Protein AF-0000000075935086 (afdb_homodimer)

Organism: Rhipicephalus microplus (NCBI:txid6941)

Structure (mmCIF, N/CA/C/O backbone):
data_AF-0000000075935086-model_v1
#
loop_
_entity.id
_entity.type
_entity.pdbx_description
1 polymer 'PiggyBac transposable element-derived protein domain-containing protein'
#
loop_
_atom_site.group_PDB
_atom_site.id
_atom_site.type_symbol
_atom_site.label_atom_id
_atom_site.label_alt_id
_atom_site.label_comp_id
_atom_site.label_asym_id
_atom_site.label_entity_id
_atom_site.label_seq_id
_atom_site.pdbx_PDB_ins_code
_atom_site.Cartn_x
_atom_site.Cartn_y
_atom_site.Cartn_z
_atom_site.occupancy
_atom_site.B_iso_or_equiv
_atom_site.auth_seq_id
_atom_site.auth_comp_id
_atom_site.auth_asym_id
_atom_site.auth_atom_id
_atom_site.pdbx_PDB_model_num
ATOM 1 N N . MET A 1 1 ? -10.453 43.969 -10.625 1 41.84 1 MET A N 1
ATOM 2 C CA . MET A 1 1 ? -9.516 44.656 -11.508 1 41.84 1 MET A CA 1
ATOM 3 C C . MET A 1 1 ? -8.102 44.125 -11.32 1 41.84 1 MET A C 1
ATOM 5 O O . MET A 1 1 ? -7.621 44 -10.195 1 41.84 1 MET A O 1
ATOM 9 N N . LYS A 1 2 ? -7.574 43.531 -12.297 1 56.72 2 LYS A N 1
ATOM 10 C CA . LYS A 1 2 ? -6.211 43.031 -12.312 1 56.72 2 LYS A CA 1
ATOM 11 C C . LYS A 1 2 ? -5.195 44.125 -12.078 1 56.72 2 LYS A C 1
ATOM 13 O O . LYS A 1 2 ? -5.133 45.094 -12.852 1 56.72 2 LYS A O 1
ATOM 18 N N . ARG A 1 3 ? -4.887 44.406 -10.719 1 68.12 3 ARG A N 1
ATOM 19 C CA . ARG A 1 3 ? -3.889 45.406 -10.391 1 68.12 3 ARG A CA 1
ATOM 20 C C . ARG A 1 3 ? -2.621 45.219 -11.219 1 68.12 3 ARG A C 1
ATOM 22 O O . ARG A 1 3 ? -2.201 44.094 -11.477 1 68.12 3 ARG A O 1
ATOM 29 N N . ARG A 1 4 ? -2.174 46.312 -11.922 1 73.75 4 ARG A N 1
ATOM 30 C CA . ARG A 1 4 ? -0.993 46.281 -12.781 1 73.75 4 ARG A CA 1
ATOM 31 C C . ARG A 1 4 ? 0.254 46.688 -12 1 73.75 4 ARG A C 1
ATOM 33 O O . ARG A 1 4 ? 0.241 47.688 -11.273 1 73.75 4 ARG A O 1
ATOM 40 N N . TYR A 1 5 ? 1.214 45.75 -11.922 1 84.62 5 TYR A N 1
ATOM 41 C CA . TYR A 1 5 ? 2.477 46.031 -11.242 1 84.62 5 TYR A CA 1
ATOM 42 C C . TYR A 1 5 ? 3.568 46.406 -12.234 1 84.62 5 TYR A C 1
ATOM 44 O O . TYR A 1 5 ? 3.666 45.812 -13.312 1 84.62 5 TYR A O 1
ATOM 52 N N . THR A 1 6 ? 4.301 47.469 -11.961 1 84 6 THR A N 1
ATOM 53 C CA . THR A 1 6 ? 5.414 47.906 -12.797 1 84 6 THR A CA 1
ATOM 54 C C . THR A 1 6 ? 6.734 47.344 -12.273 1 84 6 THR A C 1
ATOM 56 O O . THR A 1 6 ? 7.191 47.719 -11.195 1 84 6 THR A O 1
ATOM 59 N N . TRP A 1 7 ? 7.297 46.5 -13.039 1 89.56 7 TRP A N 1
ATOM 60 C CA . TRP A 1 7 ? 8.516 45.812 -12.625 1 89.56 7 TRP A CA 1
ATOM 61 C C . TRP A 1 7 ? 9.75 46.531 -13.172 1 89.56 7 TRP A C 1
ATOM 63 O O . TRP A 1 7 ? 9.75 47 -14.32 1 89.56 7 TRP A O 1
ATOM 73 N N . VAL A 1 8 ? 10.781 46.625 -12.344 1 86.81 8 VAL A N 1
ATOM 74 C CA . VAL A 1 8 ? 12.031 47.25 -12.742 1 86.81 8 VAL A CA 1
ATOM 75 C C . VAL A 1 8 ? 13.211 46.375 -12.367 1 86.81 8 VAL A C 1
ATOM 77 O O . VAL A 1 8 ? 13.141 45.625 -11.391 1 86.81 8 VAL A O 1
ATOM 80 N N . LYS A 1 9 ? 14.234 46.469 -13.156 1 85.44 9 LYS A N 1
ATOM 81 C CA . LYS A 1 9 ? 15.469 45.781 -12.836 1 85.44 9 LYS A CA 1
ATOM 82 C C . LYS A 1 9 ? 16.312 46.562 -11.836 1 85.44 9 LYS A C 1
ATOM 84 O O . LYS A 1 9 ? 16.922 47.562 -12.195 1 85.44 9 LYS A O 1
ATOM 89 N N . LYS A 1 10 ? 16.156 46.219 -10.672 1 78.88 10 LYS A N 1
ATOM 90 C CA . LYS A 1 10 ? 16.922 46.875 -9.602 1 78.88 10 LYS A CA 1
ATOM 91 C C . LYS A 1 10 ? 17.297 45.875 -8.516 1 78.88 10 LYS A C 1
ATOM 93 O O . LYS A 1 10 ? 16.719 44.781 -8.453 1 78.88 10 LYS A O 1
ATOM 98 N N . ASP A 1 11 ? 18.297 46.312 -7.742 1 77.19 11 ASP A N 1
ATOM 99 C CA . ASP A 1 11 ? 18.703 45.469 -6.617 1 77.19 11 ASP A CA 1
ATOM 100 C C . ASP A 1 11 ? 17.672 45.562 -5.488 1 77.19 11 ASP A C 1
ATOM 102 O O . ASP A 1 11 ? 17.031 46.594 -5.285 1 77.19 11 ASP A O 1
ATOM 106 N N . PHE A 1 12 ? 17.328 44.5 -4.969 1 77.25 12 PHE A N 1
ATOM 107 C CA . PHE A 1 12 ? 16.406 44.406 -3.844 1 77.25 12 PHE A CA 1
ATOM 108 C C . PHE A 1 12 ? 17.109 44.812 -2.547 1 77.25 12 PHE A C 1
ATOM 110 O O . PHE A 1 12 ? 18.047 44.125 -2.113 1 77.25 12 PHE A O 1
ATOM 117 N N . ASP A 1 13 ? 16.891 46 -1.999 1 68.12 13 ASP A N 1
ATOM 118 C CA . ASP A 1 13 ? 17.625 46.594 -0.891 1 68.12 13 ASP A CA 1
ATOM 119 C C . ASP A 1 13 ? 16.938 46.312 0.443 1 68.12 13 ASP A C 1
ATOM 121 O O . ASP A 1 13 ? 16.312 47.219 1.022 1 68.12 13 ASP A O 1
ATOM 125 N N . ILE A 1 14 ? 16.406 45.25 0.66 1 65.25 14 ILE A N 1
ATOM 126 C CA . ILE A 1 14 ? 15.836 45.031 1.98 1 65.25 14 ILE A CA 1
ATOM 127 C C . ILE A 1 14 ? 16.703 44.031 2.756 1 65.25 14 ILE A C 1
ATOM 129 O O . ILE A 1 14 ? 17.172 43.031 2.199 1 65.25 14 ILE A O 1
ATOM 133 N N . GLU A 1 15 ? 17.109 44.5 3.957 1 61.56 15 GLU A N 1
ATOM 134 C CA . GLU A 1 15 ? 17.875 43.625 4.84 1 61.56 15 GLU A CA 1
ATOM 135 C C . GLU A 1 15 ? 17.047 42.406 5.238 1 61.56 15 GLU A C 1
ATOM 137 O O . GLU A 1 15 ? 15.883 42.531 5.617 1 61.56 15 GLU A O 1
ATOM 142 N N . ALA A 1 16 ? 17.609 41.25 4.887 1 64.31 16 ALA A N 1
ATOM 143 C CA . ALA A 1 16 ? 16.953 40 5.25 1 64.31 16 ALA A CA 1
ATOM 144 C C . ALA A 1 16 ? 16.781 39.906 6.762 1 64.31 16 ALA A C 1
ATOM 146 O O . ALA A 1 16 ? 17.703 40.188 7.523 1 64.31 16 ALA A O 1
ATOM 147 N N . GLY A 1 17 ? 15.555 39.906 7.27 1 71.12 17 GLY A N 1
ATOM 148 C CA . GLY A 1 17 ? 15.32 39.719 8.695 1 71.12 17 GLY A CA 1
ATOM 149 C C . GLY A 1 17 ? 15.75 38.344 9.203 1 71.12 17 GLY A C 1
ATOM 150 O O . GLY A 1 17 ? 16 37.438 8.406 1 71.12 17 GLY A O 1
ATOM 151 N N . SER A 1 18 ? 16.188 38.312 10.484 1 83 18 SER A N 1
ATOM 152 C CA . SER A 1 18 ? 16.5 37.031 11.148 1 83 18 SER A CA 1
ATOM 153 C C . SER A 1 18 ? 15.227 36.344 11.641 1 83 18 SER A C 1
ATOM 155 O O . SER A 1 18 ? 14.359 37 12.234 1 83 18 SER A O 1
ATOM 157 N N . PHE A 1 19 ? 15.008 35.156 11.203 1 91.25 19 PHE A N 1
ATOM 158 C CA . PHE A 1 19 ? 13.82 34.406 11.578 1 91.25 19 PHE A CA 1
ATOM 159 C C . PHE A 1 19 ? 14.18 33.25 12.523 1 91.25 19 PHE A C 1
ATOM 161 O O . PHE A 1 19 ? 13.672 32.125 12.391 1 91.25 19 PHE A O 1
ATOM 168 N N . GLU A 1 20 ? 15.023 33.5 13.5 1 89.81 20 GLU A N 1
ATOM 169 C CA . GLU A 1 20 ? 15.406 32.469 14.461 1 89.81 20 GLU A CA 1
ATOM 170 C C . GLU A 1 20 ? 14.344 32.281 15.539 1 89.81 20 GLU A C 1
ATOM 172 O O . GLU A 1 20 ? 13.812 33.281 16.062 1 89.81 20 GLU A O 1
ATOM 177 N N . ASN A 1 21 ? 14.086 31.109 15.859 1 91.69 21 ASN A N 1
ATOM 178 C CA . ASN A 1 21 ? 13.047 30.812 16.828 1 91.69 21 ASN A CA 1
ATOM 179 C C . ASN A 1 21 ? 13.484 31.172 18.25 1 91.69 21 ASN A C 1
ATOM 181 O O . ASN A 1 21 ? 14.664 31.047 18.594 1 91.69 21 ASN A O 1
ATOM 185 N N . ASN A 1 22 ? 12.586 31.734 19 1 87.06 22 ASN A N 1
ATOM 186 C CA . ASN A 1 22 ? 12.758 31.984 20.422 1 87.06 22 ASN A CA 1
ATOM 187 C C . ASN A 1 22 ? 11.633 31.344 21.234 1 87.06 22 ASN A C 1
ATOM 189 O O . ASN A 1 22 ? 10.57 31.953 21.406 1 87.06 22 ASN A O 1
ATOM 193 N N . PHE A 1 23 ? 11.922 30.156 21.781 1 89.38 23 PHE A N 1
ATOM 194 C CA . PHE A 1 23 ? 10.891 29.438 22.516 1 89.38 23 PHE A CA 1
ATOM 195 C C . PHE A 1 23 ? 11.047 29.641 24.016 1 89.38 23 PHE A C 1
ATOM 197 O O . PHE A 1 23 ? 12.148 29.891 24.5 1 89.38 23 PHE A O 1
ATOM 204 N N . PRO A 1 24 ? 9.891 29.562 24.719 1 86.31 24 PRO A N 1
ATOM 205 C CA . PRO A 1 24 ? 9.984 29.625 26.172 1 86.31 24 PRO A CA 1
ATOM 206 C C . PRO A 1 24 ? 10.844 28.5 26.766 1 86.31 24 PRO A C 1
ATOM 208 O O . PRO A 1 24 ? 11.07 27.484 26.094 1 86.31 24 PRO A O 1
ATOM 211 N N . LEU A 1 25 ? 11.344 28.734 27.938 1 83.44 25 LEU A N 1
ATOM 212 C CA . LEU A 1 25 ? 12.148 27.719 28.609 1 83.44 25 LEU A CA 1
ATOM 213 C C . LEU A 1 25 ? 11.344 26.453 28.828 1 83.44 25 LEU A C 1
ATOM 215 O O . LEU A 1 25 ? 10.172 26.5 29.203 1 83.44 25 LEU A O 1
ATOM 219 N N . PRO A 1 26 ? 11.969 25.391 28.531 1 86.31 26 PRO A N 1
ATOM 220 C CA . PRO A 1 26 ? 11.266 24.109 28.703 1 86.31 26 PRO A CA 1
ATOM 221 C C . PRO A 1 26 ? 11.039 23.766 30.172 1 86.31 26 PRO A C 1
ATOM 223 O O . PRO A 1 26 ? 11.766 24.25 31.047 1 86.31 26 PRO A O 1
ATOM 226 N N . PRO A 1 27 ? 9.984 23.031 30.375 1 84.19 27 PRO A N 1
ATOM 227 C CA . PRO A 1 27 ? 9.805 22.547 31.75 1 84.19 27 PRO A CA 1
ATOM 228 C C . PRO A 1 27 ? 10.969 21.672 32.219 1 84.19 27 PRO A C 1
ATOM 230 O O . PRO A 1 27 ? 11.695 21.109 31.391 1 84.19 27 PRO A O 1
ATOM 233 N N . ALA A 1 28 ? 11.195 21.641 33.469 1 81.06 28 ALA A N 1
ATOM 234 C CA . ALA A 1 28 ? 12.312 20.906 34.062 1 81.06 28 ALA A CA 1
ATOM 235 C C . ALA A 1 28 ? 12.258 19.438 33.688 1 81.06 28 ALA A C 1
ATOM 237 O O . ALA A 1 28 ? 13.281 18.844 33.344 1 81.06 28 ALA A O 1
ATOM 238 N N . GLU A 1 29 ? 11.047 18.875 33.812 1 82.75 29 GLU A N 1
ATOM 239 C CA . GLU A 1 29 ? 10.875 17.484 33.406 1 82.75 29 GLU A CA 1
ATOM 240 C C . GLU A 1 29 ? 9.945 17.375 32.219 1 82.75 29 GLU A C 1
ATOM 242 O O . GLU A 1 29 ? 8.891 18.016 32.156 1 82.75 29 GLU A O 1
ATOM 247 N N . PRO A 1 30 ? 10.484 16.656 31.312 1 83.69 30 PRO A N 1
ATOM 248 C CA . PRO A 1 30 ? 9.617 16.5 30.156 1 83.69 30 PRO A CA 1
ATOM 249 C C . PRO A 1 30 ? 8.281 15.828 30.5 1 83.69 30 PRO A C 1
ATOM 251 O O . PRO A 1 30 ? 8.227 14.961 31.375 1 83.69 30 PRO A O 1
ATOM 254 N N . LEU A 1 31 ? 7.316 16.312 29.906 1 89.38 31 LEU A N 1
ATOM 255 C CA . LEU A 1 31 ? 5.969 15.789 30.094 1 89.38 31 LEU A CA 1
ATOM 256 C C . LEU A 1 31 ? 5.848 14.391 29.5 1 89.38 31 LEU A C 1
ATOM 258 O O . LEU A 1 31 ? 6.695 13.969 28.719 1 89.38 31 LEU A O 1
ATOM 262 N N . SER A 1 32 ? 4.879 13.664 29.969 1 91.31 32 SER A N 1
ATOM 263 C CA . SER A 1 32 ? 4.57 12.359 29.391 1 91.31 32 SER A CA 1
ATOM 264 C C . SER A 1 32 ? 3.854 12.516 28.047 1 91.31 32 SER A C 1
ATOM 266 O O . SER A 1 32 ? 3.375 13.602 27.719 1 91.31 32 SER A O 1
ATOM 268 N N . ALA A 1 33 ? 3.848 11.484 27.297 1 94.31 33 ALA A N 1
ATOM 269 C CA . ALA A 1 33 ? 3.211 11.5 25.969 1 94.31 33 ALA A CA 1
ATOM 270 C C . ALA A 1 33 ? 1.745 11.906 26.078 1 94.31 33 ALA A C 1
ATOM 272 O O . ALA A 1 33 ? 1.253 12.688 25.266 1 94.31 33 ALA A O 1
ATOM 273 N N . VAL A 1 34 ? 1.083 11.453 27.109 1 95.06 34 VAL A N 1
ATOM 274 C CA . VAL A 1 34 ? -0.337 11.734 27.281 1 95.06 34 VAL A CA 1
ATOM 275 C C . VAL A 1 34 ? -0.527 13.211 27.641 1 95.06 34 VAL A C 1
ATOM 277 O O . VAL A 1 34 ? -1.496 13.844 27.203 1 95.06 34 VAL A O 1
ATOM 280 N N . GLU A 1 35 ? 0.373 13.758 28.406 1 94.38 35 GLU A N 1
ATOM 281 C CA . GLU A 1 35 ? 0.288 15.172 28.766 1 94.38 35 GLU A CA 1
ATOM 282 C C . GLU A 1 35 ? 0.445 16.078 27.547 1 94.38 35 GLU A C 1
ATOM 284 O O . GLU A 1 35 ? -0.246 17.078 27.422 1 94.38 35 GLU A O 1
ATOM 289 N N . TYR A 1 36 ? 1.374 15.711 26.703 1 96.06 36 TYR A N 1
ATOM 290 C CA . TYR A 1 36 ? 1.508 16.453 25.453 1 96.06 36 TYR A CA 1
ATOM 291 C C . TYR A 1 36 ? 0.248 16.328 24.609 1 96.06 36 TYR A C 1
ATOM 293 O O . TYR A 1 36 ? -0.201 17.312 24.016 1 96.06 36 TYR A O 1
ATOM 301 N N . PHE A 1 37 ? -0.289 15.133 24.562 1 97.5 37 PHE A N 1
ATOM 302 C CA . PHE A 1 37 ? -1.495 14.867 23.781 1 97.5 37 PHE A CA 1
ATOM 303 C C . PHE A 1 37 ? -2.67 15.68 24.312 1 97.5 37 PHE A C 1
ATOM 305 O O . PHE A 1 37 ? -3.486 16.188 23.547 1 97.5 37 PHE A O 1
ATOM 312 N N . ASP A 1 38 ? -2.711 15.875 25.578 1 95.94 38 ASP A N 1
ATOM 313 C CA . ASP A 1 38 ? -3.793 16.594 26.25 1 95.94 38 ASP A CA 1
ATOM 314 C C . ASP A 1 38 ? -3.773 18.078 25.891 1 95.94 38 ASP A C 1
ATOM 316 O O . ASP A 1 38 ? -4.785 18.766 26.031 1 95.94 38 ASP A O 1
ATOM 320 N N . MET A 1 39 ? -2.648 18.547 25.438 1 95.38 39 MET A N 1
ATOM 321 C CA . MET A 1 39 ? -2.562 19.922 25 1 95.38 39 MET A CA 1
ATOM 322 C C . MET A 1 39 ? -3.441 20.172 23.781 1 95.38 39 MET A C 1
ATOM 324 O O . MET A 1 39 ? -3.891 21.297 23.547 1 95.38 39 MET A O 1
ATOM 328 N N . PHE A 1 40 ? -3.656 19.156 23.047 1 97.94 40 PHE A N 1
ATOM 329 C CA . PHE A 1 40 ? -4.41 19.281 21.812 1 97.94 40 PHE A CA 1
ATOM 330 C C . PHE A 1 40 ? -5.82 18.719 21.984 1 97.94 40 PHE A C 1
ATOM 332 O O . PHE A 1 40 ? -6.797 19.359 21.562 1 97.94 40 PHE A O 1
ATOM 339 N N . VAL A 1 41 ? -5.891 17.562 22.516 1 98.12 41 VAL A N 1
ATOM 340 C CA . VAL A 1 41 ? -7.176 16.922 22.766 1 98.12 41 VAL A CA 1
ATOM 341 C C . VAL A 1 41 ? -7.512 16.969 24.25 1 98.12 41 VAL A C 1
ATOM 343 O O . VAL A 1 41 ? -7.082 16.109 25.031 1 98.12 41 VAL A O 1
ATOM 346 N N . SER A 1 42 ? -8.359 17.906 24.609 1 96.19 42 SER A N 1
ATOM 347 C CA . SER A 1 42 ? -8.68 18.141 26 1 96.19 42 SER A CA 1
ATOM 348 C C . SER A 1 42 ? -9.805 17.219 26.469 1 96.19 42 SER A C 1
ATOM 350 O O . SER A 1 42 ? -10.508 16.625 25.656 1 96.19 42 SER A O 1
ATOM 352 N N . ARG A 1 43 ? -9.891 17.094 27.766 1 94.38 43 ARG A N 1
ATOM 353 C CA . ARG A 1 43 ? -10.953 16.297 28.359 1 94.38 43 ARG A CA 1
ATOM 354 C C . ARG A 1 43 ? -12.328 16.859 28 1 94.38 43 ARG A C 1
ATOM 356 O O . ARG A 1 43 ? -13.281 16.109 27.812 1 94.38 43 ARG A O 1
ATOM 363 N N . SER A 1 44 ? -12.383 18.172 27.953 1 96.06 44 SER A N 1
ATOM 364 C CA . SER A 1 44 ? -13.641 18.812 27.594 1 96.06 44 SER A CA 1
ATOM 365 C C . SER A 1 44 ? -14.062 18.469 26.172 1 96.06 44 SER A C 1
ATOM 367 O O . SER A 1 44 ? -15.25 18.297 25.891 1 96.06 44 SER A O 1
ATOM 369 N N . MET A 1 45 ? -13.117 18.406 25.281 1 97.94 45 MET A N 1
ATOM 370 C CA . MET A 1 45 ? -13.398 18 23.906 1 97.94 45 MET A CA 1
ATOM 371 C C . MET A 1 45 ? -13.977 16.578 23.859 1 97.94 45 MET A C 1
ATOM 373 O O . MET A 1 45 ? -14.961 16.328 23.156 1 97.94 45 MET A O 1
ATOM 377 N N . LEU A 1 46 ? -13.375 15.688 24.656 1 97.69 46 LEU A N 1
ATOM 378 C CA . LEU A 1 46 ? -13.836 14.305 24.688 1 97.69 46 LEU A CA 1
ATOM 379 C C . LEU A 1 46 ? -15.227 14.211 25.312 1 97.69 46 LEU A C 1
ATOM 381 O O . LEU A 1 46 ? -16.062 13.422 24.859 1 97.69 46 LEU A O 1
ATOM 385 N N . LYS A 1 47 ? -15.414 15.008 26.312 1 97.44 47 LYS A N 1
ATOM 386 C CA . LYS A 1 47 ? -16.734 15.039 26.922 1 97.44 47 LYS A CA 1
ATOM 387 C C . LYS A 1 47 ? -17.812 15.461 25.922 1 97.44 47 LYS A C 1
ATOM 389 O O . LYS A 1 47 ? -18.906 14.891 25.906 1 97.44 47 LYS A O 1
ATOM 394 N N . ALA A 1 48 ? -17.484 16.438 25.125 1 97.81 48 ALA A N 1
ATOM 395 C CA . ALA A 1 48 ? -18.422 16.891 24.109 1 97.81 48 ALA A CA 1
ATOM 396 C C . ALA A 1 48 ? -18.75 15.773 23.125 1 97.81 48 ALA A C 1
ATOM 398 O O . ALA A 1 48 ? -19.922 15.602 22.75 1 97.81 48 ALA A O 1
ATOM 399 N N . VAL A 1 49 ? -17.781 15.008 22.703 1 98 49 VAL A N 1
ATOM 400 C CA . VAL A 1 49 ? -17.984 13.898 21.766 1 98 49 VAL A CA 1
ATOM 401 C C . VAL A 1 49 ? -18.859 12.828 22.422 1 98 49 VAL A C 1
ATOM 403 O O . VAL A 1 49 ? -19.766 12.289 21.781 1 98 49 VAL A O 1
ATOM 406 N N . VAL A 1 50 ? -18.547 12.539 23.688 1 98 50 VAL A N 1
ATOM 407 C CA . VAL A 1 50 ? -19.297 11.523 24.438 1 98 50 VAL A CA 1
ATOM 408 C C . VAL A 1 50 ? -20.766 11.93 24.531 1 98 50 VAL A C 1
ATOM 410 O O . VAL A 1 50 ? -21.656 11.125 24.25 1 98 50 VAL A O 1
ATOM 413 N N . ASP A 1 51 ? -21 13.156 24.859 1 97.38 51 ASP A N 1
ATOM 414 C CA . ASP A 1 51 ? -22.375 13.648 25.047 1 97.38 51 ASP A CA 1
ATOM 415 C C . ASP A 1 51 ? -23.156 13.578 23.734 1 97.38 51 ASP A C 1
ATOM 417 O O . ASP A 1 51 ? -24.281 13.086 23.703 1 97.38 51 ASP A O 1
ATOM 421 N N . GLU A 1 52 ? -22.562 14.039 22.672 1 97.25 52 GLU A N 1
ATOM 422 C CA . GLU A 1 52 ? -23.25 14.047 21.375 1 97.25 52 GLU A CA 1
ATOM 423 C C . GLU A 1 52 ? -23.438 12.633 20.844 1 97.25 52 GLU A C 1
ATOM 425 O O . GLU A 1 52 ? -24.453 12.336 20.188 1 97.25 52 GLU A O 1
ATOM 430 N N . SER A 1 53 ? -22.5 11.711 21.109 1 97.44 53 SER A N 1
ATOM 431 C CA . SER A 1 53 ? -22.625 10.328 20.656 1 97.44 53 SER A CA 1
ATOM 432 C C . SER A 1 53 ? -23.734 9.594 21.406 1 97.44 53 SER A C 1
ATOM 434 O O . SER A 1 53 ? -24.484 8.82 20.797 1 97.44 53 SER A O 1
ATOM 436 N N . ASN A 1 54 ? -23.766 9.844 22.719 1 97.31 54 ASN A N 1
ATOM 437 C CA . ASN A 1 54 ? -24.844 9.25 23.5 1 97.31 54 ASN A CA 1
ATOM 438 C C . ASN A 1 54 ? -26.203 9.75 23.047 1 97.31 54 ASN A C 1
ATOM 440 O O . ASN A 1 54 ? -27.156 8.969 22.922 1 97.31 54 ASN A O 1
ATOM 444 N N . LYS A 1 55 ? -26.297 11.047 22.797 1 95.88 55 LYS A N 1
ATOM 445 C CA . LYS A 1 55 ? -27.531 11.641 22.297 1 95.88 55 LYS A CA 1
ATOM 446 C C . LYS A 1 55 ? -27.938 11.039 20.969 1 95.88 55 LYS A C 1
ATOM 448 O O . LYS A 1 55 ? -29.094 10.672 20.766 1 95.88 55 LYS A O 1
ATOM 453 N N . TYR A 1 56 ? -27.062 10.938 20.078 1 95.12 56 TYR A N 1
ATOM 454 C CA . TYR A 1 56 ? -27.297 10.398 18.75 1 95.12 56 TYR A CA 1
ATOM 455 C C . TYR A 1 56 ? -27.766 8.945 18.828 1 95.12 56 TYR A C 1
ATOM 457 O O . TYR A 1 56 ? -28.734 8.555 18.156 1 95.12 56 TYR A O 1
ATOM 465 N N . TYR A 1 57 ? -27.016 8.164 19.609 1 95.81 57 TYR A N 1
ATOM 466 C CA . TYR A 1 57 ? -27.359 6.754 19.75 1 95.81 57 TYR A CA 1
ATOM 467 C C . TYR A 1 57 ? -28.781 6.598 20.312 1 95.81 57 TYR A C 1
ATOM 469 O O . TYR A 1 57 ? -29.531 5.73 19.859 1 95.81 57 TYR A O 1
ATOM 477 N N . PHE A 1 58 ? -29.109 7.402 21.266 1 94.69 58 PHE A N 1
ATOM 478 C CA . PHE A 1 58 ? -30.422 7.367 21.859 1 94.69 58 PHE A CA 1
ATOM 479 C C . PHE A 1 58 ? -31.5 7.742 20.844 1 94.69 58 PHE A C 1
ATOM 481 O O . PHE A 1 58 ? -32.562 7.125 20.812 1 94.69 58 PHE A O 1
ATOM 488 N N . GLN A 1 59 ? -31.281 8.742 20.078 1 93.31 59 GLN A N 1
ATOM 489 C CA . GLN A 1 59 ? -32.219 9.195 19.062 1 93.31 59 GLN A CA 1
ATOM 490 C C . GLN A 1 59 ? -32.469 8.117 18 1 93.31 59 GLN A C 1
ATOM 492 O O . GLN A 1 59 ? -33.562 7.949 17.516 1 93.31 59 GLN A O 1
ATOM 497 N N . LYS A 1 60 ? -31.453 7.41 17.688 1 92.81 60 LYS A N 1
ATOM 498 C CA . LYS A 1 60 ? -31.516 6.441 16.594 1 92.81 60 LYS A CA 1
ATOM 499 C C . LYS A 1 60 ? -32.094 5.113 17.078 1 92.81 60 LYS A C 1
ATOM 501 O O . LYS A 1 60 ? -32.875 4.469 16.359 1 92.81 60 LYS A O 1
ATOM 506 N N . HIS A 1 61 ? -31.688 4.668 18.312 1 94.38 61 HIS A N 1
ATOM 507 C CA . HIS A 1 61 ? -32.031 3.309 18.719 1 94.38 61 HIS A CA 1
ATOM 508 C C . HIS A 1 61 ? -33 3.305 19.891 1 94.38 61 HIS A C 1
ATOM 510 O O . HIS A 1 61 ? -33.594 2.277 20.203 1 94.38 61 HIS A O 1
ATOM 516 N N . GLY A 1 62 ? -33.125 4.383 20.641 1 93.25 62 GLY A N 1
ATOM 517 C CA . GLY A 1 62 ? -34 4.465 21.781 1 93.25 62 GLY A CA 1
ATOM 518 C C . GLY A 1 62 ? -33.406 3.887 23.047 1 93.25 62 GLY A C 1
ATOM 519 O O . GLY A 1 62 ? -34.094 3.76 24.078 1 93.25 62 GLY A O 1
ATOM 520 N N . ILE A 1 63 ? -32.125 3.426 22.938 1 93.88 63 ILE A N 1
ATOM 521 C CA . ILE A 1 63 ? -31.406 2.859 24.078 1 93.88 63 ILE A CA 1
ATOM 522 C C . ILE A 1 63 ? -30.141 3.656 24.359 1 93.88 63 ILE A C 1
ATOM 524 O O . ILE A 1 63 ? -29.672 4.418 23.5 1 93.88 63 ILE A O 1
ATOM 528 N N . ILE A 1 64 ? -29.656 3.49 25.562 1 92.81 64 ILE A N 1
ATOM 529 C CA . ILE A 1 64 ? -28.5 4.273 25.984 1 92.81 64 ILE A CA 1
ATOM 530 C C . ILE A 1 64 ? -27.219 3.541 25.609 1 92.81 64 ILE A C 1
ATOM 532 O O . ILE A 1 64 ? -27.109 2.328 25.812 1 92.81 64 ILE A O 1
ATOM 536 N N . LEU A 1 65 ? -26.297 4.227 25.031 1 94.75 65 LEU A N 1
ATOM 537 C CA . LEU A 1 65 ? -24.984 3.697 24.672 1 94.75 65 LEU A CA 1
ATOM 538 C C . LEU A 1 65 ? -24.094 3.578 25.891 1 94.75 65 LEU A C 1
ATOM 540 O O . LEU A 1 65 ? -23.219 2.715 25.953 1 94.75 65 LEU A O 1
ATOM 544 N N . ASN A 1 66 ? -24.234 4.355 26.922 1 94.75 66 ASN A N 1
ATOM 545 C CA . ASN A 1 66 ? -23.438 4.398 28.156 1 94.75 66 ASN A CA 1
ATOM 546 C C . ASN A 1 66 ? -21.969 4.656 27.875 1 94.75 66 ASN A C 1
ATOM 548 O O . ASN A 1 66 ? -21.094 3.938 28.375 1 94.75 66 ASN A O 1
ATOM 552 N N . LEU A 1 67 ? -21.75 5.609 27.031 1 97.19 67 LEU A N 1
ATOM 553 C CA . LEU A 1 67 ? -20.391 6.023 26.719 1 97.19 67 LEU A CA 1
ATOM 554 C C . LEU A 1 67 ? -19.938 7.121 27.688 1 97.19 67 LEU A C 1
ATOM 556 O O . LEU A 1 67 ? -20.688 8.055 27.969 1 97.19 67 LEU A O 1
ATOM 560 N N . THR A 1 68 ? -18.812 6.938 28.312 1 95.88 68 THR A N 1
ATOM 561 C CA . THR A 1 68 ? -18.172 7.93 29.156 1 95.88 68 THR A CA 1
ATOM 562 C C . THR A 1 68 ? -16.781 8.281 28.625 1 95.88 68 THR A C 1
ATOM 564 O O . THR A 1 68 ? -16.281 7.629 27.703 1 95.88 68 THR A O 1
ATOM 567 N N . VAL A 1 69 ? -16.297 9.352 29.125 1 95.88 69 VAL A N 1
ATOM 568 C CA . VAL A 1 69 ? -14.953 9.758 28.703 1 95.88 69 VAL A CA 1
ATOM 569 C C . VAL A 1 69 ? -13.953 8.648 29.031 1 95.88 69 VAL A C 1
ATOM 571 O O . VAL A 1 69 ? -13.039 8.391 28.25 1 95.88 69 VAL A O 1
ATOM 574 N N . GLU A 1 70 ? -14.18 7.898 30.094 1 92.81 70 GLU A N 1
ATOM 575 C CA . GLU A 1 70 ? -13.305 6.824 30.547 1 92.81 70 GLU A CA 1
ATOM 576 C C . GLU A 1 70 ? -13.367 5.625 29.609 1 92.81 70 GLU A C 1
ATOM 578 O O . GLU A 1 70 ? -12.406 4.855 29.5 1 92.81 70 GLU A O 1
ATOM 583 N N . LYS A 1 71 ? -14.469 5.508 28.938 1 94.12 71 LYS A N 1
ATOM 584 C CA . LYS A 1 71 ? -14.625 4.402 28 1 94.12 71 LYS A CA 1
ATOM 585 C C . LYS A 1 71 ? -14.18 4.805 26.594 1 94.12 71 LYS A C 1
ATOM 587 O O . LYS A 1 71 ? -13.742 3.961 25.812 1 94.12 71 LYS A O 1
ATOM 592 N N . LEU A 1 72 ? -14.312 6.098 26.266 1 97.25 72 LEU A N 1
ATOM 593 C CA . LEU A 1 72 ? -13.906 6.594 24.953 1 97.25 72 LEU A CA 1
ATOM 594 C C . LEU A 1 72 ? -12.391 6.672 24.844 1 97.25 72 LEU A C 1
ATOM 596 O O . LEU A 1 72 ? -11.82 6.398 23.781 1 97.25 72 LEU A O 1
ATOM 600 N N . THR A 1 73 ? -11.695 7.02 25.922 1 96.56 73 THR A N 1
ATOM 601 C CA . THR A 1 73 ? -10.25 7.227 25.922 1 96.56 73 THR A CA 1
ATOM 602 C C . THR A 1 73 ? -9.516 5.953 25.516 1 96.56 73 THR A C 1
ATOM 604 O O . THR A 1 73 ? -8.625 5.992 24.656 1 96.56 73 THR A O 1
ATOM 607 N N . PRO A 1 74 ? -9.938 4.758 26.047 1 96.12 74 PRO A N 1
ATOM 608 C CA . PRO A 1 74 ? -9.289 3.529 25.578 1 96.12 74 PRO A CA 1
ATOM 609 C C . PRO A 1 74 ? -9.531 3.266 24.094 1 96.12 74 PRO A C 1
ATOM 611 O O . PRO A 1 74 ? -8.68 2.678 23.422 1 96.12 74 PRO A O 1
ATOM 614 N N . VAL A 1 75 ? -10.648 3.688 23.578 1 96.75 75 VAL A N 1
ATOM 615 C CA . VAL A 1 75 ? -10.938 3.516 22.156 1 96.75 75 VAL A CA 1
ATOM 616 C C . VAL A 1 75 ? -9.93 4.301 21.312 1 96.75 75 VAL A C 1
ATOM 618 O O . VAL A 1 75 ? -9.453 3.809 20.297 1 96.75 75 VAL A O 1
ATOM 621 N N . LEU A 1 76 ? -9.578 5.496 21.766 1 97.25 76 LEU A N 1
ATOM 622 C CA . LEU A 1 76 ? -8.555 6.285 21.094 1 97.25 76 LEU A CA 1
ATOM 623 C C . LEU A 1 76 ? -7.199 5.594 21.156 1 97.25 76 LEU A C 1
ATOM 625 O O . LEU A 1 76 ? -6.465 5.562 20.172 1 97.25 76 LEU A O 1
ATOM 629 N N . GLY A 1 77 ? -6.918 5.09 22.359 1 96.12 77 GLY A N 1
ATOM 630 C CA . GLY A 1 77 ? -5.688 4.328 22.516 1 96.12 77 GLY A CA 1
ATOM 631 C C . GLY A 1 77 ? -5.617 3.129 21.578 1 96.12 77 GLY A C 1
ATOM 632 O O . GLY A 1 77 ? -4.57 2.854 21 1 96.12 77 GLY A O 1
ATOM 633 N N . MET A 1 78 ? -6.727 2.385 21.453 1 95.5 78 MET A N 1
ATOM 634 C CA . MET A 1 78 ? -6.809 1.242 20.547 1 95.5 78 MET A CA 1
ATOM 635 C C . MET A 1 78 ? -6.562 1.673 19.109 1 95.5 78 MET A C 1
ATOM 637 O O . MET A 1 78 ? -5.887 0.971 18.344 1 95.5 78 MET A O 1
ATOM 641 N N . PHE A 1 79 ? -7.109 2.832 18.797 1 95.5 79 PHE A N 1
ATOM 642 C CA . PHE A 1 79 ? -6.914 3.387 17.469 1 95.5 79 PHE A CA 1
ATOM 643 C C . PHE A 1 79 ? -5.43 3.537 17.156 1 95.5 79 PHE A C 1
ATOM 645 O O . PHE A 1 79 ? -4.969 3.113 16.094 1 95.5 79 PHE A O 1
ATOM 652 N N . PHE A 1 80 ? -4.672 4.082 18.031 1 95.38 80 PHE A N 1
ATOM 653 C CA . PHE A 1 80 ? -3.244 4.285 17.828 1 95.38 80 PHE A CA 1
ATOM 654 C C . PHE A 1 80 ? -2.506 2.951 17.812 1 95.38 80 PHE A C 1
ATOM 656 O O . PHE A 1 80 ? -1.602 2.746 17 1 95.38 80 PHE A O 1
ATOM 663 N N . ARG A 1 81 ? -2.904 2.043 18.703 1 92.75 81 ARG A N 1
ATOM 664 C CA . ARG A 1 81 ? -2.268 0.732 18.766 1 92.75 81 ARG A CA 1
ATOM 665 C C . ARG A 1 81 ? -2.506 -0.06 17.484 1 92.75 81 ARG A C 1
ATOM 667 O O . ARG A 1 81 ? -1.599 -0.73 16.984 1 92.75 81 ARG A O 1
ATOM 674 N N . MET A 1 82 ? -3.695 -0.017 17 1 93.44 82 MET A N 1
ATOM 675 C CA . MET A 1 82 ? -4.051 -0.723 15.773 1 93.44 82 MET A CA 1
ATOM 676 C C . MET A 1 82 ? -3.324 -0.129 14.57 1 93.44 82 MET A C 1
ATOM 678 O O . MET A 1 82 ? -3.143 -0.802 13.555 1 93.44 82 MET A O 1
ATOM 682 N N . GLY A 1 83 ? -2.879 1.132 14.656 1 92.12 83 GLY A N 1
ATOM 683 C CA . GLY A 1 83 ? -2.037 1.742 13.641 1 92.12 83 GLY A CA 1
ATOM 684 C C . GLY A 1 83 ? -0.613 1.216 13.656 1 92.12 83 GLY A C 1
ATOM 685 O O . GLY A 1 83 ? 0.033 1.136 12.609 1 92.12 83 GLY A O 1
ATOM 686 N N . LEU A 1 84 ? -0.155 0.865 14.836 1 89.56 84 LEU A N 1
ATOM 687 C CA . LEU A 1 84 ? 1.19 0.32 14.977 1 89.56 84 LEU A CA 1
ATOM 688 C C . LEU A 1 84 ? 1.254 -1.112 14.453 1 89.56 84 LEU A C 1
ATOM 690 O O . LEU A 1 84 ? 2.297 -1.554 13.969 1 89.56 84 LEU A O 1
ATOM 694 N N . VAL A 1 85 ? 0.135 -1.843 14.625 1 89.56 85 VAL A N 1
ATOM 695 C CA . VAL A 1 85 ? -0.001 -3.225 14.18 1 89.56 85 VAL A CA 1
ATOM 696 C C . VAL A 1 85 ? -1.18 -3.344 13.211 1 89.56 85 VAL A C 1
ATOM 698 O O . VAL A 1 85 ? -2.33 -3.465 13.641 1 89.56 85 VAL A O 1
ATOM 701 N N . ASN A 1 86 ? -0.887 -3.383 12.016 1 85.81 86 ASN A N 1
ATOM 702 C CA . ASN A 1 86 ? -1.951 -3.342 11.016 1 85.81 86 ASN A CA 1
ATOM 703 C C . ASN A 1 86 ? -2.402 -4.746 10.617 1 85.81 86 ASN A C 1
ATOM 705 O O . ASN A 1 86 ? -1.573 -5.609 10.328 1 85.81 86 ASN A O 1
ATOM 709 N N . MET A 1 87 ? -3.67 -4.898 10.672 1 87.62 87 MET A N 1
ATOM 710 C CA . MET A 1 87 ? -4.27 -6.156 10.227 1 87.62 87 MET A CA 1
ATOM 711 C C . MET A 1 87 ? -5.199 -5.926 9.039 1 87.62 87 MET A C 1
ATOM 713 O O . MET A 1 87 ? -5.582 -4.789 8.758 1 87.62 87 MET A O 1
ATOM 717 N N . HIS A 1 88 ? -5.535 -6.867 8.289 1 82.19 88 HIS A N 1
ATOM 718 C CA . HIS A 1 88 ? -6.281 -6.77 7.035 1 82.19 88 HIS A CA 1
ATOM 719 C C . HIS A 1 88 ? -7.715 -6.312 7.281 1 82.19 88 HIS A C 1
ATOM 721 O O . HIS A 1 88 ? -8.344 -5.73 6.395 1 82.19 88 HIS A O 1
ATOM 727 N N . ARG A 1 89 ? -8.203 -6.625 8.445 1 86.75 89 ARG A N 1
ATOM 728 C CA . ARG A 1 89 ? -9.547 -6.188 8.828 1 86.75 89 ARG A CA 1
ATOM 729 C C . ARG A 1 89 ? -9.625 -5.922 10.328 1 86.75 89 ARG A C 1
ATOM 731 O O . ARG A 1 89 ? -8.836 -6.469 11.102 1 86.75 89 ARG A O 1
ATOM 738 N N . VAL A 1 90 ? -10.586 -5.133 10.695 1 89.94 90 VAL A N 1
ATOM 739 C CA . VAL A 1 90 ? -10.695 -4.688 12.086 1 89.94 90 VAL A CA 1
ATOM 740 C C . VAL A 1 90 ? -10.977 -5.887 12.992 1 89.94 90 VAL A C 1
ATOM 742 O O . VAL A 1 90 ? -10.375 -6.02 14.055 1 89.94 90 VAL A O 1
ATOM 745 N N . ARG A 1 91 ? -11.773 -6.836 12.594 1 90.25 91 ARG A N 1
ATOM 746 C CA . ARG A 1 91 ? -12.195 -7.949 13.445 1 90.25 91 ARG A CA 1
ATOM 747 C C . ARG A 1 91 ? -11.055 -8.945 13.648 1 90.25 91 ARG A C 1
ATOM 749 O O . ARG A 1 91 ? -11.102 -9.773 14.555 1 90.25 91 ARG A O 1
ATOM 756 N N . ALA A 1 92 ? -10.062 -8.859 12.836 1 89.81 92 ALA A N 1
ATOM 757 C CA . ALA A 1 92 ? -8.93 -9.773 12.898 1 89.81 92 ALA A CA 1
ATOM 758 C C . ALA A 1 92 ? -8.188 -9.625 14.227 1 89.81 92 ALA A C 1
ATOM 760 O O . ALA A 1 92 ? -7.566 -10.578 14.703 1 89.81 92 ALA A O 1
ATOM 761 N N . TYR A 1 93 ? -8.344 -8.477 14.867 1 92.69 93 TYR A N 1
ATOM 762 C CA . TYR A 1 93 ? -7.66 -8.234 16.141 1 92.69 93 TYR A CA 1
ATOM 763 C C . TYR A 1 93 ? -8.219 -9.125 17.234 1 92.69 93 TYR A C 1
ATOM 765 O O . TYR A 1 93 ? -7.555 -9.359 18.25 1 92.69 93 TYR A O 1
ATOM 773 N N . TRP A 1 94 ? -9.453 -9.602 17.047 1 93.12 94 TRP A N 1
ATOM 774 C CA . TRP A 1 94 ? -10.133 -10.383 18.078 1 93.12 94 TRP A CA 1
ATOM 775 C C . TRP A 1 94 ? -10.25 -11.844 17.656 1 93.12 94 TRP A C 1
ATOM 777 O O . TRP A 1 94 ? -10.625 -12.695 18.469 1 93.12 94 TRP A O 1
ATOM 787 N N . GLU A 1 95 ? -9.953 -12.156 16.391 1 87.5 95 GLU A N 1
ATOM 788 C CA . GLU A 1 95 ? -10.109 -13.523 15.891 1 87.5 95 GLU A CA 1
ATOM 789 C C . GLU A 1 95 ? -9.039 -14.445 16.469 1 87.5 95 GLU A C 1
ATOM 791 O O . GLU A 1 95 ? -7.91 -14.023 16.703 1 87.5 95 GLU A O 1
ATOM 796 N N . ASN A 1 96 ? -9.273 -15.633 16.547 1 78.25 96 ASN A N 1
ATOM 797 C CA . ASN A 1 96 ? -8.398 -16.609 17.188 1 78.25 96 ASN A CA 1
ATOM 798 C C . ASN A 1 96 ? -7.102 -16.797 16.406 1 78.25 96 ASN A C 1
ATOM 800 O O . ASN A 1 96 ? -6.016 -16.797 16.984 1 78.25 96 ASN A O 1
ATOM 804 N N . GLY A 1 97 ? -7.156 -16.922 15.195 1 74.5 97 GLY A N 1
ATOM 805 C CA . GLY A 1 97 ? -5.977 -17.188 14.391 1 74.5 97 GLY A CA 1
ATOM 806 C C . GLY A 1 97 ? -5.02 -16.016 14.328 1 74.5 97 GLY A C 1
ATOM 807 O O . GLY A 1 97 ? -3.826 -16.188 14.07 1 74.5 97 GLY A O 1
ATOM 808 N N . SER A 1 98 ? -5.496 -14.781 14.648 1 85.56 98 SER A N 1
ATOM 809 C CA . SER A 1 98 ? -4.688 -13.57 14.555 1 85.56 98 SER A CA 1
ATOM 810 C C . SER A 1 98 ? -4.871 -12.688 15.781 1 85.56 98 SER A C 1
ATOM 812 O O . SER A 1 98 ? -4.566 -11.492 15.75 1 85.56 98 SER A O 1
ATOM 814 N N . ARG A 1 99 ? -5.301 -13.266 16.812 1 87.12 99 ARG A N 1
ATOM 815 C CA . ARG A 1 99 ? -5.676 -12.5 18 1 87.12 99 ARG A CA 1
ATOM 816 C C . ARG A 1 99 ? -4.504 -11.672 18.516 1 87.12 99 ARG A C 1
ATOM 818 O O . ARG A 1 99 ? -3.395 -12.188 18.656 1 87.12 99 ARG A O 1
ATOM 825 N N . TYR A 1 100 ? -4.738 -10.453 18.656 1 91.19 100 TYR A N 1
ATOM 826 C CA . TYR A 1 100 ? -3.766 -9.531 19.234 1 91.19 100 TYR A CA 1
ATOM 827 C C . TYR A 1 100 ? -4.188 -9.07 20.625 1 91.19 100 TYR A C 1
ATOM 829 O O . TYR A 1 100 ? -5.008 -8.164 20.766 1 91.19 100 TYR A O 1
ATOM 837 N N . GLU A 1 101 ? -3.602 -9.586 21.578 1 88 101 GLU A N 1
ATOM 838 C CA . GLU A 1 101 ? -4.047 -9.484 22.969 1 88 101 GLU A CA 1
ATOM 839 C C . GLU A 1 101 ? -4.035 -8.031 23.438 1 88 101 GLU A C 1
ATOM 841 O O . GLU A 1 101 ? -4.91 -7.621 24.203 1 88 101 GLU A O 1
ATOM 846 N N . LEU A 1 102 ? -3.145 -7.277 23.031 1 88.44 102 LEU A N 1
ATOM 847 C CA . LEU A 1 102 ? -3.021 -5.898 23.484 1 88.44 102 LEU A CA 1
ATOM 848 C C . LEU A 1 102 ? -4.223 -5.07 23.047 1 88.44 102 LEU A C 1
ATOM 850 O O . LEU A 1 102 ? -4.469 -3.99 23.594 1 88.44 102 LEU A O 1
ATOM 854 N N . VAL A 1 103 ? -4.961 -5.512 22.047 1 92.38 103 VAL A N 1
ATOM 855 C CA . VAL A 1 103 ? -6.172 -4.844 21.594 1 92.38 103 VAL A CA 1
ATOM 856 C C . VAL A 1 103 ? -7.402 -5.594 22.094 1 92.38 103 VAL A C 1
ATOM 858 O O . VAL A 1 103 ? -8.32 -4.988 22.656 1 92.38 103 VAL A O 1
ATOM 861 N N . ALA A 1 104 ? -7.355 -6.914 22 1 93.31 104 ALA A N 1
ATOM 862 C CA . ALA A 1 104 ? -8.523 -7.758 22.266 1 93.31 104 ALA A CA 1
ATOM 863 C C . ALA A 1 104 ? -8.906 -7.715 23.75 1 93.31 104 ALA A C 1
ATOM 865 O O . ALA A 1 104 ? -10.078 -7.883 24.094 1 93.31 104 ALA A O 1
ATOM 866 N N . GLN A 1 105 ? -7.977 -7.477 24.578 1 90.75 105 GLN A N 1
ATOM 867 C CA . GLN A 1 105 ? -8.242 -7.508 26.016 1 90.75 105 GLN A CA 1
ATOM 868 C C . GLN A 1 105 ? -8.82 -6.18 26.5 1 90.75 105 GLN A C 1
ATOM 870 O O . GLN A 1 105 ? -9.328 -6.086 27.609 1 90.75 105 GLN A O 1
ATOM 875 N N . VAL A 1 106 ? -8.703 -5.109 25.766 1 92.94 106 VAL A N 1
ATOM 876 C CA . VAL A 1 106 ? -9.148 -3.785 26.188 1 92.94 106 VAL A CA 1
ATOM 877 C C . VAL A 1 106 ? -10.68 -3.734 26.203 1 92.94 106 VAL A C 1
ATOM 879 O O . VAL A 1 106 ? -11.273 -3.293 27.188 1 92.94 106 VAL A O 1
ATOM 882 N N . MET A 1 107 ? -11.305 -4.176 25.156 1 93.75 107 MET A N 1
ATOM 883 C CA . MET A 1 107 ? -12.758 -4.27 25.062 1 93.75 107 MET A CA 1
ATOM 884 C C . MET A 1 107 ? -13.172 -5.258 23.984 1 93.75 107 MET A C 1
ATOM 886 O O . MET A 1 107 ? -12.359 -5.641 23.141 1 93.75 107 MET A O 1
ATOM 890 N N . SER A 1 108 ? -14.406 -5.672 24.031 1 95.12 108 SER A N 1
ATOM 891 C CA . SER A 1 108 ? -14.914 -6.625 23.047 1 95.12 108 SER A CA 1
ATOM 892 C C . SER A 1 108 ? -15.031 -5.98 21.672 1 95.12 108 SER A C 1
ATOM 894 O O . SER A 1 108 ? -15.18 -4.762 21.562 1 95.12 108 SER A O 1
ATOM 896 N N . HIS A 1 109 ? -14.961 -6.75 20.641 1 94.25 109 HIS A N 1
ATOM 897 C CA . HIS A 1 109 ? -15.062 -6.262 19.281 1 94.25 109 HIS A CA 1
ATOM 898 C C . HIS A 1 109 ? -16.406 -5.586 19.031 1 94.25 109 HIS A C 1
ATOM 900 O O . HIS A 1 109 ? -16.469 -4.547 18.375 1 94.25 109 HIS A O 1
ATOM 906 N N . ASN A 1 110 ? -17.453 -6.109 19.578 1 95.69 110 ASN A N 1
ATOM 907 C CA . ASN A 1 110 ? -18.797 -5.539 19.406 1 95.69 110 ASN A CA 1
ATOM 908 C C . ASN A 1 110 ? -18.891 -4.152 20.031 1 95.69 110 ASN A C 1
ATOM 910 O O . ASN A 1 110 ? -19.484 -3.244 19.453 1 95.69 110 ASN A O 1
ATOM 914 N N . ARG A 1 111 ? -18.344 -4.043 21.203 1 95.69 111 ARG A N 1
ATOM 915 C CA . ARG A 1 111 ? -18.391 -2.756 21.891 1 95.69 111 ARG A CA 1
ATOM 916 C C . ARG A 1 111 ? -17.562 -1.713 21.125 1 95.69 111 ARG A C 1
ATOM 918 O O . ARG A 1 111 ? -18 -0.571 20.969 1 95.69 111 ARG A O 1
ATOM 925 N N . PHE A 1 112 ? -16.406 -2.096 20.703 1 95.75 112 PHE A N 1
ATOM 926 C CA . PHE A 1 112 ? -15.539 -1.21 19.938 1 95.75 112 PHE A CA 1
ATOM 927 C C . PHE A 1 112 ? -16.234 -0.712 18.688 1 95.75 112 PHE A C 1
ATOM 929 O O . PHE A 1 112 ? -16.25 0.489 18.406 1 95.75 112 PHE A O 1
ATOM 936 N N . GLU A 1 113 ? -16.875 -1.609 17.922 1 94.19 113 GLU A N 1
ATOM 937 C CA . GLU A 1 113 ? -17.578 -1.271 16.688 1 94.19 113 GLU A CA 1
ATOM 938 C C . GLU A 1 113 ? -18.797 -0.389 16.969 1 94.19 113 GLU A C 1
ATOM 940 O O . GLU A 1 113 ? -19.078 0.533 16.203 1 94.19 113 GLU A O 1
ATOM 945 N N . LYS A 1 114 ? -19.484 -0.725 18.016 1 95.19 114 LYS A N 1
ATOM 946 C CA . LYS A 1 114 ? -20.641 0.064 18.406 1 95.19 114 LYS A CA 1
ATOM 947 C C . LYS A 1 114 ? -20.266 1.513 18.688 1 95.19 114 LYS A C 1
ATOM 949 O O . LYS A 1 114 ? -20.938 2.439 18.234 1 95.19 114 LYS A O 1
ATOM 954 N N . ILE A 1 115 ? -19.203 1.727 19.344 1 96 115 ILE A N 1
ATOM 955 C CA . ILE A 1 115 ? -18.766 3.068 19.703 1 96 115 ILE A CA 1
ATOM 956 C C . ILE A 1 115 ? -18.281 3.809 18.469 1 96 115 ILE A C 1
ATOM 958 O O . ILE A 1 115 ? -18.719 4.926 18.188 1 96 115 ILE A O 1
ATOM 962 N N . THR A 1 116 ? -17.422 3.215 17.625 1 95.06 116 THR A N 1
ATOM 963 C CA . THR A 1 116 ? -16.781 3.881 16.5 1 95.06 116 THR A CA 1
ATOM 964 C C . THR A 1 116 ? -17.797 4.168 15.398 1 95.06 116 THR A C 1
ATOM 966 O O . THR A 1 116 ? -17.641 5.137 14.648 1 95.06 116 THR A O 1
ATOM 969 N N . SER A 1 117 ? -18.891 3.383 15.344 1 94.25 117 SER A N 1
ATOM 970 C CA . SER A 1 117 ? -19.891 3.574 14.297 1 94.25 117 SER A CA 1
ATOM 971 C C . SER A 1 117 ? -20.906 4.633 14.695 1 94.25 117 SER A C 1
ATOM 973 O O . SER A 1 117 ? -21.688 5.09 13.867 1 94.25 117 SER A O 1
ATOM 975 N N . HIS A 1 118 ? -20.875 5.051 15.977 1 95.38 118 HIS A N 1
ATOM 976 C CA . HIS A 1 118 ? -21.906 5.984 16.422 1 95.38 118 HIS A CA 1
ATOM 977 C C . HIS A 1 118 ? -21.281 7.254 17 1 95.38 118 HIS A C 1
ATOM 979 O O . HIS A 1 118 ? -21.938 7.984 17.75 1 95.38 118 HIS A O 1
ATOM 985 N N . LEU A 1 119 ? -20.016 7.465 16.656 1 96.19 119 LEU A N 1
ATOM 986 C CA . LEU A 1 119 ? -19.391 8.719 17.047 1 96.19 119 LEU A CA 1
ATOM 987 C C . LEU A 1 119 ? -20.078 9.906 16.391 1 96.19 119 LEU A C 1
ATOM 989 O O . LEU A 1 119 ? -20.328 9.898 15.18 1 96.19 119 LEU A O 1
ATOM 993 N N . HIS A 1 120 ? -20.438 10.852 17.156 1 96.5 120 HIS A N 1
ATOM 994 C CA . HIS A 1 120 ? -21.109 12.062 16.688 1 96.5 120 HIS A CA 1
ATOM 995 C C . HIS A 1 120 ? -20.562 13.305 17.391 1 96.5 120 HIS A C 1
ATOM 997 O O . HIS A 1 120 ? -20.062 13.219 18.516 1 96.5 120 HIS A O 1
ATOM 1003 N N . PHE A 1 121 ? -20.672 14.438 16.75 1 97.25 121 PHE A N 1
ATOM 1004 C CA . PHE A 1 121 ? -19.969 15.617 17.25 1 97.25 121 PHE A CA 1
ATOM 1005 C C . PHE A 1 121 ? -20.906 16.812 17.312 1 97.25 121 PHE A C 1
ATOM 1007 O O . PHE A 1 121 ? -20.547 17.859 17.859 1 97.25 121 PHE A O 1
ATOM 1014 N N . PHE A 1 122 ? -22.016 16.688 16.734 1 94.38 122 PHE A N 1
ATOM 1015 C CA . PHE A 1 122 ? -23.016 17.75 16.688 1 94.38 122 PHE A CA 1
ATOM 1016 C C . PHE A 1 122 ? -24.422 17.172 16.688 1 94.38 122 PHE A C 1
ATOM 1018 O O . PHE A 1 122 ? -24.656 16.078 16.156 1 94.38 122 PHE A O 1
ATOM 1025 N N . ASP A 1 123 ? -25.297 17.891 17.266 1 91.31 123 ASP A N 1
ATOM 1026 C CA . ASP A 1 123 ? -26.688 17.453 17.297 1 91.31 123 ASP A CA 1
ATOM 1027 C C . ASP A 1 123 ? -27.375 17.688 15.953 1 91.31 123 ASP A C 1
ATOM 1029 O O . ASP A 1 123 ? -27.594 18.828 15.555 1 91.31 123 ASP A O 1
ATOM 1033 N N . ASP A 1 124 ? -27.781 16.672 15.328 1 86 124 ASP A N 1
ATOM 1034 C CA . ASP A 1 124 ? -28.375 16.734 14.008 1 86 124 ASP A CA 1
ATOM 1035 C C . ASP A 1 124 ? -29.703 17.5 14.047 1 86 124 ASP A C 1
ATOM 1037 O O . ASP A 1 124 ? -30.078 18.172 13.078 1 86 124 ASP A O 1
ATOM 1041 N N . GLU A 1 125 ? -30.359 17.375 15.109 1 86.62 125 GLU A N 1
ATOM 1042 C CA . GLU A 1 125 ? -31.688 17.969 15.234 1 86.62 125 GLU A CA 1
ATOM 1043 C C . GLU A 1 125 ? -31.578 19.484 15.461 1 86.62 125 GLU A C 1
ATOM 1045 O O . GLU A 1 125 ? -32.5 20.219 15.125 1 86.62 125 GLU A O 1
ATOM 1050 N N . ALA A 1 126 ? -30.484 19.875 15.914 1 84.81 126 ALA A N 1
ATOM 1051 C CA . ALA A 1 126 ? -30.297 21.297 16.219 1 84.81 126 ALA A CA 1
ATOM 1052 C C . ALA A 1 126 ? -29.734 22.047 15.016 1 84.81 126 ALA A C 1
ATOM 1054 O O . ALA A 1 126 ? -29.609 23.266 15.039 1 84.81 126 ALA A O 1
ATOM 1055 N N . ALA A 1 127 ? -29.484 21.312 13.953 1 84.19 127 ALA A N 1
ATOM 1056 C CA . ALA A 1 127 ? -28.812 21.938 12.82 1 84.19 127 ALA A CA 1
ATOM 1057 C C . ALA A 1 127 ? -29.797 22.734 11.977 1 84.19 127 ALA A C 1
ATOM 1059 O O . ALA A 1 127 ? -30.688 22.172 11.328 1 84.19 127 ALA A O 1
ATOM 1060 N N . LYS A 1 128 ? -29.656 24.016 12.055 1 86.56 128 LYS A N 1
ATOM 1061 C CA . LYS A 1 128 ? -30.438 24.922 11.219 1 86.56 128 LYS A CA 1
ATOM 1062 C C . LYS A 1 128 ? -29.812 25.078 9.836 1 86.56 128 LYS A C 1
ATOM 1064 O O . LYS A 1 128 ? -28.719 24.594 9.586 1 86.56 128 LYS A O 1
ATOM 1069 N N . ASP A 1 129 ? -30.438 25.75 8.984 1 86.19 129 ASP A N 1
ATOM 1070 C CA . ASP A 1 129 ? -30.031 25.891 7.594 1 86.19 129 ASP A CA 1
ATOM 1071 C C . ASP A 1 129 ? -28.719 26.672 7.477 1 86.19 129 ASP A C 1
ATOM 1073 O O . ASP A 1 129 ? -27.875 26.375 6.633 1 86.19 129 ASP A O 1
ATOM 1077 N N . LYS A 1 130 ? -28.578 27.5 8.359 1 85.25 130 LYS A N 1
ATOM 1078 C CA . LYS A 1 130 ? -27.359 28.312 8.328 1 85.25 130 LYS A CA 1
ATOM 1079 C C . LYS A 1 130 ? -26.125 27.469 8.672 1 85.25 130 LYS A C 1
ATOM 1081 O O . LYS A 1 130 ? -25.062 27.641 8.07 1 85.25 130 LYS A O 1
ATOM 1086 N N . VAL A 1 131 ? -26.344 26.594 9.547 1 86.88 131 VAL A N 1
ATOM 1087 C CA . VAL A 1 131 ? -25.25 25.703 9.984 1 86.88 131 VAL A CA 1
ATOM 1088 C C . VAL A 1 131 ? -24.906 24.734 8.867 1 86.88 131 VAL A C 1
ATOM 1090 O O . VAL A 1 131 ? -23.734 24.406 8.672 1 86.88 131 VAL A O 1
ATOM 1093 N N . LYS A 1 132 ? -25.859 24.453 8.078 1 86.88 132 LYS A N 1
ATOM 1094 C CA . LYS A 1 132 ? -25.688 23.453 7.027 1 86.88 132 LYS A CA 1
ATOM 1095 C C . LYS A 1 132 ? -24.953 24.047 5.82 1 86.88 132 LYS A C 1
ATOM 1097 O O . LYS A 1 132 ? -24.578 23.312 4.902 1 86.88 132 LYS A O 1
ATOM 1102 N N . GLU A 1 133 ? -24.781 25.344 5.938 1 86.12 133 GLU A N 1
ATOM 1103 C CA . GLU A 1 133 ? -23.969 25.953 4.891 1 86.12 133 GLU A CA 1
ATOM 1104 C C . GLU A 1 133 ? -22.531 25.469 4.949 1 86.12 133 GLU A C 1
ATOM 1106 O O . GLU A 1 133 ? -21.844 25.406 3.924 1 86.12 133 GLU A O 1
ATOM 1111 N N . ASP A 1 134 ? -22.125 25.219 6.168 1 89.19 134 ASP A N 1
ATOM 1112 C CA . ASP A 1 134 ? -20.844 24.562 6.363 1 89.19 134 ASP A CA 1
ATOM 1113 C C . ASP A 1 134 ? -20.938 23.062 6.051 1 89.19 134 ASP A C 1
ATOM 1115 O O . ASP A 1 134 ? -21.641 22.328 6.746 1 89.19 134 ASP A O 1
ATOM 1119 N N . LYS A 1 135 ? -20.297 22.672 5.07 1 89.25 135 LYS A N 1
ATOM 1120 C CA . LYS A 1 135 ? -20.391 21.266 4.668 1 89.25 135 LYS A CA 1
ATOM 1121 C C . LYS A 1 135 ? -19.812 20.344 5.746 1 89.25 135 LYS A C 1
ATOM 1123 O O . LYS A 1 135 ? -20.141 19.156 5.789 1 89.25 135 LYS A O 1
ATOM 1128 N N . CYS A 1 136 ? -18.984 20.953 6.621 1 92.25 136 CYS A N 1
ATOM 1129 C CA . CYS A 1 136 ? -18.359 20.156 7.676 1 92.25 136 CYS A CA 1
ATOM 1130 C C . CYS A 1 136 ? -19.047 20.406 9.016 1 92.25 136 CYS A C 1
ATOM 1132 O O . CYS A 1 136 ? -18.438 20.203 10.07 1 92.25 136 CYS A O 1
ATOM 1134 N N . TRP A 1 137 ? -20.281 20.812 9.016 1 92.75 137 TRP A N 1
ATOM 1135 C CA . TRP A 1 137 ? -20.953 21.234 10.234 1 92.75 137 TRP A CA 1
ATOM 1136 C C . TRP A 1 137 ? -21.062 20.078 11.227 1 92.75 137 TRP A C 1
ATOM 1138 O O . TRP A 1 137 ? -21.031 20.297 12.445 1 92.75 137 TRP A O 1
ATOM 1148 N N . LYS A 1 138 ? -21.125 18.844 10.758 1 93.25 138 LYS A N 1
ATOM 1149 C CA . LYS A 1 138 ? -21.281 17.688 11.633 1 93.25 138 LYS A CA 1
ATOM 1150 C C . LYS A 1 138 ? -20.062 17.484 12.516 1 93.25 138 LYS A C 1
ATOM 1152 O O . LYS A 1 138 ? -20.156 16.953 13.617 1 93.25 138 LYS A O 1
ATOM 1157 N N . VAL A 1 139 ? -18.875 17.922 12.047 1 95.69 139 VAL A N 1
ATOM 1158 C CA . VAL A 1 139 ? -17.641 17.688 12.797 1 95.69 139 VAL A CA 1
ATOM 1159 C C . VAL A 1 139 ? -17 19.031 13.156 1 95.69 139 VAL A C 1
ATOM 1161 O O . VAL A 1 139 ? -15.906 19.062 13.734 1 95.69 139 VAL A O 1
ATOM 1164 N N . ARG A 1 140 ? -17.641 20.156 12.922 1 95 140 ARG A N 1
ATOM 1165 C CA . ARG A 1 140 ? -17.078 21.5 13.078 1 95 140 ARG A CA 1
ATOM 1166 C C . ARG A 1 140 ? -16.719 21.781 14.531 1 95 140 ARG A C 1
ATOM 1168 O O . ARG A 1 140 ? -15.648 22.344 14.812 1 95 140 ARG A O 1
ATOM 1175 N N . PRO A 1 141 ? -17.562 21.328 15.508 1 96.19 141 PRO A N 1
ATOM 1176 C CA . PRO A 1 141 ? -17.188 21.594 16.906 1 96.19 141 PRO A CA 1
ATOM 1177 C C . PRO A 1 141 ? -15.844 20.969 17.281 1 96.19 141 PRO A C 1
ATOM 1179 O O . PRO A 1 141 ? -15.031 21.609 17.953 1 96.19 141 PRO A O 1
ATOM 1182 N N . TRP A 1 142 ? -15.641 19.781 16.812 1 97.75 142 TRP A N 1
ATOM 1183 C CA . TRP A 1 142 ? -14.367 19.109 17.062 1 97.75 142 TRP A CA 1
ATOM 1184 C C . TRP A 1 142 ? -13.219 19.859 16.391 1 97.75 142 TRP A C 1
ATOM 1186 O O . TRP A 1 142 ? -12.203 20.156 17.016 1 97.75 142 TRP A O 1
ATOM 1196 N N . LEU A 1 143 ? -13.375 20.219 15.164 1 97.5 143 LEU A N 1
ATOM 1197 C CA . LEU A 1 143 ? -12.344 20.891 14.383 1 97.5 143 LEU A CA 1
ATOM 1198 C C . LEU A 1 143 ? -12 22.25 14.977 1 97.5 143 LEU A C 1
ATOM 1200 O O . LEU A 1 143 ? -10.828 22.609 15.086 1 97.5 143 LEU A O 1
ATOM 1204 N N . SER A 1 144 ? -13.023 22.969 15.344 1 96.69 144 SER A N 1
ATOM 1205 C CA . SER A 1 144 ? -12.828 24.297 15.891 1 96.69 144 SER A CA 1
ATOM 1206 C C . SER A 1 144 ? -12.07 24.25 17.219 1 96.69 144 SER A C 1
ATOM 1208 O O . SER A 1 144 ? -11.18 25.062 17.453 1 96.69 144 SER A O 1
ATOM 1210 N N . SER A 1 145 ? -12.461 23.297 18.047 1 97.62 145 SER A N 1
ATOM 1211 C CA . SER A 1 145 ? -11.773 23.156 19.328 1 97.62 145 SER A CA 1
ATOM 1212 C C . SER A 1 145 ? -10.312 22.766 19.125 1 97.62 145 SER A C 1
ATOM 1214 O O . SER A 1 145 ? -9.422 23.312 19.797 1 97.62 145 SER A O 1
ATOM 1216 N N . LEU A 1 146 ? -10.078 21.844 18.281 1 98.12 146 LEU A N 1
ATOM 1217 C CA . LEU A 1 146 ? -8.719 21.406 18.016 1 98.12 146 LEU A CA 1
ATOM 1218 C C . LEU A 1 146 ? -7.871 22.547 17.469 1 98.12 146 LEU A C 1
ATOM 1220 O O . LEU A 1 146 ? -6.738 22.75 17.891 1 98.12 146 LEU A O 1
ATOM 1224 N N . ARG A 1 147 ? -8.414 23.266 16.516 1 97.25 147 ARG A N 1
ATOM 1225 C CA . ARG A 1 147 ? -7.715 24.406 15.938 1 97.25 147 ARG A CA 1
ATOM 1226 C C . ARG A 1 147 ? -7.344 25.422 17.016 1 97.25 147 ARG A C 1
ATOM 1228 O O . ARG A 1 147 ? -6.223 25.938 17.031 1 97.25 147 ARG A O 1
ATOM 1235 N N . SER A 1 148 ? -8.312 25.688 17.844 1 96.81 148 SER A N 1
ATOM 1236 C CA . SER A 1 148 ? -8.07 26.656 18.922 1 96.81 148 SER A CA 1
ATOM 1237 C C . SER A 1 148 ? -6.895 26.25 19.781 1 96.81 148 SER A C 1
ATOM 1239 O O . SER A 1 148 ? -6.105 27.094 20.219 1 96.81 148 SER A O 1
ATOM 1241 N N . ASN A 1 149 ? -6.766 24.953 20.031 1 97.44 149 ASN A N 1
ATOM 1242 C CA . ASN A 1 149 ? -5.664 24.438 20.844 1 97.44 149 ASN A CA 1
ATOM 1243 C C . ASN A 1 149 ? -4.336 24.516 20.094 1 97.44 149 ASN A C 1
ATOM 1245 O O . ASN A 1 149 ? -3.279 24.656 20.719 1 97.44 149 ASN A O 1
ATOM 1249 N N . MET A 1 150 ? -4.332 24.438 18.844 1 97.56 150 MET A N 1
ATOM 1250 C CA . MET A 1 150 ? -3.117 24.453 18.047 1 97.56 150 MET A CA 1
ATOM 1251 C C . MET A 1 150 ? -2.59 25.875 17.891 1 97.56 150 MET A C 1
ATOM 1253 O O . MET A 1 150 ? -1.378 26.094 17.922 1 97.56 150 MET A O 1
ATOM 1257 N N . VAL A 1 151 ? -3.506 26.828 17.766 1 96.38 151 VAL A N 1
ATOM 1258 C CA . VAL A 1 151 ? -3.156 28.219 17.484 1 96.38 151 VAL A CA 1
ATOM 1259 C C . VAL A 1 151 ? -2.451 28.828 18.688 1 96.38 151 VAL A C 1
ATOM 1261 O O . VAL A 1 151 ? -1.597 29.703 18.547 1 96.38 151 VAL A O 1
ATOM 1264 N N . VAL A 1 152 ? -2.719 28.297 19.891 1 94.62 152 VAL A N 1
ATOM 1265 C CA . VAL A 1 152 ? -2.221 28.906 21.109 1 94.62 152 VAL A CA 1
ATOM 1266 C C . VAL A 1 152 ? -0.791 28.438 21.375 1 94.62 152 VAL A C 1
ATOM 1268 O O . VAL A 1 152 ? -0.077 29.031 22.188 1 94.62 152 VAL A O 1
ATOM 1271 N N . LEU A 1 153 ? -0.285 27.5 20.719 1 94.12 153 LEU A N 1
ATOM 1272 C CA . LEU A 1 153 ? 1.069 26.984 20.906 1 94.12 153 LEU A CA 1
ATOM 1273 C C . LEU A 1 153 ? 2.104 28.031 20.516 1 94.12 153 LEU A C 1
ATOM 1275 O O . LEU A 1 153 ? 1.859 28.859 19.609 1 94.12 153 LEU A O 1
ATOM 1279 N N . PRO A 1 154 ? 3.227 28 21.203 1 93.62 154 PRO A N 1
ATOM 1280 C CA . PRO A 1 154 ? 4.316 28.844 20.703 1 93.62 154 PRO A CA 1
ATOM 1281 C C . PRO A 1 154 ? 4.758 28.484 19.297 1 93.62 154 PRO A C 1
ATOM 1283 O O . PRO A 1 154 ? 5.211 27.359 19.062 1 93.62 154 PRO A O 1
ATOM 1286 N N . GLN A 1 155 ? 4.676 29.391 18.453 1 95.88 155 GLN A N 1
ATOM 1287 C CA . GLN A 1 155 ? 4.844 29.094 17.047 1 95.88 155 GLN A CA 1
ATOM 1288 C C . GLN A 1 155 ? 6.258 29.406 16.562 1 95.88 155 GLN A C 1
ATOM 1290 O O . GLN A 1 155 ? 6.879 30.359 17.062 1 95.88 155 GLN A O 1
ATOM 1295 N N . GLU A 1 156 ? 6.723 28.656 15.656 1 96.38 156 GLU A N 1
ATOM 1296 C CA . GLU A 1 156 ? 7.977 28.953 14.969 1 96.38 156 GLU A CA 1
ATOM 1297 C C . GLU A 1 156 ? 7.863 30.203 14.109 1 96.38 156 GLU A C 1
ATOM 1299 O O . GLU A 1 156 ? 6.766 30.578 13.68 1 96.38 156 GLU A O 1
ATOM 1304 N N . LYS A 1 157 ? 8.992 30.812 13.898 1 96 157 LYS A N 1
ATOM 1305 C CA . LYS A 1 157 ? 9 32.031 13.102 1 96 157 LYS A CA 1
ATOM 1306 C C . LYS A 1 157 ? 8.828 31.734 11.617 1 96 157 LYS A C 1
ATOM 1308 O O . LYS A 1 157 ? 8.297 32.562 10.867 1 96 157 LYS A O 1
ATOM 1313 N N . LYS A 1 158 ? 9.297 30.609 11.211 1 96.94 158 LYS A N 1
ATOM 1314 C CA . LYS A 1 158 ? 9.141 30.172 9.828 1 96.94 158 LYS A CA 1
ATOM 1315 C C . LYS A 1 158 ? 8.055 29.109 9.703 1 96.94 158 LYS A C 1
ATOM 1317 O O . LYS A 1 158 ? 8.047 28.141 10.453 1 96.94 158 LYS A O 1
ATOM 1322 N N . SER A 1 159 ? 7.137 29.328 8.805 1 97.12 159 SER A N 1
ATOM 1323 C CA . SER A 1 159 ? 6.059 28.359 8.602 1 97.12 159 SER A CA 1
ATOM 1324 C C . SER A 1 159 ? 5.75 28.188 7.113 1 97.12 159 SER A C 1
ATOM 1326 O O . SER A 1 159 ? 6.082 29.062 6.301 1 97.12 159 SER A O 1
ATOM 1328 N N . ALA A 1 160 ? 5.219 27.125 6.812 1 98.38 160 ALA A N 1
ATOM 1329 C CA . ALA A 1 160 ? 4.824 26.812 5.438 1 98.38 160 ALA A CA 1
ATOM 1330 C C . ALA A 1 160 ? 3.328 26.531 5.344 1 98.38 160 ALA A C 1
ATOM 1332 O O . ALA A 1 160 ? 2.73 26 6.281 1 98.38 160 ALA A O 1
ATOM 1333 N N . VAL A 1 161 ? 2.719 26.938 4.242 1 97.81 161 VAL A N 1
ATOM 1334 C CA . VAL A 1 161 ? 1.319 26.641 3.953 1 97.81 161 VAL A CA 1
ATOM 1335 C C . VAL A 1 161 ? 1.228 25.672 2.777 1 97.81 161 VAL A C 1
ATOM 1337 O O . VAL A 1 161 ? 1.867 25.875 1.744 1 97.81 161 VAL A O 1
ATOM 1340 N N . ASP A 1 162 ? 0.529 24.641 2.955 1 96.62 162 ASP A N 1
ATOM 1341 C CA . ASP A 1 162 ? 0.345 23.641 1.906 1 96.62 162 ASP A CA 1
ATOM 1342 C C . ASP A 1 162 ? -0.885 22.781 2.178 1 96.62 162 ASP A C 1
ATOM 1344 O O . ASP A 1 162 ? -1.598 23 3.16 1 96.62 162 ASP A O 1
ATOM 1348 N N . GLU A 1 163 ? -1.147 21.859 1.271 1 93.94 163 GLU A N 1
ATOM 1349 C CA . GLU A 1 163 ? -2.32 21 1.383 1 93.94 163 GLU A CA 1
ATOM 1350 C C . GLU A 1 163 ? -1.944 19.625 1.926 1 93.94 163 GLU A C 1
ATOM 1352 O O . GLU A 1 163 ? -0.84 19.141 1.68 1 93.94 163 GLU A O 1
ATOM 1357 N N . VAL A 1 164 ? -2.801 19.094 2.773 1 93.19 164 VAL A N 1
ATOM 1358 C CA . VAL A 1 164 ? -2.748 17.703 3.242 1 93.19 164 VAL A CA 1
ATOM 1359 C C . VAL A 1 164 ? -3.953 16.938 2.709 1 93.19 164 VAL A C 1
ATOM 1361 O O . VAL A 1 164 ? -5.086 17.422 2.764 1 93.19 164 VAL A O 1
ATOM 1364 N N . LEU A 1 165 ? -3.762 15.781 2.104 1 92.19 165 LEU A N 1
ATOM 1365 C CA . LEU A 1 165 ? -4.859 14.977 1.572 1 92.19 165 LEU A CA 1
ATOM 1366 C C . LEU A 1 165 ? -5.172 13.805 2.492 1 92.19 165 LEU A C 1
ATOM 1368 O O . LEU A 1 165 ? -4.289 12.992 2.787 1 92.19 165 LEU A O 1
ATOM 1372 N N . ILE A 1 166 ? -6.352 13.766 2.961 1 92.62 166 ILE A N 1
ATOM 1373 C CA . ILE A 1 166 ? -6.852 12.648 3.752 1 92.62 166 ILE A CA 1
ATOM 1374 C C . ILE A 1 166 ? -7.473 11.602 2.832 1 92.62 166 ILE A C 1
ATOM 1376 O O . ILE A 1 166 ? -8.492 11.859 2.189 1 92.62 166 ILE A O 1
ATOM 1380 N N . PRO A 1 167 ? -6.871 10.422 2.756 1 89.69 167 PRO A N 1
ATOM 1381 C CA . PRO A 1 167 ? -7.387 9.414 1.825 1 89.69 167 PRO A CA 1
ATOM 1382 C C . PRO A 1 167 ? -8.844 9.047 2.107 1 89.69 167 PRO A C 1
ATOM 1384 O O . PRO A 1 167 ? -9.188 8.719 3.244 1 89.69 167 PRO A O 1
ATOM 1387 N N . PHE A 1 168 ? -9.719 9.125 1.167 1 89.75 168 PHE A N 1
ATOM 1388 C CA . PHE A 1 168 ? -11.133 8.773 1.21 1 89.75 168 PHE A CA 1
ATOM 1389 C C . PHE A 1 168 ? -11.664 8.516 -0.193 1 89.75 168 PHE A C 1
ATOM 1391 O O . PHE A 1 168 ? -11.539 9.367 -1.078 1 89.75 168 PHE A O 1
ATOM 1398 N N . CYS A 1 169 ? -12.258 7.352 -0.417 1 84.75 169 CYS A N 1
ATOM 1399 C CA . CYS A 1 169 ? -12.727 7.004 -1.754 1 84.75 169 CYS A CA 1
ATOM 1400 C C . CYS A 1 169 ? -14.242 6.871 -1.782 1 84.75 169 CYS A C 1
ATOM 1402 O O . CYS A 1 169 ? -14.812 6.469 -2.797 1 84.75 169 CYS A O 1
ATOM 1404 N N . GLY A 1 170 ? -14.883 7.195 -0.754 1 85.62 170 GLY A N 1
ATOM 1405 C CA . GLY A 1 170 ? -16.344 7.094 -0.721 1 85.62 170 GLY A CA 1
ATOM 1406 C C . GLY A 1 170 ? -17.031 8.258 -1.402 1 85.62 170 GLY A C 1
ATOM 1407 O O . GLY A 1 170 ? -16.391 9.047 -2.1 1 85.62 170 GLY A O 1
ATOM 1408 N N . ARG A 1 171 ? -18.281 8.297 -1.326 1 84.25 171 ARG A N 1
ATOM 1409 C CA . ARG A 1 171 ? -19.078 9.359 -1.93 1 84.25 171 ARG A CA 1
ATOM 1410 C C . ARG A 1 171 ? -19.203 10.555 -0.988 1 84.25 171 ARG A C 1
ATOM 1412 O O . ARG A 1 171 ? -19.625 10.406 0.16 1 84.25 171 ARG A O 1
ATOM 1419 N N . CYS A 1 172 ? -18.703 11.672 -1.396 1 86.94 172 CYS A N 1
ATOM 1420 C CA . CYS A 1 172 ? -18.797 12.914 -0.642 1 86.94 172 CYS A CA 1
ATOM 1421 C C . CYS A 1 172 ? -18.672 14.125 -1.562 1 86.94 172 CYS A C 1
ATOM 1423 O O . CYS A 1 172 ? -17.969 14.07 -2.572 1 86.94 172 CYS A O 1
ATOM 1425 N N . TYR A 1 173 ? -19.359 15.125 -1.19 1 84.81 173 TYR A N 1
ATOM 1426 C CA . TYR A 1 173 ? -19.406 16.328 -2.018 1 84.81 173 TYR A CA 1
ATOM 1427 C C . TYR A 1 173 ? -18.062 17.031 -2.031 1 84.81 173 TYR A C 1
ATOM 1429 O O . TYR A 1 173 ? -17.734 17.734 -2.994 1 84.81 173 TYR A O 1
ATOM 1437 N N . ILE A 1 174 ? -17.281 16.828 -1.026 1 89.38 174 ILE A N 1
ATOM 1438 C CA . ILE A 1 174 ? -16.062 17.641 -0.941 1 89.38 174 ILE A CA 1
ATOM 1439 C C . ILE A 1 174 ? -14.852 16.797 -1.303 1 89.38 174 ILE A C 1
ATOM 1441 O O . ILE A 1 174 ? -13.711 17.219 -1.096 1 89.38 174 ILE A O 1
ATOM 1445 N N . ARG A 1 175 ? -15.039 15.633 -1.821 1 89.75 175 ARG A N 1
ATOM 1446 C CA . ARG A 1 175 ? -13.945 14.758 -2.227 1 89.75 175 ARG A CA 1
ATOM 1447 C C . ARG A 1 175 ? -13.133 15.391 -3.357 1 89.75 175 ARG A C 1
ATOM 1449 O O . ARG A 1 175 ? -13.703 15.977 -4.277 1 89.75 175 ARG A O 1
ATOM 1456 N N . GLN A 1 176 ? -11.836 15.258 -3.242 1 89.56 176 GLN A N 1
ATOM 1457 C CA . GLN A 1 176 ? -10.922 15.828 -4.227 1 89.56 176 GLN A CA 1
ATOM 1458 C C . GLN A 1 176 ? -10.148 14.727 -4.949 1 89.56 176 GLN A C 1
ATOM 1460 O O . GLN A 1 176 ? -9.891 13.664 -4.379 1 89.56 176 GLN A O 1
ATOM 1465 N N . TYR A 1 177 ? -9.867 14.883 -6.172 1 85.38 177 TYR A N 1
ATOM 1466 C CA . TYR A 1 177 ? -9.031 14 -6.973 1 85.38 177 TYR A CA 1
ATOM 1467 C C . TYR A 1 177 ? -7.676 14.633 -7.262 1 85.38 177 TYR A C 1
ATOM 1469 O O . TYR A 1 177 ? -7.602 15.664 -7.934 1 85.38 177 TYR A O 1
ATOM 1477 N N . MET A 1 178 ? -6.664 14.125 -6.699 1 85.62 178 MET A N 1
ATOM 1478 C CA . MET A 1 178 ? -5.297 14.602 -6.895 1 85.62 178 MET A CA 1
ATOM 1479 C C . MET A 1 178 ? -4.395 13.477 -7.387 1 85.62 178 MET A C 1
ATOM 1481 O O . MET A 1 178 ? -3.777 12.773 -6.582 1 85.62 178 MET A O 1
ATOM 1485 N N . PRO A 1 179 ? -4.137 13.297 -8.602 1 78.19 179 PRO A N 1
ATOM 1486 C CA . PRO A 1 179 ? -3.434 12.156 -9.18 1 78.19 179 PRO A CA 1
ATOM 1487 C C . PRO A 1 179 ? -1.948 12.133 -8.828 1 78.19 179 PRO A C 1
ATOM 1489 O O . PRO A 1 179 ? -1.321 11.07 -8.844 1 78.19 179 PRO A O 1
ATOM 1492 N N . ASN A 1 180 ? -1.389 13.273 -8.539 1 76.75 180 ASN A N 1
ATOM 1493 C CA . ASN A 1 180 ? 0.05 13.359 -8.312 1 76.75 180 ASN A CA 1
ATOM 1494 C C . ASN A 1 180 ? 0.415 12.953 -6.887 1 76.75 180 ASN A C 1
ATOM 1496 O O . ASN A 1 180 ? 1.595 12.82 -6.559 1 76.75 180 ASN A O 1
ATOM 1500 N N . LYS A 1 181 ? -0.583 12.859 -6.078 1 77.12 181 LYS A N 1
ATOM 1501 C CA . LYS A 1 181 ? -0.281 12.422 -4.719 1 77.12 181 LYS A CA 1
ATOM 1502 C C . LYS A 1 181 ? 0.014 10.922 -4.676 1 77.12 181 LYS A C 1
ATOM 1504 O O . LYS A 1 181 ? -0.756 10.117 -5.207 1 77.12 181 LYS A O 1
ATOM 1509 N N . PRO A 1 182 ? 1.15 10.484 -4.184 1 69.38 182 PRO A N 1
ATOM 1510 C CA . PRO A 1 182 ? 1.636 9.102 -4.266 1 69.38 182 PRO A CA 1
ATOM 1511 C C . PRO A 1 182 ? 0.779 8.133 -3.457 1 69.38 182 PRO A C 1
ATOM 1513 O O . PRO A 1 182 ? 0.668 6.953 -3.818 1 69.38 182 PRO A O 1
ATOM 1516 N N . LYS A 1 183 ? 0.145 8.5 -2.438 1 70.06 183 LYS A N 1
ATOM 1517 C CA . LYS A 1 183 ? -0.489 7.566 -1.512 1 70.06 183 LYS A CA 1
ATOM 1518 C C . LYS A 1 183 ? -1.923 7.258 -1.936 1 70.06 183 LYS A C 1
ATOM 1520 O O . LYS A 1 183 ? -2.344 6.102 -1.926 1 70.06 183 LYS A O 1
ATOM 1525 N N . SER A 1 184 ? -2.611 8.32 -2.213 1 78.06 184 SER A N 1
ATOM 1526 C CA . SER A 1 184 ? -3.99 8.203 -2.68 1 78.06 184 SER A CA 1
ATOM 1527 C C . SER A 1 184 ? -4.344 9.336 -3.643 1 78.06 184 SER A C 1
ATOM 1529 O O . SER A 1 184 ? -3.955 10.484 -3.426 1 78.06 184 SER A O 1
ATOM 1531 N N . LYS A 1 185 ? -5.059 8.938 -4.613 1 84.62 185 LYS A N 1
ATOM 1532 C CA . LYS A 1 185 ? -5.434 9.953 -5.594 1 84.62 185 LYS A CA 1
ATOM 1533 C C . LYS A 1 185 ? -6.719 10.664 -5.184 1 84.62 185 LYS A C 1
ATOM 1535 O O . LYS A 1 185 ? -7 11.766 -5.652 1 84.62 185 LYS A O 1
ATOM 1540 N N . TRP A 1 186 ? -7.5 10 -4.32 1 88.5 186 TRP A N 1
ATOM 1541 C CA . TRP A 1 186 ? -8.766 10.555 -3.85 1 88.5 186 TRP A CA 1
ATOM 1542 C C . TRP A 1 186 ? -8.711 10.844 -2.354 1 88.5 186 TRP A C 1
ATOM 1544 O O . TRP A 1 186 ? -8.102 10.086 -1.593 1 88.5 186 TRP A O 1
ATOM 1554 N N . GLY A 1 187 ? -9.32 11.977 -1.978 1 92.56 187 GLY A N 1
ATOM 1555 C CA . GLY A 1 187 ? -9.359 12.227 -0.545 1 92.56 187 GLY A CA 1
ATOM 1556 C C . GLY A 1 187 ? -9.977 13.562 -0.193 1 92.56 187 GLY A C 1
ATOM 1557 O O . GLY A 1 187 ? -10.578 14.227 -1.047 1 92.56 187 GLY A O 1
ATOM 1558 N N . LEU A 1 188 ? -10.016 13.844 1.081 1 94 188 LEU A N 1
ATOM 1559 C CA . LEU A 1 188 ? -10.414 15.133 1.624 1 94 188 LEU A CA 1
ATOM 1560 C C . LEU A 1 188 ? -9.211 16.047 1.795 1 94 188 LEU A C 1
ATOM 1562 O O . LEU A 1 188 ? -8.148 15.617 2.242 1 94 188 LEU A O 1
ATOM 1566 N N . LYS A 1 189 ? -9.406 17.281 1.385 1 93 189 LYS A N 1
ATOM 1567 C CA . LYS A 1 189 ? -8.289 18.219 1.377 1 93 189 LYS A CA 1
ATOM 1568 C C . LYS A 1 189 ? -8.305 19.094 2.621 1 93 189 LYS A C 1
ATOM 1570 O O . LYS A 1 189 ? -9.344 19.641 2.986 1 93 189 LYS A O 1
ATOM 1575 N N . LEU A 1 190 ? -7.176 19.156 3.287 1 94.94 190 LEU A N 1
ATOM 1576 C CA . LEU A 1 190 ? -6.945 20.016 4.445 1 94.94 190 LEU A CA 1
ATOM 1577 C C . LEU A 1 190 ? -5.832 21.016 4.168 1 94.94 190 LEU A C 1
ATOM 1579 O O . LEU A 1 190 ? -4.75 20.641 3.711 1 94.94 190 LEU A O 1
ATOM 1583 N N . TRP A 1 191 ? -6.145 22.344 4.363 1 95.5 191 TRP A N 1
ATOM 1584 C CA . TRP A 1 191 ? -5.098 23.359 4.348 1 95.5 191 TRP A CA 1
ATOM 1585 C C . TRP A 1 191 ? -4.391 23.438 5.695 1 95.5 191 TRP A C 1
ATOM 1587 O O . TRP A 1 191 ? -5.039 23.484 6.742 1 95.5 191 TRP A O 1
ATOM 1597 N N . ALA A 1 192 ? -3.09 23.422 5.66 1 97.56 192 ALA A N 1
ATOM 1598 C CA . ALA A 1 192 ? -2.365 23.453 6.926 1 97.56 192 ALA A CA 1
ATOM 1599 C C . ALA A 1 192 ? -1.205 24.438 6.879 1 97.56 192 ALA A C 1
ATOM 1601 O O . ALA A 1 192 ? -0.609 24.656 5.824 1 97.56 192 ALA A O 1
ATOM 1602 N N . ARG A 1 193 ? -0.963 25.109 7.902 1 98.19 193 ARG A N 1
ATOM 1603 C CA . ARG A 1 193 ? 0.25 25.891 8.148 1 98.19 193 ARG A CA 1
ATOM 1604 C C . ARG A 1 193 ? 1.117 25.219 9.211 1 98.19 193 ARG A C 1
ATOM 1606 O O . ARG A 1 193 ? 0.678 25.016 10.344 1 98.19 193 ARG A O 1
ATOM 1613 N N . SER A 1 194 ? 2.287 24.828 8.867 1 98.12 194 SER A N 1
ATOM 1614 C CA . SER A 1 194 ? 3.184 24.094 9.758 1 98.12 194 SER A CA 1
ATOM 1615 C C . SER A 1 194 ? 4.559 24.75 9.82 1 98.12 194 SER A C 1
ATOM 1617 O O . SER A 1 194 ? 4.98 25.406 8.867 1 98.12 194 SER A O 1
ATOM 1619 N N . GLY A 1 195 ? 5.188 24.641 10.922 1 97.38 195 GLY A N 1
ATOM 1620 C CA . GLY A 1 195 ? 6.57 25.078 11.039 1 97.38 195 GLY A CA 1
ATOM 1621 C C . GLY A 1 195 ? 7.551 24.156 10.344 1 97.38 195 GLY A C 1
ATOM 1622 O O . GLY A 1 195 ? 7.16 23.125 9.797 1 97.38 195 GLY A O 1
ATOM 1623 N N . GLU A 1 196 ? 8.797 24.531 10.344 1 96.25 196 GLU A N 1
ATOM 1624 C CA . GLU A 1 196 ? 9.852 23.734 9.727 1 96.25 196 GLU A CA 1
ATOM 1625 C C . GLU A 1 196 ? 9.984 22.375 10.414 1 96.25 196 GLU A C 1
ATOM 1627 O O . GLU A 1 196 ? 10.383 21.391 9.789 1 96.25 196 GLU A O 1
ATOM 1632 N N . SER A 1 197 ? 9.602 22.344 11.719 1 95.38 197 SER A N 1
ATOM 1633 C CA . SER A 1 197 ? 9.688 21.109 12.5 1 95.38 197 SER A CA 1
ATOM 1634 C C . SER A 1 197 ? 8.578 20.141 12.125 1 95.38 197 SER A C 1
ATOM 1636 O O . SER A 1 197 ? 8.625 18.953 12.484 1 95.38 197 SER A O 1
ATOM 1638 N N . GLY A 1 198 ? 7.598 20.609 11.477 1 96.81 198 GLY A N 1
ATOM 1639 C CA . GLY A 1 198 ? 6.457 19.781 11.141 1 96.81 198 GLY A CA 1
ATOM 1640 C C . GLY A 1 198 ? 5.234 20.062 11.992 1 96.81 198 GLY A C 1
ATOM 1641 O O . GLY A 1 198 ? 4.133 19.594 11.68 1 96.81 198 GLY A O 1
ATOM 1642 N N . LEU A 1 199 ? 5.414 20.844 13.055 1 97.62 199 LEU A N 1
ATOM 1643 C CA . LEU A 1 199 ? 4.316 21.172 13.953 1 97.62 199 LEU A CA 1
ATOM 1644 C C . LEU A 1 199 ? 3.225 21.953 13.227 1 97.62 199 LEU A C 1
ATOM 1646 O O . LEU A 1 199 ? 3.506 22.969 12.578 1 97.62 199 LEU A O 1
ATOM 1650 N N . CYS A 1 200 ? 2.039 21.469 13.312 1 98.38 200 CYS A N 1
ATOM 1651 C CA . CYS A 1 200 ? 0.896 22.125 12.695 1 98.38 200 CYS A CA 1
ATOM 1652 C C . CYS A 1 200 ? 0.307 23.188 13.625 1 98.38 200 CYS A C 1
ATOM 1654 O O . CYS A 1 200 ? -0.13 22.859 14.734 1 98.38 200 CYS A O 1
ATOM 1656 N N . TYR A 1 201 ? 0.254 24.391 13.203 1 98.06 201 TYR A N 1
ATOM 1657 C CA . TYR A 1 201 ? -0.207 25.5 14.047 1 98.06 201 TYR A CA 1
ATOM 1658 C C . TYR A 1 201 ? -1.647 25.875 13.719 1 98.06 201 TYR A C 1
ATOM 1660 O O . TYR A 1 201 ? -2.359 26.422 14.562 1 98.06 201 TYR A O 1
ATOM 1668 N N . ASP A 1 202 ? -1.995 25.656 12.516 1 97.38 202 ASP A N 1
ATOM 1669 C CA . ASP A 1 202 ? -3.33 26.031 12.047 1 97.38 202 ASP A CA 1
ATOM 1670 C C . ASP A 1 202 ? -3.75 25.172 10.852 1 97.38 202 ASP A C 1
ATOM 1672 O O . ASP A 1 202 ? -2.9 24.672 10.109 1 97.38 202 ASP A O 1
ATOM 1676 N N . PHE A 1 203 ? -5.062 24.969 10.766 1 97.19 203 PHE A N 1
ATOM 1677 C CA . PHE A 1 203 ? -5.555 24.172 9.641 1 97.19 203 PHE A CA 1
ATOM 1678 C C . PHE A 1 203 ? -7.008 24.516 9.336 1 97.19 203 PHE A C 1
ATOM 1680 O O . PHE A 1 203 ? -7.684 25.156 10.141 1 97.19 203 PHE A O 1
ATOM 1687 N N . ASP A 1 204 ? -7.434 24.188 8.148 1 94.88 204 ASP A N 1
ATOM 1688 C CA . ASP A 1 204 ? -8.82 24.312 7.719 1 94.88 204 ASP A CA 1
ATOM 1689 C C . ASP A 1 204 ? -9.164 23.281 6.652 1 94.88 204 ASP A C 1
ATOM 1691 O O . ASP A 1 204 ? -8.297 22.844 5.891 1 94.88 204 ASP A O 1
ATOM 1695 N N . VAL A 1 205 ? -10.422 22.859 6.688 1 94.56 205 VAL A N 1
ATOM 1696 C CA . VAL A 1 205 ? -10.875 21.859 5.715 1 94.56 205 VAL A CA 1
ATOM 1697 C C . VAL A 1 205 ? -11.375 22.578 4.457 1 94.56 205 VAL A C 1
ATOM 1699 O O . VAL A 1 205 ? -12.125 23.547 4.539 1 94.56 205 VAL A O 1
ATOM 1702 N N . TYR A 1 206 ? -10.906 22.125 3.33 1 92.44 206 TYR A N 1
ATOM 1703 C CA . TYR A 1 206 ? -11.375 22.672 2.059 1 92.44 206 TYR A CA 1
ATOM 1704 C C . TYR A 1 206 ? -12.773 22.156 1.733 1 92.44 206 TYR A C 1
ATOM 1706 O O . TYR A 1 206 ? -13.008 20.938 1.696 1 92.44 206 TYR A O 1
ATOM 1714 N N . GLN A 1 207 ? -13.727 22.984 1.471 1 88.25 207 GLN A N 1
ATOM 1715 C CA . GLN A 1 207 ? -15.117 22.609 1.256 1 88.25 207 GLN A CA 1
ATOM 1716 C C . GLN A 1 207 ? -15.531 22.828 -0.196 1 88.25 207 GLN A C 1
ATOM 1718 O O . GLN A 1 207 ? -16.719 22.953 -0.497 1 88.25 207 GLN A O 1
ATOM 1723 N N . ARG A 1 208 ? -14.578 22.938 -1.133 1 78.62 208 ARG A N 1
ATOM 1724 C CA . ARG A 1 208 ? -14.836 23.125 -2.559 1 78.62 208 ARG A CA 1
ATOM 1725 C C . ARG A 1 208 ? -15.555 24.438 -2.826 1 78.62 208 ARG A C 1
ATOM 1727 O O . ARG A 1 208 ? -16.438 24.516 -3.689 1 78.62 208 ARG A O 1
ATOM 1734 N N . CYS A 1 209 ? -15.344 25.328 -1.952 1 74.69 209 CYS A N 1
ATOM 1735 C CA . CYS A 1 209 ? -15.891 26.672 -2.15 1 74.69 209 CYS A CA 1
ATOM 1736 C C . CYS A 1 209 ? -14.859 27.734 -1.794 1 74.69 209 CYS A C 1
ATOM 1738 O O . CYS A 1 209 ? -13.859 27.453 -1.142 1 74.69 209 CYS A O 1
ATOM 1740 N N . ASN A 1 210 ? -15.062 28.828 -2.426 1 70.69 210 ASN A N 1
ATOM 1741 C CA . ASN A 1 210 ? -14.164 29.953 -2.182 1 70.69 210 ASN A CA 1
ATOM 1742 C C . ASN A 1 210 ? -14.5 30.672 -0.882 1 70.69 210 ASN A C 1
ATOM 1744 O O . ASN A 1 210 ? -14.742 31.875 -0.883 1 70.69 210 ASN A O 1
ATOM 1748 N N . LYS A 1 211 ? -14.828 29.859 0.116 1 69.38 211 LYS A N 1
ATOM 1749 C CA . LYS A 1 211 ? -15.102 30.406 1.443 1 69.38 211 LYS A CA 1
ATOM 1750 C C . LYS A 1 211 ? -14.383 29.594 2.523 1 69.38 211 LYS A C 1
ATOM 1752 O O . LYS A 1 211 ? -14.305 28.375 2.447 1 69.38 211 LYS A O 1
ATOM 1757 N N . GLY A 1 212 ? -13.703 30.359 3.311 1 71.75 212 GLY A N 1
ATOM 1758 C CA . GLY A 1 212 ? -13.148 29.734 4.5 1 71.75 212 GLY A CA 1
ATOM 1759 C C . GLY A 1 212 ? -14.102 29.75 5.68 1 71.75 212 GLY A C 1
ATOM 1760 O O . GLY A 1 212 ? -15.164 30.359 5.617 1 71.75 212 GLY A O 1
ATOM 1761 N N . PHE A 1 213 ? -13.805 28.922 6.582 1 72.88 213 PHE A N 1
ATOM 1762 C CA . PHE A 1 213 ? -14.664 28.906 7.758 1 72.88 213 PHE A CA 1
ATOM 1763 C C . PHE A 1 213 ? -14.172 29.922 8.797 1 72.88 213 PHE A C 1
ATOM 1765 O O . PHE A 1 213 ? -14.977 30.531 9.5 1 72.88 213 PHE A O 1
ATOM 1772 N N . TYR A 1 214 ? -12.891 30 8.742 1 72.19 214 TYR A N 1
ATOM 1773 C CA . TYR A 1 214 ? -12.32 30.859 9.773 1 72.19 214 TYR A CA 1
ATOM 1774 C C . TYR A 1 214 ? -11.773 32.156 9.18 1 72.19 214 TYR A C 1
ATOM 1776 O O . TYR A 1 214 ? -11.422 32.188 8 1 72.19 214 TYR A O 1
ATOM 1784 N N . GLY A 1 215 ? -11.695 33.219 9.891 1 62.59 215 GLY A N 1
ATOM 1785 C CA . GLY A 1 215 ? -10.992 34.438 9.539 1 62.59 215 GLY A CA 1
ATOM 1786 C C . GLY A 1 215 ? -11.766 35.344 8.586 1 62.59 215 GLY A C 1
ATOM 1787 O O . GLY A 1 215 ? -12.984 35.188 8.445 1 62.59 215 GLY A O 1
ATOM 1788 N N . SER A 1 216 ? -10.992 36.219 7.992 1 63.62 216 SER A N 1
ATOM 1789 C CA . SER A 1 216 ? -11.594 37.219 7.105 1 63.62 216 SER A CA 1
ATOM 1790 C C . SER A 1 216 ? -11.859 36.625 5.723 1 63.62 216 SER A C 1
ATOM 1792 O O . SER A 1 216 ? -11.023 35.906 5.176 1 63.62 216 SER A O 1
ATOM 1794 N N . GLN A 1 217 ? -12.961 36.781 5.254 1 69.12 217 GLN A N 1
ATOM 1795 C CA . GLN A 1 217 ? -13.406 36.281 3.967 1 69.12 217 GLN A CA 1
ATOM 1796 C C . GLN A 1 217 ? -13 37.219 2.828 1 69.12 217 GLN A C 1
ATOM 1798 O O . GLN A 1 217 ? -13.133 36.844 1.653 1 69.12 217 GLN A O 1
ATOM 1803 N N . GLY A 1 218 ? -12.398 38.281 3.207 1 70.12 218 GLY A N 1
ATOM 1804 C CA . GLY A 1 218 ? -12.031 39.281 2.205 1 70.12 218 GLY A CA 1
ATOM 1805 C C . GLY A 1 218 ? -10.969 38.781 1.242 1 70.12 218 GLY A C 1
ATOM 1806 O O . GLY A 1 218 ? -10.953 39.156 0.073 1 70.12 218 GLY A O 1
ATOM 1807 N N . GLY A 1 219 ? -10.148 37.969 1.703 1 73.75 219 GLY A N 1
ATOM 1808 C CA . GLY A 1 219 ? -9.055 37.469 0.884 1 73.75 219 GLY A CA 1
ATOM 1809 C C . GLY A 1 219 ? -9.531 36.625 -0.294 1 73.75 219 GLY A C 1
ATOM 1810 O O . GLY A 1 219 ? -8.805 36.469 -1.282 1 73.75 219 GLY A O 1
ATOM 1811 N N . TYR A 1 220 ? -10.727 36.219 -0.202 1 77.31 220 TYR A N 1
ATOM 1812 C CA . TYR A 1 220 ? -11.219 35.344 -1.249 1 77.31 220 TYR A CA 1
ATOM 1813 C C . TYR A 1 220 ? -11.516 36.125 -2.525 1 77.31 220 TYR A C 1
ATOM 1815 O O . TYR A 1 220 ? -11.664 35.531 -3.6 1 77.31 220 TYR A O 1
ATOM 1823 N N . GLN A 1 221 ? -11.453 37.375 -2.416 1 78.5 221 GLN A N 1
ATOM 1824 C CA . GLN A 1 221 ? -11.562 38.188 -3.615 1 78.5 221 GLN A CA 1
ATOM 1825 C C . GLN A 1 221 ? -10.305 38.094 -4.469 1 78.5 221 GLN A C 1
ATOM 1827 O O . GLN A 1 221 ? -10.344 38.344 -5.68 1 78.5 221 GLN A O 1
ATOM 1832 N N . LEU A 1 222 ? -9.227 37.719 -3.826 1 81.56 222 LEU A N 1
ATOM 1833 C CA . LEU A 1 222 ? -7.941 37.594 -4.5 1 81.56 222 LEU A CA 1
ATOM 1834 C C . LEU A 1 222 ? -7.781 36.219 -5.121 1 81.56 222 LEU A C 1
ATOM 1836 O O . LEU A 1 222 ? -6.836 35.969 -5.875 1 81.56 222 LEU A O 1
ATOM 1840 N N . GLY A 1 223 ? -8.75 35.344 -4.812 1 86.69 223 GLY A N 1
ATOM 1841 C CA . GLY A 1 223 ? -8.648 33.969 -5.266 1 86.69 223 GLY A CA 1
ATOM 1842 C C . GLY A 1 223 ? -8.523 32.969 -4.125 1 86.69 223 GLY A C 1
ATOM 1843 O O . GLY A 1 223 ? -8.188 33.344 -3 1 86.69 223 GLY A O 1
ATOM 1844 N N . LEU A 1 224 ? -8.742 31.766 -4.402 1 88.69 224 LEU A N 1
ATOM 1845 C CA . LEU A 1 224 ? -8.758 30.719 -3.391 1 88.69 224 LEU A CA 1
ATOM 1846 C C . LEU A 1 224 ? -7.395 30.562 -2.729 1 88.69 224 LEU A C 1
ATOM 1848 O O . LEU A 1 224 ? -7.293 30.547 -1.499 1 88.69 224 LEU A O 1
ATOM 1852 N N . GLY A 1 225 ? -6.32 30.516 -3.541 1 91.31 225 GLY A N 1
ATOM 1853 C CA . GLY A 1 225 ? -4.977 30.312 -3.02 1 91.31 225 GLY A CA 1
ATOM 1854 C C . GLY A 1 225 ? -4.539 31.406 -2.074 1 91.31 225 GLY A C 1
ATOM 1855 O O . GLY A 1 225 ? -4.121 31.141 -0.945 1 91.31 225 GLY A O 1
ATOM 1856 N N . ALA A 1 226 ? -4.656 32.625 -2.531 1 92.06 226 ALA A N 1
ATOM 1857 C CA . ALA A 1 226 ? -4.273 33.781 -1.722 1 92.06 226 ALA A CA 1
ATOM 1858 C C . ALA A 1 226 ? -5.121 33.875 -0.456 1 92.06 226 ALA A C 1
ATOM 1860 O O . ALA A 1 226 ? -4.605 34.188 0.622 1 92.06 226 ALA A O 1
ATOM 1861 N N . ALA A 1 227 ? -6.352 33.531 -0.566 1 92.5 227 ALA A N 1
ATOM 1862 C CA . ALA A 1 227 ? -7.277 33.594 0.563 1 92.5 227 ALA A CA 1
ATOM 1863 C C . ALA A 1 227 ? -6.895 32.625 1.656 1 92.5 227 ALA A C 1
ATOM 1865 O O . ALA A 1 227 ? -6.977 32.938 2.846 1 92.5 227 ALA A O 1
ATOM 1866 N N . VAL A 1 228 ? -6.562 31.484 1.24 1 93.56 228 VAL A N 1
ATOM 1867 C CA . VAL A 1 228 ? -6.18 30.438 2.182 1 93.56 228 VAL A CA 1
ATOM 1868 C C . VAL A 1 228 ? -4.965 30.891 2.99 1 93.56 228 VAL A C 1
ATOM 1870 O O . VAL A 1 228 ? -4.941 30.766 4.215 1 93.56 228 VAL A O 1
ATOM 1873 N N . VAL A 1 229 ? -3.941 31.453 2.281 1 95.81 229 VAL A N 1
ATOM 1874 C CA . VAL A 1 229 ? -2.729 31.906 2.957 1 95.81 229 VAL A CA 1
ATOM 1875 C C . VAL A 1 229 ? -3.064 33.031 3.939 1 95.81 229 VAL A C 1
ATOM 1877 O O . VAL A 1 229 ? -2.625 33 5.09 1 95.81 229 VAL A O 1
ATOM 1880 N N . LEU A 1 230 ? -3.842 33.938 3.482 1 94.44 230 LEU A N 1
ATOM 1881 C CA . LEU A 1 230 ? -4.211 35.062 4.34 1 94.44 230 LEU A CA 1
ATOM 1882 C C . LEU A 1 230 ? -4.984 34.594 5.562 1 94.44 230 LEU A C 1
ATOM 1884 O O . LEU A 1 230 ? -4.746 35.062 6.676 1 94.44 230 LEU A O 1
ATOM 1888 N N . GLN A 1 231 ? -5.824 33.656 5.363 1 92.88 231 GLN A N 1
ATOM 1889 C CA . GLN A 1 231 ? -6.621 33.094 6.457 1 92.88 231 GLN A CA 1
ATOM 1890 C C . GLN A 1 231 ? -5.738 32.406 7.488 1 92.88 231 GLN A C 1
ATOM 1892 O O . GLN A 1 231 ? -5.852 32.656 8.688 1 92.88 231 GLN A O 1
ATOM 1897 N N . LEU A 1 232 ? -4.895 31.594 7.094 1 94.88 232 LEU A N 1
ATOM 1898 C CA . LEU A 1 232 ? -4.051 30.812 7.992 1 94.88 232 LEU A CA 1
ATOM 1899 C C . LEU A 1 232 ? -3.004 31.703 8.656 1 94.88 232 LEU A C 1
ATOM 1901 O O . LEU A 1 232 ? -2.506 31.375 9.742 1 94.88 232 LEU A O 1
ATOM 1905 N N . CYS A 1 233 ? -2.67 32.844 8.039 1 94.88 233 CYS A N 1
ATOM 1906 C CA . CYS A 1 233 ? -1.702 33.75 8.602 1 94.88 233 CYS A CA 1
ATOM 1907 C C . CYS A 1 233 ? -2.363 34.688 9.609 1 94.88 233 CYS A C 1
ATOM 1909 O O . CYS A 1 233 ? -1.678 35.375 10.383 1 94.88 233 CYS A O 1
ATOM 1911 N N . SER A 1 234 ? -3.656 34.719 9.594 1 91.94 234 SER A N 1
ATOM 1912 C CA . SER A 1 234 ? -4.371 35.562 10.531 1 91.94 234 SER A CA 1
ATOM 1913 C C . SER A 1 234 ? -4.148 35.125 11.977 1 91.94 234 SER A C 1
ATOM 1915 O O . SER A 1 234 ? -4.301 35.938 12.906 1 91.94 234 SER A O 1
ATOM 1917 N N . SER A 1 235 ? -3.76 33.875 12.172 1 93.75 235 SER A N 1
ATOM 1918 C CA . SER A 1 235 ? -3.562 33.344 13.516 1 93.75 235 SER A CA 1
ATOM 1919 C C . SER A 1 235 ? -2.102 33.438 13.938 1 93.75 235 SER A C 1
ATOM 1921 O O . SER A 1 235 ? -1.729 33 15.016 1 93.75 235 SER A O 1
ATOM 1923 N N . LEU A 1 236 ? -1.257 34.094 13.102 1 95.5 236 LEU A N 1
ATOM 1924 C CA . LEU A 1 236 ? 0.141 34.281 13.469 1 95.5 236 LEU A CA 1
ATOM 1925 C C . LEU A 1 236 ? 0.262 35.25 14.641 1 95.5 236 LEU A C 1
ATOM 1927 O O . LEU A 1 236 ? -0.512 36.219 14.742 1 95.5 236 LEU A O 1
ATOM 1931 N N . PRO A 1 237 ? 1.213 35 15.5 1 92.62 237 PRO A N 1
ATOM 1932 C CA . PRO A 1 237 ? 1.457 35.969 16.562 1 92.62 237 PRO A CA 1
ATOM 1933 C C . PRO A 1 237 ? 1.842 37.344 16 1 92.62 237 PRO A C 1
ATOM 1935 O O . PRO A 1 237 ? 2.459 37.438 14.938 1 92.62 237 PRO A O 1
ATOM 1938 N N . LYS A 1 238 ? 1.492 38.344 16.719 1 90.25 238 LYS A N 1
ATOM 1939 C CA . LYS A 1 238 ? 1.795 39.719 16.281 1 90.25 238 LYS A CA 1
ATOM 1940 C C . LYS A 1 238 ? 3.268 40.031 16.516 1 90.25 238 LYS A C 1
ATOM 1942 O O . LYS A 1 238 ? 3.635 40.594 17.547 1 90.25 238 LYS A O 1
ATOM 1947 N N . ARG A 1 239 ? 4.051 39.719 15.555 1 88.19 239 ARG A N 1
ATOM 1948 C CA . ARG A 1 239 ? 5.48 40 15.539 1 88.19 239 ARG A CA 1
ATOM 1949 C C . ARG A 1 239 ? 5.965 40.281 14.125 1 88.19 239 ARG A C 1
ATOM 1951 O O . ARG A 1 239 ? 5.309 39.938 13.148 1 88.19 239 ARG A O 1
ATOM 1958 N N . ASP A 1 240 ? 7.102 40.875 14.086 1 84.38 240 ASP A N 1
ATOM 1959 C CA . ASP A 1 240 ? 7.586 41.375 12.797 1 84.38 240 ASP A CA 1
ATOM 1960 C C . ASP A 1 240 ? 8.516 40.344 12.133 1 84.38 240 ASP A C 1
ATOM 1962 O O . ASP A 1 240 ? 8.938 40.531 10.992 1 84.38 240 ASP A O 1
ATOM 1966 N N . ASP A 1 241 ? 8.711 39.281 12.805 1 91.62 241 ASP A N 1
ATOM 1967 C CA . ASP A 1 241 ? 9.688 38.344 12.258 1 91.62 241 ASP A CA 1
ATOM 1968 C C . ASP A 1 241 ? 9.016 37.031 11.875 1 91.62 241 ASP A C 1
ATOM 1970 O O . ASP A 1 241 ? 9.547 35.938 12.156 1 91.62 241 ASP A O 1
ATOM 1974 N N . ASN A 1 242 ? 7.855 37.125 11.328 1 94.81 242 ASN A N 1
ATOM 1975 C CA . ASN A 1 242 ? 7.195 35.938 10.773 1 94.81 242 ASN A CA 1
ATOM 1976 C C . ASN A 1 242 ? 7.551 35.75 9.305 1 94.81 242 ASN A C 1
ATOM 1978 O O . ASN A 1 242 ? 7.516 36.688 8.516 1 94.81 242 ASN A O 1
ATOM 1982 N N . LEU A 1 243 ? 7.945 34.594 8.969 1 96.31 243 LEU A N 1
ATOM 1983 C CA . LEU A 1 243 ? 8.164 34.219 7.574 1 96.31 243 LEU A CA 1
ATOM 1984 C C . LEU A 1 243 ? 7.23 33.094 7.156 1 96.31 243 LEU A C 1
ATOM 1986 O O . LEU A 1 243 ? 7.168 32.062 7.82 1 96.31 243 LEU A O 1
ATOM 1990 N N . VAL A 1 244 ? 6.516 33.281 6.109 1 97.56 244 VAL A N 1
ATOM 1991 C CA . VAL A 1 244 ? 5.617 32.281 5.574 1 97.56 244 VAL A CA 1
ATOM 1992 C C . VAL A 1 244 ? 6.031 31.922 4.145 1 97.56 244 VAL A C 1
ATOM 1994 O O . VAL A 1 244 ? 6.395 32.812 3.363 1 97.56 244 VAL A O 1
ATOM 1997 N N . VAL A 1 245 ? 6.066 30.672 3.857 1 98.06 245 VAL A N 1
ATOM 1998 C CA . VAL A 1 245 ? 6.414 30.203 2.518 1 98.06 245 VAL A CA 1
ATOM 1999 C C . VAL A 1 245 ? 5.277 29.359 1.951 1 98.06 245 VAL A C 1
ATOM 2001 O O . VAL A 1 245 ? 4.559 28.688 2.699 1 98.06 245 VAL A O 1
ATOM 2004 N N . ALA A 1 246 ? 5.074 29.375 0.649 1 97.88 246 ALA A N 1
ATOM 2005 C CA . ALA A 1 246 ? 4.039 28.578 -0.001 1 97.88 246 ALA A CA 1
ATOM 2006 C C . ALA A 1 246 ? 4.398 28.281 -1.456 1 97.88 246 ALA A C 1
ATOM 2008 O O . ALA A 1 246 ? 5.383 28.812 -1.974 1 97.88 246 ALA A O 1
ATOM 2009 N N . ASP A 1 247 ? 3.682 27.453 -2.051 1 95.44 247 ASP A N 1
ATOM 2010 C CA . ASP A 1 247 ? 4.008 27.031 -3.412 1 95.44 247 ASP A CA 1
ATOM 2011 C C . ASP A 1 247 ? 3.242 27.859 -4.438 1 95.44 247 ASP A C 1
ATOM 2013 O O . ASP A 1 247 ? 2.645 28.891 -4.094 1 95.44 247 ASP A O 1
ATOM 2017 N N . ASN A 1 248 ? 3.297 27.469 -5.754 1 94.06 248 ASN A N 1
ATOM 2018 C CA . ASN A 1 248 ? 2.805 28.266 -6.871 1 94.06 248 ASN A CA 1
ATOM 2019 C C . ASN A 1 248 ? 1.28 28.266 -6.922 1 94.06 248 ASN A C 1
ATOM 2021 O O . ASN A 1 248 ? 0.683 29.141 -7.566 1 94.06 248 ASN A O 1
ATOM 2025 N N . PHE A 1 249 ? 0.665 27.375 -6.211 1 92.25 249 PHE A N 1
ATOM 2026 C CA . PHE A 1 249 ? -0.791 27.375 -6.141 1 92.25 249 PHE A CA 1
ATOM 2027 C C . PHE A 1 249 ? -1.293 28.594 -5.375 1 92.25 249 PHE A C 1
ATOM 2029 O O . PHE A 1 249 ? -2.33 29.172 -5.719 1 92.25 249 PHE A O 1
ATOM 2036 N N . PHE A 1 250 ? -0.53 29 -4.445 1 95.25 250 PHE A N 1
ATOM 2037 C CA . PHE A 1 250 ? -0.978 30.016 -3.506 1 95.25 250 PHE A CA 1
ATOM 2038 C C . PHE A 1 250 ? -0.432 31.391 -3.889 1 95.25 250 PHE A C 1
ATOM 2040 O O . PHE A 1 250 ? -1.044 32.406 -3.584 1 95.25 250 PHE A O 1
ATOM 2047 N N . THR A 1 251 ? 0.585 31.422 -4.535 1 95.75 251 THR A N 1
ATOM 2048 C CA . THR A 1 251 ? 1.408 32.625 -4.605 1 95.75 251 THR A CA 1
ATOM 2049 C C . THR A 1 251 ? 0.998 33.5 -5.793 1 95.75 251 THR A C 1
ATOM 2051 O O . THR A 1 251 ? 0.84 33 -6.91 1 95.75 251 THR A O 1
ATOM 2054 N N . GLY A 1 252 ? 0.875 34.719 -5.555 1 92.5 252 GLY A N 1
ATOM 2055 C CA . GLY A 1 252 ? 0.642 35.812 -6.52 1 92.5 252 GLY A CA 1
ATOM 2056 C C . GLY A 1 252 ? 1.057 37.156 -6.012 1 92.5 252 GLY A C 1
ATOM 2057 O O . GLY A 1 252 ? 1.261 37.344 -4.809 1 92.5 252 GLY A O 1
ATOM 2058 N N . PRO A 1 253 ? 1.215 38.062 -6.949 1 91.62 253 PRO A N 1
ATOM 2059 C CA . PRO A 1 253 ? 1.656 39.406 -6.535 1 91.62 253 PRO A CA 1
ATOM 2060 C C . PRO A 1 253 ? 0.696 40.062 -5.547 1 91.62 253 PRO A C 1
ATOM 2062 O O . PRO A 1 253 ? 1.131 40.75 -4.629 1 91.62 253 PRO A O 1
ATOM 2065 N N . GLN A 1 254 ? -0.529 39.875 -5.68 1 91.06 254 GLN A N 1
ATOM 2066 C CA . GLN A 1 254 ? -1.519 40.469 -4.793 1 91.06 254 GLN A CA 1
ATOM 2067 C C . GLN A 1 254 ? -1.399 39.906 -3.379 1 91.06 254 GLN A C 1
ATOM 2069 O O . GLN A 1 254 ? -1.577 40.625 -2.4 1 91.06 254 GLN A O 1
ATOM 2074 N N . LEU A 1 255 ? -1.182 38.656 -3.266 1 93.69 255 LEU A N 1
ATOM 2075 C CA . LEU A 1 255 ? -0.978 38.031 -1.962 1 93.69 255 LEU A CA 1
ATOM 2076 C C . LEU A 1 255 ? 0.221 38.656 -1.247 1 93.69 255 LEU A C 1
ATOM 2078 O O . LEU A 1 255 ? 0.131 39 -0.069 1 93.69 255 LEU A O 1
ATOM 2082 N N . VAL A 1 256 ? 1.278 38.812 -1.967 1 93.81 256 VAL A N 1
ATOM 2083 C CA . VAL A 1 256 ? 2.506 39.344 -1.392 1 93.81 256 VAL A CA 1
ATOM 2084 C C . VAL A 1 256 ? 2.266 40.781 -0.914 1 93.81 256 VAL A C 1
ATOM 2086 O O . VAL A 1 256 ? 2.746 41.156 0.152 1 93.81 256 VAL A O 1
ATOM 2089 N N . GLU A 1 257 ? 1.574 41.469 -1.707 1 92.19 257 GLU A N 1
ATOM 2090 C CA . GLU A 1 257 ? 1.238 42.844 -1.342 1 92.19 257 GLU A CA 1
ATOM 2091 C C . GLU A 1 257 ? 0.457 42.906 -0.031 1 92.19 257 GLU A C 1
ATOM 2093 O O . GLU A 1 257 ? 0.785 43.688 0.865 1 92.19 257 GLU A O 1
ATOM 2098 N N . GLU A 1 258 ? -0.535 42.094 0.068 1 92.12 258 GLU A N 1
ATOM 2099 C CA . GLU A 1 258 ? -1.373 42.062 1.263 1 92.12 258 GLU A CA 1
ATOM 2100 C C . GLU A 1 258 ? -0.573 41.625 2.488 1 92.12 258 GLU A C 1
ATOM 2102 O O . GLU A 1 258 ? -0.733 42.188 3.57 1 92.12 258 GLU A O 1
ATOM 2107 N N . LEU A 1 259 ? 0.202 40.656 2.371 1 93.69 259 LEU A N 1
ATOM 2108 C CA . LEU A 1 259 ? 1.018 40.156 3.48 1 93.69 259 LEU A CA 1
ATOM 2109 C C . LEU A 1 259 ? 2.031 41.219 3.908 1 93.69 259 LEU A C 1
ATOM 2111 O O . LEU A 1 259 ? 2.34 41.344 5.098 1 93.69 259 LEU A O 1
ATOM 2115 N N . SER A 1 260 ? 2.555 41.938 2.918 1 92 260 SER A N 1
ATOM 2116 C CA . SER A 1 260 ? 3.455 43.031 3.236 1 92 260 SER A CA 1
ATOM 2117 C C . SER A 1 260 ? 2.758 44.094 4.09 1 92 260 SER A C 1
ATOM 2119 O O . SER A 1 260 ? 3.35 44.625 5.031 1 92 260 SER A O 1
ATOM 2121 N N . ARG A 1 261 ? 1.609 44.312 3.736 1 89.62 261 ARG A N 1
ATOM 2122 C CA . ARG A 1 261 ? 0.82 45.281 4.504 1 89.62 261 ARG A CA 1
ATOM 2123 C C . ARG A 1 261 ? 0.617 44.812 5.938 1 89.62 261 ARG A C 1
ATOM 2125 O O . ARG A 1 261 ? 0.581 45.594 6.871 1 89.62 261 ARG A O 1
ATOM 2132 N N . MET A 1 262 ? 0.531 43.5 6.129 1 90.62 262 MET A N 1
ATOM 2133 C CA . MET A 1 262 ? 0.308 42.906 7.438 1 90.62 262 MET A CA 1
ATOM 2134 C C . MET A 1 262 ? 1.62 42.75 8.203 1 90.62 262 MET A C 1
ATOM 2136 O O . MET A 1 262 ? 1.626 42.344 9.359 1 90.62 262 MET A O 1
ATOM 2140 N N . GLY A 1 263 ? 2.697 43.031 7.539 1 90 263 GLY A N 1
ATOM 2141 C CA . GLY A 1 263 ? 4 42.938 8.18 1 90 263 GLY A CA 1
ATOM 2142 C C . GLY A 1 263 ? 4.52 41.5 8.227 1 90 263 GLY A C 1
ATOM 2143 O O . GLY A 1 263 ? 5.289 41.156 9.125 1 90 263 GLY A O 1
ATOM 2144 N N . ILE A 1 264 ? 4.062 40.688 7.387 1 94.25 264 ILE A N 1
ATOM 2145 C CA . ILE A 1 264 ? 4.473 39.281 7.34 1 94.25 264 ILE A CA 1
ATOM 2146 C C . ILE A 1 264 ? 5.418 39.062 6.16 1 94.25 264 ILE A C 1
ATOM 2148 O O . ILE A 1 264 ? 5.105 39.438 5.027 1 94.25 264 ILE A O 1
ATOM 2152 N N . SER A 1 265 ? 6.59 38.531 6.387 1 94.62 265 SER A N 1
ATOM 2153 C CA . SER A 1 265 ? 7.52 38.156 5.324 1 94.62 265 SER A CA 1
ATOM 2154 C C . SER A 1 265 ? 7.039 36.938 4.566 1 94.62 265 SER A C 1
ATOM 2156 O O . SER A 1 265 ? 6.488 36 5.164 1 94.62 265 SER A O 1
ATOM 2158 N N . TYR A 1 266 ? 7.262 36.969 3.23 1 95.69 266 TYR A N 1
ATOM 2159 C CA . TYR A 1 266 ? 6.703 35.906 2.41 1 95.69 266 TYR A CA 1
ATOM 2160 C C . TYR A 1 266 ? 7.648 35.531 1.272 1 95.69 266 TYR A C 1
ATOM 2162 O O . TYR A 1 266 ? 8.281 36.406 0.674 1 95.69 266 TYR A O 1
ATOM 2170 N N . ILE A 1 267 ? 7.855 34.281 1.065 1 95.94 267 ILE A N 1
ATOM 2171 C CA . ILE A 1 267 ? 8.539 33.75 -0.101 1 95.94 267 ILE A CA 1
ATOM 2172 C C . ILE A 1 267 ? 7.691 32.656 -0.735 1 95.94 267 ILE A C 1
ATOM 2174 O O . ILE A 1 267 ? 7.211 31.75 -0.041 1 95.94 267 ILE A O 1
ATOM 2178 N N . GLY A 1 268 ? 7.469 32.625 -2.02 1 96.94 268 GLY A N 1
ATOM 2179 C CA . GLY A 1 268 ? 6.715 31.578 -2.686 1 96.94 268 GLY A CA 1
ATOM 2180 C C . GLY A 1 268 ? 7.086 31.422 -4.145 1 96.94 268 GLY A C 1
ATOM 2181 O O . GLY A 1 268 ? 7.594 32.344 -4.773 1 96.94 268 GLY A O 1
ATOM 2182 N N . THR A 1 269 ? 6.941 30.25 -4.672 1 96.12 269 THR A N 1
ATOM 2183 C CA . THR A 1 269 ? 7.086 30.047 -6.109 1 96.12 269 THR A CA 1
ATOM 2184 C C . THR A 1 269 ? 5.859 30.578 -6.852 1 96.12 269 THR A C 1
ATOM 2186 O O . THR A 1 269 ? 4.75 30.562 -6.316 1 96.12 269 THR A O 1
ATOM 2189 N N . VAL A 1 270 ? 6.074 31.078 -8.016 1 94.69 270 VAL A N 1
ATOM 2190 C CA . VAL A 1 270 ? 4.973 31.672 -8.766 1 94.69 270 VAL A CA 1
ATOM 2191 C C . VAL A 1 270 ? 5.02 31.203 -10.219 1 94.69 270 VAL A C 1
ATOM 2193 O O . VAL A 1 270 ? 6.102 31 -10.773 1 94.69 270 VAL A O 1
ATOM 2196 N N . ARG A 1 271 ? 3.871 30.969 -10.719 1 90.75 271 ARG A N 1
ATOM 2197 C CA . ARG A 1 271 ? 3.773 30.656 -12.141 1 90.75 271 ARG A CA 1
ATOM 2198 C C . ARG A 1 271 ? 4.016 31.891 -12.992 1 90.75 271 ARG A C 1
ATOM 2200 O O . ARG A 1 271 ? 3.584 33 -12.641 1 90.75 271 ARG A O 1
ATOM 2207 N N . GLU A 1 272 ? 4.551 31.656 -14.07 1 85.25 272 GLU A N 1
ATOM 2208 C CA . GLU A 1 272 ? 4.949 32.75 -14.938 1 85.25 272 GLU A CA 1
ATOM 2209 C C . GLU A 1 272 ? 3.729 33.531 -15.461 1 85.25 272 GLU A C 1
ATOM 2211 O O . GLU A 1 272 ? 3.795 34.719 -15.695 1 85.25 272 GLU A O 1
ATOM 2216 N N . ASN A 1 273 ? 2.703 32.844 -15.617 1 83.69 273 ASN A N 1
ATOM 2217 C CA . ASN A 1 273 ? 1.497 33.438 -16.172 1 83.69 273 ASN A CA 1
ATOM 2218 C C . ASN A 1 273 ? 0.913 34.469 -15.234 1 83.69 273 ASN A C 1
ATOM 2220 O O . ASN A 1 273 ? 0.129 35.344 -15.656 1 83.69 273 ASN A O 1
ATOM 2224 N N . ARG A 1 274 ? 1.298 34.469 -13.961 1 85.69 274 ARG A N 1
ATOM 2225 C CA . ARG A 1 274 ? 0.77 35.406 -12.977 1 85.69 274 ARG A CA 1
ATOM 2226 C C . ARG A 1 274 ? 1.627 36.656 -12.906 1 85.69 274 ARG A C 1
ATOM 2228 O O . ARG A 1 274 ? 1.272 37.625 -12.227 1 85.69 274 ARG A O 1
ATOM 2235 N N . LEU A 1 275 ? 2.729 36.531 -13.641 1 85.44 275 LEU A N 1
ATOM 2236 C CA . LEU A 1 275 ? 3.648 37.656 -13.641 1 85.44 275 LEU A CA 1
ATOM 2237 C C . LEU A 1 275 ? 3.646 38.375 -15 1 85.44 275 LEU A C 1
ATOM 2239 O O . LEU A 1 275 ? 4.691 38.469 -15.648 1 85.44 275 LEU A O 1
ATOM 2243 N N . SER A 1 276 ? 2.592 38.625 -15.625 1 71.62 276 SER A N 1
ATOM 2244 C CA . SER A 1 276 ? 2.445 39.125 -16.984 1 71.62 276 SER A CA 1
ATOM 2245 C C . SER A 1 276 ? 3.49 40.188 -17.297 1 71.62 276 SER A C 1
ATOM 2247 O O . SER A 1 276 ? 4.043 40.219 -18.391 1 71.62 276 SER A O 1
ATOM 2249 N N . SER A 1 277 ? 3.723 41.188 -16.469 1 69.38 277 SER A N 1
ATOM 2250 C CA . SER A 1 277 ? 4.535 42.344 -16.812 1 69.38 277 SER A CA 1
ATOM 2251 C C . SER A 1 277 ? 5.914 42.25 -16.156 1 69.38 277 SER A C 1
ATOM 2253 O O . SER A 1 277 ? 6.59 43.281 -16 1 69.38 277 SER A O 1
ATOM 2255 N N . SER A 1 278 ? 6.215 40.969 -16.062 1 72 278 SER A N 1
ATOM 2256 C CA . SER A 1 278 ? 7.527 40.906 -15.422 1 72 278 SER A CA 1
ATOM 2257 C C . SER A 1 278 ? 8.648 40.906 -16.453 1 72 278 SER A C 1
ATOM 2259 O O . SER A 1 278 ? 8.469 40.406 -17.578 1 72 278 SER A O 1
ATOM 2261 N N . LYS A 1 279 ? 9.641 41.688 -16.453 1 77.31 279 LYS A N 1
ATOM 2262 C CA . LYS A 1 279 ? 10.781 41.844 -17.359 1 77.31 279 LYS A CA 1
ATOM 2263 C C . LYS A 1 279 ? 11.828 40.75 -17.094 1 77.31 279 LYS A C 1
ATOM 2265 O O . LYS A 1 279 ? 13.031 41.031 -17.203 1 77.31 279 LYS A O 1
ATOM 2270 N N . LEU A 1 280 ? 11.273 39.594 -16.719 1 86.06 280 LEU A N 1
ATOM 2271 C CA . LEU A 1 280 ? 12.234 38.531 -16.422 1 86.06 280 LEU A CA 1
ATOM 2272 C C . LEU A 1 280 ? 12.68 37.844 -17.719 1 86.06 280 LEU A C 1
ATOM 2274 O O . LEU A 1 280 ? 11.961 37.844 -18.719 1 86.06 280 LEU A O 1
ATOM 2278 N N . MET A 1 281 ? 13.82 37.281 -17.656 1 88.38 281 MET A N 1
ATOM 2279 C CA . MET A 1 281 ? 14.414 36.594 -18.812 1 88.38 281 MET A CA 1
ATOM 2280 C C . MET A 1 281 ? 13.586 35.375 -19.219 1 88.38 281 MET A C 1
ATOM 2282 O O . MET A 1 281 ? 13.062 34.656 -18.375 1 88.38 281 MET A O 1
ATOM 2286 N N . GLU A 1 282 ? 13.594 35.188 -20.516 1 87.69 282 GLU A N 1
ATOM 2287 C CA . GLU A 1 282 ? 12.859 34.031 -21.031 1 87.69 282 GLU A CA 1
ATOM 2288 C C . GLU A 1 282 ? 13.602 32.75 -20.719 1 87.69 282 GLU A C 1
ATOM 2290 O O . GLU A 1 282 ? 14.828 32.719 -20.656 1 87.69 282 GLU A O 1
ATOM 2295 N N . GLU A 1 283 ? 12.805 31.75 -20.484 1 88.06 283 GLU A N 1
ATOM 2296 C CA . GLU A 1 283 ? 13.344 30.438 -20.109 1 88.06 283 GLU A CA 1
ATOM 2297 C C . GLU A 1 283 ? 14.344 29.953 -21.156 1 88.06 283 GLU A C 1
ATOM 2299 O O . GLU A 1 283 ? 15.375 29.359 -20.797 1 88.06 283 GLU A O 1
ATOM 2304 N N . LYS A 1 284 ? 14.008 30.125 -22.469 1 88.81 284 LYS A N 1
ATOM 2305 C CA . LYS A 1 284 ? 14.883 29.672 -23.547 1 88.81 284 LYS A CA 1
ATOM 2306 C C . LYS A 1 284 ? 16.266 30.312 -23.453 1 88.81 284 LYS A C 1
ATOM 2308 O O . LYS A 1 284 ? 17.281 29.641 -23.641 1 88.81 284 LYS A O 1
ATOM 2313 N N . LEU A 1 285 ? 16.25 31.625 -23.188 1 90.44 285 LEU A N 1
ATOM 2314 C CA . LEU A 1 285 ? 17.516 32.344 -23.062 1 90.44 285 LEU A CA 1
ATOM 2315 C C . LEU A 1 285 ? 18.297 31.891 -21.844 1 90.44 285 LEU A C 1
ATOM 2317 O O . LEU A 1 285 ? 19.516 31.812 -21.875 1 90.44 285 LEU A O 1
ATOM 2321 N N . MET A 1 286 ? 17.625 31.594 -20.797 1 92.38 286 MET A N 1
ATOM 2322 C CA . MET A 1 286 ? 18.281 31.125 -19.578 1 92.38 286 MET A CA 1
ATOM 2323 C C . MET A 1 286 ? 18.906 29.766 -19.781 1 92.38 286 MET A C 1
ATOM 2325 O O . MET A 1 286 ? 20 29.5 -19.266 1 92.38 286 MET A O 1
ATOM 2329 N N . LYS A 1 287 ? 18.234 28.922 -20.453 1 89.81 287 LYS A N 1
ATOM 2330 C CA . LYS A 1 287 ? 18.766 27.594 -20.766 1 89.81 287 LYS A CA 1
ATOM 2331 C C . LYS A 1 287 ? 20.078 27.688 -21.562 1 89.81 287 LYS A C 1
ATOM 2333 O O . LYS A 1 287 ? 21 26.922 -21.328 1 89.81 287 LYS A O 1
ATOM 2338 N N . LYS A 1 288 ? 20.094 28.656 -22.422 1 90.62 288 LYS A N 1
ATOM 2339 C CA . LYS A 1 288 ? 21.281 28.875 -23.25 1 90.62 288 LYS A CA 1
ATOM 2340 C C . LYS A 1 288 ? 22.453 29.359 -22.406 1 90.62 288 LYS A C 1
ATOM 2342 O O . LYS A 1 288 ? 23.609 29.016 -22.672 1 90.62 288 LYS A O 1
ATOM 2347 N N . GLN A 1 289 ? 22.188 30.156 -21.453 1 91.31 289 GLN A N 1
ATOM 2348 C CA . GLN A 1 289 ? 23.219 30.703 -20.578 1 91.31 289 GLN A CA 1
ATOM 2349 C C . GLN A 1 289 ? 23.734 29.656 -19.609 1 91.31 289 GLN A C 1
ATOM 2351 O O . GLN A 1 289 ? 24.844 29.781 -19.078 1 91.31 289 GLN A O 1
ATOM 2356 N N . GLY A 1 290 ? 22.969 28.594 -19.406 1 87.81 290 GLY A N 1
ATOM 2357 C CA . GLY A 1 290 ? 23.469 27.453 -18.625 1 87.81 290 GLY A CA 1
ATOM 2358 C C . GLY A 1 290 ? 22.891 27.391 -17.234 1 87.81 290 GLY A C 1
ATOM 2359 O O . GLY A 1 290 ? 22.203 28.312 -16.797 1 87.81 290 GLY A O 1
ATOM 2360 N N . ARG A 1 291 ? 23.281 26.422 -16.531 1 89.88 291 ARG A N 1
ATOM 2361 C CA . ARG A 1 291 ? 22.828 26.203 -15.172 1 89.88 291 ARG A CA 1
ATOM 2362 C C . ARG A 1 291 ? 23.375 27.266 -14.227 1 89.88 291 ARG A C 1
ATOM 2364 O O . ARG A 1 291 ? 24.547 27.656 -14.336 1 89.88 291 ARG A O 1
ATOM 2371 N N . GLY A 1 292 ? 22.516 27.781 -13.32 1 90 292 GLY A N 1
ATOM 2372 C CA . GLY A 1 292 ? 22.953 28.797 -12.367 1 90 292 GLY A CA 1
ATOM 2373 C C . GLY A 1 292 ? 22.547 30.203 -12.781 1 90 292 GLY A C 1
ATOM 2374 O O . GLY A 1 292 ? 22.688 31.156 -12 1 90 292 GLY A O 1
ATOM 2375 N N . THR A 1 293 ? 22.031 30.375 -13.945 1 92 293 THR A N 1
ATOM 2376 C CA . THR A 1 293 ? 21.594 31.688 -14.422 1 92 293 THR A CA 1
ATOM 2377 C C . THR A 1 293 ? 20.422 32.219 -13.57 1 92 293 THR A C 1
ATOM 2379 O O . THR A 1 293 ? 19.531 31.438 -13.211 1 92 293 THR A O 1
ATOM 2382 N N . CYS A 1 294 ? 20.531 33.469 -13.156 1 91.62 294 CYS A N 1
ATOM 2383 C CA . CYS A 1 294 ? 19.5 34.094 -12.328 1 91.62 294 CYS A CA 1
ATOM 2384 C C . CYS A 1 294 ? 19.141 35.469 -12.836 1 91.62 294 CYS A C 1
ATOM 2386 O O . CYS A 1 294 ? 19.984 36.188 -13.375 1 91.62 294 CYS A O 1
ATOM 2388 N N . ASP A 1 295 ? 17.891 35.75 -12.797 1 90.62 295 ASP A N 1
ATOM 2389 C CA . ASP A 1 295 ? 17.359 37.062 -13.156 1 90.62 295 ASP A CA 1
ATOM 2390 C C . ASP A 1 295 ? 16.422 37.594 -12.078 1 90.62 295 ASP A C 1
ATOM 2392 O O . ASP A 1 295 ? 15.68 36.812 -11.469 1 90.62 295 ASP A O 1
ATOM 2396 N N . ILE A 1 296 ? 16.484 38.906 -11.82 1 89.88 296 ILE A N 1
ATOM 2397 C CA . ILE A 1 296 ? 15.672 39.5 -10.742 1 89.88 296 ILE A CA 1
ATOM 2398 C C . ILE A 1 296 ? 14.977 40.75 -11.242 1 89.88 296 ILE A C 1
ATOM 2400 O O . ILE A 1 296 ? 15.547 41.531 -12.023 1 89.88 296 ILE A O 1
ATOM 2404 N N . SER A 1 297 ? 13.812 40.875 -10.859 1 90.31 297 SER A N 1
ATOM 2405 C CA . SER A 1 297 ? 13.023 42.094 -11.094 1 90.31 297 SER A CA 1
ATOM 2406 C C . SER A 1 297 ? 12.289 42.5 -9.828 1 90.31 297 SER A C 1
ATOM 2408 O O . SER A 1 297 ? 11.867 41.688 -9.031 1 90.31 297 SER A O 1
ATOM 2410 N N . VAL A 1 298 ? 12.203 43.812 -9.641 1 90.62 298 VAL A N 1
ATOM 2411 C CA . VAL A 1 298 ? 11.602 44.344 -8.414 1 90.62 298 VAL A CA 1
ATOM 2412 C C . VAL A 1 298 ? 10.469 45.312 -8.766 1 90.62 298 VAL A C 1
ATOM 2414 O O . VAL A 1 298 ? 10.492 45.969 -9.812 1 90.62 298 VAL A O 1
ATOM 2417 N N . THR A 1 299 ? 9.523 45.25 -7.945 1 88.94 299 THR A N 1
ATOM 2418 C CA . THR A 1 299 ? 8.414 46.188 -8.102 1 88.94 299 THR A CA 1
ATOM 2419 C C . THR A 1 299 ? 8.094 46.875 -6.773 1 88.94 299 THR A C 1
ATOM 2421 O O . THR A 1 299 ? 8.391 46.312 -5.703 1 88.94 299 THR A O 1
ATOM 2424 N N . LEU A 1 300 ? 7.672 48.094 -6.895 1 83.5 300 LEU A N 1
ATOM 2425 C CA . LEU A 1 300 ? 7.246 48.875 -5.73 1 83.5 300 LEU A CA 1
ATOM 2426 C C . LEU A 1 300 ? 5.727 49 -5.691 1 83.5 300 LEU A C 1
ATOM 2428 O O . LEU A 1 300 ? 5.109 49.406 -6.676 1 83.5 300 LEU A O 1
ATOM 2432 N N . CYS A 1 301 ? 5.184 48.312 -4.66 1 73.69 301 CYS A N 1
ATOM 2433 C CA . CYS A 1 301 ? 3.746 48.438 -4.469 1 73.69 301 CYS A CA 1
ATOM 2434 C C . CYS A 1 301 ? 3.438 49.062 -3.107 1 73.69 301 CYS A C 1
ATOM 2436 O O . CYS A 1 301 ? 3.637 48.438 -2.072 1 73.69 301 CYS A O 1
ATOM 2438 N N . ASP A 1 302 ? 2.686 50.156 -3.064 1 71 302 ASP A N 1
ATOM 2439 C CA . ASP A 1 302 ? 2.236 50.875 -1.863 1 71 302 ASP A CA 1
ATOM 2440 C C . ASP A 1 302 ? 3.363 50.969 -0.838 1 71 302 ASP A C 1
ATOM 2442 O O . ASP A 1 302 ? 3.189 50.594 0.324 1 71 302 ASP A O 1
ATOM 2446 N N . GLN A 1 303 ? 4.598 51.219 -1.208 1 71.62 303 GLN A N 1
ATOM 2447 C CA . GLN A 1 303 ? 5.754 51.5 -0.37 1 71.62 303 GLN A CA 1
ATOM 2448 C C . GLN A 1 303 ? 6.445 50.219 0.083 1 71.62 303 GLN A C 1
ATOM 2450 O O . GLN A 1 303 ? 7.297 50.25 0.975 1 71.62 303 GLN A O 1
ATOM 2455 N N . LYS A 1 304 ? 5.926 49.188 -0.394 1 80.94 304 LYS A N 1
ATOM 2456 C CA . LYS A 1 304 ? 6.633 47.969 -0.086 1 80.94 304 LYS A CA 1
ATOM 2457 C C . LYS A 1 304 ? 7.203 47.312 -1.351 1 80.94 304 LYS A C 1
ATOM 2459 O O . LYS A 1 304 ? 6.664 47.5 -2.443 1 80.94 304 LYS A O 1
ATOM 2464 N N . THR A 1 305 ? 8.336 46.781 -1.153 1 86.25 305 THR A N 1
ATOM 2465 C CA . THR A 1 305 ? 9.047 46.219 -2.299 1 86.25 305 THR A CA 1
ATOM 2466 C C . THR A 1 305 ? 8.828 44.719 -2.4 1 86.25 305 THR A C 1
ATOM 2468 O O . THR A 1 305 ? 8.758 44.031 -1.381 1 86.25 305 THR A O 1
ATOM 2471 N N . MET A 1 306 ? 8.539 44.312 -3.58 1 90.19 306 MET A N 1
ATOM 2472 C CA . MET A 1 306 ? 8.406 42.906 -3.914 1 90.19 306 MET A CA 1
ATOM 2473 C C . MET A 1 306 ? 9.414 42.5 -4.984 1 90.19 306 MET A C 1
ATOM 2475 O O . MET A 1 306 ? 9.641 43.25 -5.938 1 90.19 306 MET A O 1
ATOM 2479 N N . ALA A 1 307 ? 10.102 41.438 -4.754 1 91.5 307 ALA A N 1
ATOM 2480 C CA . ALA A 1 307 ? 11.109 40.969 -5.699 1 91.5 307 ALA A CA 1
ATOM 2481 C C . ALA A 1 307 ? 10.672 39.688 -6.383 1 91.5 307 ALA A C 1
ATOM 2483 O O . ALA A 1 307 ? 10.109 38.781 -5.742 1 91.5 307 ALA A O 1
ATOM 2484 N N . ALA A 1 308 ? 10.859 39.562 -7.656 1 92.06 308 ALA A N 1
ATOM 2485 C CA . ALA A 1 308 ? 10.695 38.344 -8.445 1 92.06 308 ALA A CA 1
ATOM 2486 C C . ALA A 1 308 ? 12.047 37.812 -8.914 1 92.06 308 ALA A C 1
ATOM 2488 O O . ALA A 1 308 ? 12.812 38.531 -9.555 1 92.06 308 ALA A O 1
ATOM 2489 N N . ALA A 1 309 ? 12.352 36.656 -8.523 1 92.19 309 ALA A N 1
ATOM 2490 C CA . ALA A 1 309 ? 13.625 36.062 -8.891 1 92.19 309 ALA A CA 1
ATOM 2491 C C . ALA A 1 309 ? 13.406 34.781 -9.719 1 92.19 309 ALA A C 1
ATOM 2493 O O . ALA A 1 309 ? 12.625 33.906 -9.336 1 92.19 309 ALA A O 1
ATOM 2494 N N . LYS A 1 310 ? 14.039 34.688 -10.844 1 92.75 310 LYS A N 1
ATOM 2495 C CA . LYS A 1 310 ? 14.008 33.531 -11.727 1 92.75 310 LYS A CA 1
ATOM 2496 C C . LYS A 1 310 ? 15.359 32.844 -11.758 1 92.75 310 LYS A C 1
ATOM 2498 O O . LYS A 1 310 ? 16.391 33.5 -11.898 1 92.75 310 LYS A O 1
ATOM 2503 N N . TRP A 1 311 ? 15.359 31.5 -11.562 1 93.19 311 TRP A N 1
ATOM 2504 C CA . TRP A 1 311 ? 16.594 30.719 -11.477 1 93.19 311 TRP A CA 1
ATOM 2505 C C . TRP A 1 311 ? 16.5 29.469 -12.328 1 93.19 311 TRP A C 1
ATOM 2507 O O . TRP A 1 311 ? 15.484 28.766 -12.32 1 93.19 311 TRP A O 1
ATOM 2517 N N . HIS A 1 312 ? 17.609 29.25 -13.07 1 93.44 312 HIS A N 1
ATOM 2518 C CA . HIS A 1 312 ? 17.641 28.094 -13.953 1 93.44 312 HIS A CA 1
ATOM 2519 C C . HIS A 1 312 ? 18.656 27.062 -13.477 1 93.44 312 HIS A C 1
ATOM 2521 O O . HIS A 1 312 ? 19.844 27.359 -13.359 1 93.44 312 HIS A O 1
ATOM 2527 N N . ASP A 1 313 ? 18.172 25.859 -13.133 1 90.5 313 ASP A N 1
ATOM 2528 C CA . ASP A 1 313 ? 19 24.688 -12.891 1 90.5 313 ASP A CA 1
ATOM 2529 C C . ASP A 1 313 ? 18.703 23.594 -13.898 1 90.5 313 ASP A C 1
ATOM 2531 O O . ASP A 1 313 ? 18.984 23.734 -15.094 1 90.5 313 ASP A O 1
ATOM 2535 N N . ASN A 1 314 ? 18.078 22.453 -13.438 1 84.81 314 ASN A N 1
ATOM 2536 C CA . ASN A 1 314 ? 17.516 21.5 -14.398 1 84.81 314 ASN A CA 1
ATOM 2537 C C . ASN A 1 314 ? 16.203 22 -15 1 84.81 314 ASN A C 1
ATOM 2539 O O . ASN A 1 314 ? 15.93 21.766 -16.172 1 84.81 314 ASN A O 1
ATOM 2543 N N . ARG A 1 315 ? 15.516 22.656 -14.188 1 88.44 315 ARG A N 1
ATOM 2544 C CA . ARG A 1 315 ? 14.297 23.375 -14.562 1 88.44 315 ARG A CA 1
ATOM 2545 C C . ARG A 1 315 ? 14.32 24.812 -14.047 1 88.44 315 ARG A C 1
ATOM 2547 O O . ARG A 1 315 ? 15.094 25.141 -13.148 1 88.44 315 ARG A O 1
ATOM 2554 N N . THR A 1 316 ? 13.562 25.609 -14.703 1 92.5 316 THR A N 1
ATOM 2555 C CA . THR A 1 316 ? 13.5 27.016 -14.305 1 92.5 316 THR A CA 1
ATOM 2556 C C . THR A 1 316 ? 12.414 27.219 -13.25 1 92.5 316 THR A C 1
ATOM 2558 O O . THR A 1 316 ? 11.32 26.672 -13.359 1 92.5 316 THR A O 1
ATOM 2561 N N . VAL A 1 317 ? 12.805 27.922 -12.18 1 93.5 317 VAL A N 1
ATOM 2562 C CA . VAL A 1 317 ? 11.859 28.219 -11.109 1 93.5 317 VAL A CA 1
ATOM 2563 C C . VAL A 1 317 ? 11.805 29.719 -10.875 1 93.5 317 VAL A C 1
ATOM 2565 O O . VAL A 1 317 ? 12.836 30.406 -10.914 1 93.5 317 VAL A O 1
ATOM 2568 N N . THR A 1 318 ? 10.648 30.281 -10.727 1 94.31 318 THR A N 1
ATOM 2569 C CA . THR A 1 318 ? 10.445 31.703 -10.414 1 94.31 318 THR A CA 1
ATOM 2570 C C . THR A 1 318 ? 9.875 31.875 -9.008 1 94.31 318 THR A C 1
ATOM 2572 O O . THR A 1 318 ? 8.914 31.188 -8.641 1 94.31 318 THR A O 1
ATOM 2575 N N . LEU A 1 319 ? 10.453 32.75 -8.203 1 95.06 319 LEU A N 1
ATOM 2576 C CA . LEU A 1 319 ? 10.008 33 -6.836 1 95.06 319 LEU A CA 1
ATOM 2577 C C . LEU A 1 319 ? 9.617 34.469 -6.637 1 95.06 319 LEU A C 1
ATOM 2579 O O . LEU A 1 319 ? 10.133 35.344 -7.324 1 95.06 319 LEU A O 1
ATOM 2583 N N . LEU A 1 320 ? 8.68 34.719 -5.777 1 93.94 320 LEU A N 1
ATOM 2584 C CA . LEU A 1 320 ? 8.266 36.031 -5.316 1 93.94 320 LEU A CA 1
ATOM 2585 C C . LEU A 1 320 ? 8.578 36.219 -3.832 1 93.94 320 LEU A C 1
ATOM 2587 O O . LEU A 1 320 ? 8.367 35.281 -3.039 1 93.94 320 LEU A O 1
ATOM 2591 N N . SER A 1 321 ? 9.094 37.344 -3.467 1 93.62 321 SER A N 1
ATOM 2592 C CA . SER A 1 321 ? 9.445 37.562 -2.068 1 93.62 321 SER A CA 1
ATOM 2593 C C . SER A 1 321 ? 9.328 39.062 -1.711 1 93.62 321 SER A C 1
ATOM 2595 O O . SER A 1 321 ? 9.5 39.906 -2.568 1 93.62 321 SER A O 1
ATOM 2597 N N . ASN A 1 322 ? 8.977 39.312 -0.479 1 92 322 ASN A N 1
ATOM 2598 C CA . ASN A 1 322 ? 8.992 40.688 0.034 1 92 322 ASN A CA 1
ATOM 2599 C C . ASN A 1 322 ? 10.086 40.875 1.079 1 92 322 ASN A C 1
ATOM 2601 O O . ASN A 1 322 ? 10.156 41.938 1.721 1 92 322 ASN A O 1
ATOM 2605 N N . CYS A 1 323 ? 10.93 39.875 1.294 1 89.75 323 CYS A N 1
ATOM 2606 C CA . CYS A 1 323 ? 11.898 40.031 2.375 1 89.75 323 CYS A CA 1
ATOM 2607 C C . CYS A 1 323 ? 13.305 39.688 1.888 1 89.75 323 CYS A C 1
ATOM 2609 O O . CYS A 1 323 ? 14.289 40.094 2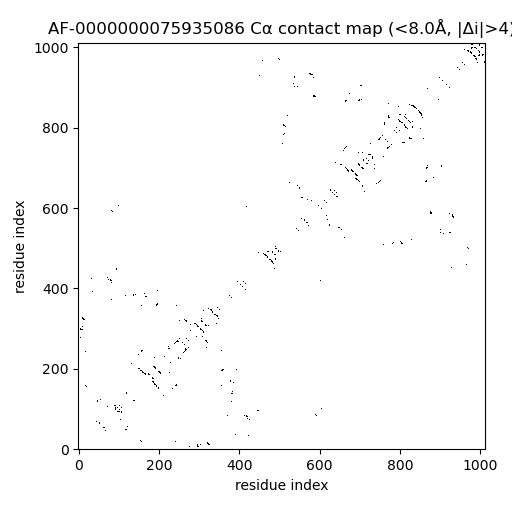.518 1 89.75 323 CYS A O 1
ATOM 2611 N N . ILE A 1 324 ? 13.375 38.812 0.966 1 82.12 324 ILE A N 1
ATOM 2612 C CA . ILE A 1 324 ? 14.695 38.438 0.476 1 82.12 324 ILE A CA 1
ATOM 2613 C C . ILE A 1 324 ? 14.766 38.625 -1.037 1 82.12 324 ILE A C 1
ATOM 2615 O O . ILE A 1 324 ? 13.797 38.344 -1.748 1 82.12 324 ILE A O 1
ATOM 2619 N N . GLY A 1 325 ? 15.781 39.281 -1.406 1 72.38 325 GLY A N 1
ATOM 2620 C CA . GLY A 1 325 ? 16.047 39.438 -2.83 1 72.38 325 GLY A CA 1
ATOM 2621 C C . GLY A 1 325 ? 17.078 38.438 -3.338 1 72.38 325 GLY A C 1
ATOM 2622 O O . GLY A 1 325 ? 17.391 37.469 -2.668 1 72.38 325 GLY A O 1
ATOM 2623 N N . ALA A 1 326 ? 17.422 38.469 -4.605 1 62.97 326 ALA A N 1
ATOM 2624 C CA . ALA A 1 326 ? 18.391 37.562 -5.238 1 62.97 326 ALA A CA 1
ATOM 2625 C C . ALA A 1 326 ? 19.812 38.094 -5.105 1 62.97 326 ALA A C 1
ATOM 2627 O O . ALA A 1 326 ? 20.75 37.5 -5.648 1 62.97 326 ALA A O 1
ATOM 2628 N N . ASP A 1 327 ? 20.047 39.031 -4.301 1 66.19 327 ASP A N 1
ATOM 2629 C CA . ASP A 1 327 ? 21.328 39.719 -4.434 1 66.19 327 ASP A CA 1
ATOM 2630 C C . ASP A 1 327 ? 22.453 38.906 -3.812 1 66.19 327 ASP A C 1
ATOM 2632 O O . ASP A 1 327 ? 23.609 38.969 -4.262 1 66.19 327 ASP A O 1
ATOM 2636 N N . SER A 1 328 ? 22.094 38.031 -2.926 1 74.06 328 SER A N 1
ATOM 2637 C CA . SER A 1 328 ? 23.141 37.188 -2.361 1 74.06 328 SER A CA 1
ATOM 2638 C C . SER A 1 328 ? 23.172 35.812 -3.043 1 74.06 328 SER A C 1
ATOM 2640 O O . SER A 1 328 ? 22.172 35.094 -3.039 1 74.06 328 SER A O 1
ATOM 2642 N N . LEU A 1 329 ? 24.266 35.625 -3.832 1 79.44 329 LEU A N 1
ATOM 2643 C CA . LEU A 1 329 ? 24.453 34.375 -4.531 1 79.44 329 LEU A CA 1
ATOM 2644 C C . LEU A 1 329 ? 25.141 33.344 -3.635 1 79.44 329 LEU A C 1
ATOM 2646 O O . LEU A 1 329 ? 26.047 33.688 -2.879 1 79.44 329 LEU A O 1
ATOM 2650 N N . THR A 1 330 ? 24.516 32.25 -3.559 1 83.88 330 THR A N 1
ATOM 2651 C CA . THR A 1 330 ? 25.125 31.109 -2.893 1 83.88 330 THR A CA 1
ATOM 2652 C C . THR A 1 330 ? 25.438 30 -3.895 1 83.88 330 THR A C 1
ATOM 2654 O O . THR A 1 330 ? 25.078 30.094 -5.07 1 83.88 330 THR A O 1
ATOM 2657 N N . SER A 1 331 ? 26.328 29.078 -3.494 1 87.38 331 SER A N 1
ATOM 2658 C CA . SER A 1 331 ? 26.656 27.922 -4.336 1 87.38 331 SER A CA 1
ATOM 2659 C C . SER A 1 331 ? 26.047 26.641 -3.787 1 87.38 331 SER A C 1
ATOM 2661 O O . SER A 1 331 ? 26.078 26.406 -2.578 1 87.38 331 SER A O 1
ATOM 2663 N N . VAL A 1 332 ? 25.375 25.969 -4.664 1 88.75 332 VAL A N 1
ATOM 2664 C CA . VAL A 1 332 ? 24.766 24.703 -4.246 1 88.75 332 VAL A CA 1
ATOM 2665 C C . VAL A 1 332 ? 25.375 23.547 -5.031 1 88.75 332 VAL A C 1
ATOM 2667 O O . VAL A 1 332 ? 25.688 23.688 -6.215 1 88.75 332 VAL A O 1
ATOM 2670 N N . LYS A 1 333 ? 25.625 22.469 -4.352 1 89 333 LYS A N 1
ATOM 2671 C CA . LYS A 1 333 ? 26.156 21.25 -4.961 1 89 333 LYS A CA 1
ATOM 2672 C C . LYS A 1 333 ? 25.047 20.484 -5.68 1 89 333 LYS A C 1
ATOM 2674 O O . LYS A 1 333 ? 24.031 20.141 -5.082 1 89 333 LYS A O 1
ATOM 2679 N N . ARG A 1 334 ? 25.188 20.281 -7.02 1 87.88 334 ARG A N 1
ATOM 2680 C CA . ARG A 1 334 ? 24.188 19.578 -7.82 1 87.88 334 ARG A CA 1
ATOM 2681 C C . ARG A 1 334 ? 24.828 18.453 -8.625 1 87.88 334 ARG A C 1
ATOM 2683 O O . ARG A 1 334 ? 26 18.547 -9.016 1 87.88 334 ARG A O 1
ATOM 2690 N N . TRP A 1 335 ? 24.125 17.359 -8.867 1 85.5 335 TRP A N 1
ATOM 2691 C CA . TRP A 1 335 ? 24.594 16.234 -9.68 1 85.5 335 TRP A CA 1
ATOM 2692 C C . TRP A 1 335 ? 24.422 16.531 -11.164 1 85.5 335 TRP A C 1
ATOM 2694 O O . TRP A 1 335 ? 23.344 16.969 -11.594 1 85.5 335 TRP A O 1
ATOM 2704 N N . ASP A 1 336 ? 25.438 16.328 -11.867 1 84.12 336 ASP A N 1
ATOM 2705 C CA . ASP A 1 336 ? 25.391 16.438 -13.32 1 84.12 336 ASP A CA 1
ATOM 2706 C C . ASP A 1 336 ? 25.422 15.055 -13.969 1 84.12 336 ASP A C 1
ATOM 2708 O O . ASP A 1 336 ? 26.438 14.359 -13.922 1 84.12 336 ASP A O 1
ATOM 2712 N N . SER A 1 337 ? 24.281 14.688 -14.43 1 83.06 337 SER A N 1
ATOM 2713 C CA . SER A 1 337 ? 24.125 13.359 -15.016 1 83.06 337 SER A CA 1
ATOM 2714 C C . SER A 1 337 ? 25.031 13.195 -16.234 1 83.06 337 SER A C 1
ATOM 2716 O O . SER A 1 337 ? 25.469 12.078 -16.531 1 83.06 337 SER A O 1
ATOM 2718 N N . LYS A 1 338 ? 25.312 14.273 -17.031 1 79.62 338 LYS A N 1
ATOM 2719 C CA . LYS A 1 338 ? 26.172 14.203 -18.219 1 79.62 338 LYS A CA 1
ATOM 2720 C C . LYS A 1 338 ? 27.609 13.922 -17.828 1 79.62 338 LYS A C 1
ATOM 2722 O O . LYS A 1 338 ? 28.25 13.023 -18.391 1 79.62 338 LYS A O 1
ATOM 2727 N N . GLU A 1 339 ? 28.016 14.586 -16.781 1 81.81 339 GLU A N 1
ATOM 2728 C CA . GLU A 1 339 ? 29.406 14.445 -16.359 1 81.81 339 GLU A CA 1
ATOM 2729 C C . GLU A 1 339 ? 29.531 13.422 -15.234 1 81.81 339 GLU A C 1
ATOM 2731 O O . GLU A 1 339 ? 30.641 13.023 -14.875 1 81.81 339 GLU A O 1
ATOM 2736 N N . LYS A 1 340 ? 28.344 12.953 -14.727 1 86.56 340 LYS A N 1
ATOM 2737 C CA . LYS A 1 340 ? 28.297 11.969 -13.656 1 86.56 340 LYS A CA 1
ATOM 2738 C C . LYS A 1 340 ? 29.109 12.422 -12.453 1 86.56 340 LYS A C 1
ATOM 2740 O O . LYS A 1 340 ? 29.906 11.656 -11.914 1 86.56 340 LYS A O 1
ATOM 2745 N N . LYS A 1 341 ? 29.234 13.695 -12.203 1 88.06 341 LYS A N 1
ATOM 2746 C CA . LYS A 1 341 ? 29.906 14.273 -11.047 1 88.06 341 LYS A CA 1
ATOM 2747 C C . LYS A 1 341 ? 29.062 15.375 -10.414 1 88.06 341 LYS A C 1
ATOM 2749 O O . LYS A 1 341 ? 28.109 15.875 -11.023 1 88.06 341 LYS A O 1
ATOM 2754 N N . HIS A 1 342 ? 29.391 15.695 -9.18 1 91.44 342 HIS A N 1
ATOM 2755 C CA . HIS A 1 342 ? 28.75 16.828 -8.516 1 91.44 342 HIS A CA 1
ATOM 2756 C C . HIS A 1 342 ? 29.406 18.141 -8.922 1 91.44 342 HIS A C 1
ATOM 2758 O O . HIS A 1 342 ? 30.625 18.25 -8.977 1 91.44 342 HIS A O 1
ATOM 2764 N N . ILE A 1 343 ? 28.641 19.062 -9.352 1 88.38 343 ILE A N 1
ATOM 2765 C CA . ILE A 1 343 ? 29.141 20.375 -9.734 1 88.38 343 ILE A CA 1
ATOM 2766 C C . ILE A 1 343 ? 28.531 21.453 -8.828 1 88.38 343 ILE A C 1
ATOM 2768 O O . ILE A 1 343 ? 27.484 21.219 -8.219 1 88.38 343 ILE A O 1
ATOM 2772 N N . PHE A 1 344 ? 29.234 22.578 -8.711 1 89.94 344 PHE A N 1
ATOM 2773 C CA . PHE A 1 344 ? 28.719 23.719 -7.961 1 89.94 344 PHE A CA 1
ATOM 2774 C C . PHE A 1 344 ? 28.016 24.688 -8.891 1 89.94 344 PHE A C 1
ATOM 2776 O O . PHE A 1 344 ? 28.562 25.109 -9.906 1 89.94 344 PHE A O 1
ATOM 2783 N N . VAL A 1 345 ? 26.812 24.969 -8.57 1 90.38 345 VAL A N 1
ATOM 2784 C CA . VAL A 1 345 ? 26 25.891 -9.367 1 90.38 345 VAL A CA 1
ATOM 2785 C C . VAL A 1 345 ? 25.641 27.125 -8.531 1 90.38 345 VAL A C 1
ATOM 2787 O O . VAL A 1 345 ? 25.312 27 -7.352 1 90.38 345 VAL A O 1
ATOM 2790 N N . ASP A 1 346 ? 25.734 28.297 -9.117 1 90.31 346 ASP A N 1
ATOM 2791 C CA . ASP A 1 346 ? 25.328 29.531 -8.438 1 90.31 346 ASP A CA 1
ATOM 2792 C C . ASP A 1 346 ? 23.812 29.547 -8.195 1 90.31 346 ASP A C 1
ATOM 2794 O O . ASP A 1 346 ? 23.031 29.156 -9.07 1 90.31 346 ASP A O 1
ATOM 2798 N N . CYS A 1 347 ? 23.453 29.891 -6.98 1 91.38 347 CYS A N 1
ATOM 2799 C CA . CYS A 1 347 ? 22.047 29.875 -6.578 1 91.38 347 CYS A CA 1
ATOM 2800 C C . CYS A 1 347 ? 21.719 31.078 -5.703 1 91.38 347 CYS A C 1
ATOM 2802 O O . CYS A 1 347 ? 22.406 31.328 -4.703 1 91.38 347 CYS A O 1
ATOM 2804 N N . PRO A 1 348 ? 20.797 31.875 -6.176 1 89.88 348 PRO A N 1
ATOM 2805 C CA . PRO A 1 348 ? 20.391 33 -5.309 1 89.88 348 PRO A CA 1
ATOM 2806 C C . PRO A 1 348 ? 19.922 32.531 -3.932 1 89.88 348 PRO A C 1
ATOM 2808 O O . PRO A 1 348 ? 19.281 31.469 -3.816 1 89.88 348 PRO A O 1
ATOM 2811 N N . ALA A 1 349 ? 20.094 33.281 -2.854 1 87.88 349 ALA A N 1
ATOM 2812 C CA . ALA A 1 349 ? 19.828 32.938 -1.46 1 87.88 349 ALA A CA 1
ATOM 2813 C C . ALA A 1 349 ? 18.344 32.656 -1.237 1 87.88 349 ALA A C 1
ATOM 2815 O O . ALA A 1 349 ? 17.969 31.969 -0.29 1 87.88 349 ALA A O 1
ATOM 2816 N N . ILE A 1 350 ? 17.531 33.25 -2.117 1 90.19 350 ILE A N 1
ATOM 2817 C CA . ILE A 1 350 ? 16.094 33.094 -1.977 1 90.19 350 ILE A CA 1
ATOM 2818 C C . ILE A 1 350 ? 15.703 31.625 -2.131 1 90.19 350 ILE A C 1
ATOM 2820 O O . ILE A 1 350 ? 14.75 31.172 -1.502 1 90.19 350 ILE A O 1
ATOM 2824 N N . ILE A 1 351 ? 16.484 30.859 -2.914 1 91.69 351 ILE A N 1
ATOM 2825 C CA . ILE A 1 351 ? 16.141 29.484 -3.229 1 91.69 351 ILE A CA 1
ATOM 2826 C C . ILE A 1 351 ? 16.375 28.594 -2.008 1 91.69 351 ILE A C 1
ATOM 2828 O O . ILE A 1 351 ? 15.469 27.891 -1.546 1 91.69 351 ILE A O 1
ATOM 2832 N N . PRO A 1 352 ? 17.562 28.625 -1.385 1 90.25 352 PRO A N 1
ATOM 2833 C CA . PRO A 1 352 ? 17.781 27.812 -0.183 1 90.25 352 PRO A CA 1
ATOM 2834 C C . PRO A 1 352 ? 16.859 28.203 0.966 1 90.25 352 PRO A C 1
ATOM 2836 O O . PRO A 1 352 ? 16.469 27.359 1.774 1 90.25 352 PRO A O 1
ATOM 2839 N N . SER A 1 353 ? 16.547 29.484 1.044 1 90.25 353 SER A N 1
ATOM 2840 C CA . SER A 1 353 ? 15.633 29.938 2.086 1 90.25 353 SER A CA 1
ATOM 2841 C C . SER A 1 353 ? 14.234 29.344 1.899 1 90.25 353 SER A C 1
ATOM 2843 O O . SER A 1 353 ? 13.609 28.906 2.863 1 90.25 353 SER A O 1
ATOM 2845 N N . TYR A 1 354 ? 13.844 29.375 0.692 1 93.88 354 TYR A N 1
ATOM 2846 C CA . TYR A 1 354 ? 12.539 28.797 0.367 1 93.88 354 TYR A CA 1
ATOM 2847 C C . TYR A 1 354 ? 12.531 27.297 0.622 1 93.88 354 TYR A C 1
ATOM 2849 O O . TYR A 1 354 ? 11.648 26.781 1.313 1 93.88 354 TYR A O 1
ATOM 2857 N N . ASN A 1 355 ? 13.523 26.547 0.122 1 92 355 ASN A N 1
ATOM 2858 C CA . ASN A 1 355 ? 13.586 25.094 0.215 1 92 355 ASN A CA 1
ATOM 2859 C C . ASN A 1 355 ? 13.711 24.641 1.664 1 92 355 ASN A C 1
ATOM 2861 O O . ASN A 1 355 ? 13.164 23.594 2.035 1 92 355 ASN A O 1
ATOM 2865 N N . GLY A 1 356 ? 14.367 25.344 2.416 1 91.69 356 GLY A N 1
ATOM 2866 C CA . GLY A 1 356 ? 14.57 25 3.814 1 91.69 356 GLY A CA 1
ATOM 2867 C C . GLY A 1 356 ? 13.297 25.094 4.641 1 91.69 356 GLY A C 1
ATOM 2868 O O . GLY A 1 356 ? 13.141 24.391 5.633 1 91.69 356 GLY A O 1
ATOM 2869 N N . SER A 1 357 ? 12.344 25.891 4.184 1 93.88 357 SER A N 1
ATOM 2870 C CA . SER A 1 357 ? 11.172 26.188 5.004 1 93.88 357 SER A CA 1
ATOM 2871 C C . SER A 1 357 ? 9.922 25.516 4.441 1 93.88 357 SER A C 1
ATOM 2873 O O . SER A 1 357 ? 8.898 25.422 5.117 1 93.88 357 SER A O 1
ATOM 2875 N N . MET A 1 358 ? 9.953 24.969 3.236 1 95.12 358 MET A N 1
ATOM 2876 C CA . MET A 1 358 ? 8.773 24.438 2.562 1 95.12 358 MET A CA 1
ATOM 2877 C C . MET A 1 358 ? 8.492 23 3 1 95.12 358 MET A C 1
ATOM 2879 O O . MET A 1 358 ? 7.387 22.5 2.812 1 95.12 358 MET A O 1
ATOM 2883 N N . GLY A 1 359 ? 9.234 22.312 3.721 1 93.56 359 GLY A N 1
ATOM 2884 C CA . GLY A 1 359 ? 9.102 20.891 3.973 1 93.56 359 GLY A CA 1
ATOM 2885 C C . GLY A 1 359 ? 8.273 20.562 5.203 1 93.56 359 GLY A C 1
ATOM 2886 O O . GLY A 1 359 ? 8.047 19.406 5.523 1 93.56 359 GLY A O 1
ATOM 2887 N N . GLY A 1 360 ? 7.73 21.562 5.848 1 95.56 360 GLY A N 1
ATOM 2888 C CA . GLY A 1 360 ? 7.047 21.344 7.113 1 95.56 360 GLY A CA 1
ATOM 2889 C C . GLY A 1 360 ? 5.742 20.578 6.961 1 95.56 360 GLY A C 1
ATOM 2890 O O . GLY A 1 360 ? 5.488 19.625 7.691 1 95.56 360 GLY A O 1
ATOM 2891 N N . VAL A 1 361 ? 4.914 20.984 6.047 1 96.5 361 VAL A N 1
ATOM 2892 C CA . VAL A 1 361 ? 3.611 20.359 5.859 1 96.5 361 VAL A CA 1
ATOM 2893 C C . VAL A 1 361 ? 3.797 18.953 5.312 1 96.5 361 VAL A C 1
ATOM 2895 O O . VAL A 1 361 ? 3.066 18.031 5.688 1 96.5 361 VAL A O 1
ATOM 2898 N N . ASP A 1 362 ? 4.758 18.797 4.441 1 93.88 362 ASP A N 1
ATOM 2899 C CA . ASP A 1 362 ? 5.062 17.469 3.926 1 93.88 362 ASP A CA 1
ATOM 2900 C C . ASP A 1 362 ? 5.488 16.531 5.051 1 93.88 362 ASP A C 1
ATOM 2902 O O . ASP A 1 362 ? 5.121 15.352 5.055 1 93.88 362 ASP A O 1
ATOM 2906 N N . LEU A 1 363 ? 6.309 17.078 5.902 1 96.19 363 LEU A N 1
ATOM 2907 C CA . LEU A 1 363 ? 6.727 16.281 7.055 1 96.19 363 LEU A CA 1
ATOM 2908 C C . LEU A 1 363 ? 5.531 15.898 7.918 1 96.19 363 LEU A C 1
ATOM 2910 O O . LEU A 1 363 ? 5.406 14.742 8.336 1 96.19 363 LEU A O 1
ATOM 2914 N N . LEU A 1 364 ? 4.688 16.828 8.18 1 96.75 364 LEU A N 1
ATOM 2915 C CA . LEU A 1 364 ? 3.457 16.562 8.914 1 96.75 364 LEU A CA 1
ATOM 2916 C C . LEU A 1 364 ? 2.633 15.477 8.242 1 96.75 364 LEU A C 1
ATOM 2918 O O . LEU A 1 364 ? 2.16 14.555 8.906 1 96.75 364 LEU A O 1
ATOM 2922 N N . ASP A 1 365 ? 2.439 15.617 7.008 1 94.19 365 ASP A N 1
ATOM 2923 C CA . ASP A 1 365 ? 1.656 14.664 6.23 1 94.19 365 ASP A CA 1
ATOM 2924 C C . ASP A 1 365 ? 2.279 13.273 6.281 1 94.19 365 ASP A C 1
ATOM 2926 O O . ASP A 1 365 ? 1.577 12.281 6.477 1 94.19 365 ASP A O 1
ATOM 2930 N N . LYS A 1 366 ? 3.594 13.227 6.078 1 94.12 366 LYS A N 1
ATOM 2931 C CA . LYS A 1 366 ? 4.309 11.953 6.125 1 94.12 366 LYS A CA 1
ATOM 2932 C C . LYS A 1 366 ? 4.129 11.273 7.48 1 94.12 366 LYS A C 1
ATOM 2934 O O . LYS A 1 366 ? 3.812 10.086 7.543 1 94.12 366 LYS A O 1
ATOM 2939 N N . MET A 1 367 ? 4.277 12.039 8.539 1 95.75 367 MET A N 1
ATOM 2940 C CA . MET A 1 367 ? 4.164 11.469 9.875 1 95.75 367 MET A CA 1
ATOM 2941 C C . MET A 1 367 ? 2.713 11.133 10.203 1 95.75 367 MET A C 1
ATOM 2943 O O . MET A 1 367 ? 2.439 10.164 10.914 1 95.75 367 MET A O 1
ATOM 2947 N N . GLY A 1 368 ? 1.85 11.953 9.703 1 93.94 368 GLY A N 1
ATOM 2948 C CA . GLY A 1 368 ? 0.434 11.68 9.891 1 93.94 368 GLY A CA 1
ATOM 2949 C C . GLY A 1 368 ? -0.01 10.375 9.25 1 93.94 368 GLY A C 1
ATOM 2950 O O . GLY A 1 368 ? -0.931 9.719 9.742 1 93.94 368 GLY A O 1
ATOM 2951 N N . PHE A 1 369 ? 0.647 9.992 8.242 1 91.31 369 PHE A N 1
ATOM 2952 C CA . PHE A 1 369 ? 0.285 8.789 7.512 1 91.31 369 PHE A CA 1
ATOM 2953 C C . PHE A 1 369 ? 1.027 7.578 8.062 1 91.31 369 PHE A C 1
ATOM 2955 O O . PHE A 1 369 ? 0.634 6.434 7.82 1 91.31 369 PHE A O 1
ATOM 2962 N N . SER A 1 370 ? 2.088 7.883 8.734 1 91.88 370 SER A N 1
ATOM 2963 C CA . SER A 1 370 ? 2.848 6.773 9.297 1 91.88 370 SER A CA 1
ATOM 2964 C C . SER A 1 370 ? 2.064 6.074 10.406 1 91.88 370 SER A C 1
ATOM 2966 O O . SER A 1 370 ? 1.419 6.73 11.227 1 91.88 370 SER A O 1
ATOM 2968 N N . TYR A 1 371 ? 2.035 4.742 10.43 1 90.62 371 TYR A N 1
ATOM 2969 C CA . TYR A 1 371 ? 1.357 3.918 11.422 1 90.62 371 TYR A CA 1
ATOM 2970 C C . TYR A 1 371 ? -0.133 4.238 11.469 1 90.62 371 TYR A C 1
ATOM 2972 O O . TYR A 1 371 ? -0.701 4.422 12.547 1 90.62 371 TYR A O 1
ATOM 2980 N N . ARG A 1 372 ? -0.66 4.406 10.32 1 87.81 372 ARG A N 1
ATOM 2981 C CA . ARG A 1 372 ? -2.07 4.766 10.211 1 87.81 372 ARG A CA 1
ATOM 2982 C C . ARG A 1 372 ? -2.957 3.525 10.281 1 87.81 372 ARG A C 1
ATOM 2984 O O . ARG A 1 372 ? -2.66 2.508 9.656 1 87.81 372 ARG A O 1
ATOM 2991 N N . PHE A 1 373 ? -3.977 3.609 11.078 1 87.25 373 PHE A N 1
ATOM 2992 C CA . PHE A 1 373 ? -5.023 2.596 11.117 1 87.25 373 PHE A CA 1
ATOM 2993 C C . PHE A 1 373 ? -6.145 2.93 10.141 1 87.25 373 PHE A C 1
ATOM 2995 O O . PHE A 1 373 ? -6.703 4.027 10.188 1 87.25 373 PHE A O 1
ATOM 3002 N N . SER A 1 374 ? -6.367 1.99 9.203 1 77.62 374 SER A N 1
ATOM 3003 C CA . SER A 1 374 ? -7.402 2.236 8.211 1 77.62 374 SER A CA 1
ATOM 3004 C C . SER A 1 374 ? -8.758 1.715 8.68 1 77.62 374 SER A C 1
ATOM 3006 O O . SER A 1 374 ? -9 0.507 8.656 1 77.62 374 SER A O 1
ATOM 3008 N N . ASN A 1 375 ? -9.547 2.561 9.234 1 78.5 375 ASN A N 1
ATOM 3009 C CA . ASN A 1 375 ? -10.914 2.201 9.594 1 78.5 375 ASN A CA 1
ATOM 3010 C C . ASN A 1 375 ? -11.906 2.611 8.508 1 78.5 375 ASN A C 1
ATOM 3012 O O . ASN A 1 375 ? -11.938 3.771 8.094 1 78.5 375 ASN A O 1
ATOM 3016 N N . ARG A 1 376 ? -12.562 1.691 7.984 1 81.12 376 ARG A N 1
ATOM 3017 C CA . ARG A 1 376 ? -13.539 1.992 6.938 1 81.12 376 ARG A CA 1
ATOM 3018 C C . ARG A 1 376 ? -14.867 2.432 7.543 1 81.12 376 ARG A C 1
ATOM 3020 O O . ARG A 1 376 ? -15.305 1.886 8.555 1 81.12 376 ARG A O 1
ATOM 3027 N N . SER A 1 377 ? -15.352 3.529 7.113 1 86 377 SER A N 1
ATOM 3028 C CA . SER A 1 377 ? -16.641 4.074 7.543 1 86 377 SER A CA 1
ATOM 3029 C C . SER A 1 377 ? -17.438 4.59 6.359 1 86 377 SER A C 1
ATOM 3031 O O . SER A 1 377 ? -16.875 4.977 5.336 1 86 377 SER A O 1
ATOM 3033 N N . LYS A 1 378 ? -18.719 4.512 6.5 1 83.25 378 LYS A N 1
ATOM 3034 C CA . LYS A 1 378 ? -19.594 5.051 5.461 1 83.25 378 LYS A CA 1
ATOM 3035 C C . LYS A 1 378 ? -19.703 6.566 5.566 1 83.25 378 LYS A C 1
ATOM 3037 O O . LYS A 1 378 ? -19.984 7.246 4.574 1 83.25 378 LYS A O 1
ATOM 3042 N N . CYS A 1 379 ? -19.469 7.047 6.75 1 89.81 379 CYS A N 1
ATOM 3043 C CA . CYS A 1 379 ? -19.547 8.484 6.977 1 89.81 379 CYS A CA 1
ATOM 3044 C C . CYS A 1 379 ? -18.203 9.164 6.723 1 89.81 379 CYS A C 1
ATOM 3046 O O . CYS A 1 379 ? -17.219 8.875 7.41 1 89.81 379 CYS A O 1
ATOM 3048 N N . TRP A 1 380 ? -18.25 10.125 5.82 1 91.44 380 TRP A N 1
ATOM 3049 C CA . TRP A 1 380 ? -16.984 10.727 5.383 1 91.44 380 TRP A CA 1
ATOM 3050 C C . TRP A 1 380 ? -16.391 11.602 6.48 1 91.44 380 TRP A C 1
ATOM 3052 O O . TRP A 1 380 ? -15.172 11.742 6.578 1 91.44 380 TRP A O 1
ATOM 3062 N N . TYR A 1 381 ? -17.203 12.289 7.324 1 93 381 TYR A N 1
ATOM 3063 C CA . TYR A 1 381 ? -16.688 13.234 8.297 1 93 381 TYR A CA 1
ATOM 3064 C C . TYR A 1 381 ? -15.938 12.516 9.422 1 93 381 TYR A C 1
ATOM 3066 O O . TYR A 1 381 ? -15.172 13.125 10.164 1 93 381 TYR A O 1
ATOM 3074 N N . ILE A 1 382 ? -16.141 11.18 9.594 1 94.75 382 ILE A N 1
ATOM 3075 C CA . ILE A 1 382 ? -15.43 10.391 10.586 1 94.75 382 ILE A CA 1
ATOM 3076 C C . ILE A 1 382 ? -13.953 10.297 10.203 1 94.75 382 ILE A C 1
ATOM 3078 O O . ILE A 1 382 ? -13.086 10.203 11.078 1 94.75 382 ILE A O 1
ATOM 3082 N N . TYR A 1 383 ? -13.641 10.367 8.922 1 94.25 383 TYR A N 1
ATOM 3083 C CA . TYR A 1 383 ? -12.258 10.359 8.453 1 94.25 383 TYR A CA 1
ATOM 3084 C C . TYR A 1 383 ? -11.539 11.625 8.891 1 94.25 383 TYR A C 1
ATOM 3086 O O . TYR A 1 383 ? -10.352 11.586 9.219 1 94.25 383 TYR A O 1
ATOM 3094 N N . LEU A 1 384 ? -12.273 12.734 8.898 1 95.38 384 LEU A N 1
ATOM 3095 C CA . LEU A 1 384 ? -11.703 13.984 9.383 1 95.38 384 LEU A CA 1
ATOM 3096 C C . LEU A 1 384 ? -11.367 13.891 10.867 1 95.38 384 LEU A C 1
ATOM 3098 O O . LEU A 1 384 ? -10.305 14.344 11.305 1 95.38 384 LEU A O 1
ATOM 3102 N N . PHE A 1 385 ? -12.289 13.273 11.609 1 96.56 385 PHE A N 1
ATOM 3103 C CA . PHE A 1 385 ? -12.078 13.109 13.039 1 96.56 385 PHE A CA 1
ATOM 3104 C C . PHE A 1 385 ? -10.828 12.281 13.305 1 96.56 385 PHE A C 1
ATOM 3106 O O . PHE A 1 385 ? -9.922 12.727 14.016 1 96.56 385 PHE A O 1
ATOM 3113 N N . TRP A 1 386 ? -10.734 11.133 12.719 1 96.44 386 TRP A N 1
ATOM 3114 C CA . TRP A 1 386 ? -9.625 10.227 12.984 1 96.44 386 TRP A CA 1
ATOM 3115 C C . TRP A 1 386 ? -8.305 10.82 12.5 1 96.44 386 TRP A C 1
ATOM 3117 O O . TRP A 1 386 ? -7.273 10.688 13.164 1 96.44 386 TRP A O 1
ATOM 3127 N N . HIS A 1 387 ? -8.336 11.469 11.375 1 96 387 HIS A N 1
ATOM 3128 C CA . HIS A 1 387 ? -7.102 12.039 10.852 1 96 387 HIS A CA 1
ATOM 3129 C C . HIS A 1 387 ? -6.605 13.188 11.727 1 96 387 HIS A C 1
ATOM 3131 O O . HIS A 1 387 ? -5.406 13.289 12 1 96 387 HIS A O 1
ATOM 3137 N N . THR A 1 388 ? -7.523 14.039 12.094 1 97.31 388 THR A N 1
ATOM 3138 C CA . THR A 1 388 ? -7.105 15.164 12.93 1 97.31 388 THR A CA 1
ATOM 3139 C C . THR A 1 388 ? -6.68 14.68 14.312 1 97.31 388 THR A C 1
ATOM 3141 O O . THR A 1 388 ? -5.836 15.305 14.953 1 97.31 388 THR A O 1
ATOM 3144 N N . LEU A 1 389 ? -7.258 13.578 14.781 1 97.38 389 LEU A N 1
ATOM 3145 C CA . LEU A 1 389 ? -6.777 12.945 16 1 97.38 389 LEU A CA 1
ATOM 3146 C C . LEU A 1 389 ? -5.328 12.492 15.852 1 97.38 389 LEU A C 1
ATOM 3148 O O . LEU A 1 389 ? -4.504 12.703 16.734 1 97.38 389 LEU A O 1
ATOM 3152 N N . LYS A 1 390 ? -5.035 11.891 14.75 1 97.25 390 LYS A N 1
ATOM 3153 C CA . LYS A 1 390 ? -3.674 11.453 14.469 1 97.25 390 LYS A CA 1
ATOM 3154 C C . LYS A 1 390 ? -2.723 12.641 14.367 1 97.25 390 LYS A C 1
ATOM 3156 O O . LYS A 1 390 ? -1.609 12.594 14.891 1 97.25 390 LYS A O 1
ATOM 3161 N N . ILE A 1 391 ? -3.191 13.664 13.695 1 97.62 391 ILE A N 1
ATOM 3162 C CA . ILE A 1 391 ? -2.381 14.867 13.578 1 97.62 391 ILE A CA 1
ATOM 3163 C C . ILE A 1 391 ? -2.082 15.43 14.969 1 97.62 391 ILE A C 1
ATOM 3165 O O . ILE A 1 391 ? -0.979 15.914 15.227 1 97.62 391 ILE A O 1
ATOM 3169 N N . SER A 1 392 ? -3.066 15.328 15.836 1 98.25 392 SER A N 1
ATOM 3170 C CA . SER A 1 392 ? -2.873 15.789 17.203 1 98.25 392 SER A CA 1
ATOM 3171 C C . SER A 1 392 ? -1.783 14.992 17.906 1 98.25 392 SER A C 1
ATOM 3173 O O . SER A 1 392 ? -0.955 15.555 18.625 1 98.25 392 SER A O 1
ATOM 3175 N N . ALA A 1 393 ? -1.812 13.727 17.734 1 98.25 393 ALA A N 1
ATOM 3176 C CA . ALA A 1 393 ? -0.777 12.883 18.328 1 98.25 393 ALA A CA 1
ATOM 3177 C C . ALA A 1 393 ? 0.595 13.203 17.75 1 98.25 393 ALA A C 1
ATOM 3179 O O . ALA A 1 393 ? 1.59 13.25 18.469 1 98.25 393 ALA A O 1
ATOM 3180 N N . VAL A 1 394 ? 0.676 13.438 16.5 1 98.25 394 VAL A N 1
ATOM 3181 C CA . VAL A 1 394 ? 1.927 13.773 15.828 1 98.25 394 VAL A CA 1
ATOM 3182 C C . VAL A 1 394 ? 2.426 15.133 16.297 1 98.25 394 VAL A C 1
ATOM 3184 O O . VAL A 1 394 ? 3.621 15.312 16.547 1 98.25 394 VAL A O 1
ATOM 3187 N N . ASN A 1 395 ? 1.493 16.078 16.406 1 98.38 395 ASN A N 1
ATOM 3188 C CA . ASN A 1 395 ? 1.853 17.391 16.953 1 98.38 395 ASN A CA 1
ATOM 3189 C C . ASN A 1 395 ? 2.42 17.25 18.375 1 98.38 395 ASN A C 1
ATOM 3191 O O . ASN A 1 395 ? 3.381 17.938 18.719 1 98.38 395 ASN A O 1
ATOM 3195 N N . ALA A 1 396 ? 1.763 16.406 19.109 1 97.88 396 ALA A N 1
ATOM 3196 C CA . ALA A 1 396 ? 2.266 16.141 20.453 1 97.88 396 ALA A CA 1
ATOM 3197 C C . ALA A 1 396 ? 3.693 15.602 20.406 1 97.88 396 ALA A C 1
ATOM 3199 O O . ALA A 1 396 ? 4.543 16.016 21.203 1 97.88 396 ALA A O 1
ATOM 3200 N N . TRP A 1 397 ? 3.957 14.727 19.531 1 97.94 397 TRP A N 1
ATOM 3201 C CA . TRP A 1 397 ? 5.289 14.156 19.359 1 97.94 397 TRP A CA 1
ATOM 3202 C C . TRP A 1 397 ? 6.289 15.219 18.922 1 97.94 397 TRP A C 1
ATOM 3204 O O . TRP A 1 397 ? 7.418 15.258 19.422 1 97.94 397 TRP A O 1
ATOM 3214 N N . PHE A 1 398 ? 5.871 16.094 17.984 1 97.5 398 PHE A N 1
ATOM 3215 C CA . PHE A 1 398 ? 6.746 17.172 17.562 1 97.5 398 PHE A CA 1
ATOM 3216 C C . PHE A 1 398 ? 7.078 18.094 18.719 1 97.5 398 PHE A C 1
ATOM 3218 O O . PHE A 1 398 ? 8.211 18.562 18.844 1 97.5 398 PHE A O 1
ATOM 3225 N N . MET A 1 399 ? 6.105 18.391 19.531 1 95.62 399 MET A N 1
ATOM 3226 C CA . MET A 1 399 ? 6.34 19.203 20.719 1 95.62 399 MET A CA 1
ATOM 3227 C C . MET A 1 399 ? 7.312 18.531 21.672 1 95.62 399 MET A C 1
ATOM 3229 O O . MET A 1 399 ? 8.211 19.172 22.203 1 95.62 399 MET A O 1
ATOM 3233 N N . HIS A 1 400 ? 7.09 17.25 21.875 1 95.69 400 HIS A N 1
ATOM 3234 C CA . HIS A 1 400 ? 7.992 16.453 22.688 1 95.69 400 HIS A CA 1
ATOM 3235 C C . HIS A 1 400 ? 9.422 16.516 22.156 1 95.69 400 HIS A C 1
ATOM 3237 O O . HIS A 1 400 ? 10.367 16.703 22.922 1 95.69 400 HIS A O 1
ATOM 3243 N N . LYS A 1 401 ? 9.57 16.391 20.906 1 95.44 401 LYS A N 1
ATOM 3244 C CA . LYS A 1 401 ? 10.875 16.453 20.266 1 95.44 401 LYS A CA 1
ATOM 3245 C C . LYS A 1 401 ? 11.539 17.812 20.469 1 95.44 401 LYS A C 1
ATOM 3247 O O . LYS A 1 401 ? 12.734 17.891 20.75 1 95.44 401 LYS A O 1
ATOM 3252 N N . ARG A 1 402 ? 10.797 18.844 20.312 1 93.69 402 ARG A N 1
ATOM 3253 C CA . ARG A 1 402 ? 11.305 20.203 20.516 1 93.69 402 ARG A CA 1
ATOM 3254 C C . ARG A 1 402 ? 11.852 20.391 21.922 1 93.69 402 ARG A C 1
ATOM 3256 O O . ARG A 1 402 ? 12.945 20.922 22.109 1 93.69 402 ARG A O 1
ATOM 3263 N N . ILE A 1 403 ? 11.094 19.922 22.891 1 93.25 403 ILE A N 1
ATOM 3264 C CA . ILE A 1 403 ? 11.469 20.094 24.281 1 93.25 403 ILE A CA 1
ATOM 3265 C C . ILE A 1 403 ? 12.711 19.266 24.594 1 93.25 403 ILE A C 1
ATOM 3267 O O . ILE A 1 403 ? 13.625 19.734 25.281 1 93.25 403 ILE A O 1
ATOM 3271 N N . LEU A 1 404 ? 12.742 18.047 24.078 1 93.25 404 LEU A N 1
ATOM 3272 C CA . LEU A 1 404 ? 13.922 17.203 24.281 1 93.25 404 LEU A CA 1
ATOM 3273 C C . LEU A 1 404 ? 15.156 17.844 23.656 1 93.25 404 LEU A C 1
ATOM 3275 O O . LEU A 1 404 ? 16.25 17.766 24.219 1 93.25 404 LEU A O 1
ATOM 3279 N N . GLN A 1 405 ? 14.961 18.422 22.5 1 91.56 405 GLN A N 1
ATOM 3280 C CA . GLN A 1 405 ? 16.062 19.109 21.859 1 91.56 405 GLN A CA 1
ATOM 3281 C C . GLN A 1 405 ? 16.562 20.281 22.688 1 91.56 405 GLN A C 1
ATOM 3283 O O . GLN A 1 405 ? 17.766 20.547 22.75 1 91.56 405 GLN A O 1
ATOM 3288 N N . GLN A 1 406 ? 15.648 21 23.281 1 90.69 406 GLN A N 1
ATOM 3289 C CA . GLN A 1 406 ? 16.016 22.094 24.172 1 90.69 406 GLN A CA 1
ATOM 3290 C C . GLN A 1 406 ? 16.812 21.594 25.375 1 90.69 406 GLN A C 1
ATOM 3292 O O . GLN A 1 406 ? 17.672 22.297 25.891 1 90.69 406 GLN A O 1
ATOM 3297 N N . HIS A 1 407 ? 16.562 20.312 25.797 1 91.06 407 HIS A N 1
ATOM 3298 C CA . HIS A 1 407 ? 17.281 19.688 26.906 1 91.06 407 HIS A CA 1
ATOM 3299 C C . HIS A 1 407 ? 18.531 18.969 26.406 1 91.06 407 HIS A C 1
ATOM 3301 O O . HIS A 1 407 ? 19.188 18.281 27.172 1 91.06 407 HIS A O 1
ATOM 3307 N N . LYS A 1 408 ? 18.859 19 25.047 1 90.62 408 LYS A N 1
ATOM 3308 C CA . LYS A 1 408 ? 20 18.344 24.422 1 90.62 408 LYS A CA 1
ATOM 3309 C C . LYS A 1 408 ? 19.938 16.828 24.609 1 90.62 408 LYS A C 1
ATOM 3311 O O . LYS A 1 408 ? 20.938 16.188 24.922 1 90.62 408 LYS A O 1
ATOM 3316 N N . ARG A 1 409 ? 18.734 16.328 24.609 1 90.31 409 ARG A N 1
ATOM 3317 C CA . ARG A 1 409 ? 18.516 14.891 24.688 1 90.31 409 ARG A CA 1
ATOM 3318 C C . ARG A 1 409 ? 18.125 14.328 23.312 1 90.31 409 ARG A C 1
ATOM 3320 O O . ARG A 1 409 ? 17.672 15.07 22.438 1 90.31 409 ARG A O 1
ATOM 3327 N N . LEU A 1 410 ? 18.266 13.086 23.172 1 90.5 410 LEU A N 1
ATOM 3328 C CA . LEU A 1 410 ? 17.953 12.438 21.906 1 90.5 410 LEU A CA 1
ATOM 3329 C C . LEU A 1 410 ? 16.438 12.305 21.734 1 90.5 410 LEU A C 1
ATOM 3331 O O . LEU A 1 410 ? 15.719 12 22.688 1 90.5 410 LEU A O 1
ATOM 3335 N N . PRO A 1 411 ? 16.047 12.609 20.516 1 89.75 411 PRO A N 1
ATOM 3336 C CA . PRO A 1 411 ? 14.609 12.516 20.25 1 89.75 411 PRO A CA 1
ATOM 3337 C C . PRO A 1 411 ? 14.109 11.07 20.25 1 89.75 411 PRO A C 1
ATOM 3339 O O . PRO A 1 411 ? 14.852 10.148 19.922 1 89.75 411 PRO A O 1
ATOM 3342 N N . THR A 1 412 ? 12.883 10.906 20.703 1 91.88 412 THR A N 1
ATOM 3343 C CA . THR A 1 412 ? 12.195 9.617 20.656 1 91.88 412 THR A CA 1
ATOM 3344 C C . THR A 1 412 ? 11.539 9.398 19.297 1 91.88 412 THR A C 1
ATOM 3346 O O . THR A 1 412 ? 11.062 10.352 18.672 1 91.88 412 THR A O 1
ATOM 3349 N N . SER A 1 413 ? 11.547 8.211 18.781 1 93.19 413 SER A N 1
ATOM 3350 C CA . SER A 1 413 ? 10.883 7.926 17.516 1 93.19 413 SER A CA 1
ATOM 3351 C C . SER A 1 413 ? 9.367 8.047 17.641 1 93.19 413 SER A C 1
ATOM 3353 O O . SER A 1 413 ? 8.82 7.922 18.75 1 93.19 413 SER A O 1
ATOM 3355 N N . LEU A 1 414 ? 8.75 8.391 16.594 1 95.12 414 LEU A N 1
ATOM 3356 C CA . LEU A 1 414 ? 7.293 8.492 16.578 1 95.12 414 LEU A CA 1
ATOM 3357 C C . LEU A 1 414 ? 6.648 7.195 17.062 1 95.12 414 LEU A C 1
ATOM 3359 O O . LEU A 1 414 ? 5.684 7.223 17.828 1 95.12 414 LEU A O 1
ATOM 3363 N N . ARG A 1 415 ? 7.195 6.078 16.625 1 91.81 415 ARG A N 1
ATOM 3364 C CA . ARG A 1 415 ? 6.66 4.773 17.016 1 91.81 415 ARG A CA 1
ATOM 3365 C C . ARG A 1 415 ? 6.676 4.598 18.531 1 91.81 415 ARG A C 1
ATOM 3367 O O . ARG A 1 415 ? 5.684 4.172 19.125 1 91.81 415 ARG A O 1
ATOM 3374 N N . GLU A 1 416 ? 7.801 4.902 19.109 1 90.88 416 GLU A N 1
ATOM 3375 C CA . GLU A 1 416 ? 7.941 4.777 20.562 1 90.88 416 GLU A CA 1
ATOM 3376 C C . GLU A 1 416 ? 7 5.734 21.281 1 90.88 416 GLU A C 1
ATOM 3378 O O . GLU A 1 416 ? 6.395 5.367 22.297 1 90.88 416 GLU A O 1
ATOM 3383 N N . PHE A 1 417 ? 6.961 6.906 20.812 1 95.38 417 PHE A N 1
ATOM 3384 C CA . PHE A 1 417 ? 6.074 7.906 21.406 1 95.38 417 PHE A CA 1
ATOM 3385 C C . PHE A 1 417 ? 4.625 7.441 21.359 1 95.38 417 PHE A C 1
ATOM 3387 O O . PHE A 1 417 ? 3.9 7.535 22.344 1 95.38 417 PHE A O 1
ATOM 3394 N N . LEU A 1 418 ? 4.148 6.945 20.172 1 95.12 418 LEU A N 1
ATOM 3395 C CA . LEU A 1 418 ? 2.781 6.465 20.016 1 95.12 418 LEU A CA 1
ATOM 3396 C C . LEU A 1 418 ? 2.518 5.266 20.922 1 95.12 418 LEU A C 1
ATOM 3398 O O . LEU A 1 418 ? 1.418 5.121 21.453 1 95.12 418 LEU A O 1
ATOM 3402 N N . SER A 1 419 ? 3.502 4.387 21.047 1 91.62 419 SER A N 1
ATOM 3403 C CA . SER A 1 419 ? 3.369 3.232 21.922 1 91.62 419 SER A CA 1
ATOM 3404 C C . SER A 1 419 ? 3.148 3.666 23.375 1 91.62 419 SER A C 1
ATOM 3406 O O . SER A 1 419 ? 2.303 3.104 24.062 1 91.62 419 SER A O 1
ATOM 3408 N N . GLU A 1 420 ? 3.879 4.645 23.781 1 93.06 420 GLU A N 1
ATOM 3409 C CA . GLU A 1 420 ? 3.697 5.18 25.125 1 93.06 420 GLU A CA 1
ATOM 3410 C C . GLU A 1 420 ? 2.328 5.836 25.281 1 93.06 420 GLU A C 1
ATOM 3412 O O . GLU A 1 420 ? 1.646 5.633 26.297 1 93.06 420 GLU A O 1
ATOM 3417 N N . LEU A 1 421 ? 1.973 6.59 24.281 1 95.69 421 LEU A N 1
ATOM 3418 C CA . LEU A 1 421 ? 0.704 7.309 24.312 1 95.69 421 LEU A CA 1
ATOM 3419 C C . LEU A 1 421 ? -0.47 6.336 24.375 1 95.69 421 LEU A C 1
ATOM 3421 O O . LEU A 1 421 ? -1.359 6.488 25.219 1 95.69 421 LEU A O 1
ATOM 3425 N N . GLU A 1 422 ? -0.49 5.387 23.469 1 95 422 GLU A N 1
ATOM 3426 C CA . GLU A 1 422 ? -1.613 4.457 23.438 1 95 422 GLU A CA 1
ATOM 3427 C C . GLU A 1 422 ? -1.718 3.664 24.734 1 95 422 GLU A C 1
ATOM 3429 O O . GLU A 1 422 ? -2.818 3.4 25.219 1 95 422 GLU A O 1
ATOM 3434 N N . THR A 1 423 ? -0.588 3.25 25.312 1 90.88 423 THR A N 1
ATOM 3435 C CA . THR A 1 423 ? -0.599 2.527 26.578 1 90.88 423 THR A CA 1
ATOM 3436 C C . THR A 1 423 ? -1.198 3.389 27.688 1 90.88 423 THR A C 1
ATOM 3438 O O . THR A 1 423 ? -2.021 2.914 28.469 1 90.88 423 THR A O 1
ATOM 3441 N N . SER A 1 424 ? -0.807 4.613 27.703 1 92.94 424 SER A N 1
ATOM 3442 C CA . SER A 1 424 ? -1.321 5.535 28.719 1 92.94 424 SER A CA 1
ATOM 3443 C C . SER A 1 424 ? -2.82 5.758 28.547 1 92.94 424 SER A C 1
ATOM 3445 O O . SER A 1 424 ? -3.562 5.789 29.531 1 92.94 424 SER A O 1
ATOM 3447 N N . LEU A 1 425 ? -3.291 5.938 27.344 1 94.94 425 LEU A N 1
ATOM 3448 C CA . LEU A 1 425 ? -4.703 6.184 27.062 1 94.94 425 LEU A CA 1
ATOM 3449 C C . LEU A 1 425 ? -5.547 4.965 27.438 1 94.94 425 LEU A C 1
ATOM 3451 O O . LEU A 1 425 ? -6.672 5.109 27.922 1 94.94 425 LEU A O 1
ATOM 3455 N N . ILE A 1 426 ? -5.008 3.816 27.203 1 91.94 426 ILE A N 1
ATOM 3456 C CA . ILE A 1 426 ? -5.73 2.58 27.484 1 91.94 426 ILE A CA 1
ATOM 3457 C C . ILE A 1 426 ? -5.766 2.316 28.984 1 91.94 426 ILE A C 1
ATOM 3459 O O . ILE A 1 426 ? -6.793 1.902 29.516 1 91.94 426 ILE A O 1
ATOM 3463 N N . LEU A 1 427 ? -4.648 2.643 29.734 1 82.38 427 LEU A N 1
ATOM 3464 C CA . LEU A 1 427 ? -4.531 2.307 31.141 1 82.38 427 LEU A CA 1
ATOM 3465 C C . LEU A 1 427 ? -5.086 3.428 32.031 1 82.38 427 LEU A C 1
ATOM 3467 O O . LEU A 1 427 ? -5.391 3.215 33.188 1 82.38 427 LEU A O 1
ATOM 3471 N N . LEU A 1 428 ? -4.957 4.77 31.703 1 62.47 428 LEU A N 1
ATOM 3472 C CA . LEU A 1 428 ? -5.355 5.895 32.562 1 62.47 428 LEU A CA 1
ATOM 3473 C C . LEU A 1 428 ? -6.609 5.559 33.344 1 62.47 428 LEU A C 1
ATOM 3475 O O . LEU A 1 428 ? -6.695 5.883 34.531 1 62.47 428 LEU A O 1
ATOM 3479 N N . ASN A 1 429 ? -7.832 5.523 32.875 1 54.19 429 ASN A N 1
ATOM 3480 C CA . ASN A 1 429 ? -8.977 5.496 33.781 1 54.19 429 ASN A CA 1
ATOM 3481 C C . ASN A 1 429 ? -9.164 4.113 34.406 1 54.19 429 ASN A C 1
ATOM 3483 O O . ASN A 1 429 ? -10.266 3.777 34.844 1 54.19 429 ASN A O 1
ATOM 3487 N N . LYS A 1 430 ? -8.266 3.338 34.219 1 47.25 430 LYS A N 1
ATOM 3488 C CA . LYS A 1 430 ? -8.516 2.154 35.031 1 47.25 430 LYS A CA 1
ATOM 3489 C C . LYS A 1 430 ? -8.242 2.438 36.531 1 47.25 430 LYS A C 1
ATOM 3491 O O . LYS A 1 430 ? -7.121 2.795 36.906 1 47.25 430 LYS A O 1
ATOM 3496 N N . ARG A 1 431 ? -9.117 3.365 37.281 1 37 431 ARG A N 1
ATOM 3497 C CA . ARG A 1 431 ? -9.047 3.43 38.719 1 37 431 ARG A CA 1
ATOM 3498 C C . ARG A 1 431 ? -8.25 2.256 39.281 1 37 431 ARG A C 1
ATOM 3500 O O . ARG A 1 431 ? -8.359 1.133 38.812 1 37 431 ARG A O 1
ATOM 3507 N N . PRO A 1 432 ? -7.184 2.527 40.031 1 31.31 432 PRO A N 1
ATOM 3508 C CA . PRO A 1 432 ? -6.668 1.347 40.719 1 31.31 432 PRO A CA 1
ATOM 3509 C C . PRO A 1 432 ? -7.781 0.446 41.25 1 31.31 432 PRO A C 1
ATOM 3511 O O . PRO A 1 432 ? -8.789 0.941 41.75 1 31.31 432 PRO A O 1
ATOM 3514 N N . PRO A 1 433 ? -8.195 -0.58 40.938 1 29.69 433 PRO A N 1
ATOM 3515 C CA . PRO A 1 433 ? -9.148 -1.19 41.875 1 29.69 433 PRO A CA 1
ATOM 3516 C C . PRO A 1 433 ? -8.844 -0.843 43.344 1 29.69 433 PRO A C 1
ATOM 3518 O O . PRO A 1 433 ? -7.707 -0.512 43.656 1 29.69 433 PRO A O 1
ATOM 3521 N N . GLY A 1 434 ? -9.578 -0.238 44.25 1 28.78 434 GLY A N 1
ATOM 3522 C CA . GLY A 1 434 ? -9.312 -0.528 45.625 1 28.78 434 GLY A CA 1
ATOM 3523 C C . GLY A 1 434 ? -8.422 -1.736 45.844 1 28.78 434 GLY A C 1
ATOM 3524 O O . GLY A 1 434 ? -8.164 -2.488 44.906 1 28.78 434 GLY A O 1
ATOM 3525 N N . CYS A 1 435 ? -7.898 -1.973 47.125 1 25.45 435 CYS A N 1
ATOM 3526 C CA . CYS A 1 435 ? -7.258 -3.238 47.469 1 25.45 435 CYS A CA 1
ATOM 3527 C C . CYS A 1 435 ? -7.941 -4.402 46.781 1 25.45 435 CYS A C 1
ATOM 3529 O O . CYS A 1 435 ? -9.078 -4.754 47.094 1 25.45 435 CYS A O 1
ATOM 3531 N N . PRO A 1 436 ? -8.047 -4.527 45.594 1 27.61 436 PRO A N 1
ATOM 3532 C CA . PRO A 1 436 ? -8.617 -5.863 45.406 1 27.61 436 PRO A CA 1
ATOM 3533 C C . PRO A 1 436 ? -8.023 -6.898 46.344 1 27.61 436 PRO A C 1
ATOM 3535 O O . PRO A 1 436 ? -6.879 -6.762 46.781 1 27.61 436 PRO A O 1
ATOM 3538 N N . SER A 1 437 ? -8.711 -7.371 47.281 1 26.56 437 SER A N 1
ATOM 3539 C CA . SER A 1 437 ? -8.242 -8.609 47.875 1 26.56 437 SER A CA 1
ATOM 3540 C C . SER A 1 437 ? -7.391 -9.414 46.906 1 26.56 437 SER A C 1
ATOM 3542 O O . SER A 1 437 ? -7.602 -9.336 45.688 1 26.56 437 SER A O 1
ATOM 3544 N N . ILE A 1 438 ? -6.09 -9.82 47.125 1 28.97 438 ILE A N 1
ATOM 3545 C CA . ILE A 1 438 ? -5.16 -10.773 46.531 1 28.97 438 ILE A CA 1
ATOM 3546 C C . ILE A 1 438 ? -5.922 -11.75 45.656 1 28.97 438 ILE A C 1
ATOM 3548 O O . ILE A 1 438 ? -5.32 -12.617 45 1 28.97 438 ILE A O 1
ATOM 3552 N N . GLN A 1 439 ? -7.227 -11.867 45.812 1 26.05 439 GLN A N 1
ATOM 3553 C CA . GLN A 1 439 ? -8.016 -12.969 45.25 1 26.05 439 GLN A CA 1
ATOM 3554 C C . GLN A 1 439 ? -8.219 -12.797 43.75 1 26.05 439 GLN A C 1
ATOM 3556 O O . GLN A 1 439 ? -8.172 -13.766 43 1 26.05 439 GLN A O 1
ATOM 3561 N N . ASN A 1 440 ? -8.93 -11.688 43.281 1 26.83 440 ASN A N 1
ATOM 3562 C CA . ASN A 1 440 ? -9.625 -11.93 42.031 1 26.83 440 ASN A CA 1
ATOM 3563 C C . ASN A 1 440 ? -8.781 -11.516 40.844 1 26.83 440 ASN A C 1
ATOM 3565 O O . ASN A 1 440 ? -9.109 -10.555 40.125 1 26.83 440 ASN A O 1
ATOM 3569 N N . VAL A 1 441 ? -7.574 -11.18 40.906 1 29.08 441 VAL A N 1
ATOM 3570 C CA . VAL A 1 441 ? -6.82 -11.141 39.688 1 29.08 441 VAL A CA 1
ATOM 3571 C C . VAL A 1 441 ? -7.195 -12.336 38.812 1 29.08 441 VAL A C 1
ATOM 3573 O O . VAL A 1 441 ? -6.883 -13.477 39.125 1 29.08 441 VAL A O 1
ATOM 3576 N N . THR A 1 442 ? -8.391 -12.25 38.312 1 28.83 442 THR A N 1
ATOM 3577 C CA . THR A 1 442 ? -8.688 -13.406 37.469 1 28.83 442 THR A CA 1
ATOM 3578 C C . THR A 1 442 ? -7.559 -13.648 36.469 1 28.83 442 THR A C 1
ATOM 3580 O O . THR A 1 442 ? -7.098 -12.711 35.781 1 28.83 442 THR A O 1
ATOM 3583 N N . PRO A 1 443 ? -6.766 -14.555 36.656 1 29.08 443 PRO A N 1
ATOM 3584 C CA . PRO A 1 443 ? -5.715 -14.938 35.719 1 29.08 443 PRO A CA 1
ATOM 3585 C C . PRO A 1 443 ? -6.137 -14.773 34.281 1 29.08 443 PRO A C 1
ATOM 3587 O O . PRO A 1 443 ? -7.332 -14.82 33.969 1 29.08 443 PRO A O 1
ATOM 3590 N N . PHE A 1 444 ? -5.375 -14.062 33.531 1 30.25 444 PHE A N 1
ATOM 3591 C CA . PHE A 1 444 ? -5.441 -13.914 32.094 1 30.25 444 PHE A CA 1
ATOM 3592 C C . PHE A 1 444 ? -6.176 -15.094 31.453 1 30.25 444 PHE A C 1
ATOM 3594 O O . PHE A 1 444 ? -5.801 -16.25 31.656 1 30.25 444 PHE A O 1
ATOM 3601 N N . LYS A 1 445 ? -7.438 -15.023 31.344 1 29.77 445 LYS A N 1
ATOM 3602 C CA . LYS A 1 445 ? -8.117 -16.109 30.625 1 29.77 445 LYS A CA 1
ATOM 3603 C C . LYS A 1 445 ? -7.363 -16.5 29.375 1 29.77 445 LYS A C 1
ATOM 3605 O O . LYS A 1 445 ? -7.121 -15.664 28.5 1 29.77 445 LYS A O 1
ATOM 3610 N N . LYS A 1 446 ? -6.551 -17.5 29.297 1 31.98 446 LYS A N 1
ATOM 3611 C CA . LYS A 1 446 ? -5.863 -18.125 28.172 1 31.98 446 LYS A CA 1
ATOM 3612 C C . LYS A 1 446 ? -6.824 -18.391 27.016 1 31.98 446 LYS A C 1
ATOM 3614 O O . LYS A 1 446 ? -7.844 -19.062 27.203 1 31.98 446 LYS A O 1
ATOM 3619 N N . VAL A 1 447 ? -7.023 -17.438 26.203 1 32.06 447 VAL A N 1
ATOM 3620 C CA . VAL A 1 447 ? -7.785 -17.609 24.969 1 32.06 447 VAL A CA 1
ATOM 3621 C C . VAL A 1 447 ? -7.594 -19.031 24.438 1 32.06 447 VAL A C 1
ATOM 3623 O O . VAL A 1 447 ? -6.461 -19.484 24.25 1 32.06 447 VAL A O 1
ATOM 3626 N N . CYS A 1 448 ? -8.539 -19.812 24.656 1 32.5 448 CYS A N 1
ATOM 3627 C CA . CYS A 1 448 ? -8.625 -21.188 24.172 1 32.5 448 CYS A CA 1
ATOM 3628 C C . CYS A 1 448 ? -8.477 -21.25 22.656 1 32.5 448 CYS A C 1
ATOM 3630 O O . CYS A 1 448 ? -9.328 -20.766 21.922 1 32.5 448 CYS A O 1
ATOM 3632 N N . LEU A 1 449 ? -7.391 -21.094 22.156 1 36.88 449 LEU A N 1
ATOM 3633 C CA . LEU A 1 449 ? -7.141 -21.359 20.75 1 36.88 449 LEU A CA 1
ATOM 3634 C C . LEU A 1 449 ? -7.801 -22.656 20.297 1 36.88 449 LEU A C 1
ATOM 3636 O O . LEU A 1 449 ? -7.754 -23.656 21.016 1 36.88 449 LEU A O 1
ATOM 3640 N N . ASN A 1 450 ? -8.789 -22.594 19.594 1 41.84 450 ASN A N 1
ATOM 3641 C CA . ASN A 1 450 ? -9.25 -23.812 18.953 1 41.84 450 ASN A CA 1
ATOM 3642 C C . ASN A 1 450 ? -8.094 -24.609 18.359 1 41.84 450 ASN A C 1
ATOM 3644 O O . ASN A 1 450 ? -7.363 -24.094 17.5 1 41.84 450 ASN A O 1
ATOM 3648 N N . VAL A 1 451 ? -7.621 -25.531 18.953 1 48.31 451 VAL A N 1
ATOM 3649 C CA . VAL A 1 451 ? -6.52 -26.406 18.562 1 48.31 451 VAL A CA 1
ATOM 3650 C C . VAL A 1 451 ? -6.859 -27.109 17.25 1 48.31 451 VAL A C 1
ATOM 3652 O O . VAL A 1 451 ? -7.91 -27.75 17.125 1 48.31 451 VAL A O 1
ATOM 3655 N N . PRO A 1 452 ? -6.141 -26.75 16.219 1 50.81 452 PRO A N 1
ATOM 3656 C CA . PRO A 1 452 ? -6.41 -27.5 14.992 1 50.81 452 PRO A CA 1
ATOM 3657 C C . PRO A 1 452 ? -6.488 -29.016 15.227 1 50.81 452 PRO A C 1
ATOM 3659 O O . PRO A 1 452 ? -5.84 -29.531 16.141 1 50.81 452 PRO A O 1
ATOM 3662 N N . GLN A 1 453 ? -7.367 -29.672 14.539 1 50.72 453 GLN A N 1
ATOM 3663 C CA . GLN A 1 453 ? -7.637 -31.094 14.703 1 50.72 453 GLN A CA 1
ATOM 3664 C C . GLN A 1 453 ? -6.348 -31.906 14.625 1 50.72 453 GLN A C 1
ATOM 3666 O O . GLN A 1 453 ? -6.207 -32.938 15.312 1 50.72 453 GLN A O 1
ATOM 3671 N N . ASP A 1 454 ? -5.492 -31.422 13.812 1 50.38 454 ASP A N 1
ATOM 3672 C CA . ASP A 1 454 ? -4.258 -32.188 13.664 1 50.38 454 ASP A CA 1
ATOM 3673 C C . ASP A 1 454 ? -3.416 -32.125 14.938 1 50.38 454 ASP A C 1
ATOM 3675 O O . ASP A 1 454 ? -2.801 -33.125 15.336 1 50.38 454 ASP A O 1
ATOM 3679 N N . VAL A 1 455 ? -3.445 -31.031 15.438 1 57.34 455 VAL A N 1
ATOM 3680 C CA . VAL A 1 455 ? -2.707 -30.891 16.688 1 57.34 455 VAL A CA 1
ATOM 3681 C C . VAL A 1 455 ? -3.432 -31.641 17.797 1 57.34 455 VAL A C 1
ATOM 3683 O O . VAL A 1 455 ? -2.797 -32.281 18.641 1 57.34 455 VAL A O 1
ATOM 3686 N N . ARG A 1 456 ? -4.66 -31.578 17.688 1 55.69 456 ARG A N 1
ATOM 3687 C CA . ARG A 1 456 ? -5.508 -32.25 18.688 1 55.69 456 ARG A CA 1
ATOM 3688 C C . ARG A 1 456 ? -5.289 -33.75 18.688 1 55.69 456 ARG A C 1
ATOM 3690 O O . ARG A 1 456 ? -5.219 -34.375 19.75 1 55.69 456 ARG A O 1
ATOM 3697 N N . ARG A 1 457 ? -5.152 -34.25 17.547 1 51.88 457 ARG A N 1
ATOM 3698 C CA . ARG A 1 457 ? -5.105 -35.719 17.422 1 51.88 457 ARG A CA 1
ATOM 3699 C C . ARG A 1 457 ? -3.668 -36.219 17.453 1 51.88 457 ARG A C 1
ATOM 3701 O O . ARG A 1 457 ? -3.43 -37.438 17.391 1 51.88 457 ARG A O 1
ATOM 3708 N N . GLU A 1 458 ? -2.855 -35.281 17.453 1 55.47 458 GLU A N 1
ATOM 3709 C CA . GLU A 1 458 ? -1.475 -35.719 17.625 1 55.47 458 GLU A CA 1
ATOM 3710 C C . GLU A 1 458 ? -1.241 -36.281 19.031 1 55.47 458 GLU A C 1
ATOM 3712 O O . GLU A 1 458 ? -1.612 -35.625 20.016 1 55.47 458 GLU A O 1
ATOM 3717 N N . SER A 1 459 ? -1.315 -37.469 19.25 1 56.66 459 SER A N 1
ATOM 3718 C CA . SER A 1 459 ? -1.283 -38.188 20.516 1 56.66 459 SER A CA 1
ATOM 3719 C C . SER A 1 459 ? -0.076 -37.781 21.359 1 56.66 459 SER A C 1
ATOM 3721 O O . SER A 1 459 ? 0.191 -38.375 22.391 1 56.66 459 SER A O 1
ATOM 3723 N N . LYS A 1 460 ? 0.532 -36.594 20.969 1 59.78 460 LYS A N 1
ATOM 3724 C CA . LYS A 1 460 ? 1.765 -36.312 21.703 1 59.78 460 LYS A CA 1
ATOM 3725 C C . LYS A 1 460 ? 1.599 -35.094 22.594 1 59.78 460 LYS A C 1
ATOM 3727 O O . LYS A 1 460 ? 1.041 -34.062 22.156 1 59.78 460 LYS A O 1
ATOM 3732 N N . GLU A 1 461 ? 2.006 -35.031 23.844 1 64 461 GLU A N 1
ATOM 3733 C CA . GLU A 1 461 ? 2.271 -34 24.844 1 64 461 GLU A CA 1
ATOM 3734 C C . GLU A 1 461 ? 0.977 -33.375 25.344 1 64 461 GLU A C 1
ATOM 3736 O O . GLU A 1 461 ? 0.99 -32.25 25.875 1 64 461 GLU A O 1
ATOM 3741 N N . HIS A 1 462 ? -0.082 -34.094 25.203 1 73.88 462 HIS A N 1
ATOM 3742 C CA . HIS A 1 462 ? -1.327 -33.688 25.844 1 73.88 462 HIS A CA 1
ATOM 3743 C C . HIS A 1 462 ? -1.35 -34.062 27.312 1 73.88 462 HIS A C 1
ATOM 3745 O O . HIS A 1 462 ? -1.902 -35.125 27.672 1 73.88 462 HIS A O 1
ATOM 3751 N N . TRP A 1 463 ? -0.754 -33.188 28.219 1 74.19 463 TRP A N 1
ATOM 3752 C CA . TRP A 1 463 ? -0.655 -33.531 29.641 1 74.19 463 TRP A CA 1
ATOM 3753 C C . TRP A 1 463 ? -1.774 -32.875 30.438 1 74.19 463 TRP A C 1
ATOM 3755 O O . TRP A 1 463 ? -2.084 -31.688 30.219 1 74.19 463 TRP A O 1
ATOM 3765 N N . PRO A 1 464 ? -2.412 -33.656 31.203 1 76.88 464 PRO A N 1
ATOM 3766 C CA . PRO A 1 464 ? -3.436 -33.062 32.062 1 76.88 464 PRO A CA 1
ATOM 3767 C C . PRO A 1 464 ? -2.842 -32.188 33.156 1 76.88 464 PRO A C 1
ATOM 3769 O O . PRO A 1 464 ? -1.862 -32.594 33.812 1 76.88 464 PRO A O 1
ATOM 3772 N N . THR A 1 465 ? -3.252 -30.984 33.25 1 80 465 THR A N 1
ATOM 3773 C CA . THR A 1 465 ? -2.85 -30.062 34.312 1 80 465 THR A CA 1
ATOM 3774 C C . THR A 1 465 ? -4.051 -29.656 35.156 1 80 465 THR A C 1
ATOM 3776 O O . THR A 1 465 ? -5.16 -29.5 34.656 1 80 465 THR A O 1
ATOM 3779 N N . TRP A 1 466 ? -3.764 -29.562 36.5 1 75.69 466 TRP A N 1
ATOM 3780 C CA . TRP A 1 466 ? -4.809 -29.172 37.438 1 75.69 466 TRP A CA 1
ATOM 3781 C C . TRP A 1 466 ? -4.816 -27.672 37.688 1 75.69 466 TRP A C 1
ATOM 3783 O O . TRP A 1 466 ? -3.812 -27.094 38.094 1 75.69 466 TRP A O 1
ATOM 3793 N N . ASN A 1 467 ? -5.891 -27.125 37.344 1 76.38 467 ASN A N 1
ATOM 3794 C CA . ASN A 1 467 ? -6.027 -25.672 37.5 1 76.38 467 ASN A CA 1
ATOM 3795 C C . ASN A 1 467 ? -6.691 -25.297 38.812 1 76.38 467 ASN A C 1
ATOM 3797 O O . ASN A 1 467 ? -7.379 -26.125 39.406 1 76.38 467 ASN A O 1
ATOM 3801 N N . ALA A 1 468 ? -6.445 -24.141 39.312 1 75.94 468 ALA A N 1
ATOM 3802 C CA . ALA A 1 468 ? -6.992 -23.656 40.594 1 75.94 468 ALA A CA 1
ATOM 3803 C C . ALA A 1 468 ? -8.484 -23.359 40.469 1 75.94 468 ALA A C 1
ATOM 3805 O O . ALA A 1 468 ? -9.227 -23.469 41.438 1 75.94 468 ALA A O 1
ATOM 3806 N N . LYS A 1 469 ? -8.93 -23.094 39.281 1 76.19 469 LYS A N 1
ATOM 3807 C CA . LYS A 1 469 ? -10.344 -22.766 39.094 1 76.19 469 LYS A CA 1
ATOM 3808 C C . LYS A 1 469 ? -11 -23.766 38.156 1 76.19 469 LYS A C 1
ATOM 3810 O O . LYS A 1 469 ? -10.367 -24.25 37.188 1 76.19 469 LYS A O 1
ATOM 3815 N N . GLN A 1 470 ? -12.172 -24.016 38.469 1 77.12 470 GLN A N 1
ATOM 3816 C CA . GLN A 1 470 ? -12.945 -24.906 37.625 1 77.12 470 GLN A CA 1
ATOM 3817 C C . GLN A 1 470 ? -13.516 -24.156 36.438 1 77.12 470 GLN A C 1
ATOM 3819 O O . GLN A 1 470 ? -13.883 -22.984 36.531 1 77.12 470 GLN A O 1
ATOM 3824 N N . ASN A 1 471 ? -13.344 -24.828 35.312 1 78.06 471 ASN A N 1
ATOM 3825 C CA . ASN A 1 471 ? -13.992 -24.312 34.094 1 78.06 471 ASN A CA 1
ATOM 3826 C C . ASN A 1 471 ? -14.727 -25.406 33.344 1 78.06 471 ASN A C 1
ATOM 3828 O O . ASN A 1 471 ? -14.562 -26.594 33.656 1 78.06 471 ASN A O 1
ATOM 3832 N N . ARG A 1 472 ? -15.539 -25 32.406 1 78.19 472 ARG A N 1
ATOM 3833 C CA . ARG A 1 472 ? -16.375 -25.953 31.672 1 78.19 472 ARG A CA 1
ATOM 3834 C C . ARG A 1 472 ? -15.547 -26.828 30.734 1 78.19 472 ARG A C 1
ATOM 3836 O O . ARG A 1 472 ? -14.609 -26.344 30.094 1 78.19 472 ARG A O 1
ATOM 3843 N N . CYS A 1 473 ? -15.898 -28.047 30.656 1 76 473 CYS A N 1
ATOM 3844 C CA . CYS A 1 473 ? -15.266 -29 29.766 1 76 473 CYS A CA 1
ATOM 3845 C C . CYS A 1 473 ? -15.586 -28.688 28.312 1 76 473 CYS A C 1
ATOM 3847 O O . CYS A 1 473 ? -16.75 -28.469 27.953 1 76 473 CYS A O 1
ATOM 3849 N N . LYS A 1 474 ? -14.617 -28.609 27.516 1 77.5 474 LYS A N 1
ATOM 3850 C CA . LYS A 1 474 ? -14.773 -28.297 26.109 1 77.5 474 LYS A CA 1
ATOM 3851 C C . LYS A 1 474 ? -15.461 -29.438 25.359 1 77.5 474 LYS A C 1
ATOM 3853 O O . LYS A 1 474 ? -16.188 -29.219 24.391 1 77.5 474 LYS A O 1
ATOM 3858 N N . ALA A 1 475 ? -15.336 -30.672 25.781 1 73.94 475 ALA A N 1
ATOM 3859 C CA . ALA A 1 475 ? -15.828 -31.859 25.078 1 73.94 475 ALA A CA 1
ATOM 3860 C C . ALA A 1 475 ? -17.25 -32.188 25.5 1 73.94 475 ALA A C 1
ATOM 3862 O O . ALA A 1 475 ? -18.016 -32.781 24.734 1 73.94 475 ALA A O 1
ATOM 3863 N N . CYS A 1 476 ? -17.781 -31.938 26.734 1 68.81 476 CYS A N 1
ATOM 3864 C CA . CYS A 1 476 ? -19.125 -32.344 27.141 1 68.81 476 CYS A CA 1
ATOM 3865 C C . CYS A 1 476 ? -19.844 -31.172 27.812 1 68.81 476 CYS A C 1
ATOM 3867 O O . CYS A 1 476 ? -19.234 -30.328 28.453 1 68.81 476 CYS A O 1
ATOM 3869 N N . PRO A 1 477 ? -21.141 -31 27.344 1 65.69 477 PRO A N 1
ATOM 3870 C CA . PRO A 1 477 ? -22.031 -29.984 27.906 1 65.69 477 PRO A CA 1
ATOM 3871 C C . PRO A 1 477 ? -22.406 -30.266 29.359 1 65.69 477 PRO A C 1
ATOM 3873 O O . PRO A 1 477 ? -22.734 -31.406 29.703 1 65.69 477 PRO A O 1
ATOM 3876 N N . GLY A 1 478 ? -21.828 -29.484 30.516 1 64.19 478 GLY A N 1
ATOM 3877 C CA . GLY A 1 478 ? -22.5 -29.516 31.812 1 64.19 478 GLY A CA 1
ATOM 3878 C C . GLY A 1 478 ? -21.531 -29.609 32.969 1 64.19 478 GLY A C 1
ATOM 3879 O O . GLY A 1 478 ? -21.938 -29.531 34.125 1 64.19 478 GLY A O 1
ATOM 3880 N N . GLY A 1 479 ? -20.344 -29.969 32.781 1 65.69 479 GLY A N 1
ATOM 3881 C CA . GLY A 1 479 ? -19.578 -30.156 34 1 65.69 479 GLY A CA 1
ATOM 3882 C C . GLY A 1 479 ? -18.344 -29.281 34.062 1 65.69 479 GLY A C 1
ATOM 3883 O O . GLY A 1 479 ? -17.891 -28.75 33.062 1 65.69 479 GLY A O 1
ATOM 3884 N N . TYR A 1 480 ? -18.078 -28.797 35.25 1 76 480 TYR A N 1
ATOM 3885 C CA . TYR A 1 480 ? -16.891 -28.016 35.562 1 76 480 TYR A CA 1
ATOM 3886 C C . TYR A 1 480 ? -15.734 -28.906 35.969 1 76 480 TYR A C 1
ATOM 3888 O O . TYR A 1 480 ? -15.938 -29.922 36.656 1 76 480 TYR A O 1
ATOM 3896 N N . THR A 1 481 ? -14.609 -28.703 35.375 1 78.56 481 THR A N 1
ATOM 3897 C CA . THR A 1 481 ? -13.43 -29.5 35.719 1 78.56 481 THR A CA 1
ATOM 3898 C C . THR A 1 481 ? -12.25 -28.594 36.062 1 78.56 481 THR A C 1
ATOM 3900 O O . THR A 1 481 ? -12.211 -27.422 35.656 1 78.56 481 THR A O 1
ATOM 3903 N N . TYR A 1 482 ? -11.398 -29.203 36.906 1 78.62 482 TYR A N 1
ATOM 3904 C CA . TYR A 1 482 ? -10.148 -28.531 37.25 1 78.62 482 TYR A CA 1
ATOM 3905 C C . TYR A 1 482 ? -9.031 -28.922 36.312 1 78.62 482 TYR A C 1
ATOM 3907 O O . TYR A 1 482 ? -7.918 -28.391 36.375 1 78.62 482 TYR A O 1
ATOM 3915 N N . VAL A 1 483 ? -9.305 -29.844 35.344 1 80.75 483 VAL A N 1
ATOM 3916 C CA . VAL A 1 483 ? -8.234 -30.438 34.562 1 80.75 483 VAL A CA 1
ATOM 3917 C C . VAL A 1 483 ? -8.195 -29.797 33.188 1 80.75 483 VAL A C 1
ATOM 3919 O O . VAL A 1 483 ? -9.234 -29.625 32.531 1 80.75 483 VAL A O 1
ATOM 3922 N N . SER A 1 484 ? -7.043 -29.375 32.812 1 82.88 484 SER A N 1
ATOM 3923 C CA . SER A 1 484 ? -6.84 -28.828 31.453 1 82.88 484 SER A CA 1
ATOM 3924 C C . SER A 1 484 ? -5.672 -29.516 30.75 1 82.88 484 SER A C 1
ATOM 3926 O O . SER A 1 484 ? -4.855 -30.172 31.406 1 82.88 484 SER A O 1
ATOM 3928 N N . CYS A 1 485 ? -5.645 -29.547 29.438 1 79.12 485 CYS A N 1
ATOM 3929 C CA . CYS A 1 485 ? -4.527 -30.047 28.656 1 79.12 485 CYS A CA 1
ATOM 3930 C C . CYS A 1 485 ? -3.426 -29 28.516 1 79.12 485 CYS A C 1
ATOM 3932 O O . CYS A 1 485 ? -3.695 -27.859 28.156 1 79.12 485 CYS A O 1
ATOM 3934 N N . ALA A 1 486 ? -2.217 -29.438 28.812 1 75.88 486 ALA A N 1
ATOM 3935 C CA . ALA A 1 486 ? -1.071 -28.531 28.812 1 75.88 486 ALA A CA 1
ATOM 3936 C C . ALA A 1 486 ? -0.779 -28.016 27.406 1 75.88 486 ALA A C 1
ATOM 3938 O O . ALA A 1 486 ? -0.33 -26.875 27.234 1 75.88 486 ALA A O 1
ATOM 3939 N N . LYS A 1 487 ? -1.102 -28.828 26.516 1 69.31 487 LYS A N 1
ATOM 3940 C CA . LYS A 1 487 ? -0.798 -28.484 25.125 1 69.31 487 LYS A CA 1
ATOM 3941 C C . LYS A 1 487 ? -1.952 -27.719 24.484 1 69.31 487 LYS A C 1
ATOM 3943 O O . LYS A 1 487 ? -1.737 -26.688 23.828 1 69.31 487 LYS A O 1
ATOM 3948 N N . CYS A 1 488 ? -3.082 -28.203 24.703 1 71.5 488 CYS A N 1
ATOM 3949 C CA . CYS A 1 488 ? -4.254 -27.656 24.031 1 71.5 488 CYS A CA 1
ATOM 3950 C C . CYS A 1 488 ? -4.867 -26.516 24.828 1 71.5 488 CYS A C 1
ATOM 3952 O O . CYS A 1 488 ? -5.68 -25.75 24.312 1 71.5 488 CYS A O 1
ATOM 3954 N N . LYS A 1 489 ? -4.531 -26.422 26.078 1 74 489 LYS A N 1
ATOM 3955 C CA . LYS A 1 489 ? -5.004 -25.453 27.047 1 74 489 LYS A CA 1
ATOM 3956 C C . LYS A 1 489 ? -6.527 -25.406 27.094 1 74 489 LYS A C 1
ATOM 3958 O O . LYS A 1 489 ? -7.117 -24.328 27.25 1 74 489 LYS A O 1
ATOM 3963 N N . VAL A 1 490 ? -7.109 -26.484 26.922 1 79.56 490 VAL A N 1
ATOM 3964 C CA . VAL A 1 490 ? -8.555 -26.641 27.062 1 79.56 490 VAL A CA 1
ATOM 3965 C C . VAL A 1 490 ? -8.875 -27.469 28.297 1 79.56 490 VAL A C 1
ATOM 3967 O O . VAL A 1 490 ? -8.117 -28.375 28.641 1 79.56 490 VAL A O 1
ATOM 3970 N N . MET A 1 491 ? -10.039 -27.094 28.859 1 80.88 491 MET A N 1
ATOM 3971 C CA . MET A 1 491 ? -10.5 -27.828 30.031 1 80.88 491 MET A CA 1
ATOM 3972 C C . MET A 1 491 ? -11.242 -29.094 29.625 1 80.88 491 MET A C 1
ATOM 3974 O O . MET A 1 491 ? -12.094 -29.062 28.734 1 80.88 491 MET A O 1
ATOM 3978 N N . LEU A 1 492 ? -10.812 -30.219 30.125 1 82.94 492 LEU A N 1
ATOM 3979 C CA . LEU A 1 492 ? -11.43 -31.5 29.797 1 82.94 492 LEU A CA 1
ATOM 3980 C C . LEU A 1 492 ? -11.688 -32.312 31.062 1 82.94 492 LEU A C 1
ATOM 3982 O O . LEU A 1 492 ? -10.836 -32.375 31.953 1 82.94 492 LEU A O 1
ATOM 3986 N N . TRP A 1 493 ? -12.82 -32.938 31.062 1 75.38 493 TRP A N 1
ATOM 3987 C CA . TRP A 1 493 ? -13.195 -33.781 32.188 1 75.38 493 TRP A CA 1
ATOM 3988 C C . TRP A 1 493 ? -12.289 -35 32.281 1 75.38 493 TRP A C 1
ATOM 3990 O O . TRP A 1 493 ? -11.992 -35.625 31.281 1 75.38 493 TRP A O 1
ATOM 4000 N N . PHE A 1 494 ? -11.664 -35.125 33.438 1 80.12 494 PHE A N 1
ATOM 4001 C CA . PHE A 1 494 ? -10.969 -36.375 33.781 1 80.12 494 PHE A CA 1
ATOM 4002 C C . PHE A 1 494 ? -11.375 -36.875 35.156 1 80.12 494 PHE A C 1
ATOM 4004 O O . PHE A 1 494 ? -10.891 -36.344 36.188 1 80.12 494 PHE A O 1
ATOM 4011 N N . ASN A 1 495 ? -12.43 -37.656 35.188 1 74.12 495 ASN A N 1
ATOM 4012 C CA . ASN A 1 495 ? -12.891 -38.25 36.438 1 74.12 495 ASN A CA 1
ATOM 4013 C C . ASN A 1 495 ? -13.242 -39.75 36.25 1 74.12 495 ASN A C 1
ATOM 4015 O O . ASN A 1 495 ? -13.109 -40.281 35.125 1 74.12 495 ASN A O 1
ATOM 4019 N N . LYS A 1 496 ? -13.609 -40.375 37.344 1 69.81 496 LYS A N 1
ATOM 4020 C CA . LYS A 1 496 ? -13.93 -41.812 37.375 1 69.81 496 LYS A CA 1
ATOM 4021 C C . LYS A 1 496 ? -15.023 -42.156 36.375 1 69.81 496 LYS A C 1
ATOM 4023 O O . LYS A 1 496 ? -15 -43.219 35.75 1 69.81 496 LYS A O 1
ATOM 4028 N N . ASP A 1 497 ? -15.883 -41.219 36.125 1 68.94 497 ASP A N 1
ATOM 4029 C CA . ASP A 1 497 ? -17.062 -41.562 35.344 1 68.94 497 ASP A CA 1
ATOM 4030 C C . ASP A 1 497 ? -16.906 -41.094 33.875 1 68.94 497 ASP A C 1
ATOM 4032 O O . ASP A 1 497 ? -17.469 -41.656 32.969 1 68.94 497 ASP A O 1
ATOM 4036 N N . ARG A 1 498 ? -16.094 -40.031 33.719 1 72.88 498 ARG A N 1
ATOM 4037 C CA . ARG A 1 498 ? -16 -39.438 32.375 1 72.88 498 ARG A CA 1
ATOM 4038 C C . ARG A 1 498 ? -14.578 -38.969 32.094 1 72.88 498 ARG A C 1
ATOM 4040 O O . ARG A 1 498 ? -13.953 -38.312 32.938 1 72.88 498 ARG A O 1
ATOM 4047 N N . ASN A 1 499 ? -14.047 -39.5 31 1 78.62 499 ASN A N 1
ATOM 4048 C CA . ASN A 1 499 ? -12.719 -39.125 30.531 1 78.62 499 ASN A CA 1
ATOM 4049 C C . ASN A 1 499 ? -12.781 -38.406 29.203 1 78.62 499 ASN A C 1
ATOM 4051 O O . ASN A 1 499 ? -12.508 -38.969 28.156 1 78.62 499 ASN A O 1
ATOM 4055 N N . CYS A 1 500 ? -13.062 -37.125 29.312 1 77.75 500 CYS A N 1
ATOM 4056 C CA . CYS A 1 500 ? -13.141 -36.281 28.125 1 77.75 500 CYS A CA 1
ATOM 4057 C C . CYS A 1 500 ? -11.75 -35.969 27.594 1 77.75 500 CYS A C 1
ATOM 4059 O O . CYS A 1 500 ? -11.586 -35.625 26.422 1 77.75 500 CYS A O 1
ATOM 4061 N N . PHE A 1 501 ? -10.82 -36.125 28.453 1 80.5 501 PHE A N 1
ATOM 4062 C CA . PHE A 1 501 ? -9.445 -35.781 28.078 1 80.5 501 PHE A CA 1
ATOM 4063 C C . PHE A 1 501 ? -8.961 -36.719 26.969 1 80.5 501 PHE A C 1
ATOM 4065 O O . PHE A 1 501 ? -8.383 -36.25 25.984 1 80.5 501 PHE A O 1
ATOM 4072 N N . VAL A 1 502 ? -9.281 -37.969 27.156 1 76.69 502 VAL A N 1
ATOM 4073 C CA . VAL A 1 502 ? -8.844 -38.938 26.172 1 76.69 502 VAL A CA 1
ATOM 4074 C C . VAL A 1 502 ? -9.742 -38.875 24.938 1 76.69 502 VAL A C 1
ATOM 4076 O O . VAL A 1 502 ? -9.25 -38.875 23.812 1 76.69 502 VAL A O 1
ATOM 4079 N N . SER A 1 503 ? -10.977 -38.656 25.047 1 76 503 SER A N 1
ATOM 4080 C CA . SER A 1 503 ? -11.906 -38.656 23.922 1 76 503 SER A CA 1
ATOM 4081 C C . SER A 1 503 ? -11.68 -37.438 23.031 1 76 503 SER A C 1
ATOM 4083 O O . SER A 1 503 ? -11.859 -37.531 21.812 1 76 503 SER A O 1
ATOM 4085 N N . PHE A 1 504 ? -11.305 -36.5 23.688 1 76.88 504 PHE A N 1
ATOM 4086 C CA . PHE A 1 504 ? -11.062 -35.25 22.953 1 76.88 504 PHE A CA 1
ATOM 4087 C C . PHE A 1 504 ? -9.797 -35.375 22.125 1 76.88 504 PHE A C 1
ATOM 4089 O O . PHE A 1 504 ? -9.688 -34.719 21.078 1 76.88 504 PHE A O 1
ATOM 4096 N N . HIS A 1 505 ? -8.883 -36.094 22.562 1 76.75 505 HIS A N 1
ATOM 4097 C CA . HIS A 1 505 ? -7.574 -36.125 21.922 1 76.75 505 HIS A CA 1
ATOM 4098 C C . HIS A 1 505 ? -7.422 -37.375 21.047 1 76.75 505 HIS A C 1
ATOM 4100 O O . HIS A 1 505 ? -6.367 -37.594 20.438 1 76.75 505 HIS A O 1
ATOM 4106 N N . GLN A 1 506 ? -8.438 -38.25 21.062 1 70.25 506 GLN A N 1
ATOM 4107 C CA . GLN A 1 506 ? -8.477 -39.406 20.172 1 70.25 506 GLN A CA 1
ATOM 4108 C C . GLN A 1 506 ? -9.281 -39.125 18.906 1 70.25 506 GLN A C 1
ATOM 4110 O O . GLN A 1 506 ? -10.281 -38.406 18.953 1 70.25 506 GLN A O 1
ATOM 4115 N N . MET B 1 1 ? 13.508 -16.516 -41.25 1 40.97 1 MET B N 1
ATOM 4116 C CA . MET B 1 1 ? 12.633 -16.156 -42.375 1 40.97 1 MET B CA 1
ATOM 4117 C C . MET B 1 1 ? 11.195 -15.977 -41.875 1 40.97 1 MET B C 1
ATOM 4119 O O . MET B 1 1 ? 10.656 -16.828 -41.156 1 40.97 1 MET B O 1
ATOM 4123 N N . LYS B 1 2 ? 10.75 -14.828 -41.969 1 56.25 2 LYS B N 1
ATOM 4124 C CA . LYS B 1 2 ? 9.367 -14.492 -41.625 1 56.25 2 LYS B CA 1
ATOM 4125 C C . LYS B 1 2 ? 8.375 -15.297 -42.469 1 56.25 2 LYS B C 1
ATOM 4127 O O . LYS B 1 2 ? 8.383 -15.203 -43.688 1 56.25 2 LYS B O 1
ATOM 4132 N N . ARG B 1 3 ? 7.984 -16.531 -41.906 1 66.94 3 ARG B N 1
ATOM 4133 C CA . ARG B 1 3 ? 6.992 -17.359 -42.594 1 66.94 3 ARG B CA 1
ATOM 4134 C C . ARG B 1 3 ? 5.781 -16.516 -43 1 66.94 3 ARG B C 1
ATOM 4136 O O . ARG B 1 3 ? 5.332 -15.664 -42.25 1 66.94 3 ARG B O 1
ATOM 4143 N N . ARG B 1 4 ? 5.422 -16.516 -44.312 1 72.94 4 ARG B N 1
ATOM 4144 C CA . ARG B 1 4 ? 4.305 -15.758 -44.875 1 72.94 4 ARG B CA 1
ATOM 4145 C C . ARG B 1 4 ? 3.02 -16.578 -44.844 1 72.94 4 ARG B C 1
ATOM 4147 O O . ARG B 1 4 ? 3.018 -17.75 -45.25 1 72.94 4 ARG B O 1
ATOM 4154 N N . TYR B 1 5 ? 2.031 -16.094 -44.094 1 84.25 5 TYR B N 1
ATOM 4155 C CA . TYR B 1 5 ? 0.735 -16.766 -44.031 1 84.25 5 TYR B CA 1
ATOM 4156 C C . TYR B 1 5 ? -0.27 -16.125 -44.969 1 84.25 5 TYR B C 1
ATOM 4158 O O . TYR B 1 5 ? -0.309 -14.898 -45.125 1 84.25 5 TYR B O 1
ATOM 4166 N N . THR B 1 6 ? -1 -16.938 -45.75 1 83.5 6 THR B N 1
ATOM 4167 C CA . THR B 1 6 ? -2.035 -16.453 -46.656 1 83.5 6 THR B CA 1
ATOM 4168 C C . THR B 1 6 ? -3.406 -16.5 -45.969 1 83.5 6 THR B C 1
ATOM 4170 O O . THR B 1 6 ? -3.932 -17.594 -45.719 1 83.5 6 THR B O 1
ATOM 4173 N N . TRP B 1 7 ? -3.92 -15.391 -45.75 1 89.38 7 TRP B N 1
ATOM 4174 C CA . TRP B 1 7 ? -5.191 -15.289 -45.062 1 89.38 7 TRP B CA 1
ATOM 4175 C C . TRP B 1 7 ? -6.355 -15.195 -46.031 1 89.38 7 TRP B C 1
ATOM 4177 O O . TRP B 1 7 ? -6.258 -14.523 -47.062 1 89.38 7 TRP B O 1
ATOM 4187 N N . VAL B 1 8 ? -7.445 -15.883 -45.719 1 86.38 8 VAL B N 1
ATOM 4188 C CA . VAL B 1 8 ? -8.641 -15.875 -46.562 1 86.38 8 VAL B CA 1
ATOM 4189 C C . VAL B 1 8 ? -9.875 -15.625 -45.688 1 86.38 8 VAL B C 1
ATOM 4191 O O . VAL B 1 8 ? -9.898 -15.992 -44.531 1 86.38 8 VAL B O 1
ATOM 4194 N N . LYS B 1 9 ? -10.828 -15.016 -46.312 1 85.12 9 LYS B N 1
ATOM 4195 C CA . LYS B 1 9 ? -12.109 -14.812 -45.656 1 85.12 9 LYS B CA 1
ATOM 4196 C C . LYS B 1 9 ? -13 -16.047 -45.781 1 85.12 9 LYS B C 1
ATOM 4198 O O . LYS B 1 9 ? -13.539 -16.312 -46.844 1 85.12 9 LYS B O 1
ATOM 4203 N N . LYS B 1 10 ? -12.945 -16.828 -44.844 1 78.44 10 LYS B N 1
ATOM 4204 C CA . LYS B 1 10 ? -13.766 -18.031 -44.812 1 78.44 10 LYS B CA 1
ATOM 4205 C C . LYS B 1 10 ? -14.25 -18.328 -43.406 1 78.44 10 LYS B C 1
ATOM 4207 O O . LYS B 1 10 ? -13.734 -17.781 -42.438 1 78.44 10 LYS B O 1
ATOM 4212 N N . ASP B 1 11 ? -15.297 -19.172 -43.406 1 76.88 11 ASP B N 1
ATOM 4213 C CA . ASP B 1 11 ? -15.812 -19.594 -42.094 1 76.88 11 ASP B CA 1
ATOM 4214 C C . ASP B 1 11 ? -14.867 -20.594 -41.438 1 76.88 11 ASP B C 1
ATOM 4216 O O . ASP B 1 11 ? -14.203 -21.375 -42.125 1 76.88 11 ASP B O 1
ATOM 4220 N N . PHE B 1 12 ? -14.609 -20.422 -40.25 1 76.56 12 PHE B N 1
ATOM 4221 C CA . PHE B 1 12 ? -13.766 -21.328 -39.469 1 76.56 12 PHE B CA 1
ATOM 4222 C C . PHE B 1 12 ? -14.531 -22.594 -39.094 1 76.56 12 PHE B C 1
ATOM 4224 O O . PHE B 1 12 ? -15.531 -22.547 -38.375 1 76.56 12 PHE B O 1
ATOM 4231 N N . ASP B 1 13 ? -14.305 -23.734 -39.75 1 67.94 13 ASP B N 1
ATOM 4232 C CA . ASP B 1 13 ? -15.086 -24.969 -39.656 1 67.94 13 ASP B CA 1
ATOM 4233 C C . ASP B 1 13 ? -14.484 -25.922 -38.625 1 67.94 13 ASP B C 1
ATOM 4235 O O . ASP B 1 13 ? -13.883 -26.922 -39 1 67.94 13 ASP B O 1
ATOM 4239 N N . ILE B 1 14 ? -14.055 -25.516 -37.562 1 65.44 14 ILE B N 1
ATOM 4240 C CA . ILE B 1 14 ? -13.57 -26.469 -36.594 1 65.44 14 ILE B CA 1
ATOM 4241 C C . ILE B 1 14 ? -14.523 -26.516 -35.375 1 65.44 14 ILE B C 1
ATOM 4243 O O . ILE B 1 14 ? -14.984 -25.469 -34.906 1 65.44 14 ILE B O 1
ATOM 4247 N N . GLU B 1 15 ? -14.992 -27.719 -35.125 1 61.75 15 GLU B N 1
ATOM 4248 C CA . GLU B 1 15 ? -15.836 -27.891 -33.938 1 61.75 15 GLU B CA 1
ATOM 4249 C C . GLU B 1 15 ? -15.078 -27.547 -32.656 1 61.75 15 GLU B C 1
ATOM 4251 O O . GLU B 1 15 ? -13.945 -28 -32.469 1 61.75 15 GLU B O 1
ATOM 4256 N N . ALA B 1 16 ? -15.633 -26.594 -31.969 1 64.31 16 ALA B N 1
ATOM 4257 C CA . ALA B 1 16 ? -15.039 -26.203 -30.703 1 64.31 16 ALA B CA 1
ATOM 4258 C C . ALA B 1 16 ? -14.992 -27.391 -29.734 1 64.31 16 ALA B C 1
ATOM 4260 O O . ALA B 1 16 ? -15.961 -28.141 -29.609 1 64.31 16 ALA B O 1
ATOM 4261 N N . GLY B 1 17 ? -13.805 -27.844 -29.328 1 71.25 17 GLY B N 1
ATOM 4262 C CA . GLY B 1 17 ? -13.688 -28.906 -28.344 1 71.25 17 GLY B CA 1
ATOM 4263 C C . GLY B 1 17 ? -14.203 -28.516 -26.984 1 71.25 17 GLY B C 1
ATOM 4264 O O . GLY B 1 17 ? -14.422 -27.328 -26.703 1 71.25 17 GLY B O 1
ATOM 4265 N N . SER B 1 18 ? -14.75 -29.516 -26.234 1 83.06 18 SER B N 1
ATOM 4266 C CA . SER B 1 18 ? -15.148 -29.312 -24.844 1 83.06 18 SER B CA 1
ATOM 4267 C C . SER B 1 18 ? -13.945 -29.375 -23.922 1 83.06 18 SER B C 1
ATOM 4269 O O . SER B 1 18 ? -13.094 -30.266 -24.047 1 83.06 18 SER B O 1
ATOM 4271 N N . PHE B 1 19 ? -13.727 -28.328 -23.156 1 91.31 19 PHE B N 1
ATOM 4272 C CA . PHE B 1 19 ? -12.594 -28.266 -22.25 1 91.31 19 PHE B CA 1
ATOM 4273 C C . PHE B 1 19 ? -13.062 -28.375 -20.797 1 91.31 19 PHE B C 1
ATOM 4275 O O . PHE B 1 19 ? -12.586 -27.641 -19.922 1 91.31 19 PHE B O 1
ATOM 4282 N N . GLU B 1 20 ? -13.969 -29.281 -20.5 1 89.81 20 GLU B N 1
ATOM 4283 C CA . GLU B 1 20 ? -14.453 -29.453 -19.141 1 89.81 20 GLU B CA 1
ATOM 4284 C C . GLU B 1 20 ? -13.477 -30.281 -18.312 1 89.81 20 GLU B C 1
ATOM 4286 O O . GLU B 1 20 ? -12.945 -31.297 -18.781 1 89.81 20 GLU B O 1
ATOM 4291 N N . ASN B 1 21 ? -13.289 -29.875 -17.141 1 91.56 21 ASN B N 1
ATOM 4292 C CA . ASN B 1 21 ? -12.336 -30.547 -16.266 1 91.56 21 ASN B CA 1
ATOM 4293 C C . ASN B 1 21 ? -12.859 -31.891 -15.781 1 91.56 21 ASN B C 1
ATOM 4295 O O . ASN B 1 21 ? -14.062 -32.062 -15.57 1 91.56 21 ASN B O 1
ATOM 4299 N N . ASN B 1 22 ? -11.992 -32.875 -15.75 1 87.19 22 ASN B N 1
ATOM 4300 C CA . ASN B 1 22 ? -12.266 -34.156 -15.148 1 87.19 22 ASN B CA 1
ATOM 4301 C C . ASN B 1 22 ? -11.227 -34.531 -14.086 1 87.19 22 ASN B C 1
ATOM 4303 O O . ASN B 1 22 ? -10.172 -35.094 -14.398 1 87.19 22 ASN B O 1
ATOM 4307 N N . PHE B 1 23 ? -11.578 -34.25 -12.828 1 89.62 23 PHE B N 1
ATOM 4308 C CA . PHE B 1 23 ? -10.633 -34.469 -11.742 1 89.62 23 PHE B CA 1
ATOM 4309 C C . PHE B 1 23 ? -10.883 -35.812 -11.07 1 89.62 23 PHE B C 1
ATOM 4311 O O . PHE B 1 23 ? -12.016 -36.312 -11.07 1 89.62 23 PHE B O 1
ATOM 4318 N N . PRO B 1 24 ? -9.781 -36.406 -10.523 1 87.31 24 PRO B N 1
ATOM 4319 C CA . PRO B 1 24 ? -9.977 -37.625 -9.742 1 87.31 24 PRO B CA 1
ATOM 4320 C C . PRO B 1 24 ? -10.914 -37.406 -8.555 1 87.31 24 PRO B C 1
ATOM 4322 O O . PRO B 1 24 ? -11.125 -36.281 -8.117 1 87.31 24 PRO B O 1
ATOM 4325 N N . LEU B 1 25 ? -11.484 -38.469 -8.109 1 84 25 LEU B N 1
ATOM 4326 C CA . LEU B 1 25 ? -12.367 -38.438 -6.949 1 84 25 LEU B CA 1
ATOM 4327 C C . LEU B 1 25 ? -11.625 -37.906 -5.723 1 84 25 LEU B C 1
ATOM 4329 O O . LEU B 1 25 ? -10.477 -38.281 -5.477 1 84 25 LEU B O 1
ATOM 4333 N N . PRO B 1 26 ? -12.258 -37.031 -5.078 1 86.94 26 PRO B N 1
ATOM 4334 C CA . PRO B 1 26 ? -11.617 -36.469 -3.885 1 86.94 26 PRO B CA 1
ATOM 4335 C C . PRO B 1 26 ? -11.5 -37.5 -2.75 1 86.94 26 PRO B C 1
ATOM 4337 O O . PRO B 1 26 ? -12.281 -38.438 -2.691 1 86.94 26 PRO B O 1
ATOM 4340 N N . PRO B 1 27 ? -10.508 -37.281 -1.96 1 85.62 27 PRO B N 1
ATOM 4341 C CA . PRO B 1 27 ? -10.438 -38.125 -0.768 1 85.62 27 PRO B CA 1
ATOM 4342 C C . PRO B 1 27 ? -11.656 -37.969 0.139 1 85.62 27 PRO B C 1
ATOM 4344 O O . PRO B 1 27 ? -12.344 -36.938 0.081 1 85.62 27 PRO B O 1
ATOM 4347 N N . ALA B 1 28 ? -11.961 -38.969 0.868 1 83.75 28 ALA B N 1
ATOM 4348 C CA . ALA B 1 28 ? -13.141 -38.969 1.728 1 83.75 28 ALA B CA 1
ATOM 4349 C C . ALA B 1 28 ? -13.102 -37.812 2.727 1 83.75 28 ALA B C 1
ATOM 4351 O O . ALA B 1 28 ? -14.117 -37.125 2.941 1 83.75 28 ALA B O 1
ATOM 4352 N N . GLU B 1 29 ? -11.914 -37.656 3.336 1 84.56 29 GLU B N 1
ATOM 4353 C CA . GLU B 1 29 ? -11.766 -36.531 4.254 1 84.56 29 GLU B CA 1
ATOM 4354 C C . GLU B 1 29 ? -10.742 -35.531 3.725 1 84.56 29 GLU B C 1
ATOM 4356 O O . GLU B 1 29 ? -9.664 -35.906 3.268 1 84.56 29 GLU B O 1
ATOM 4361 N N . PRO B 1 30 ? -11.234 -34.375 3.736 1 84.56 30 PRO B N 1
ATOM 4362 C CA . PRO B 1 30 ? -10.281 -33.375 3.26 1 84.56 30 PRO B CA 1
ATOM 4363 C C . PRO B 1 30 ? -9 -33.312 4.094 1 84.56 30 PRO B C 1
ATOM 4365 O O . PRO B 1 30 ? -9.047 -33.531 5.309 1 84.56 30 PRO B O 1
ATOM 4368 N N . LEU B 1 31 ? -7.977 -33.125 3.414 1 89.88 31 LEU B N 1
ATOM 4369 C CA . LEU B 1 31 ? -6.668 -33.031 4.051 1 89.88 31 LEU B CA 1
ATOM 4370 C C . LEU B 1 31 ? -6.547 -31.766 4.863 1 89.88 31 LEU B C 1
ATOM 4372 O O . LEU B 1 31 ? -7.348 -30.844 4.695 1 89.88 31 LEU B O 1
ATOM 4376 N N . SER B 1 32 ? -5.648 -31.766 5.809 1 91.94 32 SER B N 1
ATOM 4377 C CA . SER B 1 32 ? -5.34 -30.562 6.559 1 91.94 32 SER B CA 1
ATOM 4378 C C . SER B 1 32 ? -4.527 -29.578 5.715 1 91.94 32 SER B C 1
ATOM 4380 O O . SER B 1 32 ? -3.99 -29.953 4.668 1 91.94 32 SER B O 1
ATOM 4382 N N . ALA B 1 33 ? -4.5 -28.391 6.102 1 94.62 33 ALA B N 1
ATOM 4383 C CA . ALA B 1 33 ? -3.77 -27.344 5.383 1 94.62 33 ALA B CA 1
ATOM 4384 C C . ALA B 1 33 ? -2.303 -27.719 5.203 1 94.62 33 ALA B C 1
ATOM 4386 O O . ALA B 1 33 ? -1.728 -27.516 4.133 1 94.62 33 ALA B O 1
ATOM 4387 N N . VAL B 1 34 ? -1.723 -28.312 6.211 1 95.5 34 VAL B N 1
ATOM 4388 C CA . VAL B 1 34 ? -0.308 -28.656 6.164 1 95.5 34 VAL B CA 1
ATOM 4389 C C . VAL B 1 34 ? -0.093 -29.812 5.18 1 95.5 34 VAL B C 1
ATOM 4391 O O . VAL B 1 34 ? 0.925 -29.859 4.484 1 95.5 34 VAL B O 1
ATOM 4394 N N . GLU B 1 35 ? -1.031 -30.719 5.121 1 94.88 35 GLU B N 1
ATOM 4395 C CA . GLU B 1 35 ? -0.926 -31.828 4.188 1 94.88 35 GLU B CA 1
ATOM 4396 C C . GLU B 1 35 ? -0.968 -31.344 2.74 1 94.88 35 GLU B C 1
ATOM 4398 O O . GLU B 1 35 ? -0.237 -31.859 1.887 1 94.88 35 GLU B O 1
ATOM 4403 N N . TYR B 1 36 ? -1.848 -30.422 2.504 1 96 36 TYR B N 1
ATOM 4404 C CA . TYR B 1 36 ? -1.868 -29.828 1.173 1 96 36 TYR B CA 1
ATOM 4405 C C . TYR B 1 36 ? -0.556 -29.109 0.877 1 96 36 TYR B C 1
ATOM 4407 O O . TYR B 1 36 ? -0.033 -29.188 -0.237 1 96 36 TYR B O 1
ATOM 4415 N N . PHE B 1 37 ? -0.066 -28.391 1.87 1 97.69 37 PHE B N 1
ATOM 4416 C CA . PHE B 1 37 ? 1.184 -27.656 1.727 1 97.69 37 PHE B CA 1
ATOM 4417 C C . PHE B 1 37 ? 2.346 -28.594 1.455 1 97.69 37 PHE B C 1
ATOM 4419 O O . PHE B 1 37 ? 3.229 -28.297 0.652 1 97.69 37 PHE B O 1
ATOM 4426 N N . ASP B 1 38 ? 2.307 -29.75 2.006 1 96.06 38 ASP B N 1
ATOM 4427 C CA . ASP B 1 38 ? 3.363 -30.75 1.873 1 96.06 38 ASP B CA 1
ATOM 4428 C C . ASP B 1 38 ? 3.416 -31.312 0.453 1 96.06 38 ASP B C 1
ATOM 4430 O O . ASP B 1 38 ? 4.434 -31.859 0.035 1 96.06 38 ASP B O 1
ATOM 4434 N N . MET B 1 39 ? 2.338 -31.156 -0.245 1 95.5 39 MET B N 1
ATOM 4435 C CA . MET B 1 39 ? 2.328 -31.594 -1.639 1 95.5 39 MET B CA 1
ATOM 4436 C C . MET B 1 39 ? 3.299 -30.766 -2.475 1 95.5 39 MET B C 1
ATOM 4438 O O . MET B 1 39 ? 3.799 -31.234 -3.498 1 95.5 39 MET B O 1
ATOM 4442 N N . PHE B 1 40 ? 3.531 -29.609 -2.055 1 97.88 40 PHE B N 1
ATOM 4443 C CA . PHE B 1 40 ? 4.379 -28.703 -2.816 1 97.88 40 PHE B CA 1
ATOM 4444 C C . PHE B 1 40 ? 5.754 -28.578 -2.172 1 97.88 40 PHE B C 1
ATOM 4446 O O . PHE B 1 40 ? 6.773 -28.641 -2.857 1 97.88 40 PHE B O 1
ATOM 4453 N N . VAL B 1 41 ? 5.73 -28.344 -0.906 1 98.12 41 VAL B N 1
ATOM 4454 C CA . VAL B 1 41 ? 6.973 -28.219 -0.152 1 98.12 41 VAL B CA 1
ATOM 4455 C C . VAL B 1 41 ? 7.203 -29.484 0.675 1 98.12 41 VAL B C 1
ATOM 4457 O O . VAL B 1 41 ? 6.699 -29.609 1.794 1 98.12 41 VAL B O 1
ATOM 4460 N N . SER B 1 42 ? 8.047 -30.344 0.158 1 96.25 42 SER B N 1
ATOM 4461 C CA . SER B 1 42 ? 8.281 -31.641 0.795 1 96.25 42 SER B CA 1
ATOM 4462 C C . SER B 1 42 ? 9.336 -31.531 1.889 1 96.25 42 SER B C 1
ATOM 4464 O O . SER B 1 42 ? 10.078 -30.547 1.949 1 96.25 42 SER B O 1
ATOM 4466 N N . ARG B 1 43 ? 9.336 -32.531 2.729 1 94.75 43 ARG B N 1
ATOM 4467 C CA . ARG B 1 43 ? 10.328 -32.594 3.795 1 94.75 43 ARG B CA 1
ATOM 4468 C C . ARG B 1 43 ? 11.742 -32.656 3.223 1 94.75 43 ARG B C 1
ATOM 4470 O O . ARG B 1 43 ? 12.68 -32.125 3.797 1 94.75 43 ARG B O 1
ATOM 4477 N N . SER B 1 44 ? 11.828 -33.375 2.129 1 96.31 44 SER B N 1
ATOM 4478 C CA . SER B 1 44 ? 13.133 -33.5 1.477 1 96.31 44 SER B CA 1
ATOM 4479 C C . SER B 1 44 ? 13.641 -32.156 0.982 1 96.31 44 SER B C 1
ATOM 4481 O O . SER B 1 44 ? 14.844 -31.891 1.038 1 96.31 44 SER B O 1
ATOM 4483 N N . MET B 1 45 ? 12.766 -31.344 0.46 1 97.94 45 MET B N 1
ATOM 4484 C CA . MET B 1 45 ? 13.133 -30 0.027 1 97.94 45 MET B CA 1
ATOM 4485 C C . MET B 1 45 ? 13.656 -29.188 1.196 1 97.94 45 MET B C 1
ATOM 4487 O O . MET B 1 45 ? 14.68 -28.5 1.069 1 97.94 45 MET B O 1
ATOM 4491 N N . LEU B 1 46 ? 12.984 -29.312 2.342 1 97.81 46 LEU B N 1
ATOM 4492 C CA . LEU B 1 46 ? 13.391 -28.562 3.527 1 97.81 46 LEU B CA 1
ATOM 4493 C C . LEU B 1 46 ? 14.734 -29.062 4.051 1 97.81 46 LEU B C 1
ATOM 4495 O O . LEU B 1 46 ? 15.562 -28.281 4.496 1 97.81 46 LEU B O 1
ATOM 4499 N N . LYS B 1 47 ? 14.867 -30.344 3.973 1 97.69 47 LYS B N 1
ATOM 4500 C CA . LYS B 1 47 ? 16.141 -30.922 4.395 1 97.69 47 LYS B CA 1
ATOM 4501 C C . LYS B 1 47 ? 17.297 -30.391 3.549 1 97.69 47 LYS B C 1
ATOM 4503 O O . LYS B 1 47 ? 18.359 -30.062 4.078 1 97.69 47 LYS B O 1
ATOM 4508 N N . ALA B 1 48 ? 17.047 -30.281 2.277 1 97.81 48 ALA B N 1
ATOM 4509 C CA . ALA B 1 48 ? 18.078 -29.75 1.385 1 97.81 48 ALA B CA 1
ATOM 4510 C C . ALA B 1 48 ? 18.438 -28.312 1.761 1 97.81 48 ALA B C 1
ATOM 4512 O O . ALA B 1 48 ? 19.625 -27.953 1.765 1 97.81 48 ALA B O 1
ATOM 4513 N N . VAL B 1 49 ? 17.484 -27.5 2.08 1 98 49 VAL B N 1
ATOM 4514 C CA . VAL B 1 49 ? 17.703 -26.109 2.471 1 98 49 VAL B CA 1
ATOM 4515 C C . VAL B 1 49 ? 18.5 -26.062 3.773 1 98 49 VAL B C 1
ATOM 4517 O O . VAL B 1 49 ? 19.438 -25.266 3.908 1 98 49 VAL B O 1
ATOM 4520 N N . VAL B 1 50 ? 18.094 -26.906 4.711 1 98.12 50 VAL B N 1
ATOM 4521 C CA . VAL B 1 50 ? 18.75 -26.969 6.016 1 98.12 50 VAL B CA 1
ATOM 4522 C C . VAL B 1 50 ? 20.234 -27.328 5.836 1 98.12 50 VAL B C 1
ATOM 4524 O O . VAL B 1 50 ? 21.109 -26.672 6.398 1 98.12 50 VAL B O 1
ATOM 4527 N N . ASP B 1 51 ? 20.469 -28.328 5.047 1 97.5 51 ASP B N 1
ATOM 4528 C CA . ASP B 1 51 ? 21.844 -28.812 4.836 1 97.5 51 ASP B CA 1
ATOM 4529 C C . ASP B 1 51 ? 22.703 -27.719 4.203 1 97.5 51 ASP B C 1
ATOM 4531 O O . ASP B 1 51 ? 23.812 -27.453 4.672 1 97.5 51 ASP B O 1
ATOM 4535 N N . GLU B 1 52 ? 22.219 -27.078 3.174 1 97.31 52 GLU B N 1
ATOM 4536 C CA . GLU B 1 52 ? 22.984 -26.062 2.479 1 97.31 52 GLU B CA 1
ATOM 4537 C C . GLU B 1 52 ? 23.172 -24.812 3.352 1 97.31 52 GLU B C 1
ATOM 4539 O O . GLU B 1 52 ? 24.203 -24.156 3.285 1 97.31 52 GLU B O 1
ATOM 4544 N N . SER B 1 53 ? 22.188 -24.469 4.184 1 97.5 53 SER B N 1
ATOM 4545 C CA . SER B 1 53 ? 22.281 -23.312 5.07 1 97.5 53 SER B CA 1
ATOM 4546 C C . SER B 1 53 ? 23.328 -23.547 6.168 1 97.5 53 SER B C 1
ATOM 4548 O O . SER B 1 53 ? 24.094 -22.641 6.504 1 97.5 53 SER B O 1
ATOM 4550 N N . ASN B 1 54 ? 23.266 -24.766 6.707 1 97.44 54 ASN B N 1
ATOM 4551 C CA . ASN B 1 54 ? 24.266 -25.109 7.707 1 97.44 54 ASN B CA 1
ATOM 4552 C C . ASN B 1 54 ? 25.672 -25.078 7.121 1 97.44 54 ASN B C 1
ATOM 4554 O O . ASN B 1 54 ? 26.594 -24.562 7.75 1 97.44 54 ASN B O 1
ATOM 4558 N N . LYS B 1 55 ? 25.828 -25.641 5.945 1 95.94 55 LYS B N 1
ATOM 4559 C CA . LYS B 1 55 ? 27.125 -25.625 5.258 1 95.94 55 LYS B CA 1
ATOM 4560 C C . LYS B 1 55 ? 27.594 -24.188 5.016 1 95.94 55 LYS B C 1
ATOM 4562 O O . LYS B 1 55 ? 28.75 -23.859 5.285 1 95.94 55 LYS B O 1
ATOM 4567 N N . TYR B 1 56 ? 26.766 -23.359 4.539 1 95.12 56 TYR B N 1
ATOM 4568 C CA . TYR B 1 56 ? 27.094 -21.969 4.242 1 95.12 56 TYR B CA 1
ATOM 4569 C C . TYR B 1 56 ? 27.5 -21.234 5.508 1 95.12 56 TYR B C 1
ATOM 4571 O O . TYR B 1 56 ? 28.5 -20.5 5.508 1 95.12 56 TYR B O 1
ATOM 4579 N N . TYR B 1 57 ? 26.672 -21.406 6.547 1 95.94 57 TYR B N 1
ATOM 4580 C CA . TYR B 1 57 ? 26.969 -20.734 7.805 1 95.94 57 TYR B CA 1
ATOM 4581 C C . TYR B 1 57 ? 28.344 -21.156 8.344 1 95.94 57 TYR B C 1
ATOM 4583 O O . TYR B 1 57 ? 29.094 -20.328 8.844 1 95.94 57 TYR B O 1
ATOM 4591 N N . PHE B 1 58 ? 28.609 -22.391 8.227 1 94.94 58 PHE B N 1
ATOM 4592 C CA . PHE B 1 58 ? 29.891 -22.922 8.695 1 94.94 58 PHE B CA 1
ATOM 4593 C C . PHE B 1 58 ? 31.047 -22.344 7.879 1 94.94 58 PHE B C 1
ATOM 4595 O O . PHE B 1 58 ? 32.094 -22 8.438 1 94.94 58 PHE B O 1
ATOM 4602 N N . GLN B 1 59 ? 30.906 -22.281 6.613 1 93.38 59 GLN B N 1
ATOM 4603 C CA . GLN B 1 59 ? 31.938 -21.734 5.723 1 93.38 59 GLN B CA 1
ATOM 4604 C C . GLN B 1 59 ? 32.219 -20.266 6.023 1 93.38 59 GLN B C 1
ATOM 4606 O O . GLN B 1 59 ? 33.344 -19.812 5.969 1 93.38 59 GLN B O 1
ATOM 4611 N N . LYS B 1 60 ? 31.203 -19.562 6.367 1 92.81 60 LYS B N 1
ATOM 4612 C CA . LYS B 1 60 ? 31.312 -18.125 6.551 1 92.81 60 LYS B CA 1
ATOM 4613 C C . LYS B 1 60 ? 31.812 -17.781 7.945 1 92.81 60 LYS B C 1
ATOM 4615 O O . LYS B 1 60 ? 32.625 -16.844 8.117 1 92.81 60 LYS B O 1
ATOM 4620 N N . HIS B 1 61 ? 31.312 -18.531 8.984 1 94.56 61 HIS B N 1
ATOM 4621 C CA . HIS B 1 61 ? 31.578 -18.094 10.352 1 94.56 61 HIS B CA 1
ATOM 4622 C C . HIS B 1 61 ? 32.469 -19.094 11.086 1 94.56 61 HIS B C 1
ATOM 4624 O O . HIS B 1 61 ? 33.031 -18.781 12.133 1 94.56 61 HIS B O 1
ATOM 4630 N N . GLY B 1 62 ? 32.594 -20.328 10.625 1 93.38 62 GLY B N 1
ATOM 4631 C CA . GLY B 1 62 ? 33.375 -21.359 11.266 1 93.38 62 GLY B CA 1
ATOM 4632 C C . GLY B 1 62 ? 32.688 -22.031 12.43 1 93.38 62 GLY B C 1
ATOM 4633 O O . GLY B 1 62 ? 33.281 -22.812 13.164 1 93.38 62 GLY B O 1
ATOM 4634 N N . ILE B 1 63 ? 31.359 -21.609 12.656 1 94.06 63 ILE B N 1
ATOM 4635 C CA . ILE B 1 63 ? 30.578 -22.203 13.734 1 94.06 63 ILE B CA 1
ATOM 4636 C C . ILE B 1 63 ? 29.312 -22.828 13.156 1 94.06 63 ILE B C 1
ATOM 4638 O O . ILE B 1 63 ? 28.938 -22.562 12.008 1 94.06 63 ILE B O 1
ATOM 4642 N N . ILE B 1 64 ? 28.75 -23.688 13.945 1 93.19 64 ILE B N 1
ATOM 4643 C CA . ILE B 1 64 ? 27.578 -24.438 13.477 1 93.19 64 ILE B CA 1
ATOM 4644 C C . ILE B 1 64 ? 26.312 -23.656 13.766 1 93.19 64 ILE B C 1
ATOM 4646 O O . ILE B 1 64 ? 26.141 -23.125 14.867 1 93.19 64 ILE B O 1
ATOM 4650 N N . LEU B 1 65 ? 25.469 -23.547 12.805 1 94.88 65 LEU B N 1
ATOM 4651 C CA . LEU B 1 65 ? 24.172 -22.891 12.938 1 94.88 65 LEU B CA 1
ATOM 4652 C C . LEU B 1 65 ? 23.172 -23.781 13.68 1 94.88 65 LEU B C 1
ATOM 4654 O O . LEU B 1 65 ? 22.266 -23.297 14.352 1 94.88 65 LEU B O 1
ATOM 4658 N N . ASN B 1 66 ? 23.266 -25.078 13.633 1 94.81 66 ASN B N 1
ATOM 4659 C CA . ASN B 1 66 ? 22.391 -26.078 14.25 1 94.81 66 ASN B CA 1
ATOM 4660 C C . ASN B 1 66 ? 20.953 -25.938 13.773 1 94.81 66 ASN B C 1
ATOM 4662 O O . ASN B 1 66 ? 20.031 -25.906 14.586 1 94.81 66 ASN B O 1
ATOM 4666 N N . LEU B 1 67 ? 20.844 -25.797 12.5 1 97.31 67 LEU B N 1
ATOM 4667 C CA . LEU B 1 67 ? 19.516 -25.734 11.898 1 97.31 67 LEU B CA 1
ATOM 4668 C C . LEU B 1 67 ? 19.016 -27.125 11.516 1 97.31 67 LEU B C 1
ATOM 4670 O O . LEU B 1 67 ? 19.781 -27.922 10.953 1 97.31 67 LEU B O 1
ATOM 4674 N N . THR B 1 68 ? 17.875 -27.5 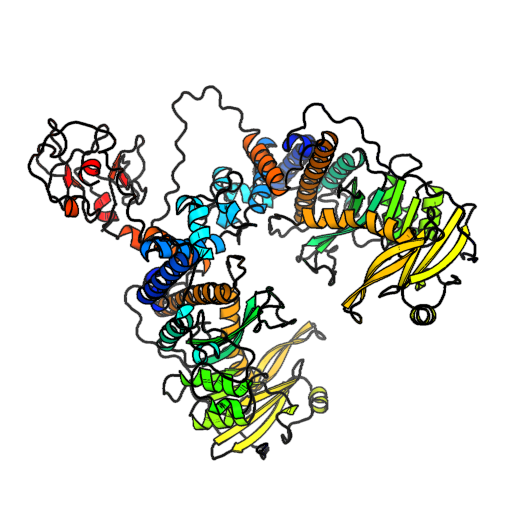11.953 1 96.19 68 THR B N 1
ATOM 4675 C CA . THR B 1 68 ? 17.203 -28.734 11.578 1 96.19 68 THR B CA 1
ATOM 4676 C C . THR B 1 68 ? 15.867 -28.453 10.898 1 96.19 68 THR B C 1
ATOM 4678 O O . THR B 1 68 ? 15.414 -27.297 10.875 1 96.19 68 THR B O 1
ATOM 4681 N N . VAL B 1 69 ? 15.375 -29.438 10.273 1 96.25 69 VAL B N 1
ATOM 4682 C CA . VAL B 1 69 ? 14.086 -29.281 9.609 1 96.25 69 VAL B CA 1
ATOM 4683 C C . VAL B 1 69 ? 13.031 -28.875 10.633 1 96.25 69 VAL B C 1
ATOM 4685 O O . VAL B 1 69 ? 12.164 -28.047 10.344 1 96.25 69 VAL B O 1
ATOM 4688 N N . GLU B 1 70 ? 13.156 -29.312 11.875 1 93.31 70 GLU B N 1
ATOM 4689 C CA . GLU B 1 70 ? 12.211 -29.047 12.953 1 93.31 70 GLU B CA 1
ATOM 4690 C C . GLU B 1 70 ? 12.305 -27.578 13.406 1 93.31 70 GLU B C 1
ATOM 4692 O O . GLU B 1 70 ? 11.336 -27.031 13.922 1 93.31 70 GLU B O 1
ATOM 4697 N N . LYS B 1 71 ? 13.445 -27.031 13.195 1 94.31 71 LYS B N 1
ATOM 4698 C CA . LYS B 1 71 ? 13.641 -25.641 13.57 1 94.31 71 LYS B CA 1
ATOM 4699 C C . LYS B 1 71 ? 13.305 -24.703 12.414 1 94.31 71 LYS B C 1
ATOM 4701 O O . LYS B 1 71 ? 12.898 -23.562 12.625 1 94.31 71 LYS B O 1
ATOM 4706 N N . LEU B 1 72 ? 13.492 -25.172 11.172 1 97.31 72 LEU B N 1
ATOM 4707 C CA . LEU B 1 72 ? 13.203 -24.359 9.992 1 97.31 72 LEU B CA 1
ATOM 4708 C C . LEU B 1 72 ? 11.695 -24.25 9.766 1 97.31 72 LEU B C 1
ATOM 4710 O O . LEU B 1 72 ? 11.203 -23.203 9.352 1 97.31 72 LEU B O 1
ATOM 4714 N N . THR B 1 73 ? 10.945 -25.312 10.047 1 96.81 73 THR B N 1
ATOM 4715 C CA . THR B 1 73 ? 9.508 -25.375 9.789 1 96.81 73 THR B CA 1
ATOM 4716 C C . THR B 1 73 ? 8.766 -24.266 10.539 1 96.81 73 THR B C 1
ATOM 4718 O O . THR B 1 73 ? 7.945 -23.562 9.961 1 96.81 73 THR B O 1
ATOM 4721 N N . PRO B 1 74 ? 9.102 -24.031 11.852 1 96.5 74 PRO B N 1
ATOM 4722 C CA . PRO B 1 74 ? 8.445 -22.922 12.547 1 96.5 74 PRO B CA 1
ATOM 4723 C C . PRO B 1 74 ? 8.781 -21.562 11.93 1 96.5 74 PRO B C 1
ATOM 4725 O O . PRO B 1 74 ? 7.965 -20.641 11.977 1 96.5 74 PRO B O 1
ATOM 4728 N N . VAL B 1 75 ? 9.945 -21.453 11.359 1 96.81 75 VAL B N 1
ATOM 4729 C CA . VAL B 1 75 ? 10.336 -20.203 10.711 1 96.81 75 VAL B CA 1
ATOM 4730 C C . VAL B 1 75 ? 9.406 -19.922 9.523 1 96.81 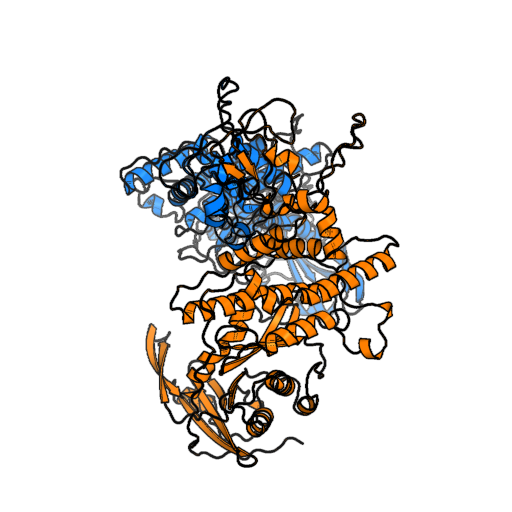75 VAL B C 1
ATOM 4732 O O . VAL B 1 75 ? 8.984 -18.781 9.312 1 96.81 75 VAL B O 1
ATOM 4735 N N . LEU B 1 76 ? 9.062 -20.953 8.789 1 97.31 76 LEU B N 1
ATOM 4736 C CA . LEU B 1 76 ? 8.117 -20.812 7.688 1 97.31 76 LEU B CA 1
ATOM 4737 C C . LEU B 1 76 ? 6.734 -20.422 8.203 1 97.31 76 LEU B C 1
ATOM 4739 O O . LEU B 1 76 ? 6.07 -19.562 7.617 1 97.31 76 LEU B O 1
ATOM 4743 N N . GLY B 1 77 ? 6.344 -21.094 9.281 1 96.25 77 GLY B N 1
ATOM 4744 C CA . GLY B 1 77 ? 5.086 -20.734 9.906 1 96.25 77 GLY B CA 1
ATOM 4745 C C . GLY B 1 77 ? 5.043 -19.281 10.352 1 96.25 77 GLY B C 1
ATOM 4746 O O . GLY B 1 77 ? 4.035 -18.609 10.164 1 96.25 77 GLY B O 1
ATOM 4747 N N . MET B 1 78 ? 6.141 -18.797 10.961 1 95.5 78 MET B N 1
ATOM 4748 C CA . MET B 1 78 ? 6.246 -17.406 11.383 1 95.5 78 MET B CA 1
ATOM 4749 C C . MET B 1 78 ? 6.117 -16.469 10.188 1 95.5 78 MET B C 1
ATOM 4751 O O . MET B 1 78 ? 5.477 -15.422 10.289 1 95.5 78 MET B O 1
ATOM 4755 N N . PHE B 1 79 ? 6.727 -16.906 9.102 1 95.56 79 PHE B N 1
ATOM 4756 C CA . PHE B 1 79 ? 6.641 -16.125 7.875 1 95.56 79 PHE B CA 1
ATOM 4757 C C . PHE B 1 79 ? 5.188 -15.891 7.477 1 95.56 79 PHE B C 1
ATOM 4759 O O . PHE B 1 79 ? 4.789 -14.766 7.188 1 95.56 79 PHE B O 1
ATOM 4766 N N . PHE B 1 80 ? 4.395 -16.906 7.477 1 95.38 80 PHE B N 1
ATOM 4767 C CA . PHE B 1 80 ? 2.99 -16.797 7.102 1 95.38 80 PHE B CA 1
ATOM 4768 C C . PHE B 1 80 ? 2.213 -15.992 8.133 1 95.38 80 PHE B C 1
ATOM 4770 O O . PHE B 1 80 ? 1.359 -15.172 7.777 1 95.38 80 PHE B O 1
ATOM 4777 N N . ARG B 1 81 ? 2.516 -16.203 9.406 1 92.88 81 ARG B N 1
ATOM 4778 C CA . ARG B 1 81 ? 1.83 -15.484 10.477 1 92.88 81 ARG B CA 1
ATOM 4779 C C . ARG B 1 81 ? 2.131 -13.984 10.406 1 92.88 81 ARG B C 1
ATOM 4781 O O . ARG B 1 81 ? 1.238 -13.156 10.609 1 92.88 81 ARG B O 1
ATOM 4788 N N . MET B 1 82 ? 3.355 -13.672 10.164 1 93.44 82 MET B N 1
ATOM 4789 C CA . MET B 1 82 ? 3.773 -12.273 10.07 1 93.44 82 MET B CA 1
ATOM 4790 C C . MET B 1 82 ? 3.154 -11.602 8.852 1 93.44 82 MET B C 1
ATOM 4792 O O . MET B 1 82 ? 3.023 -10.375 8.812 1 93.44 82 MET B O 1
ATOM 4796 N N . GLY B 1 83 ? 2.756 -12.375 7.84 1 92 83 GLY B N 1
ATOM 4797 C CA . GLY B 1 83 ? 2.008 -11.859 6.703 1 92 83 GLY B CA 1
ATOM 4798 C C . GLY B 1 83 ? 0.572 -11.508 7.043 1 92 83 GLY B C 1
ATOM 4799 O O . GLY B 1 83 ? 0.001 -10.578 6.465 1 92 83 GLY B O 1
ATOM 4800 N N . LEU B 1 84 ? 0.009 -12.258 7.98 1 89.69 84 LEU B N 1
ATOM 4801 C CA . LEU B 1 84 ? -1.359 -12.008 8.414 1 89.69 84 LEU B CA 1
ATOM 4802 C C . LEU B 1 84 ? -1.432 -10.758 9.289 1 89.69 84 LEU B C 1
ATOM 4804 O O . LEU B 1 84 ? -2.455 -10.062 9.305 1 89.69 84 LEU B O 1
ATOM 4808 N N . VAL B 1 85 ? -0.344 -10.523 10.055 1 89.69 85 VAL B N 1
ATOM 4809 C CA . VAL B 1 85 ? -0.225 -9.375 10.938 1 89.69 85 VAL B CA 1
ATOM 4810 C C . VAL B 1 85 ? 1.007 -8.555 10.562 1 89.69 85 VAL B C 1
ATOM 4812 O O . VAL B 1 85 ? 2.125 -8.883 10.969 1 89.69 85 VAL B O 1
ATOM 4815 N N . ASN B 1 86 ? 0.794 -7.523 9.891 1 85.31 86 ASN B N 1
ATOM 4816 C CA . ASN B 1 86 ? 1.918 -6.762 9.359 1 85.31 86 ASN B CA 1
ATOM 4817 C C . ASN B 1 86 ? 2.35 -5.652 10.312 1 85.31 86 ASN B C 1
ATOM 4819 O O . ASN B 1 86 ? 1.517 -4.883 10.797 1 85.31 86 ASN B O 1
ATOM 4823 N N . MET B 1 87 ? 3.609 -5.668 10.562 1 87.62 87 MET B N 1
ATOM 4824 C CA . MET B 1 87 ? 4.195 -4.617 11.383 1 87.62 87 MET B CA 1
ATOM 4825 C C . MET B 1 87 ? 5.219 -3.811 10.586 1 87.62 87 MET B C 1
ATOM 4827 O O . MET B 1 87 ? 5.656 -4.238 9.516 1 87.62 87 MET B O 1
ATOM 4831 N N . HIS B 1 88 ? 5.578 -2.674 10.945 1 82.31 88 HIS B N 1
ATOM 4832 C CA . HIS B 1 88 ? 6.414 -1.732 10.203 1 82.31 88 HIS B CA 1
ATOM 4833 C C . HIS B 1 88 ? 7.84 -2.252 10.07 1 82.31 88 HIS B C 1
ATOM 4835 O O . HIS B 1 88 ? 8.555 -1.885 9.133 1 82.31 88 HIS B O 1
ATOM 4841 N N . ARG B 1 89 ? 8.234 -3.033 11.031 1 86.5 89 ARG B N 1
ATOM 4842 C CA . ARG B 1 89 ? 9.555 -3.652 10.977 1 86.5 89 ARG B CA 1
ATOM 4843 C C . ARG B 1 89 ? 9.539 -5.035 11.625 1 86.5 89 ARG B C 1
ATOM 4845 O O . ARG B 1 89 ? 8.672 -5.328 12.453 1 86.5 89 ARG B O 1
ATOM 4852 N N . VAL B 1 90 ? 10.5 -5.832 11.25 1 89.75 90 VAL B N 1
ATOM 4853 C CA . VAL B 1 90 ? 10.531 -7.227 11.688 1 89.75 90 VAL B CA 1
ATOM 4854 C C . VAL B 1 90 ? 10.703 -7.289 13.203 1 89.75 90 VAL B C 1
ATOM 4856 O O . VAL B 1 90 ? 10.023 -8.062 13.883 1 89.75 90 VAL B O 1
ATOM 4859 N N . ARG B 1 91 ? 11.5 -6.449 13.812 1 89.88 91 ARG B N 1
ATOM 4860 C CA . ARG B 1 91 ? 11.828 -6.523 15.234 1 89.88 91 ARG B CA 1
ATOM 4861 C C . ARG B 1 91 ? 10.641 -6.082 16.078 1 89.88 91 ARG B C 1
ATOM 4863 O O . ARG B 1 91 ? 10.594 -6.355 17.281 1 89.88 91 ARG B O 1
ATOM 4870 N N . ALA B 1 92 ? 9.703 -5.426 15.477 1 89.62 92 ALA B N 1
ATOM 4871 C CA . ALA B 1 92 ? 8.531 -4.918 16.188 1 89.62 92 ALA B CA 1
ATOM 4872 C C . ALA B 1 92 ? 7.707 -6.059 16.766 1 89.62 92 ALA B C 1
ATOM 4874 O O . ALA B 1 92 ? 7.031 -5.887 17.781 1 89.62 92 ALA B O 1
ATOM 4875 N N . TYR B 1 93 ? 7.863 -7.25 16.203 1 92.56 93 TYR B N 1
ATOM 4876 C CA . TYR B 1 93 ? 7.102 -8.398 16.688 1 92.56 93 TYR B CA 1
ATOM 4877 C C . TYR B 1 93 ? 7.555 -8.812 18.078 1 92.56 93 TYR B C 1
ATOM 4879 O O . TYR B 1 93 ? 6.82 -9.492 18.812 1 92.56 93 TYR B O 1
ATOM 4887 N N . TRP B 1 94 ? 8.781 -8.438 18.453 1 92.88 94 TRP B N 1
ATOM 4888 C CA . TRP B 1 94 ? 9.367 -8.859 19.719 1 92.88 94 TRP B CA 1
ATOM 4889 C C . TRP B 1 94 ? 9.461 -7.695 20.703 1 92.88 94 TRP B C 1
ATOM 4891 O O . TRP B 1 94 ? 9.75 -7.891 21.875 1 92.88 94 TRP B O 1
ATOM 4901 N N . GLU B 1 95 ? 9.227 -6.461 20.219 1 87.06 95 GLU B N 1
ATOM 4902 C CA . GLU B 1 95 ? 9.375 -5.281 21.078 1 87.06 95 GLU B CA 1
ATOM 4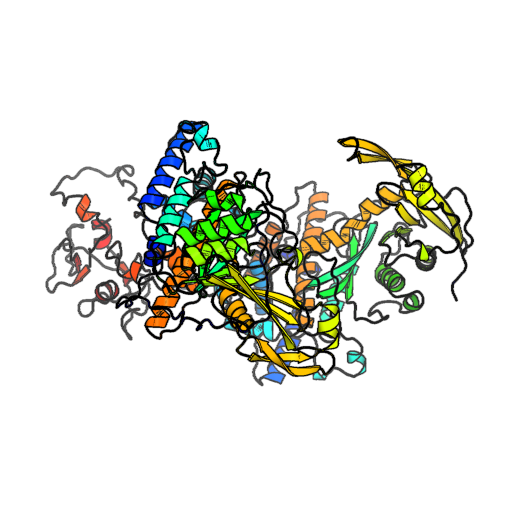903 C C . GLU B 1 95 ? 8.242 -5.191 22.094 1 87.06 95 GLU B C 1
ATOM 4905 O O . GLU B 1 95 ? 7.109 -5.598 21.812 1 87.06 95 GLU B O 1
ATOM 4910 N N . ASN B 1 96 ? 8.43 -4.594 23.156 1 78.56 96 ASN B N 1
ATOM 4911 C CA . ASN B 1 96 ? 7.477 -4.535 24.25 1 78.56 96 ASN B CA 1
ATOM 4912 C C . ASN B 1 96 ? 6.23 -3.742 23.875 1 78.56 96 ASN B C 1
ATOM 4914 O O . ASN B 1 96 ? 5.109 -4.176 24.141 1 78.56 96 ASN B O 1
ATOM 4918 N N . GLY B 1 97 ? 6.355 -2.674 23.266 1 74.44 97 GLY B N 1
ATOM 4919 C CA . GLY B 1 97 ? 5.223 -1.818 22.953 1 74.44 97 GLY B CA 1
ATOM 4920 C C . GLY B 1 97 ? 4.305 -2.406 21.891 1 74.44 97 GLY B C 1
ATOM 4921 O O . GLY B 1 97 ? 3.131 -2.047 21.812 1 74.44 97 GLY B O 1
ATOM 4922 N N . SER B 1 98 ? 4.809 -3.367 21.094 1 85.81 98 SER B N 1
ATOM 4923 C CA . SER B 1 98 ? 4.043 -3.953 19.984 1 85.81 98 SER B CA 1
ATOM 4924 C C . SER B 1 98 ? 4.172 -5.473 19.984 1 85.81 98 SER B C 1
ATOM 4926 O O . SER B 1 98 ? 3.898 -6.117 18.969 1 85.81 98 SER B O 1
ATOM 4928 N N . ARG B 1 99 ? 4.535 -5.988 21.078 1 86.94 99 ARG B N 1
ATOM 4929 C CA . ARG B 1 99 ? 4.855 -7.41 21.141 1 86.94 99 ARG B CA 1
ATOM 4930 C C . ARG B 1 99 ? 3.68 -8.258 20.688 1 86.94 99 ARG B C 1
ATOM 4932 O O . ARG B 1 99 ? 2.547 -8.055 21.125 1 86.94 99 ARG B O 1
ATOM 4939 N N . TYR B 1 100 ? 3.943 -9.094 19.75 1 91.25 100 TYR B N 1
ATOM 4940 C CA . TYR B 1 100 ? 2.967 -10.047 19.25 1 91.25 100 TYR B CA 1
ATOM 4941 C C . TYR B 1 100 ? 3.309 -11.461 19.703 1 91.25 100 TYR B C 1
ATOM 4943 O O . TYR B 1 100 ? 4.152 -12.125 19.094 1 91.25 100 TYR B O 1
ATOM 4951 N N . GLU B 1 101 ? 2.645 -11.922 20.609 1 88.06 101 GLU B N 1
ATOM 4952 C CA . GLU B 1 101 ? 2.994 -13.133 21.344 1 88.06 101 GLU B CA 1
ATOM 4953 C C . GLU B 1 101 ? 2.996 -14.359 20.438 1 88.06 101 GLU B C 1
ATOM 4955 O O . GLU B 1 101 ? 3.828 -15.258 20.594 1 88.06 101 GLU B O 1
ATOM 4960 N N . LEU B 1 102 ? 2.164 -14.43 19.5 1 88.56 102 LEU B N 1
ATOM 4961 C CA . LEU B 1 102 ? 2.055 -15.586 18.625 1 88.56 102 LEU B CA 1
ATOM 4962 C C . LEU B 1 102 ? 3.307 -15.742 17.781 1 88.56 102 LEU B C 1
ATOM 4964 O O . LEU B 1 102 ? 3.547 -16.812 17.203 1 88.56 102 LEU B O 1
ATOM 4968 N N . VAL B 1 103 ? 4.094 -14.703 17.641 1 92.31 103 VAL B N 1
ATOM 4969 C CA . VAL B 1 103 ? 5.355 -14.75 16.906 1 92.31 103 VAL B CA 1
ATOM 4970 C C . VAL B 1 103 ? 6.523 -14.789 17.891 1 92.31 103 VAL B C 1
ATOM 4972 O O . VAL B 1 103 ? 7.422 -15.625 17.766 1 92.31 103 VAL B O 1
ATOM 4975 N N . ALA B 1 104 ? 6.434 -13.953 18.922 1 93.25 104 ALA B N 1
ATOM 4976 C CA . ALA B 1 104 ? 7.551 -13.734 19.828 1 93.25 104 ALA B CA 1
ATOM 4977 C C . ALA B 1 104 ? 7.832 -14.984 20.656 1 93.25 104 ALA B C 1
ATOM 4979 O O . ALA B 1 104 ? 8.977 -15.227 21.062 1 93.25 104 ALA B O 1
ATOM 4980 N N . GLN B 1 105 ? 6.859 -15.766 20.906 1 90.81 105 GLN B N 1
ATOM 4981 C CA . GLN B 1 105 ? 7.027 -16.922 21.766 1 90.81 105 GLN B CA 1
ATOM 4982 C C . GLN B 1 105 ? 7.613 -18.109 21 1 90.81 105 GLN B C 1
ATOM 4984 O O . GLN B 1 105 ? 8.047 -19.094 21.594 1 90.81 105 GLN B O 1
ATOM 4989 N N . VAL B 1 106 ? 7.582 -18.125 19.672 1 93.25 106 VAL B N 1
ATOM 4990 C CA . VAL B 1 106 ? 8.039 -19.234 18.859 1 93.25 106 VAL B CA 1
ATOM 4991 C C . VAL B 1 106 ? 9.562 -19.344 18.938 1 93.25 106 VAL B C 1
ATOM 4993 O O . VAL B 1 106 ? 10.109 -20.422 19.172 1 93.25 106 VAL B O 1
ATOM 4996 N N . MET B 1 107 ? 10.242 -18.266 18.734 1 93.88 107 MET B N 1
ATOM 4997 C CA . MET B 1 107 ? 11.703 -18.188 18.859 1 93.88 107 MET B CA 1
ATOM 4998 C C . MET B 1 107 ? 12.156 -16.75 19.078 1 93.88 107 MET B C 1
ATOM 5000 O O . MET B 1 107 ? 11.398 -15.812 18.859 1 93.88 107 MET B O 1
ATOM 5004 N N . SER B 1 108 ? 13.367 -16.609 19.547 1 95.19 108 SER B N 1
ATOM 5005 C CA . SER B 1 108 ? 13.906 -15.281 19.797 1 95.19 108 SER B CA 1
ATOM 5006 C C . SER B 1 108 ? 14.141 -14.531 18.5 1 95.19 108 SER B C 1
ATOM 5008 O O . SER B 1 108 ? 14.336 -15.141 17.438 1 95.19 108 SER B O 1
ATOM 5010 N N . HIS B 1 109 ? 14.109 -13.242 18.531 1 94.25 109 HIS B N 1
ATOM 5011 C CA . HIS B 1 109 ? 14.328 -12.398 17.359 1 94.25 109 HIS B CA 1
ATOM 5012 C C . HIS B 1 109 ? 15.703 -12.633 16.75 1 94.25 109 HIS B C 1
ATOM 5014 O O . HIS B 1 109 ? 15.844 -12.695 15.531 1 94.25 109 HIS B O 1
ATOM 5020 N N . ASN B 1 110 ? 16.703 -12.82 17.562 1 95.31 110 ASN B N 1
ATOM 5021 C CA . ASN B 1 110 ? 18.062 -13.055 17.094 1 95.31 110 ASN B CA 1
ATOM 5022 C C . ASN B 1 110 ? 18.172 -14.367 16.312 1 95.31 110 ASN B C 1
ATOM 5024 O O . ASN B 1 110 ? 18.828 -14.422 15.273 1 95.31 110 ASN B O 1
ATOM 5028 N N . ARG B 1 111 ? 17.531 -15.367 16.844 1 95.5 111 ARG B N 1
ATOM 5029 C CA . ARG B 1 111 ? 17.562 -16.656 16.188 1 95.5 111 ARG B CA 1
ATOM 5030 C C . ARG B 1 111 ? 16.828 -16.609 14.844 1 95.5 111 ARG B C 1
ATOM 5032 O O . ARG B 1 111 ? 17.312 -17.141 13.844 1 95.5 111 ARG B O 1
ATOM 5039 N N . PHE B 1 112 ? 15.695 -16 14.836 1 95.69 112 PHE B N 1
ATOM 5040 C CA . PHE B 1 112 ? 14.914 -15.844 13.617 1 95.69 112 PHE B CA 1
ATOM 5041 C C . PHE B 1 112 ? 15.727 -15.133 12.539 1 95.69 112 PHE B C 1
ATOM 5043 O O . PHE B 1 112 ? 15.805 -15.594 11.398 1 95.69 112 PHE B O 1
ATOM 5050 N N . GLU B 1 113 ? 16.391 -14.016 12.883 1 94.12 113 GLU B N 1
ATOM 5051 C CA . GLU B 1 113 ? 17.172 -13.227 11.953 1 94.12 113 GLU B CA 1
ATOM 5052 C C . GLU B 1 113 ? 18.406 -14 11.469 1 94.12 113 GLU B C 1
ATOM 5054 O O . GLU B 1 113 ? 18.781 -13.914 10.297 1 94.12 113 GLU B O 1
ATOM 5059 N N . LYS B 1 114 ? 19 -14.703 12.398 1 95.12 114 LYS B N 1
ATOM 5060 C CA . LYS B 1 114 ? 20.172 -15.516 12.047 1 95.12 114 LYS B CA 1
ATOM 5061 C C . LYS B 1 114 ? 19.812 -16.562 11 1 95.12 114 LYS B C 1
ATOM 5063 O O . LYS B 1 114 ? 20.547 -16.75 10.023 1 95.12 114 LYS B O 1
ATOM 5068 N N . ILE B 1 115 ? 18.719 -17.188 11.125 1 96 115 ILE B N 1
ATOM 5069 C CA . ILE B 1 115 ? 18.297 -18.234 10.203 1 96 115 ILE B CA 1
ATOM 5070 C C . ILE B 1 115 ? 17.922 -17.625 8.852 1 96 115 ILE B C 1
ATOM 5072 O O . ILE B 1 115 ? 18.422 -18.062 7.812 1 96 115 ILE B O 1
ATOM 5076 N N . THR B 1 116 ? 17.125 -16.562 8.812 1 95 116 THR B N 1
ATOM 5077 C CA . THR B 1 116 ? 16.578 -16 7.578 1 95 116 THR B CA 1
ATOM 5078 C C . THR B 1 116 ? 17.672 -15.297 6.781 1 95 116 THR B C 1
ATOM 5080 O O . THR B 1 116 ? 17.609 -15.227 5.551 1 95 116 THR B O 1
ATOM 5083 N N . SER B 1 117 ? 18.734 -14.852 7.473 1 94.31 117 SER B N 1
ATOM 5084 C CA . SER B 1 117 ? 19.812 -14.148 6.789 1 94.31 117 SER B CA 1
ATOM 5085 C C . SER B 1 117 ? 20.844 -15.117 6.219 1 94.31 117 SER B C 1
ATOM 5087 O O . SER B 1 117 ? 21.703 -14.727 5.434 1 94.31 117 SER B O 1
ATOM 5089 N N . HIS B 1 118 ? 20.734 -16.406 6.598 1 95.38 118 HIS B N 1
ATOM 5090 C CA . HIS B 1 118 ? 21.75 -17.344 6.156 1 95.38 118 HIS B CA 1
ATOM 5091 C C . HIS B 1 118 ? 21.125 -18.516 5.406 1 95.38 118 HIS B C 1
ATOM 5093 O O . HIS B 1 118 ? 21.75 -19.578 5.281 1 95.38 118 HIS B O 1
ATOM 5099 N N . LEU B 1 119 ? 19.906 -18.312 4.945 1 96.12 119 LEU B N 1
ATOM 5100 C CA . LEU B 1 119 ? 19.281 -19.328 4.102 1 96.12 119 LEU B CA 1
ATOM 5101 C C . LEU B 1 119 ? 20.047 -19.5 2.799 1 96.12 119 LEU B C 1
ATOM 5103 O O . LEU B 1 119 ? 20.375 -18.516 2.131 1 96.12 119 LEU B O 1
ATOM 5107 N N . HIS B 1 120 ? 20.375 -20.672 2.496 1 96.5 120 HIS B N 1
ATOM 5108 C CA . HIS B 1 120 ? 21.141 -21.016 1.294 1 96.5 120 HIS B CA 1
ATOM 5109 C C . HIS B 1 120 ? 20.578 -22.281 0.637 1 96.5 120 HIS B C 1
ATOM 5111 O O . HIS B 1 120 ? 20 -23.141 1.313 1 96.5 120 HIS B O 1
ATOM 5117 N N . PHE B 1 121 ? 20.766 -22.422 -0.654 1 97.25 121 PHE B N 1
ATOM 5118 C CA . PHE B 1 121 ? 20.078 -23.469 -1.382 1 97.25 121 PHE B CA 1
ATOM 5119 C C . PHE B 1 121 ? 21.031 -24.25 -2.266 1 97.25 121 PHE B C 1
ATOM 5121 O O . PHE B 1 121 ? 20.672 -25.281 -2.832 1 97.25 121 PHE B O 1
ATOM 5128 N N . PHE B 1 122 ? 22.188 -23.734 -2.414 1 94.25 122 PHE B N 1
ATOM 5129 C CA . PHE B 1 122 ? 23.219 -24.359 -3.242 1 94.25 122 PHE B CA 1
ATOM 5130 C C . PHE B 1 122 ? 24.609 -24.078 -2.67 1 94.25 122 PHE B C 1
ATOM 5132 O O . PHE B 1 122 ? 24.844 -23.031 -2.059 1 94.25 122 PHE B O 1
ATOM 5139 N N . ASP B 1 123 ? 25.453 -25.016 -2.863 1 91.5 123 ASP B N 1
ATOM 5140 C CA . ASP B 1 123 ? 26.828 -24.844 -2.396 1 91.5 123 ASP B CA 1
ATOM 5141 C C . ASP B 1 123 ? 27.609 -23.906 -3.314 1 91.5 123 ASP B C 1
ATOM 5143 O O . ASP B 1 123 ? 27.906 -24.266 -4.457 1 91.5 123 ASP B O 1
ATOM 5147 N N . ASP B 1 124 ? 28.016 -22.828 -2.807 1 86.06 124 ASP B N 1
ATOM 5148 C CA . ASP B 1 124 ? 28.703 -21.812 -3.59 1 86.06 124 ASP B CA 1
ATOM 5149 C C . ASP B 1 124 ? 30.062 -22.328 -4.09 1 86.06 124 ASP B C 1
ATOM 5151 O O . ASP B 1 124 ? 30.516 -21.938 -5.164 1 86.06 124 ASP B O 1
ATOM 5155 N N . GLU B 1 125 ? 30.625 -23.156 -3.334 1 86.56 125 GLU B N 1
ATOM 5156 C CA . GLU B 1 125 ? 31.953 -23.656 -3.668 1 86.56 125 GLU B CA 1
ATOM 5157 C C . GLU B 1 125 ? 31.891 -24.703 -4.773 1 86.56 125 GLU B C 1
ATOM 5159 O O . GLU B 1 125 ? 32.875 -24.906 -5.512 1 86.56 125 GLU B O 1
ATOM 5164 N N . ALA B 1 126 ? 30.766 -25.266 -4.922 1 84.94 126 ALA B N 1
ATOM 5165 C CA . ALA B 1 126 ? 30.594 -26.312 -5.922 1 84.94 126 ALA B CA 1
ATOM 5166 C C . ALA B 1 126 ? 30.156 -25.734 -7.262 1 84.94 126 ALA B C 1
ATOM 5168 O O . ALA B 1 126 ? 30.062 -26.453 -8.258 1 84.94 126 ALA B O 1
ATOM 5169 N N . ALA B 1 127 ? 29.969 -24.438 -7.293 1 84.06 127 ALA B N 1
ATOM 5170 C CA . ALA B 1 127 ? 29.406 -23.844 -8.5 1 84.06 127 ALA B CA 1
ATOM 5171 C C . ALA B 1 127 ? 30.469 -23.656 -9.578 1 84.06 127 ALA B C 1
ATOM 5173 O O . ALA B 1 127 ? 31.391 -22.859 -9.414 1 84.06 127 ALA B O 1
ATOM 5174 N N . LYS B 1 128 ? 30.359 -24.438 -10.594 1 86.38 128 LYS B N 1
ATOM 5175 C CA . LYS B 1 128 ? 31.219 -24.312 -11.758 1 86.38 128 LYS B CA 1
ATOM 5176 C C . LYS B 1 128 ? 30.719 -23.25 -12.719 1 86.38 128 LYS B C 1
ATOM 5178 O O . LYS B 1 128 ? 29.609 -22.719 -12.531 1 86.38 128 LYS B O 1
ATOM 5183 N N . ASP B 1 129 ? 31.406 -22.953 -13.711 1 86.25 129 ASP B N 1
ATOM 5184 C CA . ASP B 1 129 ? 31.094 -21.875 -14.641 1 86.25 129 ASP B CA 1
ATOM 5185 C C . ASP B 1 129 ? 29.828 -22.172 -15.438 1 86.25 129 ASP B C 1
ATOM 5187 O O . ASP B 1 129 ? 29.031 -21.281 -15.727 1 86.25 129 ASP B O 1
ATOM 5191 N N . LYS B 1 130 ? 29.656 -23.375 -15.633 1 85.31 130 LYS B N 1
ATOM 5192 C CA . LYS B 1 130 ? 28.469 -23.75 -16.391 1 85.31 130 LYS B CA 1
ATOM 5193 C C . LYS B 1 130 ? 27.188 -23.5 -15.586 1 85.31 130 LYS B C 1
ATOM 5195 O O . LYS B 1 130 ? 26.172 -23.062 -16.141 1 85.31 130 LYS B O 1
ATOM 5200 N N . VAL B 1 131 ? 27.297 -23.719 -14.359 1 86.88 131 VAL B N 1
ATOM 5201 C CA . VAL B 1 131 ? 26.172 -23.531 -13.461 1 86.88 131 VAL B CA 1
ATOM 5202 C C . VAL B 1 131 ? 25.859 -22.031 -13.32 1 86.88 131 VAL B C 1
ATOM 5204 O O . VAL B 1 131 ? 24.703 -21.641 -13.234 1 86.88 131 VAL B O 1
ATOM 5207 N N . LYS B 1 132 ? 26.859 -21.281 -13.469 1 86.94 132 LYS B N 1
ATOM 5208 C CA . LYS B 1 132 ? 26.734 -19.844 -13.258 1 86.94 132 LYS B CA 1
ATOM 5209 C C . LYS B 1 132 ? 26.109 -19.172 -14.469 1 86.94 132 LYS B C 1
ATOM 5211 O O . LYS B 1 132 ? 25.781 -17.984 -14.422 1 86.94 132 LYS B O 1
ATOM 5216 N N . GLU B 1 133 ? 25.969 -20 -15.492 1 86.12 133 GLU B N 1
ATOM 5217 C CA . GLU B 1 133 ? 25.25 -19.453 -16.641 1 86.12 133 GLU B CA 1
ATOM 5218 C C . GLU B 1 133 ? 23.797 -19.172 -16.312 1 86.12 133 GLU B C 1
ATOM 5220 O O . GLU B 1 133 ? 23.172 -18.266 -16.891 1 86.12 133 GLU B O 1
ATOM 5225 N N . ASP B 1 134 ? 23.312 -20.016 -15.438 1 89.19 134 ASP B N 1
ATOM 5226 C CA . ASP B 1 134 ? 22 -19.75 -14.875 1 89.19 134 ASP B CA 1
ATOM 5227 C C . ASP B 1 134 ? 22.062 -18.641 -13.82 1 89.19 134 ASP B C 1
ATOM 5229 O O . ASP B 1 134 ? 22.688 -18.812 -12.773 1 89.19 134 ASP B O 1
ATOM 5233 N N . LYS B 1 135 ? 21.484 -17.578 -14.094 1 89.38 135 LYS B N 1
ATOM 5234 C CA . LYS B 1 135 ? 21.547 -16.453 -13.172 1 89.38 135 LYS B CA 1
ATOM 5235 C C . LYS B 1 135 ? 20.875 -16.781 -11.844 1 89.38 135 LYS B C 1
ATOM 5237 O O . LYS B 1 135 ? 21.141 -16.141 -10.828 1 89.38 135 LYS B O 1
ATOM 5242 N N . CYS B 1 136 ? 20.016 -17.812 -11.898 1 92.31 136 CYS B N 1
ATOM 5243 C CA . CYS B 1 136 ? 19.281 -18.188 -10.688 1 92.31 136 CYS B CA 1
ATOM 5244 C C . CYS B 1 136 ? 19.875 -19.453 -10.07 1 92.31 136 CYS B C 1
ATOM 5246 O O . CYS B 1 136 ? 19.188 -20.188 -9.352 1 92.31 136 CYS B O 1
ATOM 5248 N N . TRP B 1 137 ? 21.125 -19.734 -10.328 1 92.69 137 TRP B N 1
ATOM 5249 C CA . TRP B 1 137 ? 21.734 -21.016 -9.93 1 92.69 137 TRP B CA 1
ATOM 5250 C C . TRP B 1 137 ? 21.719 -21.172 -8.406 1 92.69 137 TRP B C 1
ATOM 5252 O O . TRP B 1 137 ? 21.609 -22.281 -7.895 1 92.69 137 TRP B O 1
ATOM 5262 N N . LYS B 1 138 ? 21.766 -20.078 -7.668 1 93.25 138 LYS B N 1
ATOM 5263 C CA . LYS B 1 138 ? 21.844 -20.125 -6.211 1 93.25 138 LYS B CA 1
ATOM 5264 C C . LYS B 1 138 ? 20.547 -20.688 -5.621 1 93.25 138 LYS B C 1
ATOM 5266 O O . LYS B 1 138 ? 20.562 -21.281 -4.543 1 93.25 138 LYS B O 1
ATOM 5271 N N . VAL B 1 139 ? 19.406 -20.5 -6.32 1 95.75 139 VAL B N 1
ATOM 5272 C CA . VAL B 1 139 ? 18.125 -20.922 -5.785 1 95.75 139 VAL B CA 1
ATOM 5273 C C . VAL B 1 139 ? 17.5 -21.953 -6.715 1 95.75 139 VAL B C 1
ATOM 5275 O O . VAL B 1 139 ? 16.375 -22.422 -6.477 1 95.75 139 VAL B O 1
ATOM 5278 N N . ARG B 1 140 ? 18.188 -22.453 -7.734 1 95.06 140 ARG B N 1
ATOM 5279 C CA . ARG B 1 140 ? 17.672 -23.328 -8.773 1 95.06 140 ARG B CA 1
ATOM 5280 C C . ARG B 1 140 ? 17.219 -24.656 -8.195 1 95.06 140 ARG B C 1
ATOM 5282 O O . ARG B 1 140 ? 16.156 -25.172 -8.562 1 95.06 140 ARG B O 1
ATOM 5289 N N . PRO B 1 141 ? 17.969 -25.234 -7.219 1 96.25 141 PRO B N 1
ATOM 5290 C CA . PRO B 1 141 ? 17.516 -26.5 -6.668 1 96.25 141 PRO B CA 1
ATOM 5291 C C . PRO B 1 141 ? 16.125 -26.406 -6.031 1 96.25 141 PRO B C 1
ATOM 5293 O O . PRO B 1 141 ? 15.289 -27.297 -6.215 1 96.25 141 PRO B O 1
ATOM 5296 N N . TRP B 1 142 ? 15.922 -25.344 -5.328 1 97.75 142 TRP B N 1
ATOM 5297 C CA . TRP B 1 142 ? 14.609 -25.109 -4.723 1 97.75 142 TRP B CA 1
ATOM 5298 C C . TRP B 1 142 ? 13.539 -24.938 -5.789 1 97.75 142 TRP B C 1
ATOM 5300 O O . TRP B 1 142 ? 12.492 -25.594 -5.734 1 97.75 142 TRP B O 1
ATOM 5310 N N . LEU B 1 143 ? 13.789 -24.156 -6.785 1 97.5 143 LEU B N 1
ATOM 5311 C CA . LEU B 1 143 ? 12.836 -23.859 -7.844 1 97.5 143 LEU B CA 1
ATOM 5312 C C . LEU B 1 143 ? 12.5 -25.109 -8.641 1 97.5 143 LEU B C 1
ATOM 5314 O O . LEU B 1 143 ? 11.328 -25.359 -8.953 1 97.5 143 LEU B O 1
ATOM 5318 N N . SER B 1 144 ? 13.516 -25.859 -8.953 1 96.62 144 SER B N 1
ATOM 5319 C CA . SER B 1 144 ? 13.328 -27.078 -9.742 1 96.62 144 SER B CA 1
ATOM 5320 C C . SER B 1 144 ? 12.484 -28.094 -9 1 96.62 144 SER B C 1
ATOM 5322 O O . SER B 1 144 ? 11.602 -28.719 -9.586 1 96.62 144 SER B O 1
ATOM 5324 N N . SER B 1 145 ? 12.773 -28.234 -7.715 1 97.62 145 SER B N 1
ATOM 5325 C CA . SER B 1 145 ? 12 -29.172 -6.914 1 97.62 145 SER B CA 1
ATOM 5326 C C . SER B 1 145 ? 10.547 -28.734 -6.805 1 97.62 145 SER B C 1
ATOM 5328 O O . SER B 1 145 ? 9.633 -29.562 -6.938 1 97.62 145 SER B O 1
ATOM 5330 N N . LEU B 1 146 ? 10.352 -27.5 -6.555 1 98.12 146 LEU B N 1
ATOM 5331 C CA . LEU B 1 146 ? 8.992 -26.984 -6.434 1 98.12 146 LEU B CA 1
ATOM 5332 C C . LEU B 1 146 ? 8.227 -27.141 -7.742 1 98.12 146 LEU B C 1
ATOM 5334 O O . LEU B 1 146 ? 7.074 -27.578 -7.738 1 98.12 146 LEU B O 1
ATOM 5338 N N . ARG B 1 147 ? 8.852 -26.812 -8.828 1 97.25 147 ARG B N 1
ATOM 5339 C CA . ARG B 1 147 ? 8.227 -26.953 -10.133 1 97.25 147 ARG B CA 1
ATOM 5340 C C . ARG B 1 147 ? 7.816 -28.406 -10.383 1 97.25 147 ARG B C 1
ATOM 5342 O O . ARG B 1 147 ? 6.711 -28.672 -10.867 1 97.25 147 ARG B O 1
ATOM 5349 N N . SER B 1 148 ? 8.742 -29.281 -10.055 1 96.81 148 SER B N 1
ATOM 5350 C CA . SER B 1 148 ? 8.461 -30.703 -10.258 1 96.81 148 SER B CA 1
ATOM 5351 C C . SER B 1 148 ? 7.207 -31.125 -9.5 1 96.81 148 SER B C 1
ATOM 5353 O O . SER B 1 148 ? 6.418 -31.938 -10 1 96.81 148 SER B O 1
ATOM 5355 N N . ASN B 1 149 ? 7.012 -30.594 -8.32 1 97.44 149 ASN B N 1
ATOM 5356 C CA . ASN B 1 149 ? 5.844 -30.922 -7.508 1 97.44 149 ASN B CA 1
ATOM 5357 C C . ASN B 1 149 ? 4.574 -30.297 -8.078 1 97.44 149 ASN B C 1
ATOM 5359 O O . ASN B 1 149 ? 3.48 -30.828 -7.902 1 97.44 149 ASN B O 1
ATOM 5363 N N . MET B 1 150 ? 4.66 -29.234 -8.727 1 97.5 150 MET B N 1
ATOM 5364 C CA . MET B 1 150 ? 3.504 -28.531 -9.281 1 97.5 150 MET B CA 1
ATOM 5365 C C . MET B 1 150 ? 3.031 -29.203 -10.57 1 97.5 150 MET B C 1
ATOM 5367 O O . MET B 1 150 ? 1.828 -29.312 -10.812 1 97.5 150 MET B O 1
ATOM 5371 N N . VAL B 1 151 ? 3.979 -29.672 -11.367 1 96.31 151 VAL B N 1
ATOM 5372 C CA . VAL B 1 151 ? 3.691 -30.234 -12.688 1 96.31 151 VAL B CA 1
ATOM 5373 C C . VAL B 1 151 ? 2.922 -31.547 -12.539 1 96.31 151 VAL B C 1
ATOM 5375 O O . VAL B 1 151 ? 2.109 -31.891 -13.398 1 96.31 151 VAL B O 1
ATOM 5378 N N . VAL B 1 152 ? 3.092 -32.219 -11.406 1 94.62 152 VAL B N 1
ATOM 5379 C CA . VAL B 1 152 ? 2.527 -33.562 -11.242 1 94.62 152 VAL B CA 1
ATOM 5380 C C . VAL B 1 152 ? 1.07 -33.469 -10.797 1 94.62 152 VAL B C 1
ATOM 5382 O O . VAL B 1 152 ? 0.324 -34.438 -10.859 1 94.62 152 VAL B O 1
ATOM 5385 N N . LEU B 1 153 ? 0.584 -32.344 -10.438 1 94.25 153 LEU B N 1
ATOM 5386 C CA . LEU B 1 153 ? -0.795 -32.156 -10.008 1 94.25 153 LEU B CA 1
ATOM 5387 C C . LEU B 1 153 ? -1.767 -32.406 -11.156 1 94.25 153 LEU B C 1
ATOM 5389 O O . LEU B 1 153 ? -1.435 -32.156 -12.32 1 94.25 153 LEU B O 1
ATOM 5393 N N . PRO B 1 154 ? -2.939 -32.906 -10.797 1 93.62 154 PRO B N 1
ATOM 5394 C CA . PRO B 1 154 ? -3.965 -32.938 -11.844 1 93.62 154 PRO B CA 1
ATOM 5395 C C . PRO B 1 154 ? -4.316 -31.562 -12.383 1 93.62 154 PRO B C 1
ATOM 5397 O O . PRO B 1 154 ? -4.781 -30.703 -11.625 1 93.62 154 PRO B O 1
ATOM 5400 N N . GLN B 1 155 ? -4.156 -31.406 -13.617 1 95.81 155 GLN B N 1
ATOM 5401 C CA . GLN B 1 155 ? -4.23 -30.078 -14.188 1 95.81 155 GLN B CA 1
ATOM 5402 C C . GLN B 1 155 ? -5.598 -29.812 -14.812 1 95.81 155 GLN B C 1
ATOM 5404 O O . GLN B 1 155 ? -6.223 -30.734 -15.352 1 95.81 155 GLN B O 1
ATOM 5409 N N . GLU B 1 156 ? -6.02 -28.609 -14.758 1 96.38 156 GLU B N 1
ATOM 5410 C CA . GLU B 1 156 ? -7.215 -28.156 -15.469 1 96.38 156 GLU B CA 1
ATOM 5411 C C . GLU B 1 156 ? -7 -28.188 -16.969 1 96.38 156 GLU B C 1
ATOM 5413 O O . GLU B 1 156 ? -5.867 -28.109 -17.453 1 96.38 156 GLU B O 1
ATOM 5418 N N . LYS B 1 157 ? -8.078 -28.312 -17.672 1 96 157 LYS B N 1
ATOM 5419 C CA . LYS B 1 157 ? -7.992 -28.375 -19.125 1 96 157 LYS B CA 1
ATOM 5420 C C . LYS B 1 157 ? -7.727 -26.984 -19.719 1 96 157 LYS B C 1
ATOM 5422 O O . 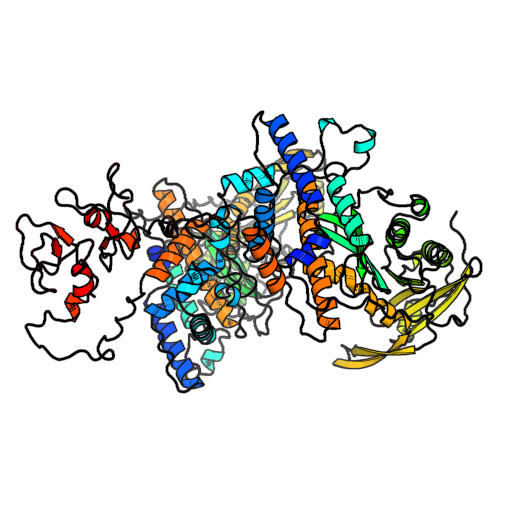LYS B 1 157 ? -7.125 -26.875 -20.781 1 96 157 LYS B O 1
ATOM 5427 N N . LYS B 1 158 ? -8.18 -26 -19.062 1 96.88 158 LYS B N 1
ATOM 5428 C CA . LYS B 1 158 ? -7.941 -24.625 -19.484 1 96.88 158 LYS B CA 1
ATOM 5429 C C . LYS B 1 158 ? -6.883 -23.953 -18.609 1 96.88 158 LYS B C 1
ATOM 5431 O O . LYS B 1 158 ? -6.953 -24.016 -17.375 1 96.88 158 LYS B O 1
ATOM 5436 N N . SER B 1 159 ? -5.906 -23.359 -19.234 1 97.06 159 SER B N 1
ATOM 5437 C CA . SER B 1 159 ? -4.848 -22.672 -18.5 1 97.06 159 SER B CA 1
ATOM 5438 C C . SER B 1 159 ? -4.441 -21.375 -19.188 1 97.06 159 SER B C 1
ATOM 5440 O O . SER B 1 159 ? -4.68 -21.203 -20.375 1 97.06 159 SER B O 1
ATOM 5442 N N . ALA B 1 160 ? -3.936 -20.531 -18.438 1 98.38 160 ALA B N 1
ATOM 5443 C CA . ALA B 1 160 ? -3.453 -19.25 -18.953 1 98.38 160 ALA B CA 1
ATOM 5444 C C . ALA B 1 160 ? -1.961 -19.078 -18.672 1 98.38 160 ALA B C 1
ATOM 5446 O O . ALA B 1 160 ? -1.446 -19.562 -17.672 1 98.38 160 ALA B O 1
ATOM 5447 N N . VAL B 1 161 ? -1.259 -18.438 -19.594 1 97.81 161 VAL B N 1
ATOM 5448 C CA . VAL B 1 161 ? 0.149 -18.094 -19.422 1 97.81 161 VAL B CA 1
ATOM 5449 C C . VAL B 1 161 ? 0.297 -16.578 -19.297 1 97.81 161 VAL B C 1
ATOM 5451 O O . VAL B 1 161 ? -0.257 -15.82 -20.109 1 97.81 161 VAL B O 1
ATOM 5454 N N . ASP B 1 162 ? 0.934 -16.156 -18.312 1 96.69 162 ASP B N 1
ATOM 5455 C CA . ASP B 1 162 ? 1.161 -14.734 -18.078 1 96.69 162 ASP B CA 1
ATOM 5456 C C . ASP B 1 162 ? 2.338 -14.508 -17.125 1 96.69 162 ASP B C 1
ATOM 5458 O O . ASP B 1 162 ? 2.984 -15.469 -16.703 1 96.69 162 ASP B O 1
ATOM 5462 N N . GLU B 1 163 ? 2.639 -13.258 -16.875 1 94 163 GLU B N 1
ATOM 5463 C CA . GLU B 1 163 ? 3.773 -12.898 -16.031 1 94 163 GLU B CA 1
ATOM 5464 C C . GLU B 1 163 ? 3.318 -12.531 -14.625 1 94 163 GLU B C 1
ATOM 5466 O O . GLU B 1 163 ? 2.219 -12.008 -14.438 1 94 163 GLU B O 1
ATOM 5471 N N . VAL B 1 164 ? 4.09 -12.953 -13.641 1 93.19 164 VAL B N 1
ATOM 5472 C CA . VAL B 1 164 ? 3.961 -12.539 -12.242 1 93.19 164 VAL B CA 1
ATOM 5473 C C . VAL B 1 164 ? 5.176 -11.711 -11.844 1 93.19 164 VAL B C 1
ATOM 5475 O O . VAL B 1 164 ? 6.312 -12.07 -12.133 1 93.19 164 VAL B O 1
ATOM 5478 N N . LEU B 1 165 ? 4.977 -10.539 -11.242 1 92.25 165 LEU B N 1
ATOM 5479 C CA . LEU B 1 165 ? 6.082 -9.688 -10.82 1 92.25 165 LEU B CA 1
ATOM 5480 C C . LEU B 1 165 ? 6.289 -9.773 -9.312 1 92.25 165 LEU B C 1
ATOM 5482 O O . LEU B 1 165 ? 5.363 -9.523 -8.539 1 92.25 165 LEU B O 1
ATOM 5486 N N . ILE B 1 166 ? 7.434 -10.195 -8.938 1 92.5 166 ILE B N 1
ATOM 5487 C CA . ILE B 1 166 ? 7.84 -10.219 -7.535 1 92.5 166 ILE B CA 1
ATOM 5488 C C . ILE B 1 166 ? 8.492 -8.891 -7.164 1 92.5 166 ILE B C 1
ATOM 5490 O O . ILE B 1 166 ? 9.555 -8.547 -7.68 1 92.5 166 ILE B O 1
ATOM 5494 N N . PRO B 1 167 ? 7.859 -8.133 -6.273 1 89.62 167 PRO B N 1
ATOM 5495 C CA . PRO B 1 167 ? 8.414 -6.812 -5.945 1 89.62 167 PRO B CA 1
ATOM 5496 C C . PRO B 1 167 ? 9.828 -6.891 -5.391 1 89.62 167 PRO B C 1
ATOM 5498 O O . PRO B 1 167 ? 10.094 -7.648 -4.453 1 89.62 167 PRO B O 1
ATOM 5501 N N . PHE B 1 168 ? 10.781 -6.195 -5.938 1 89.69 168 PHE B N 1
ATOM 5502 C CA . PHE B 1 168 ? 12.18 -6.09 -5.539 1 89.69 168 PHE B CA 1
ATOM 5503 C C . PHE B 1 168 ? 12.805 -4.816 -6.09 1 89.69 168 PHE B C 1
ATOM 5505 O O . PHE B 1 168 ? 12.773 -4.574 -7.301 1 89.69 168 PHE B O 1
ATOM 5512 N N . CYS B 1 169 ? 13.367 -3.988 -5.219 1 84.75 169 CYS B N 1
ATOM 5513 C CA . CYS B 1 169 ? 13.922 -2.715 -5.668 1 84.75 169 CYS B CA 1
ATOM 5514 C C . CYS B 1 169 ? 15.438 -2.676 -5.469 1 84.75 169 CYS B C 1
ATOM 5516 O O . CYS B 1 169 ? 16.062 -1.636 -5.664 1 84.75 169 CYS B O 1
ATOM 5518 N N . GLY B 1 170 ? 16.016 -3.752 -5.102 1 85.69 170 GLY B N 1
ATOM 5519 C CA . GLY B 1 170 ? 17.453 -3.781 -4.898 1 85.69 170 GLY B CA 1
ATOM 5520 C C . GLY B 1 170 ? 18.234 -3.912 -6.191 1 85.69 170 GLY B C 1
ATOM 5521 O O . GLY B 1 170 ? 17.688 -3.744 -7.281 1 85.69 170 GLY B O 1
ATOM 5522 N N . ARG B 1 171 ? 19.469 -4.062 -6.098 1 84.44 171 ARG B N 1
ATOM 5523 C CA . ARG B 1 171 ? 20.344 -4.203 -7.258 1 84.44 171 ARG B CA 1
ATOM 5524 C C . ARG B 1 171 ? 20.438 -5.66 -7.695 1 84.44 171 ARG B C 1
ATOM 5526 O O . ARG B 1 171 ? 20.781 -6.535 -6.895 1 84.44 171 ARG B O 1
ATOM 5533 N N . CYS B 1 172 ? 20 -5.938 -8.867 1 87 172 CYS B N 1
ATOM 5534 C CA . CYS B 1 172 ? 20.078 -7.266 -9.461 1 87 172 CYS B CA 1
ATOM 5535 C C . CYS B 1 172 ? 20.047 -7.191 -10.984 1 87 172 CYS B C 1
ATOM 5537 O O . CYS B 1 172 ? 19.406 -6.309 -11.547 1 87 172 CYS B O 1
ATOM 5539 N N . TYR B 1 173 ? 20.734 -8.086 -11.547 1 84.81 173 TYR B N 1
ATOM 5540 C CA . TYR B 1 173 ? 20.875 -8.094 -12.992 1 84.81 173 TYR B CA 1
ATOM 5541 C C . TYR B 1 173 ? 19.547 -8.438 -13.664 1 84.81 173 TYR B C 1
ATOM 5543 O O . TYR B 1 173 ? 19.297 -8.031 -14.805 1 84.81 173 TYR B O 1
ATOM 5551 N N . ILE B 1 174 ? 18.703 -9.133 -12.984 1 89.56 174 ILE B N 1
ATOM 5552 C CA . ILE B 1 174 ? 17.516 -9.625 -13.672 1 89.56 174 ILE B CA 1
ATOM 5553 C C . ILE B 1 174 ? 16.297 -8.797 -13.273 1 89.56 174 ILE B C 1
ATOM 5555 O O . ILE B 1 174 ? 15.164 -9.156 -13.578 1 89.56 174 ILE B O 1
ATOM 5559 N N . ARG B 1 175 ? 16.5 -7.711 -12.602 1 89.94 175 ARG B N 1
ATOM 5560 C CA . ARG B 1 175 ? 15.406 -6.832 -12.195 1 89.94 175 ARG B CA 1
ATOM 5561 C C . ARG B 1 175 ? 14.703 -6.234 -13.406 1 89.94 175 ARG B C 1
ATOM 5563 O O . ARG B 1 175 ? 15.352 -5.844 -14.383 1 89.94 175 ARG B O 1
ATOM 5570 N N . GLN B 1 176 ? 13.398 -6.191 -13.336 1 89.5 176 GLN B N 1
ATOM 5571 C CA . GLN B 1 176 ? 12.578 -5.672 -14.422 1 89.5 176 GLN B CA 1
ATOM 5572 C C . GLN B 1 176 ? 11.812 -4.422 -13.984 1 89.5 176 GLN B C 1
ATOM 5574 O O . GLN B 1 176 ? 11.484 -4.27 -12.812 1 89.5 176 GLN B O 1
ATOM 5579 N N . TYR B 1 177 ? 11.625 -3.49 -14.836 1 85.25 177 TYR B N 1
ATOM 5580 C CA . TYR B 1 177 ? 10.82 -2.293 -14.617 1 85.25 177 TYR B CA 1
ATOM 5581 C C . TYR B 1 177 ? 9.508 -2.369 -15.398 1 85.25 177 TYR B C 1
ATOM 5583 O O . TYR B 1 177 ? 9.516 -2.4 -16.625 1 85.25 177 TYR B O 1
ATOM 5591 N N . MET B 1 178 ? 8.445 -2.52 -14.727 1 85.38 178 MET B N 1
ATOM 5592 C CA . MET B 1 178 ? 7.113 -2.578 -15.32 1 85.38 178 MET B CA 1
ATOM 5593 C C . MET B 1 178 ? 6.211 -1.496 -14.734 1 85.38 178 MET B C 1
ATOM 5595 O O . MET B 1 178 ? 5.52 -1.728 -13.742 1 85.38 178 MET B O 1
ATOM 5599 N N . PRO B 1 179 ? 6.031 -0.379 -15.312 1 77.56 179 PRO B N 1
ATOM 5600 C CA . PRO B 1 179 ? 5.336 0.781 -14.75 1 77.56 179 PRO B CA 1
ATOM 5601 C C . PRO B 1 179 ? 3.828 0.562 -14.625 1 77.56 179 PRO B C 1
ATOM 5603 O O . PRO B 1 179 ? 3.172 1.209 -13.805 1 77.56 179 PRO B O 1
ATOM 5606 N N . ASN B 1 180 ? 3.275 -0.317 -15.422 1 76.38 180 ASN B N 1
ATOM 5607 C CA . ASN B 1 180 ? 1.827 -0.497 -15.453 1 76.38 180 ASN B CA 1
ATOM 5608 C C . ASN B 1 180 ? 1.351 -1.42 -14.336 1 76.38 180 ASN B C 1
ATOM 5610 O O . ASN B 1 180 ? 0.147 -1.568 -14.117 1 76.38 180 ASN B O 1
ATOM 5614 N N . LYS B 1 181 ? 2.281 -2.055 -13.727 1 76.94 181 LYS B N 1
ATOM 5615 C CA . LYS B 1 181 ? 1.869 -2.906 -12.617 1 76.94 181 LYS B CA 1
ATOM 5616 C C . LYS B 1 181 ? 1.527 -2.074 -11.383 1 76.94 181 LYS B C 1
ATOM 5618 O O . LYS B 1 181 ? 2.309 -1.215 -10.977 1 76.94 181 LYS B O 1
ATOM 5623 N N . PRO B 1 182 ? 0.351 -2.176 -10.828 1 69.06 182 PRO B N 1
ATOM 5624 C CA . PRO B 1 182 ? -0.17 -1.303 -9.773 1 69.06 182 PRO B CA 1
ATOM 5625 C C . PRO B 1 182 ? 0.596 -1.445 -8.461 1 69.06 182 PRO B C 1
ATOM 5627 O O . PRO B 1 182 ? 0.698 -0.484 -7.691 1 69.06 182 PRO B O 1
ATOM 5630 N N . LYS B 1 183 ? 1.173 -2.531 -8.133 1 70 183 LYS B N 1
ATOM 5631 C CA . LYS B 1 183 ? 1.71 -2.785 -6.801 1 70 183 LYS B CA 1
ATOM 5632 C C . LYS B 1 183 ? 3.158 -2.316 -6.695 1 70 183 LYS B C 1
ATOM 5634 O O . LYS B 1 183 ? 3.539 -1.685 -5.707 1 70 183 LYS B O 1
ATOM 5639 N N . SER B 1 184 ? 3.902 -2.713 -7.676 1 78.06 184 SER B N 1
ATOM 5640 C CA . SER B 1 184 ? 5.305 -2.314 -7.754 1 78.06 184 SER B CA 1
ATOM 5641 C C . SER B 1 184 ? 5.762 -2.188 -9.203 1 78.06 184 SER B C 1
ATOM 5643 O O . SER B 1 184 ? 5.398 -3.008 -10.047 1 78.06 184 SER B O 1
ATOM 5645 N N . LYS B 1 185 ? 6.523 -1.188 -9.383 1 84.44 185 LYS B N 1
ATOM 5646 C CA . LYS B 1 185 ? 7 -0.983 -10.75 1 84.44 185 LYS B CA 1
ATOM 5647 C C . LYS B 1 185 ? 8.273 -1.778 -11.008 1 84.44 185 LYS B C 1
ATOM 5649 O O . LYS B 1 185 ? 8.617 -2.043 -12.164 1 84.44 185 LYS B O 1
ATOM 5654 N N . TRP B 1 186 ? 8.977 -2.131 -9.922 1 88.38 186 TRP B N 1
ATOM 5655 C CA . TRP B 1 186 ? 10.227 -2.883 -10.031 1 88.38 186 TRP B CA 1
ATOM 5656 C C . TRP B 1 186 ? 10.078 -4.27 -9.414 1 88.38 186 TRP B C 1
ATOM 5658 O O . TRP B 1 186 ? 9.398 -4.434 -8.398 1 88.38 186 TRP B O 1
ATOM 5668 N N . GLY B 1 187 ? 10.695 -5.25 -10.086 1 92.56 187 GLY B N 1
ATOM 5669 C CA . GLY B 1 187 ? 10.648 -6.566 -9.469 1 92.56 187 GLY B CA 1
ATOM 5670 C C . GLY B 1 187 ? 11.281 -7.645 -10.328 1 92.56 187 GLY B C 1
ATOM 5671 O O . GLY B 1 187 ? 11.969 -7.348 -11.312 1 92.56 187 GLY B O 1
ATOM 5672 N N . LEU B 1 188 ? 11.234 -8.844 -9.82 1 94 188 LEU B N 1
ATOM 5673 C CA . LEU B 1 188 ? 11.641 -10.039 -10.539 1 94 188 LEU B CA 1
ATOM 5674 C C . LEU B 1 188 ? 10.453 -10.664 -11.273 1 94 188 LEU B C 1
ATOM 5676 O O . LEU B 1 188 ? 9.352 -10.734 -10.727 1 94 188 LEU B O 1
ATOM 5680 N N . LYS B 1 189 ? 10.727 -11.039 -12.484 1 93.06 189 LYS B N 1
ATOM 5681 C CA . LYS B 1 189 ? 9.648 -11.523 -13.336 1 93.06 189 LYS B CA 1
ATOM 5682 C C . LYS B 1 189 ? 9.602 -13.047 -13.344 1 93.06 189 LYS B C 1
ATOM 5684 O O . LYS B 1 189 ? 10.633 -13.703 -13.508 1 93.06 189 LYS B O 1
ATOM 5689 N N . LEU B 1 190 ? 8.422 -13.586 -13.102 1 94.94 190 LEU B N 1
ATOM 5690 C CA . LEU B 1 190 ? 8.141 -15.016 -13.156 1 94.94 190 LEU B CA 1
ATOM 5691 C C . LEU B 1 190 ? 7.082 -15.32 -14.211 1 94.94 190 LEU B C 1
ATOM 5693 O O . LEU B 1 190 ? 6.023 -14.688 -14.234 1 94.94 190 LEU B O 1
ATOM 5697 N N . TRP B 1 191 ? 7.414 -16.25 -15.172 1 95.56 191 TRP B N 1
ATOM 5698 C CA . TRP B 1 191 ? 6.406 -16.781 -16.078 1 95.56 191 TRP B CA 1
ATOM 5699 C C . TRP B 1 191 ? 5.602 -17.891 -15.422 1 95.56 191 TRP B C 1
ATOM 5701 O O . TRP B 1 191 ? 6.176 -18.797 -14.82 1 95.56 191 TRP B O 1
ATOM 5711 N N . ALA B 1 192 ? 4.316 -17.797 -15.523 1 97.62 192 ALA B N 1
ATOM 5712 C CA . ALA B 1 192 ? 3.502 -18.812 -14.859 1 97.62 192 ALA B CA 1
ATOM 5713 C C . ALA B 1 192 ? 2.383 -19.297 -15.781 1 97.62 192 ALA B C 1
ATOM 5715 O O . ALA B 1 192 ? 1.875 -18.547 -16.609 1 97.62 192 ALA B O 1
ATOM 5716 N N . ARG B 1 193 ? 2.088 -20.516 -15.758 1 98.19 193 ARG B N 1
ATOM 5717 C CA . ARG B 1 193 ? 0.885 -21.125 -16.328 1 98.19 193 ARG B CA 1
ATOM 5718 C C . ARG B 1 193 ? -0.077 -21.562 -15.234 1 98.19 193 ARG B C 1
ATOM 5720 O O . ARG B 1 193 ? 0.273 -22.406 -14.398 1 98.19 193 ARG B O 1
ATOM 5727 N N . SER B 1 194 ? -1.228 -21.016 -15.188 1 98.12 194 SER B N 1
ATOM 5728 C CA . SER B 1 194 ? -2.207 -21.281 -14.141 1 98.12 194 SER B CA 1
ATOM 5729 C C . SER B 1 194 ? -3.562 -21.656 -14.734 1 98.12 194 SER B C 1
ATOM 5731 O O . SER B 1 194 ? -3.902 -21.219 -15.836 1 98.12 194 SER B O 1
ATOM 5733 N N . GLY B 1 195 ? -4.266 -22.469 -14.062 1 97.38 195 GLY B N 1
ATOM 5734 C CA . GLY B 1 195 ? -5.641 -22.766 -14.438 1 97.38 195 GLY B CA 1
ATOM 5735 C C . GLY B 1 195 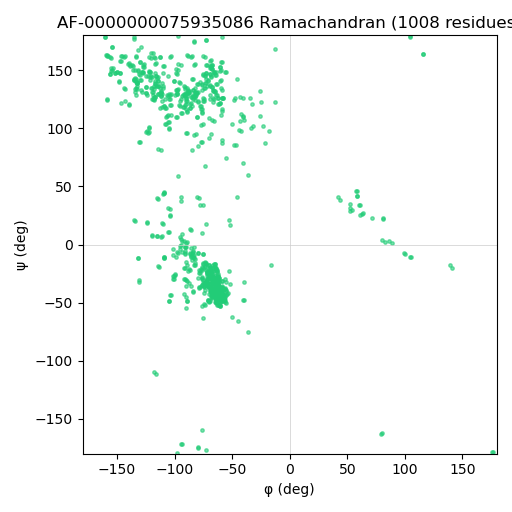? -6.598 -21.625 -14.148 1 97.38 195 GLY B C 1
ATOM 5736 O O . GLY B 1 195 ? -6.203 -20.609 -13.586 1 97.38 195 GLY B O 1
ATOM 5737 N N . GLU B 1 196 ? -7.832 -21.797 -14.539 1 96.25 196 GLU B N 1
ATOM 5738 C CA . GLU B 1 196 ? -8.867 -20.797 -14.305 1 96.25 196 GLU B CA 1
ATOM 5739 C C . GLU B 1 196 ? -9.094 -20.578 -12.812 1 96.25 196 GLU B C 1
ATOM 5741 O O . GLU B 1 196 ? -9.477 -19.484 -12.383 1 96.25 196 GLU B O 1
ATOM 5746 N N . SER B 1 197 ? -8.797 -21.641 -12.008 1 95.38 197 SER B N 1
ATOM 5747 C CA . SER B 1 197 ? -8.969 -21.562 -10.562 1 95.38 197 SER B CA 1
ATOM 5748 C C . SER B 1 197 ? -7.867 -20.734 -9.914 1 95.38 197 SER B C 1
ATOM 5750 O O . SER B 1 197 ? -7.98 -20.359 -8.742 1 95.38 197 SER B O 1
ATOM 5752 N N . GLY B 1 198 ? -6.836 -20.531 -10.609 1 96.88 198 GLY B N 1
ATOM 5753 C CA . GLY B 1 198 ? -5.699 -19.812 -10.055 1 96.88 198 GLY B CA 1
ATOM 5754 C C . GLY B 1 198 ? -4.531 -20.719 -9.719 1 96.88 198 GLY B C 1
ATOM 5755 O O . GLY B 1 198 ? -3.428 -20.25 -9.438 1 96.88 198 GLY B O 1
ATOM 5756 N N . LEU B 1 199 ? -4.762 -22.031 -9.758 1 97.62 199 LEU B N 1
ATOM 5757 C CA . LEU B 1 199 ? -3.723 -23 -9.438 1 97.62 199 LEU B CA 1
ATOM 5758 C C . LEU B 1 199 ? -2.559 -22.891 -10.414 1 97.62 199 LEU B C 1
ATOM 5760 O O . LEU B 1 199 ? -2.76 -22.938 -11.633 1 97.62 199 LEU B O 1
ATOM 5764 N N . CYS B 1 200 ? -1.4 -22.734 -9.891 1 98.38 200 CYS B N 1
ATOM 5765 C CA . CYS B 1 200 ? -0.196 -22.656 -10.711 1 98.38 200 CYS B CA 1
ATOM 5766 C C . CYS B 1 200 ? 0.357 -24.047 -11 1 98.38 200 CYS B C 1
ATOM 5768 O O . CYS B 1 200 ? 0.714 -24.781 -10.078 1 98.38 200 CYS B O 1
ATOM 5770 N N . TYR B 1 201 ? 0.47 -24.406 -12.219 1 98.06 201 TYR B N 1
ATOM 5771 C CA . TYR B 1 201 ? 0.902 -25.734 -12.609 1 98.06 201 TYR B CA 1
ATOM 5772 C C . TYR B 1 201 ? 2.373 -25.75 -13.008 1 98.06 201 TYR B C 1
ATOM 5774 O O . TYR B 1 201 ? 3.039 -26.781 -12.938 1 98.06 201 TYR B O 1
ATOM 5782 N N . ASP B 1 202 ? 2.803 -24.656 -13.5 1 97.38 202 ASP B N 1
ATOM 5783 C CA . ASP B 1 202 ? 4.18 -24.531 -13.977 1 97.38 202 ASP B CA 1
ATOM 5784 C C . ASP B 1 202 ? 4.656 -23.094 -13.93 1 97.38 202 ASP B C 1
ATOM 5786 O O . ASP B 1 202 ? 3.846 -22.156 -14.008 1 97.38 202 ASP B O 1
ATOM 5790 N N . PHE B 1 203 ? 5.957 -22.953 -13.734 1 97.19 203 PHE B N 1
ATOM 5791 C CA . PHE B 1 203 ? 6.5 -21.594 -13.695 1 97.19 203 PHE B CA 1
ATOM 5792 C C . PHE B 1 203 ? 7.984 -21.594 -14.047 1 97.19 203 PHE B C 1
ATOM 5794 O O . PHE B 1 203 ? 8.617 -22.656 -14.062 1 97.19 203 PHE B O 1
ATOM 5801 N N . ASP B 1 204 ? 8.484 -20.453 -14.414 1 94.94 204 ASP B N 1
ATOM 5802 C CA . ASP B 1 204 ? 9.906 -20.234 -14.672 1 94.94 204 ASP B CA 1
ATOM 5803 C C . ASP B 1 204 ? 10.297 -18.781 -14.406 1 94.94 204 ASP B C 1
ATOM 5805 O O . ASP B 1 204 ? 9.477 -17.875 -14.562 1 94.94 204 ASP B O 1
ATOM 5809 N N . VAL B 1 205 ? 11.516 -18.625 -13.961 1 94.75 205 VAL B N 1
ATOM 5810 C CA . VAL B 1 205 ? 12.008 -17.281 -13.68 1 94.75 205 VAL B CA 1
ATOM 5811 C C . VAL B 1 205 ? 12.609 -16.672 -14.938 1 94.75 205 VAL B C 1
ATOM 5813 O O . VAL B 1 205 ? 13.375 -17.328 -15.648 1 94.75 205 VAL B O 1
ATOM 5816 N N . TYR B 1 206 ? 12.211 -15.484 -15.25 1 92.56 206 TYR B N 1
ATOM 5817 C CA . TYR B 1 206 ? 12.789 -14.773 -16.391 1 92.56 206 TYR B CA 1
ATOM 5818 C C . TYR B 1 206 ? 14.188 -14.266 -16.062 1 92.56 206 TYR B C 1
ATOM 5820 O O . TYR B 1 206 ? 14.375 -13.531 -15.086 1 92.56 206 TYR B O 1
ATOM 5828 N N . GLN B 1 207 ? 15.195 -14.562 -16.812 1 88.31 207 GLN B N 1
ATOM 5829 C CA . GLN B 1 207 ? 16.578 -14.227 -16.531 1 88.31 207 GLN B CA 1
ATOM 5830 C C . GLN B 1 207 ? 17.109 -13.164 -17.5 1 88.31 207 GLN B C 1
ATOM 5832 O O . GLN B 1 207 ? 18.312 -13.023 -17.688 1 88.31 207 GLN B O 1
ATOM 5837 N N . ARG B 1 208 ? 16.219 -12.438 -18.203 1 79.12 208 ARG B N 1
ATOM 5838 C CA . ARG B 1 208 ? 16.578 -11.383 -19.141 1 79.12 208 ARG B CA 1
ATOM 5839 C C . ARG B 1 208 ? 17.359 -11.938 -20.312 1 79.12 208 ARG B C 1
ATOM 5841 O O . ARG B 1 208 ? 18.297 -11.312 -20.797 1 79.12 208 ARG B O 1
ATOM 5848 N N . CYS B 1 209 ? 17.109 -13.148 -20.578 1 75.25 209 CYS B N 1
ATOM 5849 C CA . CYS B 1 209 ? 17.703 -13.773 -21.75 1 75.25 209 CYS B CA 1
ATOM 5850 C C . CYS B 1 209 ? 16.688 -14.625 -22.5 1 75.25 209 CYS B C 1
ATOM 5852 O O . CYS B 1 209 ? 15.633 -14.953 -21.953 1 75.25 209 CYS B O 1
ATOM 5854 N N . ASN B 1 210 ? 16.984 -14.758 -23.734 1 71 210 ASN B N 1
ATOM 5855 C CA . ASN B 1 210 ? 16.094 -15.562 -24.578 1 71 210 ASN B CA 1
ATOM 5856 C C . ASN B 1 210 ? 16.359 -17.047 -24.406 1 71 210 ASN B C 1
ATOM 5858 O O . ASN B 1 210 ? 16.625 -17.75 -25.391 1 71 210 ASN B O 1
ATOM 5862 N N . LYS B 1 211 ? 16.578 -17.422 -23.141 1 70.44 211 LYS B N 1
ATOM 5863 C CA . LYS B 1 211 ? 16.766 -18.828 -22.812 1 70.44 211 LYS B CA 1
ATOM 5864 C C . LYS B 1 211 ? 15.953 -19.219 -21.594 1 70.44 211 LYS B C 1
ATOM 5866 O O . LYS B 1 211 ? 15.836 -18.438 -20.641 1 70.44 211 LYS B O 1
ATOM 5871 N N . GLY B 1 212 ? 15.273 -20.297 -21.812 1 72.69 212 GLY B N 1
ATOM 5872 C CA . GLY B 1 212 ? 14.625 -20.891 -20.656 1 72.69 212 GLY B CA 1
ATOM 5873 C C . GLY B 1 212 ? 15.492 -21.891 -19.922 1 72.69 212 GLY B C 1
ATOM 5874 O O . GLY B 1 212 ? 16.578 -22.234 -20.406 1 72.69 212 GLY B O 1
ATOM 5875 N N . PHE B 1 213 ? 15.102 -22.156 -18.75 1 73.19 213 PHE B N 1
ATOM 5876 C CA . PHE B 1 213 ? 15.883 -23.156 -18.016 1 73.19 213 PHE B CA 1
ATOM 5877 C C . PHE B 1 213 ? 15.344 -24.562 -18.281 1 73.19 213 PHE B C 1
ATOM 5879 O O . PHE B 1 213 ? 16.109 -25.516 -18.328 1 73.19 213 PHE B O 1
ATOM 5886 N N . TYR B 1 214 ? 14.07 -24.516 -18.484 1 72.5 214 TYR B N 1
ATOM 5887 C CA . TYR B 1 214 ? 13.461 -25.828 -18.625 1 72.5 214 TYR B CA 1
ATOM 5888 C C . TYR B 1 214 ? 13 -26.062 -20.062 1 72.5 214 TYR B C 1
ATOM 5890 O O . TYR B 1 214 ? 12.719 -25.094 -20.781 1 72.5 214 TYR B O 1
ATOM 5898 N N . GLY B 1 215 ? 12.906 -27.25 -20.531 1 63.31 215 GLY B N 1
ATOM 5899 C CA . GLY B 1 215 ? 12.273 -27.641 -21.781 1 63.31 215 GLY B CA 1
ATOM 5900 C C . GLY B 1 215 ? 13.148 -27.391 -23 1 63.31 215 GLY B C 1
ATOM 5901 O O . GLY B 1 215 ? 14.359 -27.234 -22.875 1 63.31 215 GLY B O 1
ATOM 5902 N N . SER B 1 216 ? 12.438 -27.406 -24.109 1 64.56 216 SER B N 1
ATOM 5903 C CA . SER B 1 216 ? 13.133 -27.266 -25.391 1 64.56 216 SER B CA 1
ATOM 5904 C C . SER B 1 216 ? 13.461 -25.797 -25.672 1 64.56 216 SER B C 1
ATOM 5906 O O . SER B 1 216 ? 12.633 -24.922 -25.469 1 64.56 216 SER B O 1
ATOM 5908 N N . GLN B 1 217 ? 14.594 -25.562 -26.016 1 70.44 217 GLN B N 1
ATOM 5909 C CA . GLN B 1 217 ? 15.102 -24.219 -26.281 1 70.44 217 GLN B CA 1
ATOM 5910 C C . GLN B 1 217 ? 14.812 -23.797 -27.719 1 70.44 217 GLN B C 1
ATOM 5912 O O . GLN B 1 217 ? 15.016 -22.641 -28.094 1 70.44 217 GLN B O 1
ATOM 5917 N N . GLY B 1 218 ? 14.234 -24.719 -28.438 1 70.75 218 GLY B N 1
ATOM 5918 C CA . GLY B 1 218 ? 13.984 -24.453 -29.844 1 70.75 218 GLY B CA 1
ATOM 5919 C C . GLY B 1 218 ? 12.969 -23.328 -30.062 1 70.75 218 GLY B C 1
ATOM 5920 O O . GLY B 1 218 ? 13.062 -22.594 -31.047 1 70.75 218 GLY B O 1
ATOM 5921 N N . GLY B 1 219 ? 12.094 -23.219 -29.188 1 74.06 219 GLY B N 1
ATOM 5922 C CA . GLY B 1 219 ? 11.055 -22.219 -29.328 1 74.06 219 GLY B CA 1
ATOM 5923 C C . GLY B 1 219 ? 11.578 -20.797 -29.281 1 74.06 219 GLY B C 1
ATOM 5924 O O . GLY B 1 219 ? 10.93 -19.875 -29.781 1 74.06 219 GLY B O 1
ATOM 5925 N N . TYR B 1 220 ? 12.742 -20.688 -28.797 1 78.12 220 TYR B N 1
ATOM 5926 C CA . TYR B 1 220 ? 13.281 -19.344 -28.641 1 78.12 220 TYR B CA 1
ATOM 5927 C C . TYR B 1 220 ? 13.711 -18.75 -29.969 1 78.12 220 TYR B C 1
ATOM 5929 O O . TYR B 1 220 ? 13.914 -17.547 -30.094 1 78.12 220 TYR B O 1
ATOM 5937 N N . GLN B 1 221 ? 13.68 -19.562 -30.953 1 78.62 221 GLN B N 1
ATOM 5938 C CA . GLN B 1 221 ? 13.906 -19.062 -32.312 1 78.62 221 GLN B CA 1
ATOM 5939 C C . GLN B 1 221 ? 12.711 -18.25 -32.812 1 78.62 221 GLN B C 1
ATOM 5941 O O . GLN B 1 221 ? 12.852 -17.406 -33.688 1 78.62 221 GLN B O 1
ATOM 5946 N N . LEU B 1 222 ? 11.586 -18.516 -32.219 1 81.81 222 LEU B N 1
ATOM 5947 C CA . LEU B 1 222 ? 10.344 -17.844 -32.594 1 81.81 222 LEU B CA 1
ATOM 5948 C C . LEU B 1 222 ? 10.188 -16.531 -31.828 1 81.81 222 LEU B C 1
ATOM 5950 O O . LEU B 1 222 ? 9.297 -15.742 -32.125 1 81.81 222 LEU B O 1
ATOM 5954 N N . GLY B 1 223 ? 11.094 -16.312 -30.859 1 86.94 223 GLY B N 1
ATOM 5955 C CA . GLY B 1 223 ? 10.977 -15.156 -30 1 86.94 223 GLY B CA 1
ATOM 5956 C C . GLY B 1 223 ? 10.742 -15.508 -28.547 1 86.94 223 GLY B C 1
ATOM 5957 O O . GLY B 1 223 ? 10.344 -16.641 -28.234 1 86.94 223 GLY B O 1
ATOM 5958 N N . LEU B 1 224 ? 10.93 -14.594 -27.688 1 89.12 224 LEU B N 1
ATOM 5959 C CA . LEU B 1 224 ? 10.844 -14.82 -26.25 1 89.12 224 LEU B CA 1
ATOM 5960 C C . LEU B 1 224 ? 9.43 -15.219 -25.859 1 89.12 224 LEU B C 1
ATOM 5962 O O . LEU B 1 224 ? 9.242 -16.219 -25.141 1 89.12 224 LEU B O 1
ATOM 5966 N N . GLY B 1 225 ? 8.414 -14.484 -26.344 1 91.38 225 GLY B N 1
ATOM 5967 C CA . GLY B 1 225 ? 7.031 -14.742 -25.969 1 91.38 225 GLY B CA 1
ATOM 5968 C C . GLY B 1 225 ? 6.559 -16.141 -26.359 1 91.38 225 GLY B C 1
ATOM 5969 O O . GLY B 1 225 ? 6.059 -16.891 -25.516 1 91.38 225 GLY B O 1
ATOM 5970 N N . ALA B 1 226 ? 6.75 -16.453 -27.609 1 92.25 226 ALA B N 1
ATOM 5971 C CA . ALA B 1 226 ? 6.344 -17.766 -28.109 1 92.25 226 ALA B CA 1
ATOM 5972 C C . ALA B 1 226 ? 7.098 -18.891 -27.406 1 92.25 226 ALA B C 1
ATOM 5974 O O . ALA B 1 226 ? 6.52 -19.922 -27.078 1 92.25 226 ALA B O 1
ATOM 5975 N N . ALA B 1 227 ? 8.328 -18.641 -27.109 1 92.69 227 ALA B N 1
ATOM 5976 C CA . ALA B 1 227 ? 9.164 -19.656 -26.469 1 92.69 227 ALA B CA 1
ATOM 5977 C C . ALA B 1 227 ? 8.68 -19.969 -25.062 1 92.69 227 ALA B C 1
ATOM 5979 O O . ALA B 1 227 ? 8.688 -21.125 -24.641 1 92.69 227 ALA B O 1
ATOM 5980 N N . VAL B 1 228 ? 8.344 -18.969 -24.391 1 93.81 228 VAL B N 1
ATOM 5981 C CA . VAL B 1 228 ? 7.859 -19.125 -23.031 1 93.81 228 VAL B CA 1
ATOM 5982 C C . VAL B 1 228 ? 6.605 -20 -23.016 1 93.81 228 VAL B C 1
ATOM 5984 O O . VAL B 1 228 ? 6.492 -20.922 -22.219 1 93.81 228 VAL B O 1
ATOM 5987 N N . VAL B 1 229 ? 5.656 -19.703 -23.953 1 95.88 229 VAL B N 1
ATOM 5988 C CA . VAL B 1 229 ? 4.414 -20.469 -24.016 1 95.88 229 VAL B CA 1
ATOM 5989 C C . VAL B 1 229 ? 4.715 -21.922 -24.344 1 95.88 229 VAL B C 1
ATOM 5991 O O . VAL B 1 229 ? 4.191 -22.828 -23.703 1 95.88 229 VAL B O 1
ATOM 5994 N N . LEU B 1 230 ? 5.551 -22.109 -25.312 1 94.5 230 LEU B N 1
ATOM 5995 C CA . LEU B 1 230 ? 5.895 -23.469 -25.719 1 94.5 230 LEU B CA 1
ATOM 5996 C C . LEU B 1 230 ? 6.566 -24.219 -24.562 1 94.5 230 LEU B C 1
ATOM 5998 O O . LEU B 1 230 ? 6.262 -25.391 -24.328 1 94.5 230 LEU B O 1
ATOM 6002 N N . GLN B 1 231 ? 7.387 -23.547 -23.859 1 93 231 GLN B N 1
ATOM 6003 C CA . GLN B 1 231 ? 8.086 -24.156 -22.734 1 93 231 GLN B CA 1
ATOM 6004 C C . GLN B 1 231 ? 7.109 -24.578 -21.641 1 93 231 GLN B C 1
ATOM 6006 O O . GLN B 1 231 ? 7.148 -25.703 -21.156 1 93 231 GLN B O 1
ATOM 6011 N N . LEU B 1 232 ? 6.273 -23.75 -21.25 1 94.94 232 LEU B N 1
ATOM 6012 C CA . LEU B 1 232 ? 5.344 -24.016 -20.156 1 94.94 232 LEU B CA 1
ATOM 6013 C C . LEU B 1 232 ? 4.281 -25.031 -20.578 1 94.94 232 LEU B C 1
ATOM 6015 O O . LEU B 1 232 ? 3.699 -25.703 -19.719 1 94.94 232 LEU B O 1
ATOM 6019 N N . CYS B 1 233 ? 4.035 -25.141 -21.875 1 94.81 233 CYS B N 1
ATOM 6020 C CA . CYS B 1 233 ? 3.059 -26.109 -22.391 1 94.81 233 CYS B CA 1
ATOM 6021 C C . CYS B 1 233 ? 3.676 -27.484 -22.516 1 94.81 233 CYS B C 1
ATOM 6023 O O . CYS B 1 233 ? 2.959 -28.484 -22.672 1 94.81 233 CYS B O 1
ATOM 6025 N N . SER B 1 234 ? 4.969 -27.531 -22.469 1 91.88 234 SER B N 1
ATOM 6026 C CA . SER B 1 234 ? 5.645 -28.828 -22.578 1 91.88 234 SER B CA 1
ATOM 6027 C C . SER B 1 234 ? 5.305 -29.734 -21.406 1 91.88 234 SER B C 1
ATOM 6029 O O . SER B 1 234 ? 5.414 -30.953 -21.5 1 91.88 234 SER B O 1
ATOM 6031 N N . SER B 1 235 ? 4.863 -29.156 -20.297 1 93.62 235 SER B N 1
ATOM 6032 C CA . SER B 1 235 ? 4.555 -29.938 -19.109 1 93.62 235 SER B CA 1
ATOM 6033 C C . SER B 1 235 ? 3.072 -30.297 -19.047 1 93.62 235 SER B C 1
ATOM 6035 O O . SER B 1 235 ? 2.613 -30.906 -18.078 1 93.62 235 SER B O 1
ATOM 6037 N N . LEU B 1 236 ? 2.311 -29.953 -20.094 1 95.38 236 LEU B N 1
ATOM 6038 C CA . LEU B 1 236 ? 0.897 -30.312 -20.141 1 95.38 236 LEU B CA 1
ATOM 6039 C C . LEU B 1 236 ? 0.728 -31.812 -20.281 1 95.38 236 LEU B C 1
ATOM 6041 O O . LEU B 1 236 ? 1.524 -32.469 -20.953 1 95.38 236 LEU B O 1
ATOM 6045 N N . PRO B 1 237 ? -0.292 -32.344 -19.641 1 92.56 237 PRO B N 1
ATOM 6046 C CA . PRO B 1 237 ? -0.579 -33.75 -19.859 1 92.56 237 PRO B CA 1
ATOM 6047 C C . PRO B 1 237 ? -0.881 -34.062 -21.328 1 92.56 237 PRO B C 1
ATOM 6049 O O . PRO B 1 237 ? -1.419 -33.219 -22.047 1 92.56 237 PRO B O 1
ATOM 6052 N N . LYS B 1 238 ? -0.562 -35.25 -21.703 1 90 238 LYS B N 1
ATOM 6053 C CA . LYS B 1 238 ? -0.792 -35.656 -23.094 1 90 238 LYS B CA 1
ATOM 6054 C C . LYS B 1 238 ? -2.268 -35.969 -23.328 1 90 238 LYS B C 1
ATOM 6056 O O . LYS B 1 238 ? -2.697 -37.125 -23.203 1 90 238 LYS B O 1
ATOM 6061 N N . ARG B 1 239 ? -2.984 -34.938 -23.672 1 88.06 239 ARG B N 1
ATOM 6062 C CA . ARG B 1 239 ? -4.398 -35.031 -24.016 1 88.06 239 ARG B CA 1
ATOM 6063 C C . ARG B 1 239 ? -4.77 -34.031 -25.094 1 88.06 239 ARG B C 1
ATOM 6065 O O . ARG B 1 239 ? -4.062 -33.062 -25.312 1 88.06 239 ARG B O 1
ATOM 6072 N N . ASP B 1 240 ? -5.875 -34.312 -25.672 1 84.12 240 ASP B N 1
ATOM 6073 C CA . ASP B 1 240 ? -6.254 -33.5 -26.844 1 84.12 240 ASP B CA 1
ATOM 6074 C C . ASP B 1 240 ? -7.164 -32.344 -26.453 1 84.12 240 ASP B C 1
ATOM 6076 O O . ASP B 1 240 ? -7.492 -31.5 -27.281 1 84.12 240 ASP B O 1
ATOM 6080 N N . ASP B 1 241 ? -7.449 -32.281 -25.219 1 91.5 241 ASP B N 1
ATOM 6081 C CA . ASP B 1 241 ? -8.406 -31.25 -24.812 1 91.5 241 ASP B CA 1
ATOM 6082 C C . ASP B 1 241 ? -7.754 -30.203 -23.906 1 91.5 241 ASP B C 1
ATOM 6084 O O . ASP B 1 241 ? -8.336 -29.797 -22.906 1 91.5 241 ASP B O 1
ATOM 6088 N N . ASN B 1 242 ? -6.559 -29.859 -24.219 1 94.75 242 ASN B N 1
ATOM 6089 C CA . ASN B 1 242 ? -5.895 -28.766 -23.531 1 94.75 242 ASN B CA 1
ATOM 6090 C C . ASN B 1 242 ? -6.141 -27.438 -24.234 1 94.75 242 ASN B C 1
ATOM 6092 O O . ASN B 1 242 ? -6.008 -27.328 -25.453 1 94.75 242 ASN B O 1
ATOM 6096 N N . LEU B 1 243 ? -6.559 -26.484 -23.516 1 96.25 243 LEU B N 1
ATOM 6097 C CA . LEU B 1 243 ? -6.691 -25.125 -24.016 1 96.25 243 LEU B CA 1
ATOM 6098 C C . LEU B 1 243 ? -5.762 -24.172 -23.266 1 96.25 243 LEU B C 1
ATOM 6100 O O . LEU B 1 243 ? -5.781 -24.109 -22.047 1 96.25 243 LEU B O 1
ATOM 6104 N N . VAL B 1 244 ? -4.973 -23.453 -23.969 1 97.5 244 VAL B N 1
ATOM 6105 C CA . VAL B 1 244 ? -4.074 -22.469 -23.391 1 97.5 244 VAL B CA 1
ATOM 6106 C C . VAL B 1 244 ? -4.391 -21.078 -23.953 1 97.5 244 VAL B C 1
ATOM 6108 O O . VAL B 1 244 ? -4.664 -20.938 -25.141 1 97.5 244 VAL B O 1
ATOM 6111 N N . VAL B 1 245 ? -4.445 -20.125 -23.094 1 98.06 245 VAL B N 1
ATOM 6112 C CA . VAL B 1 245 ? -4.711 -18.75 -23.516 1 98.06 245 VAL B CA 1
ATOM 6113 C C . VAL B 1 245 ? -3.562 -17.844 -23.062 1 98.06 245 VAL B C 1
ATOM 6115 O O . VAL B 1 245 ? -2.922 -18.109 -22.047 1 98.06 245 VAL B O 1
ATOM 6118 N N . ALA B 1 246 ? -3.262 -16.797 -23.797 1 97.88 246 ALA B N 1
ATOM 6119 C CA . ALA B 1 246 ? -2.209 -15.852 -23.438 1 97.88 246 ALA B CA 1
ATOM 6120 C C . ALA B 1 246 ? -2.477 -14.477 -24.062 1 97.88 246 ALA B C 1
ATOM 6122 O O . ALA B 1 246 ? -3.4 -14.328 -24.875 1 97.88 246 ALA B O 1
ATOM 6123 N N . ASP B 1 247 ? -1.764 -13.539 -23.672 1 95.38 247 ASP B N 1
ATOM 6124 C CA . ASP B 1 247 ? -2.004 -12.172 -24.125 1 95.38 247 ASP B CA 1
ATOM 6125 C C . ASP B 1 247 ? -1.14 -11.844 -25.344 1 95.38 247 ASP B C 1
ATOM 6127 O O . ASP B 1 247 ? -0.535 -12.742 -25.938 1 95.38 247 ASP B O 1
ATOM 6131 N N . ASN B 1 248 ? -1.121 -10.555 -25.781 1 94 248 ASN B N 1
ATOM 6132 C CA . ASN B 1 248 ? -0.522 -10.117 -27.031 1 94 248 ASN B CA 1
ATOM 6133 C C . ASN B 1 248 ? 1.002 -10.141 -26.969 1 94 248 ASN B C 1
ATOM 6135 O O . ASN B 1 248 ? 1.674 -10.125 -28 1 94 248 ASN B O 1
ATOM 6139 N N . PHE B 1 249 ? 1.548 -10.227 -25.781 1 92.31 249 PHE B N 1
ATOM 6140 C CA . PHE B 1 249 ? 2.994 -10.344 -25.641 1 92.31 249 PHE B CA 1
ATOM 6141 C C . PHE B 1 249 ? 3.48 -11.688 -26.172 1 92.31 249 PHE B C 1
ATOM 6143 O O . PHE B 1 249 ? 4.559 -11.773 -26.766 1 92.31 249 PHE B O 1
ATOM 6150 N N . PHE B 1 250 ? 2.664 -12.633 -26.016 1 95.25 250 PHE B N 1
ATOM 6151 C CA . PHE B 1 250 ? 3.08 -14.008 -26.281 1 95.25 250 PHE B CA 1
ATOM 6152 C C . PHE B 1 250 ? 2.605 -14.453 -27.656 1 95.25 250 PHE B C 1
ATOM 6154 O O . PHE B 1 250 ? 3.236 -15.305 -28.297 1 95.25 250 PHE B O 1
ATOM 6161 N N . THR B 1 251 ? 1.631 -13.93 -28.109 1 95.75 251 THR B N 1
ATOM 6162 C CA . THR B 1 251 ? 0.854 -14.523 -29.203 1 95.75 251 THR B CA 1
ATOM 6163 C C . THR B 1 251 ? 1.381 -14.07 -30.562 1 95.75 251 THR B C 1
ATOM 6165 O O . THR B 1 251 ? 1.604 -12.883 -30.781 1 95.75 251 THR B O 1
ATOM 6168 N N . GLY B 1 252 ? 1.523 -14.984 -31.438 1 92.5 252 GLY B N 1
ATOM 6169 C CA . GLY B 1 252 ? 1.866 -14.82 -32.844 1 92.5 252 GLY B CA 1
ATOM 6170 C C . GLY B 1 252 ? 1.464 -16 -33.688 1 92.5 252 GLY B C 1
ATOM 6171 O O . GLY B 1 252 ? 1.178 -17.094 -33.156 1 92.5 252 GLY B O 1
ATOM 6172 N N . PRO B 1 253 ? 1.412 -15.742 -34.969 1 91.56 253 PRO B N 1
ATOM 6173 C CA . PRO B 1 253 ? 0.985 -16.828 -35.875 1 91.56 253 PRO B CA 1
ATOM 6174 C C . PRO B 1 253 ? 1.894 -18.062 -35.781 1 91.56 253 PRO B C 1
ATOM 6176 O O . PRO B 1 253 ? 1.417 -19.188 -35.844 1 91.56 253 PRO B O 1
ATOM 6179 N N . GLN B 1 254 ? 3.119 -17.891 -35.594 1 91.06 254 GLN B N 1
ATOM 6180 C CA . GLN B 1 254 ? 4.062 -19 -35.531 1 91.06 254 GLN B CA 1
ATOM 6181 C C . GLN B 1 254 ? 3.818 -19.828 -34.25 1 91.06 254 GLN B C 1
ATOM 6183 O O . GLN B 1 254 ? 3.943 -21.047 -34.281 1 91.06 254 GLN B O 1
ATOM 6188 N N . LEU B 1 255 ? 3.553 -19.188 -33.188 1 93.69 255 LEU B N 1
ATOM 6189 C CA . LEU B 1 255 ? 3.232 -19.891 -31.953 1 93.69 255 LEU B CA 1
ATOM 6190 C C . LEU B 1 255 ? 2.008 -20.781 -32.125 1 93.69 255 LEU B C 1
ATOM 6192 O O . LEU B 1 255 ? 2.023 -21.953 -31.734 1 93.69 255 LEU B O 1
ATOM 6196 N N . VAL B 1 256 ? 1.008 -20.234 -32.75 1 93.75 256 VAL B N 1
ATOM 6197 C CA . VAL B 1 256 ? -0.239 -20.969 -32.938 1 93.75 256 VAL B CA 1
ATOM 6198 C C . VAL B 1 256 ? 0.013 -22.188 -33.812 1 93.75 256 VAL B C 1
ATOM 6200 O O . VAL B 1 256 ? -0.53 -23.266 -33.562 1 93.75 256 VAL B O 1
ATOM 6203 N N . GLU B 1 257 ? 0.781 -21.969 -34.812 1 92.19 257 GLU B N 1
ATOM 6204 C CA . GLU B 1 257 ? 1.136 -23.078 -35.688 1 92.19 257 GLU B CA 1
ATOM 6205 C C . GLU B 1 257 ? 1.821 -24.203 -34.906 1 92.19 257 GLU B C 1
ATOM 6207 O O . GLU B 1 257 ? 1.457 -25.375 -35.062 1 92.19 257 GLU B O 1
ATOM 6212 N N . GLU B 1 258 ? 2.779 -23.859 -34.125 1 92.12 258 GLU B N 1
ATOM 6213 C CA . GLU B 1 258 ? 3.527 -24.859 -33.375 1 92.12 258 GLU B CA 1
ATOM 6214 C C . GLU B 1 258 ? 2.623 -25.578 -32.375 1 92.12 258 GLU B C 1
ATOM 6216 O O . GLU B 1 258 ? 2.719 -26.797 -32.219 1 92.12 258 GLU B O 1
ATOM 6221 N N . LEU B 1 259 ? 1.831 -24.891 -31.703 1 93.69 259 LEU B N 1
ATOM 6222 C CA . LEU B 1 259 ? 0.919 -25.484 -30.734 1 93.69 259 LEU B CA 1
ATOM 6223 C C . LEU B 1 259 ? -0.086 -26.406 -31.422 1 93.69 259 LEU B C 1
ATOM 6225 O O . LEU B 1 259 ? -0.478 -27.422 -30.875 1 93.69 259 LEU B O 1
ATOM 6229 N N . SER B 1 260 ? -0.507 -25.969 -32.594 1 92 260 SER B N 1
ATOM 6230 C CA . SER B 1 260 ? -1.388 -26.828 -33.375 1 92 260 SER B CA 1
ATOM 6231 C C . SER B 1 260 ? -0.72 -28.156 -33.719 1 92 260 SER B C 1
ATOM 6233 O O . SER B 1 260 ? -1.358 -29.219 -33.625 1 92 260 SER B O 1
ATOM 6235 N N . ARG B 1 261 ? 0.458 -28.062 -34.031 1 89.62 261 ARG B N 1
ATOM 6236 C CA . ARG B 1 261 ? 1.222 -29.281 -34.312 1 89.62 261 ARG B CA 1
ATOM 6237 C C . ARG B 1 261 ? 1.306 -30.172 -33.062 1 89.62 261 ARG B C 1
ATOM 6239 O O . ARG B 1 261 ? 1.305 -31.406 -33.188 1 89.62 261 ARG B O 1
ATOM 6246 N N . MET B 1 262 ? 1.325 -29.594 -31.922 1 90.56 262 MET B N 1
ATOM 6247 C CA . MET B 1 262 ? 1.434 -30.312 -30.656 1 90.56 262 MET B CA 1
ATOM 6248 C C . MET B 1 262 ? 0.067 -30.812 -30.188 1 90.56 262 MET B C 1
ATOM 6250 O O . MET B 1 262 ? -0.035 -31.516 -29.188 1 90.56 262 MET B O 1
ATOM 6254 N N . GLY B 1 263 ? -0.953 -30.375 -30.875 1 89.81 263 GLY B N 1
ATOM 6255 C CA . GLY B 1 263 ? -2.299 -30.781 -30.5 1 89.81 263 GLY B CA 1
ATOM 6256 C C . GLY B 1 263 ? -2.871 -29.984 -29.344 1 89.81 263 GLY B C 1
ATOM 6257 O O . GLY B 1 263 ? -3.713 -30.484 -28.594 1 89.81 263 GLY B O 1
ATOM 6258 N N . ILE B 1 264 ? -2.383 -28.859 -29.125 1 94.25 264 ILE B N 1
ATOM 6259 C CA . ILE B 1 264 ? -2.834 -28 -28.047 1 94.25 264 ILE B CA 1
ATOM 6260 C C . ILE B 1 264 ? -3.693 -26.875 -28.594 1 94.25 264 ILE B C 1
ATOM 6262 O O . ILE B 1 264 ? -3.289 -26.188 -29.547 1 94.25 264 ILE B O 1
ATOM 6266 N N . SER B 1 265 ? -4.895 -26.688 -28.109 1 94.5 265 SER B N 1
ATOM 6267 C CA . SER B 1 265 ? -5.758 -25.562 -28.484 1 94.5 265 SER B CA 1
ATOM 6268 C C . SER B 1 265 ? -5.266 -24.266 -27.891 1 94.5 265 SER B C 1
ATOM 6270 O O . SER B 1 265 ? -4.789 -24.234 -26.75 1 94.5 265 SER B O 1
ATOM 6272 N N . TYR B 1 266 ? -5.395 -23.188 -28.688 1 95.69 266 TYR B N 1
ATOM 6273 C CA . TYR B 1 266 ? -4.816 -21.922 -28.234 1 95.69 266 TYR B CA 1
ATOM 6274 C C . TYR B 1 266 ? -5.691 -20.734 -28.656 1 95.69 266 TYR B C 1
ATOM 6276 O O . TYR B 1 266 ? -6.25 -20.734 -29.75 1 95.69 266 TYR B O 1
ATOM 6284 N N . ILE B 1 267 ? -5.926 -19.844 -27.766 1 95.88 267 ILE B N 1
ATOM 6285 C CA . ILE B 1 267 ? -6.547 -18.547 -28.031 1 95.88 267 ILE B CA 1
ATOM 6286 C C . ILE B 1 267 ? -5.688 -17.438 -27.453 1 95.88 267 ILE B C 1
ATOM 6288 O O . ILE B 1 267 ? -5.281 -17.5 -26.281 1 95.88 267 ILE B O 1
ATOM 6292 N N . GLY B 1 268 ? -5.367 -16.391 -28.156 1 96.88 268 GLY B N 1
ATOM 6293 C CA . GLY B 1 268 ? -4.602 -15.273 -27.625 1 96.88 268 GLY B CA 1
ATOM 6294 C C . GLY B 1 268 ? -4.871 -13.969 -28.344 1 96.88 268 GLY B C 1
ATOM 6295 O O . GLY B 1 268 ? -5.305 -13.977 -29.5 1 96.88 268 GLY B O 1
ATOM 6296 N N . THR B 1 269 ? -4.73 -12.875 -27.703 1 96.06 269 THR B N 1
ATOM 6297 C CA . THR B 1 269 ? -4.773 -11.586 -28.375 1 96.06 269 THR B CA 1
ATOM 6298 C C . THR B 1 269 ? -3.48 -11.328 -29.141 1 96.06 269 THR B C 1
ATOM 6300 O O . THR B 1 269 ? -2.412 -11.797 -28.734 1 96.06 269 THR B O 1
ATOM 6303 N N . VAL B 1 270 ? -3.586 -10.664 -30.234 1 94.5 270 VAL B N 1
ATOM 6304 C CA . VAL B 1 270 ? -2.41 -10.438 -31.062 1 94.5 270 VAL B CA 1
ATOM 6305 C C . VAL B 1 270 ? -2.365 -8.977 -31.516 1 94.5 270 VAL B C 1
ATOM 6307 O O . VAL B 1 270 ? -3.408 -8.359 -31.734 1 94.5 270 VAL B O 1
ATOM 6310 N N . ARG B 1 271 ? -1.193 -8.469 -31.531 1 90.56 271 ARG B N 1
ATOM 6311 C CA . ARG B 1 271 ? -0.998 -7.133 -32.062 1 90.56 271 ARG B CA 1
ATOM 6312 C C . ARG B 1 271 ? -1.134 -7.133 -33.594 1 90.56 271 ARG B C 1
ATOM 6314 O O . ARG B 1 271 ? -0.695 -8.078 -34.25 1 90.56 271 ARG B O 1
ATOM 6321 N N . GLU B 1 272 ? -1.591 -6.105 -34.062 1 85 272 GLU B N 1
ATOM 6322 C CA . GLU B 1 272 ? -1.883 -6.012 -35.469 1 85 272 GLU B CA 1
ATOM 6323 C C . GLU B 1 272 ? -0.604 -6.07 -36.312 1 85 272 GLU B C 1
ATOM 6325 O O . GLU B 1 272 ? -0.612 -6.574 -37.438 1 85 272 GLU B O 1
ATOM 6330 N N . ASN B 1 273 ? 0.412 -5.574 -35.75 1 83.44 273 ASN B N 1
ATOM 6331 C CA . ASN B 1 273 ? 1.677 -5.523 -36.469 1 83.44 273 ASN B CA 1
ATOM 6332 C C . ASN B 1 273 ? 2.225 -6.922 -36.75 1 83.44 273 ASN B C 1
ATOM 6334 O O . ASN B 1 273 ? 3.066 -7.102 -37.625 1 83.44 273 ASN B O 1
ATOM 6338 N N . ARG B 1 274 ? 1.742 -7.934 -36.062 1 85.56 274 ARG B N 1
ATOM 6339 C CA . ARG B 1 274 ? 2.232 -9.297 -36.219 1 85.56 274 ARG B CA 1
ATOM 6340 C C . ARG B 1 274 ? 1.419 -10.047 -37.281 1 85.56 274 ARG B C 1
ATOM 6342 O O . ARG B 1 274 ? 1.759 -11.172 -37.625 1 85.56 274 ARG B O 1
ATOM 6349 N N . LEU B 1 275 ? 0.372 -9.336 -37.656 1 85.25 275 LEU B N 1
ATOM 6350 C CA . LEU B 1 275 ? -0.503 -9.953 -38.656 1 85.25 275 LEU B CA 1
ATOM 6351 C C . LEU B 1 275 ? -0.379 -9.25 -40 1 85.25 275 LEU B C 1
ATOM 6353 O O . LEU B 1 275 ? -1.367 -8.742 -40.531 1 85.25 275 LEU B O 1
ATOM 6357 N N . SER B 1 276 ? 0.718 -8.93 -40.531 1 71.06 276 SER B N 1
ATOM 6358 C CA . SER B 1 276 ? 0.983 -8.117 -41.719 1 71.06 276 SER B CA 1
ATOM 6359 C C . SER B 1 276 ? -0.007 -8.43 -42.812 1 71.06 276 SER B C 1
ATOM 6361 O O . SER B 1 276 ? -0.48 -7.52 -43.5 1 71.06 276 SER B O 1
ATOM 6363 N N . SER B 1 277 ? -0.295 -9.656 -43.156 1 69.38 277 SER B N 1
ATOM 6364 C CA . SER B 1 277 ? -1.053 -10.008 -44.344 1 69.38 277 SER B CA 1
ATOM 6365 C C . SER B 1 277 ? -2.471 -10.445 -44 1 69.38 277 SER B C 1
ATOM 6367 O O . SER B 1 277 ? -3.121 -11.148 -44.75 1 69.38 277 SER B O 1
ATOM 6369 N N . SER B 1 278 ? -2.814 -9.75 -42.906 1 71.38 278 SER B N 1
ATOM 6370 C CA . SER B 1 278 ? -4.164 -10.18 -42.562 1 71.38 278 SER B CA 1
ATOM 6371 C C . SER B 1 278 ? -5.215 -9.305 -43.25 1 71.38 278 SER B C 1
ATOM 6373 O O . SER B 1 278 ? -4.984 -8.109 -43.469 1 71.38 278 SER B O 1
ATOM 6375 N N . LYS B 1 279 ? -6.168 -9.711 -44 1 77.06 279 LYS B N 1
ATOM 6376 C CA . LYS B 1 279 ? -7.246 -9.031 -44.688 1 77.06 279 LYS B CA 1
ATOM 6377 C C . LYS B 1 279 ? -8.352 -8.594 -43.75 1 77.06 279 LYS B C 1
ATOM 6379 O O . LYS B 1 279 ? -9.531 -8.625 -44.094 1 77.06 279 LYS B O 1
ATOM 6384 N N . LEU B 1 280 ? -7.852 -8.234 -42.531 1 85.62 280 LEU B N 1
ATOM 6385 C CA . LEU B 1 280 ? -8.859 -7.82 -41.562 1 85.62 280 LEU B CA 1
ATOM 6386 C C . LEU B 1 280 ? -9.234 -6.355 -41.75 1 85.62 280 LEU B C 1
ATOM 6388 O O . LEU B 1 280 ? -8.438 -5.574 -42.281 1 85.62 280 LEU B O 1
ATOM 6392 N N . MET B 1 281 ? -10.398 -6.035 -41.344 1 88 281 MET B N 1
ATOM 6393 C CA . MET B 1 281 ? -10.93 -4.68 -41.5 1 88 281 MET B CA 1
ATOM 6394 C C . MET B 1 281 ? -10.109 -3.682 -40.688 1 88 281 MET B C 1
ATOM 6396 O O . MET B 1 281 ? -9.672 -3.984 -39.562 1 88 281 MET B O 1
ATOM 6400 N N . GLU B 1 282 ? -10.016 -2.518 -41.25 1 87.38 282 GLU B N 1
ATOM 6401 C CA . GLU B 1 282 ? -9.281 -1.466 -40.562 1 87.38 282 GLU B CA 1
ATOM 6402 C C . GLU B 1 282 ? -10.078 -0.932 -39.375 1 87.38 282 GLU B C 1
ATOM 6404 O O . GLU B 1 282 ? -11.312 -0.919 -39.406 1 87.38 282 GLU B O 1
ATOM 6409 N N . GLU B 1 283 ? -9.336 -0.601 -38.375 1 87.75 283 GLU B N 1
ATOM 6410 C CA . GLU B 1 283 ? -9.945 -0.123 -37.156 1 87.75 283 GLU B CA 1
ATOM 6411 C C . GLU B 1 283 ? -10.883 1.05 -37.406 1 87.75 283 GLU B C 1
ATOM 6413 O O . GLU B 1 283 ? -11.953 1.145 -36.781 1 87.75 283 GLU B O 1
ATOM 6418 N N . LYS B 1 284 ? -10.445 1.993 -38.281 1 88.56 284 LYS B N 1
ATOM 6419 C CA . LYS B 1 284 ? -11.25 3.176 -38.594 1 88.56 284 LYS B CA 1
ATOM 6420 C C . LYS B 1 284 ? -12.609 2.785 -39.156 1 88.56 284 LYS B C 1
ATOM 6422 O O . LYS B 1 284 ? -13.633 3.375 -38.781 1 88.56 284 LYS B O 1
ATOM 6427 N N . LEU B 1 285 ? -12.586 1.813 -40.062 1 90.12 285 LEU B N 1
ATOM 6428 C CA . LEU B 1 285 ? -13.828 1.35 -40.688 1 90.12 285 LEU B CA 1
ATOM 6429 C C . LEU B 1 285 ? -14.711 0.649 -39.656 1 90.12 285 LEU B C 1
ATOM 6431 O O . LEU B 1 285 ? -15.938 0.773 -39.688 1 90.12 285 LEU B O 1
ATOM 6435 N N . MET B 1 286 ? -14.125 -0.042 -38.75 1 92.06 286 MET B N 1
ATOM 6436 C CA . MET B 1 286 ? -14.875 -0.754 -37.75 1 92.06 286 MET B CA 1
ATOM 6437 C C . MET B 1 286 ? -15.539 0.224 -36.781 1 92.06 286 MET B C 1
ATOM 6439 O O . MET B 1 286 ? -16.672 0.006 -36.344 1 92.06 286 MET B O 1
ATOM 6443 N N . LYS B 1 287 ? -14.859 1.232 -36.438 1 89.5 287 LYS B N 1
ATOM 6444 C CA . LYS B 1 287 ? -15.406 2.266 -35.562 1 89.5 287 LYS B CA 1
ATOM 6445 C C . LYS B 1 287 ? -16.641 2.91 -36.188 1 89.5 287 LYS B C 1
ATOM 6447 O O . LYS B 1 287 ? -17.609 3.205 -35.5 1 89.5 287 LYS B O 1
ATOM 6452 N N . LYS B 1 288 ? -16.578 3.064 -37.469 1 90.31 288 LYS B N 1
ATOM 6453 C CA . LYS B 1 288 ? -17.688 3.66 -38.219 1 90.31 288 LYS B CA 1
ATOM 6454 C C . LYS B 1 288 ? -18.906 2.738 -38.188 1 90.31 288 LYS B C 1
ATOM 6456 O O . LYS B 1 288 ? -20.047 3.203 -38.156 1 90.31 288 LYS B O 1
ATOM 6461 N N . GLN B 1 289 ? -18.688 1.491 -38.281 1 91 289 GLN B N 1
ATOM 6462 C CA . GLN B 1 289 ? -19.766 0.508 -38.312 1 91 289 GLN B CA 1
ATOM 6463 C C . GLN B 1 289 ? -20.391 0.341 -36.906 1 91 289 GLN B C 1
ATOM 6465 O O . GLN B 1 289 ? -21.516 -0.129 -36.812 1 91 289 GLN B O 1
ATOM 6470 N N . GLY B 1 290 ? -19.656 0.766 -35.875 1 87.31 290 GLY B N 1
ATOM 6471 C CA . GLY B 1 290 ? -20.25 0.808 -34.562 1 87.31 290 GLY B CA 1
ATOM 6472 C C . GLY B 1 290 ? -19.781 -0.33 -33.656 1 87.31 290 GLY B C 1
ATOM 6473 O O . GLY B 1 290 ? -19.094 -1.244 -34.125 1 87.31 290 GLY B O 1
ATOM 6474 N N . ARG B 1 291 ? -20.25 -0.322 -32.5 1 89.5 291 ARG B N 1
ATOM 6475 C CA . ARG B 1 291 ? -19.906 -1.331 -31.5 1 89.5 291 ARG B CA 1
ATOM 6476 C C . ARG B 1 291 ? -20.484 -2.689 -31.859 1 89.5 291 ARG B C 1
ATOM 6478 O O . ARG B 1 291 ? -21.625 -2.771 -32.312 1 89.5 291 ARG B O 1
ATOM 6485 N N . GLY B 1 292 ? -19.688 -3.77 -31.703 1 89.5 292 GLY B N 1
ATOM 6486 C CA . GLY B 1 292 ? -20.141 -5.109 -32.031 1 89.5 292 GLY B CA 1
ATOM 6487 C C . GLY B 1 292 ? -19.672 -5.602 -33.375 1 89.5 292 GLY B C 1
ATOM 6488 O O . GLY B 1 292 ? -19.828 -6.777 -33.719 1 89.5 292 GLY B O 1
ATOM 6489 N N . THR B 1 293 ? -19.062 -4.766 -34.125 1 91.75 293 THR B N 1
ATOM 6490 C CA . THR B 1 293 ? -18.547 -5.152 -35.438 1 91.75 293 THR B CA 1
ATOM 6491 C C . THR B 1 293 ? -17.438 -6.188 -35.312 1 91.75 293 THR B C 1
ATOM 6493 O O . THR B 1 293 ? -16.594 -6.082 -34.406 1 91.75 293 THR B O 1
ATOM 6496 N N . CYS B 1 294 ? -17.547 -7.25 -36.094 1 91.31 294 CYS B N 1
ATOM 6497 C CA . CYS B 1 294 ? -16.562 -8.328 -36.062 1 91.31 294 CYS B CA 1
ATOM 6498 C C . CYS B 1 294 ? -16.109 -8.727 -37.469 1 91.31 294 CYS B C 1
ATOM 6500 O O . CYS B 1 294 ? -16.906 -8.672 -38.406 1 91.31 294 CYS B O 1
ATOM 6502 N N . ASP B 1 295 ? -14.859 -8.953 -37.594 1 90.38 295 ASP B N 1
ATOM 6503 C CA . ASP B 1 295 ? -14.266 -9.445 -38.812 1 90.38 295 ASP B CA 1
ATOM 6504 C C . ASP B 1 295 ? -13.383 -10.664 -38.562 1 90.38 295 ASP B C 1
ATOM 6506 O O . ASP B 1 295 ? -12.711 -10.742 -37.531 1 90.38 295 ASP B O 1
ATOM 6510 N N . ILE B 1 296 ? -13.422 -11.648 -39.5 1 89.75 296 ILE B N 1
ATOM 6511 C CA . ILE B 1 296 ? -12.68 -12.891 -39.312 1 89.75 296 ILE B CA 1
ATOM 6512 C C . ILE B 1 296 ? -11.898 -13.234 -40.594 1 89.75 296 ILE B C 1
ATOM 6514 O O . ILE B 1 296 ? -12.391 -13.023 -41.688 1 89.75 296 ILE B O 1
ATOM 6518 N N . SER B 1 297 ? -10.758 -13.664 -40.375 1 90.25 297 SER B N 1
ATOM 6519 C CA . SER B 1 297 ? -9.914 -14.203 -41.438 1 90.25 297 SER B CA 1
ATOM 6520 C C . SER B 1 297 ? -9.266 -15.516 -41.031 1 90.25 297 SER B C 1
ATOM 6522 O O . SER B 1 297 ? -8.93 -15.703 -39.844 1 90.25 297 SER B O 1
ATOM 6524 N N . VAL B 1 298 ? -9.164 -16.438 -42 1 90.5 298 VAL B N 1
ATOM 6525 C CA . VAL B 1 298 ? -8.641 -17.766 -41.688 1 90.5 298 VAL B CA 1
ATOM 6526 C C . VAL B 1 298 ? -7.449 -18.062 -42.562 1 90.5 298 VAL B C 1
ATOM 6528 O O . VAL B 1 298 ? -7.379 -17.594 -43.719 1 90.5 298 VAL B O 1
ATOM 6531 N N . THR B 1 299 ? -6.562 -18.734 -42 1 88.75 299 THR B N 1
ATOM 6532 C CA . THR B 1 299 ? -5.414 -19.203 -42.75 1 88.75 299 THR B CA 1
ATOM 6533 C C . THR B 1 299 ? -5.164 -20.688 -42.531 1 88.75 299 THR B C 1
ATOM 6535 O O . THR B 1 299 ? -5.551 -21.234 -41.5 1 88.75 299 THR B O 1
ATOM 6538 N N . LEU B 1 300 ? -4.699 -21.312 -43.594 1 83.31 300 LEU B N 1
ATOM 6539 C CA . LEU B 1 300 ? -4.332 -22.719 -43.531 1 83.31 300 LEU B CA 1
ATOM 6540 C C . LEU B 1 300 ? -2.818 -22.891 -43.469 1 83.31 300 LEU B C 1
ATOM 6542 O O . LEU B 1 300 ? -2.109 -22.344 -44.344 1 83.31 300 LEU B O 1
ATOM 6546 N N . CYS B 1 301 ? -2.395 -23.359 -42.281 1 73.31 301 CYS B N 1
ATOM 6547 C CA . CYS B 1 301 ? -0.97 -23.641 -42.188 1 73.31 301 CYS B CA 1
ATOM 6548 C C . CYS B 1 301 ? -0.741 -25.125 -41.875 1 73.31 301 CYS B C 1
ATOM 6550 O O . CYS B 1 301 ? -1.031 -25.609 -40.781 1 73.31 301 CYS B O 1
ATOM 6552 N N . ASP B 1 302 ? 0.062 -25.812 -42.719 1 70.25 302 ASP B N 1
ATOM 6553 C CA . ASP B 1 302 ? 0.453 -27.219 -42.562 1 70.25 302 ASP B CA 1
ATOM 6554 C C . ASP B 1 302 ? -0.738 -28.078 -42.156 1 70.25 302 ASP B C 1
ATOM 6556 O O . ASP B 1 302 ? -0.661 -28.828 -41.188 1 70.25 302 ASP B O 1
ATOM 6560 N N . GLN B 1 303 ? -1.924 -27.859 -42.656 1 71.12 303 GLN B N 1
ATOM 6561 C CA . GLN B 1 303 ? -3.123 -28.688 -42.5 1 71.12 303 GLN B CA 1
ATOM 6562 C C . GLN B 1 303 ? -3.904 -28.281 -41.25 1 71.12 303 GLN B C 1
ATOM 6564 O O . GLN B 1 303 ? -4.82 -29 -40.844 1 71.12 303 GLN B O 1
ATOM 6569 N N . LYS B 1 304 ? -3.402 -27.328 -40.625 1 80.56 304 LYS B N 1
ATOM 6570 C CA . LYS B 1 304 ? -4.188 -26.844 -39.5 1 80.56 304 LYS B CA 1
ATOM 6571 C C . LYS B 1 304 ? -4.68 -25.422 -39.75 1 80.56 304 LYS B C 1
ATOM 6573 O O . LYS B 1 304 ? -4.059 -24.656 -40.5 1 80.56 304 LYS B O 1
ATOM 6578 N N . THR B 1 305 ? -5.836 -25.203 -39.281 1 86 305 THR B N 1
ATOM 6579 C CA . THR B 1 305 ? -6.477 -23.922 -39.531 1 86 305 THR B CA 1
ATOM 6580 C C . THR B 1 305 ? -6.309 -22.984 -38.344 1 86 305 THR B C 1
ATOM 6582 O O . THR B 1 305 ? -6.344 -23.422 -37.188 1 86 305 THR B O 1
ATOM 6585 N N . MET B 1 306 ? -5.941 -21.812 -38.656 1 90.06 306 MET B N 1
ATOM 6586 C CA . MET B 1 306 ? -5.832 -20.734 -37.688 1 90.06 306 MET B CA 1
ATOM 6587 C C . MET B 1 306 ? -6.773 -19.578 -38.031 1 90.06 306 MET B C 1
ATOM 6589 O O . MET B 1 306 ? -6.91 -19.219 -39.219 1 90.06 306 MET B O 1
ATOM 6593 N N . ALA B 1 307 ? -7.5 -19.125 -37.094 1 91.38 307 ALA B N 1
ATOM 6594 C CA . ALA B 1 307 ? -8.453 -18.047 -37.312 1 91.38 307 ALA B CA 1
ATOM 6595 C C . ALA B 1 307 ? -8.016 -16.75 -36.625 1 91.38 307 ALA B C 1
ATOM 6597 O O . ALA B 1 307 ? -7.527 -16.797 -35.5 1 91.38 307 ALA B O 1
ATOM 6598 N N . ALA B 1 308 ? -8.102 -15.648 -37.281 1 91.94 308 ALA B N 1
ATOM 6599 C CA . ALA B 1 308 ? -7.914 -14.312 -36.719 1 91.94 308 ALA B CA 1
ATOM 6600 C C . ALA B 1 308 ? -9.242 -13.562 -36.656 1 91.94 308 ALA B C 1
ATOM 6602 O O . ALA B 1 308 ? -9.938 -13.414 -37.656 1 91.94 308 ALA B O 1
ATOM 6603 N N . ALA B 1 309 ? -9.617 -13.211 -35.531 1 92.06 309 ALA B N 1
ATOM 6604 C CA . ALA B 1 309 ? -10.883 -12.508 -35.312 1 92.06 309 ALA B CA 1
ATOM 6605 C C . ALA B 1 309 ? -10.648 -11.109 -34.75 1 92.06 309 ALA B C 1
ATOM 6607 O O . ALA B 1 309 ? -9.922 -10.953 -33.75 1 92.06 309 ALA B O 1
ATOM 6608 N N . LYS B 1 310 ? -11.188 -10.117 -35.344 1 92.56 310 LYS B N 1
ATOM 6609 C CA . LYS B 1 310 ? -11.133 -8.727 -34.906 1 92.56 310 LYS B CA 1
ATOM 6610 C C . LYS B 1 310 ? -12.5 -8.242 -34.438 1 92.56 310 LYS B C 1
ATOM 6612 O O . LYS B 1 310 ? -13.508 -8.461 -35.125 1 92.56 310 LYS B O 1
ATOM 6617 N N . TRP B 1 311 ? -12.555 -7.641 -33.25 1 93 311 TRP B N 1
ATOM 6618 C CA . TRP B 1 311 ? -13.812 -7.215 -32.656 1 93 311 TRP B CA 1
ATOM 6619 C C . TRP B 1 311 ? -13.703 -5.793 -32.094 1 93 311 TRP B C 1
ATOM 6621 O O . TRP B 1 311 ? -12.711 -5.441 -31.469 1 93 311 TRP B O 1
ATOM 6631 N N . HIS B 1 312 ? -14.758 -5.023 -32.438 1 93.12 312 HIS B N 1
ATOM 6632 C CA . HIS B 1 312 ? -14.758 -3.635 -31.984 1 93.12 312 HIS B CA 1
ATOM 6633 C C . HIS B 1 312 ? -15.836 -3.391 -30.938 1 93.12 312 HIS B C 1
ATOM 6635 O O . HIS B 1 312 ? -17.031 -3.609 -31.188 1 93.12 312 HIS B O 1
ATOM 6641 N N . ASP B 1 313 ? -15.414 -3.006 -29.734 1 90.12 313 ASP B N 1
ATOM 6642 C CA . ASP B 1 313 ? -16.312 -2.496 -28.703 1 90.12 313 ASP B CA 1
ATOM 6643 C C . ASP B 1 313 ? -15.961 -1.051 -28.344 1 90.12 313 ASP B C 1
ATOM 6645 O O . ASP B 1 313 ? -16.172 -0.141 -29.141 1 90.12 313 ASP B O 1
ATOM 6649 N N . ASN B 1 314 ? -15.398 -0.806 -27.109 1 84.12 314 ASN B N 1
ATOM 6650 C CA . ASN B 1 314 ? -14.812 0.5 -26.828 1 84.12 314 ASN B CA 1
ATOM 6651 C C . ASN B 1 314 ? -13.453 0.655 -27.5 1 84.12 314 ASN B C 1
ATOM 6653 O O . ASN B 1 314 ? -13.094 1.744 -27.953 1 84.12 314 ASN B O 1
ATOM 6657 N N . ARG B 1 315 ? -12.797 -0.421 -27.531 1 88 315 ARG B N 1
ATOM 6658 C CA . ARG B 1 315 ? -11.539 -0.565 -28.25 1 88 315 ARG B CA 1
ATOM 6659 C C . ARG B 1 315 ? -11.555 -1.806 -29.141 1 88 315 ARG B C 1
ATOM 6661 O O . ARG B 1 315 ? -12.375 -2.703 -28.938 1 88 315 ARG B O 1
ATOM 6668 N N . THR B 1 316 ? -10.727 -1.754 -30.125 1 92.25 316 THR B N 1
ATOM 6669 C CA . THR B 1 316 ? -10.641 -2.891 -31.031 1 92.25 316 THR B CA 1
ATOM 6670 C C . THR B 1 316 ? -9.641 -3.918 -30.516 1 92.25 316 THR B C 1
ATOM 6672 O O . THR B 1 316 ? -8.555 -3.557 -30.062 1 92.25 316 THR B O 1
ATOM 6675 N N . VAL B 1 317 ? -10.078 -5.168 -30.5 1 93.31 317 VAL B N 1
ATOM 6676 C CA . VAL B 1 317 ? -9.203 -6.25 -30.062 1 93.31 317 VAL B CA 1
ATOM 6677 C C . VAL B 1 317 ? -9.125 -7.316 -31.156 1 93.31 317 VAL B C 1
ATOM 6679 O O . VAL B 1 317 ? -10.133 -7.633 -31.797 1 93.31 317 VAL B O 1
ATOM 6682 N N . THR B 1 318 ? -7.965 -7.805 -31.453 1 94.12 318 THR B N 1
ATOM 6683 C CA . THR B 1 318 ? -7.754 -8.883 -32.406 1 94.12 318 THR B CA 1
ATOM 6684 C C . THR B 1 318 ? -7.277 -10.148 -31.703 1 94.12 318 THR B C 1
ATOM 6686 O O . THR B 1 318 ? -6.371 -10.102 -30.875 1 94.12 318 THR B O 1
ATOM 6689 N N . LEU B 1 319 ? -7.883 -11.297 -32 1 94.94 319 LEU B N 1
ATOM 6690 C CA . LEU B 1 319 ? -7.535 -12.578 -31.391 1 94.94 319 LEU B CA 1
ATOM 6691 C C . LEU B 1 319 ? -7.109 -13.594 -32.438 1 94.94 319 LEU B C 1
ATOM 6693 O O . LEU B 1 319 ? -7.547 -13.523 -33.594 1 94.94 319 LEU B O 1
ATOM 6697 N N . LEU B 1 320 ? -6.227 -14.469 -32.094 1 93.88 320 LEU B N 1
ATOM 6698 C CA . LEU B 1 320 ? -5.812 -15.625 -32.875 1 93.88 320 LEU B CA 1
ATOM 6699 C C . LEU B 1 320 ? -6.223 -16.922 -32.188 1 93.88 320 LEU B C 1
ATOM 6701 O O . LEU B 1 320 ? -6.109 -17.047 -30.969 1 93.88 320 LEU B O 1
ATOM 6705 N N . SER B 1 321 ? -6.727 -17.844 -32.938 1 93.56 321 SER B N 1
ATOM 6706 C CA . SER B 1 321 ? -7.168 -19.109 -32.344 1 93.56 321 SER B CA 1
ATOM 6707 C C . SER B 1 321 ? -7.031 -20.266 -33.344 1 93.56 321 SER B C 1
ATOM 6709 O O . SER B 1 321 ? -7.109 -20.047 -34.562 1 93.56 321 SER B O 1
ATOM 6711 N N . ASN B 1 322 ? -6.762 -21.438 -32.844 1 91.94 322 ASN B N 1
ATOM 6712 C CA . ASN B 1 322 ? -6.766 -22.641 -33.656 1 91.94 322 ASN B CA 1
ATOM 6713 C C . ASN B 1 322 ? -7.926 -23.562 -33.281 1 91.94 322 ASN B C 1
ATOM 6715 O O . ASN B 1 322 ? -8.008 -24.688 -33.781 1 91.94 322 ASN B O 1
ATOM 6719 N N . CYS B 1 323 ? -8.797 -23.125 -32.438 1 89.62 323 CYS B N 1
ATOM 6720 C CA . CYS B 1 323 ? -9.836 -24.047 -31.984 1 89.62 323 CYS B CA 1
ATOM 6721 C C . CYS B 1 323 ? -11.219 -23.422 -32.094 1 89.62 323 CYS B C 1
ATOM 6723 O O . CYS B 1 323 ? -12.234 -24.125 -32.125 1 89.62 323 CYS B O 1
ATOM 6725 N N . ILE B 1 324 ? -11.266 -22.156 -31.906 1 81.94 324 ILE B N 1
ATOM 6726 C CA . ILE B 1 324 ? -12.562 -21.484 -31.969 1 81.94 324 ILE B CA 1
ATOM 6727 C C . ILE B 1 324 ? -12.516 -20.359 -33 1 81.94 324 ILE B C 1
ATOM 6729 O O . ILE B 1 324 ? -11.516 -19.641 -33.094 1 81.94 324 ILE B O 1
ATOM 6733 N N . GLY B 1 325 ? -13.484 -20.422 -33.844 1 72.38 325 GLY B N 1
ATOM 6734 C CA . GLY B 1 325 ? -13.641 -19.328 -34.781 1 72.38 325 GLY B CA 1
ATOM 6735 C C . GLY B 1 325 ? -14.664 -18.297 -34.344 1 72.38 325 GLY B C 1
ATOM 6736 O O . GLY B 1 325 ? -15.055 -18.266 -33.156 1 72.38 325 GLY B O 1
ATOM 6737 N N . ALA B 1 326 ? -14.906 -17.25 -35.094 1 62.81 326 ALA B N 1
ATOM 6738 C CA . ALA B 1 326 ? -15.836 -16.172 -34.781 1 62.81 326 ALA B CA 1
ATOM 6739 C C . ALA B 1 326 ? -17.25 -16.516 -35.219 1 62.81 326 ALA B C 1
ATOM 6741 O O . ALA B 1 326 ? -18.172 -15.703 -35.094 1 62.81 326 ALA B O 1
ATOM 6742 N N . ASP B 1 327 ? -17.531 -17.703 -35.562 1 66.06 327 ASP B N 1
ATOM 6743 C CA . ASP B 1 327 ? -18.797 -17.922 -36.281 1 66.06 327 ASP B CA 1
ATOM 6744 C C . ASP B 1 327 ? -19.984 -17.906 -35.312 1 66.06 327 ASP B C 1
ATOM 6746 O O . ASP B 1 327 ? -21.078 -17.5 -35.688 1 66.06 327 ASP B O 1
ATOM 6750 N N . SER B 1 328 ? -19.688 -18.172 -34.062 1 73.69 328 SER B N 1
ATOM 6751 C CA . SER B 1 328 ? -20.797 -18.109 -33.125 1 73.69 328 SER B CA 1
ATOM 6752 C C . SER B 1 328 ? -20.828 -16.766 -32.406 1 73.69 328 SER B C 1
ATOM 6754 O O . SER B 1 328 ? -19.859 -16.391 -31.719 1 73.69 328 SER B O 1
ATOM 6756 N N . LEU B 1 329 ? -21.859 -15.969 -32.781 1 79.19 329 LEU B N 1
ATOM 6757 C CA . LEU B 1 329 ? -22.031 -14.656 -32.188 1 79.19 329 LEU B CA 1
ATOM 6758 C C . LEU B 1 329 ? -22.828 -14.773 -30.875 1 79.1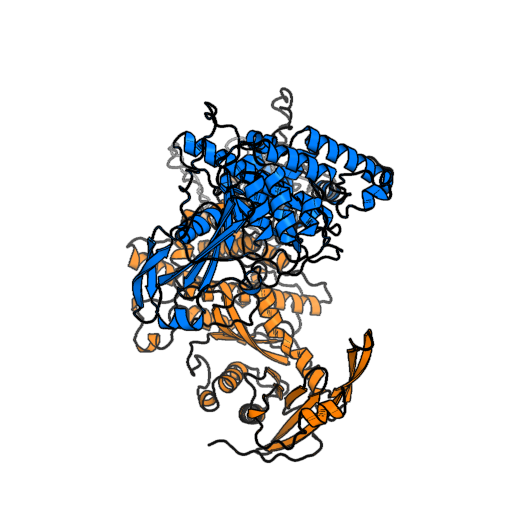9 329 LEU B C 1
ATOM 6760 O O . LEU B 1 329 ? -23.781 -15.547 -30.781 1 79.19 329 LEU B O 1
ATOM 6764 N N . THR B 1 330 ? -22.234 -14.227 -29.891 1 83.5 330 THR B N 1
ATOM 6765 C CA . THR B 1 330 ? -22.938 -14.086 -28.609 1 83.5 330 THR B CA 1
ATOM 6766 C C . THR B 1 330 ? -23.203 -12.617 -28.297 1 83.5 330 THR B C 1
ATOM 6768 O O . THR B 1 330 ? -22.75 -11.734 -29.031 1 83.5 330 THR B O 1
ATOM 6771 N N . SER B 1 331 ? -24.156 -12.375 -27.391 1 87.06 331 SER B N 1
ATOM 6772 C CA . SER B 1 331 ? -24.469 -11.008 -26.953 1 87.06 331 SER B CA 1
ATOM 6773 C C . SER B 1 331 ? -23.938 -10.742 -25.547 1 87.06 331 SER B C 1
ATOM 6775 O O . SER B 1 331 ? -24.047 -11.594 -24.672 1 87.06 331 SER B O 1
ATOM 6777 N N . VAL B 1 332 ? -23.219 -9.672 -25.453 1 88 332 VAL B N 1
ATOM 6778 C CA . VAL B 1 332 ? -22.688 -9.312 -24.141 1 88 332 VAL B CA 1
ATOM 6779 C C . VAL B 1 332 ? -23.266 -7.98 -23.688 1 88 332 VAL B C 1
ATOM 6781 O O . VAL B 1 332 ? -23.484 -7.082 -24.5 1 88 332 VAL B O 1
ATOM 6784 N N . LYS B 1 333 ? -23.609 -7.906 -22.438 1 88.56 333 LYS B N 1
ATOM 6785 C CA . LYS B 1 333 ? -24.125 -6.688 -21.828 1 88.56 333 LYS B CA 1
ATOM 6786 C C . LYS B 1 333 ? -23 -5.691 -21.547 1 88.56 333 LYS B C 1
ATOM 6788 O O . LYS B 1 333 ? -22.031 -6.027 -20.859 1 88.56 333 LYS B O 1
ATOM 6793 N N . ARG B 1 334 ? -23.047 -4.488 -22.156 1 87.62 334 ARG B N 1
ATOM 6794 C CA . ARG B 1 334 ? -22.016 -3.465 -21.984 1 87.62 334 ARG B CA 1
ATOM 6795 C C . ARG B 1 334 ? -22.641 -2.135 -21.562 1 87.62 334 ARG B C 1
ATOM 6797 O O . ARG B 1 334 ? -23.781 -1.833 -21.938 1 87.62 334 ARG B O 1
ATOM 6804 N N . TRP B 1 335 ? -21.953 -1.33 -20.781 1 85.31 335 TRP B N 1
ATOM 6805 C CA . TRP B 1 335 ? -22.391 -0.005 -20.359 1 85.31 335 TRP B CA 1
ATOM 6806 C C . TRP B 1 335 ? -22.109 1.034 -21.438 1 85.31 335 TRP B C 1
ATOM 6808 O O . TRP B 1 335 ? -20.984 1.097 -21.953 1 85.31 335 TRP B O 1
ATOM 6818 N N . ASP B 1 336 ? -23.094 1.75 -21.75 1 83.06 336 ASP B N 1
ATOM 6819 C CA . ASP B 1 336 ? -22.938 2.877 -22.656 1 83.06 336 ASP B CA 1
ATOM 6820 C C . ASP B 1 336 ? -22.969 4.203 -21.906 1 83.06 336 ASP B C 1
ATOM 6822 O O . ASP B 1 336 ? -24 4.598 -21.359 1 83.06 336 ASP B O 1
ATOM 6826 N N . SER B 1 337 ? -21.812 4.742 -21.797 1 82.38 337 SER B N 1
ATOM 6827 C CA . SER B 1 337 ? -21.672 5.98 -21.031 1 82.38 337 SER B CA 1
ATOM 6828 C C . SER B 1 337 ? -22.484 7.105 -21.656 1 82.38 337 SER B C 1
ATOM 6830 O O . SER B 1 337 ? -22.953 8.008 -20.953 1 82.38 337 SER B O 1
ATOM 6832 N N . LYS B 1 338 ? -22.672 7.133 -23.016 1 79.38 338 LYS B N 1
ATOM 6833 C CA . LYS B 1 338 ? -23.453 8.164 -23.703 1 79.38 338 LYS B CA 1
ATOM 6834 C C . LYS B 1 338 ? -24.938 8.062 -23.344 1 79.38 338 LYS B C 1
ATOM 6836 O O . LYS B 1 338 ? -25.562 9.062 -22.984 1 79.38 338 LYS B O 1
ATOM 6841 N N . GLU B 1 339 ? -25.375 6.871 -23.312 1 81.38 339 GLU B N 1
ATOM 6842 C CA . GLU B 1 339 ? -26.797 6.656 -23.047 1 81.38 339 GLU B CA 1
ATOM 6843 C C . GLU B 1 339 ? -27.031 6.328 -21.578 1 81.38 339 GLU B C 1
ATOM 6845 O O . GLU B 1 339 ? -28.172 6.309 -21.125 1 81.38 339 GLU B O 1
ATOM 6850 N N . LYS B 1 340 ? -25.906 6.16 -20.828 1 86.44 340 LYS B N 1
ATOM 6851 C CA . LYS B 1 340 ? -25.953 5.848 -19.406 1 86.44 340 LYS B CA 1
ATOM 6852 C C . LYS B 1 340 ? -26.844 4.633 -19.141 1 86.44 340 LYS B C 1
ATOM 6854 O O . LYS B 1 340 ? -27.703 4.664 -18.266 1 86.44 340 LYS B O 1
ATOM 6859 N N . LYS B 1 341 ? -26.938 3.697 -20.047 1 87.75 341 LYS B N 1
ATOM 6860 C CA . LYS B 1 341 ? -27.672 2.445 -19.906 1 87.75 341 LYS B CA 1
ATOM 6861 C C . LYS B 1 341 ? -26.844 1.26 -20.375 1 87.75 341 LYS B C 1
ATOM 6863 O O . LYS B 1 341 ? -25.844 1.439 -21.062 1 87.75 341 LYS B O 1
ATOM 6868 N N . HIS B 1 342 ? -27.25 0.084 -19.953 1 91.12 342 HIS B N 1
ATOM 6869 C CA . HIS B 1 342 ? -26.609 -1.135 -20.438 1 91.12 342 HIS B CA 1
ATOM 6870 C C . HIS B 1 342 ? -27.188 -1.545 -21.797 1 91.12 342 HIS B C 1
ATOM 6872 O O . HIS B 1 342 ? -28.406 -1.517 -22 1 91.12 342 HIS B O 1
ATOM 6878 N N . ILE B 1 343 ? -26.375 -1.737 -22.734 1 87.94 343 ILE B N 1
ATOM 6879 C CA . ILE B 1 343 ? -26.812 -2.166 -24.062 1 87.94 343 ILE B CA 1
ATOM 6880 C C . ILE B 1 343 ? -26.234 -3.545 -24.359 1 87.94 343 ILE B C 1
ATOM 6882 O O . ILE B 1 343 ? -25.234 -3.957 -23.766 1 87.94 343 ILE B O 1
ATOM 6886 N N . PHE B 1 344 ? -26.891 -4.277 -25.266 1 89.56 344 PHE B N 1
ATOM 6887 C CA . PHE B 1 344 ? -26.391 -5.566 -25.734 1 89.56 344 PHE B CA 1
ATOM 6888 C C . PHE B 1 344 ? -25.594 -5.406 -27.031 1 89.56 344 PHE B C 1
ATOM 6890 O O . PHE B 1 344 ? -26.062 -4.785 -27.984 1 89.56 344 PHE B O 1
ATOM 6897 N N . VAL B 1 345 ? -24.406 -5.859 -26.984 1 90.06 345 VAL B N 1
ATOM 6898 C CA . VAL B 1 345 ? -23.516 -5.77 -28.141 1 90.06 345 VAL B CA 1
ATOM 6899 C C . VAL B 1 345 ? -23.172 -7.172 -28.641 1 90.06 345 VAL B C 1
ATOM 6901 O O . VAL B 1 345 ? -22.938 -8.078 -27.844 1 90.06 345 VAL B O 1
ATOM 6904 N N . ASP B 1 346 ? -23.188 -7.371 -29.938 1 89.81 346 ASP B N 1
ATOM 6905 C CA . ASP B 1 346 ? -22.797 -8.648 -30.531 1 89.81 346 ASP B CA 1
ATOM 6906 C C . ASP B 1 346 ? -21.312 -8.914 -30.312 1 89.81 346 ASP B C 1
ATOM 6908 O O . ASP B 1 346 ? -20.484 -8.016 -30.453 1 89.81 346 ASP B O 1
ATOM 6912 N N . CYS B 1 347 ? -21.016 -10.117 -29.859 1 91.12 347 CYS B N 1
ATOM 6913 C CA . CYS B 1 347 ? -19.641 -10.492 -29.531 1 91.12 347 CYS B CA 1
ATOM 6914 C C . CYS B 1 347 ? -19.344 -11.914 -29.984 1 91.12 347 CYS B C 1
ATOM 6916 O O . CYS B 1 347 ? -20.094 -12.844 -29.656 1 91.12 347 CYS B O 1
ATOM 6918 N N . PRO B 1 348 ? -18.359 -12.031 -30.844 1 89.62 348 PRO B N 1
ATOM 6919 C CA . PRO B 1 348 ? -17.984 -13.391 -31.219 1 89.62 348 PRO B CA 1
ATOM 6920 C C . PRO B 1 348 ? -17.625 -14.266 -30.016 1 89.62 348 PRO B C 1
ATOM 6922 O O . PRO B 1 348 ? -17.047 -13.781 -29.047 1 89.62 348 PRO B O 1
ATOM 6925 N N . ALA B 1 349 ? -17.859 -15.586 -30.031 1 87.5 349 ALA B N 1
ATOM 6926 C CA . ALA B 1 349 ? -17.703 -16.531 -28.938 1 87.5 349 ALA B CA 1
ATOM 6927 C C . ALA B 1 349 ? -16.25 -16.625 -28.484 1 87.5 349 ALA B C 1
ATOM 6929 O O . ALA B 1 349 ? -15.969 -17.016 -27.344 1 87.5 349 ALA B O 1
ATOM 6930 N N . ILE B 1 350 ? -15.375 -16.266 -29.422 1 89.88 350 ILE B N 1
ATOM 6931 C CA . ILE B 1 350 ? -13.945 -16.359 -29.125 1 89.88 350 ILE B CA 1
ATOM 6932 C C . ILE B 1 350 ? -13.594 -15.398 -27.984 1 89.88 350 ILE B C 1
ATOM 6934 O O . ILE B 1 350 ? -12.711 -15.688 -27.172 1 89.88 350 ILE B O 1
ATOM 6938 N N . ILE B 1 351 ? -14.344 -14.297 -27.844 1 91.44 351 ILE B N 1
ATOM 6939 C CA . ILE B 1 351 ? -14.023 -13.258 -26.859 1 91.44 351 ILE B CA 1
ATOM 6940 C C . ILE B 1 351 ? -14.383 -13.727 -25.453 1 91.44 351 ILE B C 1
ATOM 6942 O O . ILE B 1 351 ? -13.531 -13.742 -24.562 1 91.44 351 ILE B O 1
ATOM 6946 N N . PRO B 1 352 ? -15.594 -14.211 -25.219 1 90 352 PRO B N 1
ATOM 6947 C CA . PRO B 1 352 ? -15.906 -14.711 -23.875 1 90 352 PRO B CA 1
ATOM 6948 C C . PRO B 1 352 ? -15.062 -15.922 -23.484 1 90 352 PRO B C 1
ATOM 6950 O O . PRO B 1 352 ? -14.758 -16.109 -22.312 1 90 352 PRO B O 1
ATOM 6953 N N . SER B 1 353 ? -14.719 -16.719 -24.453 1 90 353 SER B N 1
ATOM 6954 C CA . SER B 1 353 ? -13.875 -17.875 -24.172 1 90 353 SER B CA 1
ATOM 6955 C C . SER B 1 353 ? -12.484 -17.438 -23.703 1 90 353 SER B C 1
ATOM 6957 O O . SER B 1 353 ? -11.945 -18 -22.75 1 90 353 SER B O 1
ATOM 6959 N N . TYR B 1 354 ? -12.008 -16.484 -24.391 1 93.69 354 TYR B N 1
ATOM 6960 C CA . TYR B 1 354 ? -10.711 -15.938 -24.016 1 93.69 354 TYR B CA 1
ATOM 6961 C C . TYR B 1 354 ? -10.773 -15.289 -22.641 1 93.69 354 TYR B C 1
ATOM 6963 O O . TYR B 1 354 ? -9.961 -15.594 -21.766 1 93.69 354 TYR B O 1
ATOM 6971 N N . ASN B 1 355 ? -11.742 -14.414 -22.375 1 91.81 355 ASN B N 1
ATOM 6972 C CA . ASN B 1 355 ? -11.867 -13.656 -21.141 1 91.81 355 ASN B CA 1
ATOM 6973 C C . ASN B 1 355 ? -12.109 -14.57 -19.938 1 91.81 355 ASN B C 1
ATOM 6975 O O . ASN B 1 355 ? -11.633 -14.297 -18.844 1 91.81 355 ASN B O 1
ATOM 6979 N N . GLY B 1 356 ? -12.797 -15.57 -20.125 1 91.56 356 GLY B N 1
ATOM 6980 C CA . GLY B 1 356 ? -13.102 -16.5 -19.062 1 91.56 356 GLY B CA 1
ATOM 6981 C C . GLY B 1 356 ? -11.898 -17.281 -18.594 1 91.56 356 GLY B C 1
ATOM 6982 O O . GLY B 1 356 ? -11.836 -17.703 -17.438 1 91.56 356 GLY B O 1
ATOM 6983 N N . SER B 1 357 ? -10.891 -17.391 -19.438 1 93.81 357 SER B N 1
ATOM 6984 C CA . SER B 1 357 ? -9.773 -18.281 -19.125 1 93.81 357 SER B CA 1
ATOM 6985 C C . SER B 1 357 ? -8.508 -17.484 -18.797 1 93.81 357 SER B C 1
ATOM 6987 O O . SER B 1 357 ? -7.539 -18.031 -18.281 1 93.81 357 SER B O 1
ATOM 6989 N N . MET B 1 358 ? -8.469 -16.188 -19.047 1 95 358 MET B N 1
ATOM 6990 C CA . MET B 1 358 ? -7.258 -15.375 -18.922 1 95 358 MET B CA 1
ATOM 6991 C C . MET B 1 358 ? -7.066 -14.922 -17.469 1 95 358 MET B C 1
ATOM 6993 O O . MET B 1 358 ? -5.969 -14.508 -17.094 1 95 358 MET B O 1
ATOM 6997 N N . GLY B 1 359 ? -7.867 -15.102 -16.531 1 93.44 359 GLY B N 1
ATOM 6998 C CA . GLY B 1 359 ? -7.805 -14.492 -15.211 1 93.44 359 GLY B CA 1
ATOM 6999 C C . GLY B 1 359 ? -7.07 -15.352 -14.195 1 93.44 359 GLY B C 1
ATOM 7000 O O . GLY B 1 359 ? -6.898 -14.945 -13.047 1 93.44 359 GLY B O 1
ATOM 7001 N N . GLY B 1 360 ? -6.547 -16.453 -14.609 1 95.5 360 GLY B N 1
ATOM 7002 C CA . GLY B 1 360 ? -5.957 -17.391 -13.664 1 95.5 360 GLY B CA 1
ATOM 7003 C C . GLY B 1 360 ? -4.672 -16.891 -13.039 1 95.5 360 GLY B C 1
ATOM 7004 O O . GLY B 1 360 ? -4.5 -16.938 -11.82 1 95.5 360 GLY B O 1
ATOM 7005 N N . VAL B 1 361 ? -3.771 -16.406 -13.836 1 96.56 361 VAL B N 1
ATOM 7006 C CA . VAL B 1 361 ? -2.479 -15.945 -13.344 1 96.56 361 VAL B CA 1
ATOM 7007 C C . VAL B 1 361 ? -2.668 -14.672 -12.516 1 96.56 361 VAL B C 1
ATOM 7009 O O . VAL B 1 361 ? -1.994 -14.484 -11.5 1 96.56 361 VAL B O 1
ATOM 7012 N N . ASP B 1 362 ? -3.574 -13.844 -12.945 1 93.75 362 ASP B N 1
ATOM 7013 C CA . ASP B 1 362 ? -3.879 -12.648 -12.18 1 93.75 362 ASP B CA 1
ATOM 7014 C C . ASP B 1 362 ? -4.418 -13.008 -10.797 1 93.75 362 ASP B C 1
ATOM 7016 O O . ASP B 1 362 ? -4.09 -12.344 -9.805 1 93.75 362 ASP B O 1
ATOM 7020 N N . LEU B 1 363 ? -5.277 -13.984 -10.812 1 96.12 363 LEU B N 1
ATOM 7021 C CA . LEU B 1 363 ? -5.805 -14.453 -9.531 1 96.12 363 LEU B CA 1
ATOM 7022 C C . LEU B 1 363 ? -4.684 -14.984 -8.648 1 96.12 363 LEU B C 1
ATOM 7024 O O . LEU B 1 363 ? -4.629 -14.672 -7.453 1 96.12 363 LEU B O 1
ATOM 7028 N N . LEU B 1 364 ? -3.834 -15.766 -9.203 1 96.81 364 LEU B N 1
ATOM 7029 C CA . LEU B 1 364 ? -2.666 -16.281 -8.492 1 96.81 364 LEU B CA 1
ATOM 7030 C C . LEU B 1 364 ? -1.832 -15.133 -7.926 1 96.81 364 LEU B C 1
ATOM 7032 O O . LEU B 1 364 ? -1.441 -15.156 -6.758 1 96.81 364 LEU B O 1
ATOM 7036 N N . ASP B 1 365 ? -1.546 -14.211 -8.734 1 94.12 365 ASP B N 1
ATOM 7037 C CA . ASP B 1 365 ? -0.74 -13.062 -8.344 1 94.12 365 ASP B CA 1
ATOM 7038 C C . ASP B 1 365 ? -1.41 -12.273 -7.219 1 94.12 365 ASP B C 1
ATOM 7040 O O . ASP B 1 365 ? -0.755 -11.891 -6.246 1 94.12 365 ASP B O 1
ATOM 7044 N N . LYS B 1 366 ? -2.707 -12.039 -7.383 1 94.06 366 LYS B N 1
ATOM 7045 C CA . LYS B 1 366 ? -3.465 -11.32 -6.363 1 94.06 366 LYS B CA 1
ATOM 7046 C C . LYS B 1 366 ? -3.4 -12.039 -5.02 1 94.06 366 LYS B C 1
ATOM 7048 O O . LYS B 1 366 ? -3.121 -11.422 -3.99 1 94.06 366 LYS B O 1
ATOM 7053 N N . MET B 1 367 ? -3.607 -13.336 -5.051 1 95.75 367 MET B N 1
ATOM 7054 C CA . MET B 1 367 ? -3.607 -14.109 -3.811 1 95.75 367 MET B CA 1
ATOM 7055 C C . MET B 1 367 ? -2.195 -14.242 -3.254 1 95.75 367 MET B C 1
ATOM 7057 O O . MET B 1 367 ? -2.004 -14.289 -2.037 1 95.75 367 MET B O 1
ATOM 7061 N N . GLY B 1 368 ? -1.271 -14.344 -4.152 1 93.88 368 GLY B N 1
ATOM 7062 C CA . GLY B 1 368 ? 0.118 -14.391 -3.729 1 93.88 368 GLY B CA 1
ATOM 7063 C C . GLY B 1 368 ? 0.565 -13.141 -3.002 1 93.88 368 GLY B C 1
ATOM 7064 O O . GLY B 1 368 ? 1.433 -13.195 -2.129 1 93.88 368 GLY B O 1
ATOM 7065 N N . PHE B 1 369 ? -0.029 -12.062 -3.311 1 91.31 369 PHE B N 1
ATOM 7066 C CA . PHE B 1 369 ? 0.345 -10.789 -2.717 1 91.31 369 PHE B CA 1
ATOM 7067 C C . PHE B 1 369 ? -0.47 -10.516 -1.459 1 91.31 369 PHE B C 1
ATOM 7069 O O . PHE B 1 369 ? -0.095 -9.672 -0.64 1 91.31 369 PHE B O 1
ATOM 7076 N N . SER B 1 370 ? -1.561 -11.195 -1.401 1 91.94 370 SER B N 1
ATOM 7077 C CA . SER B 1 370 ? -2.391 -10.992 -0.218 1 91.94 370 SER B CA 1
ATOM 7078 C C . SER B 1 370 ? -1.705 -11.531 1.035 1 91.94 370 SER B C 1
ATOM 7080 O O . SER B 1 370 ? -1.096 -12.602 1.006 1 91.94 370 SER B O 1
ATOM 7082 N N . TYR B 1 371 ? -1.727 -10.781 2.137 1 90.69 371 TYR B N 1
ATOM 7083 C CA . TYR B 1 371 ? -1.148 -11.156 3.424 1 90.69 371 TYR B CA 1
ATOM 7084 C C . TYR B 1 371 ? 0.343 -11.438 3.291 1 90.69 371 TYR B C 1
ATOM 7086 O O . TYR B 1 371 ? 0.838 -12.445 3.789 1 90.69 371 TYR B O 1
ATOM 7094 N N . ARG B 1 372 ? 0.957 -10.609 2.539 1 87.75 372 ARG B N 1
ATOM 7095 C CA . ARG B 1 372 ? 2.383 -10.781 2.275 1 87.75 372 ARG B CA 1
ATOM 7096 C C . ARG B 1 372 ? 3.221 -10.164 3.391 1 87.75 372 ARG B C 1
ATOM 7098 O O . ARG B 1 372 ? 2.936 -9.055 3.848 1 87.75 372 ARG B O 1
ATOM 7105 N N . PHE B 1 373 ? 4.199 -10.914 3.852 1 87.44 373 PHE B N 1
ATOM 7106 C CA . PHE B 1 373 ? 5.203 -10.406 4.781 1 87.44 373 PHE B CA 1
ATOM 7107 C C . PHE B 1 373 ? 6.398 -9.844 4.031 1 87.44 373 PHE B C 1
ATOM 7109 O O . PHE B 1 373 ? 6.996 -10.523 3.195 1 87.44 373 PHE B O 1
ATOM 7116 N N . SER B 1 374 ? 6.641 -8.531 4.281 1 77.75 374 SER B N 1
ATOM 7117 C CA . SER B 1 374 ? 7.75 -7.891 3.582 1 77.75 374 SER B CA 1
ATOM 7118 C C . SER B 1 374 ? 9.055 -8.031 4.363 1 77.75 374 SER B C 1
ATOM 7120 O O . SER B 1 374 ? 9.273 -7.316 5.344 1 77.75 374 SER B O 1
ATOM 7122 N N . ASN B 1 375 ? 9.828 -9.008 4.035 1 78.88 375 ASN B N 1
ATOM 7123 C CA . ASN B 1 375 ? 11.156 -9.156 4.625 1 78.88 375 ASN B CA 1
ATOM 7124 C C . ASN B 1 375 ? 12.234 -8.555 3.729 1 78.88 375 ASN B C 1
ATOM 7126 O O . ASN B 1 375 ? 12.312 -8.875 2.541 1 78.88 375 ASN B O 1
ATOM 7130 N N . ARG B 1 376 ? 12.898 -7.629 4.234 1 81.25 376 ARG B N 1
ATOM 7131 C CA . ARG B 1 376 ? 13.953 -6.988 3.453 1 81.25 376 ARG B CA 1
ATOM 7132 C C . ARG B 1 376 ? 15.258 -7.781 3.535 1 81.25 376 ARG B C 1
ATOM 7134 O O . ARG B 1 376 ? 15.602 -8.305 4.598 1 81.25 376 ARG B O 1
ATOM 7141 N N . SER B 1 377 ? 15.797 -8.094 2.408 1 85.94 377 SER B N 1
ATOM 7142 C CA . SER B 1 377 ? 17.062 -8.805 2.303 1 85.94 377 SER B CA 1
ATOM 7143 C C . SER B 1 377 ? 17.969 -8.164 1.261 1 85.94 377 SER B C 1
ATOM 7145 O O . SER B 1 377 ? 17.5 -7.527 0.321 1 85.94 377 SER B O 1
ATOM 7147 N N . LYS B 1 378 ? 19.234 -8.297 1.511 1 82.94 378 LYS B N 1
ATOM 7148 C CA . LYS B 1 378 ? 20.203 -7.793 0.542 1 82.94 378 LYS B CA 1
ATOM 7149 C C . LYS B 1 378 ? 20.344 -8.75 -0.639 1 82.94 378 LYS B C 1
ATOM 7151 O O . LYS B 1 378 ? 20.75 -8.336 -1.731 1 82.94 378 LYS B O 1
ATOM 7156 N N . CYS B 1 379 ? 20.031 -9.977 -0.383 1 89.75 379 CYS B N 1
ATOM 7157 C CA . CYS B 1 379 ? 20.156 -10.984 -1.43 1 89.75 379 CYS B CA 1
ATOM 7158 C C . CYS B 1 379 ? 18.859 -11.109 -2.219 1 89.75 379 CYS B C 1
ATOM 7160 O O . CYS B 1 379 ? 17.812 -11.469 -1.661 1 89.75 379 CYS B O 1
ATOM 7162 N N . TRP B 1 380 ? 19 -10.922 -3.527 1 91.44 380 TRP B N 1
ATOM 7163 C CA . TRP B 1 380 ? 17.797 -10.852 -4.352 1 91.44 380 TRP B CA 1
ATOM 7164 C C . TRP B 1 380 ? 17.141 -12.227 -4.48 1 91.44 380 TRP B C 1
ATOM 7166 O O . TRP B 1 380 ? 15.922 -12.328 -4.613 1 91.44 380 TRP B O 1
ATOM 7176 N N . TYR B 1 381 ? 17.906 -13.344 -4.508 1 93.06 381 TYR B N 1
ATOM 7177 C CA . TYR B 1 381 ? 17.344 -14.664 -4.762 1 93.06 381 TYR B CA 1
ATOM 7178 C C . TYR B 1 381 ? 16.5 -15.141 -3.58 1 93.06 381 TYR B C 1
ATOM 7180 O O . TYR B 1 381 ? 15.711 -16.078 -3.707 1 93.06 381 TYR B O 1
ATOM 7188 N N . ILE B 1 382 ? 16.656 -14.531 -2.377 1 94.81 382 ILE B N 1
ATOM 7189 C CA . ILE B 1 382 ? 15.844 -14.859 -1.208 1 94.81 382 ILE B CA 1
ATOM 7190 C C . ILE B 1 382 ? 14.398 -14.438 -1.449 1 94.81 382 ILE B C 1
ATOM 7192 O O . ILE B 1 382 ? 13.469 -15.055 -0.933 1 94.81 382 ILE B O 1
ATOM 7196 N N . TYR B 1 383 ? 14.188 -13.406 -2.266 1 94.31 383 TYR B N 1
ATOM 7197 C CA . TYR B 1 383 ? 12.844 -12.969 -2.619 1 94.31 383 TYR B CA 1
ATOM 7198 C C . TYR B 1 383 ? 12.125 -14.023 -3.457 1 94.31 383 TYR B C 1
ATOM 7200 O O . TYR B 1 383 ? 10.922 -14.227 -3.312 1 94.31 383 TYR B O 1
ATOM 7208 N N . LEU B 1 384 ? 12.891 -14.695 -4.305 1 95.44 384 LEU B N 1
ATOM 7209 C CA . LEU B 1 384 ? 12.328 -15.781 -5.09 1 95.44 384 LEU B CA 1
ATOM 7210 C C . LEU B 1 384 ? 11.891 -16.938 -4.188 1 95.44 384 LEU B C 1
ATOM 7212 O O . LEU B 1 384 ? 10.812 -17.5 -4.379 1 95.44 384 LEU B O 1
ATOM 7216 N N . PHE B 1 385 ? 12.742 -17.234 -3.201 1 96.62 385 PHE B N 1
ATOM 7217 C CA . PHE B 1 385 ? 12.422 -18.297 -2.262 1 96.62 385 PHE B CA 1
ATOM 7218 C C . PHE B 1 385 ? 11.133 -18 -1.515 1 96.62 385 PHE B C 1
ATOM 7220 O O . PHE B 1 385 ? 10.195 -18.812 -1.539 1 96.62 385 PHE B O 1
ATOM 7227 N N . TRP B 1 386 ? 11.039 -16.844 -0.935 1 96.44 386 TRP B N 1
ATOM 7228 C CA . TRP B 1 386 ? 9.883 -16.5 -0.111 1 96.44 386 TRP B CA 1
ATOM 7229 C C . TRP B 1 386 ? 8.625 -16.391 -0.961 1 96.44 386 TRP B C 1
ATOM 7231 O O . TRP B 1 386 ? 7.547 -16.828 -0.541 1 96.44 386 TRP B O 1
ATOM 7241 N N . HIS B 1 387 ? 8.758 -15.844 -2.119 1 96.06 387 HIS B N 1
ATOM 7242 C CA . HIS B 1 387 ? 7.586 -15.688 -2.973 1 96.06 387 HIS B CA 1
ATOM 7243 C C . HIS B 1 387 ? 7.062 -17.047 -3.441 1 96.06 387 HIS B C 1
ATOM 7245 O O . HIS B 1 387 ? 5.855 -17.281 -3.445 1 96.06 387 HIS B O 1
ATOM 7251 N N . THR B 1 388 ? 7.98 -17.859 -3.867 1 97.38 388 THR B N 1
ATOM 7252 C CA . THR B 1 388 ? 7.543 -19.172 -4.34 1 97.38 388 THR B CA 1
ATOM 7253 C C . THR B 1 388 ? 7.004 -20.016 -3.186 1 97.38 388 THR B C 1
ATOM 7255 O O . THR B 1 388 ? 6.129 -20.859 -3.383 1 97.38 388 THR B O 1
ATOM 7258 N N . LEU B 1 389 ? 7.516 -19.797 -1.982 1 97.44 389 LEU B N 1
ATOM 7259 C CA . LEU B 1 389 ? 6.926 -20.406 -0.798 1 97.44 389 LEU B CA 1
ATOM 7260 C C . LEU B 1 389 ? 5.48 -19.969 -0.612 1 97.44 389 LEU B C 1
ATOM 7262 O O . LEU B 1 389 ? 4.602 -20.781 -0.342 1 97.44 389 LEU B O 1
ATOM 7266 N N . LYS B 1 390 ? 5.25 -18.703 -0.762 1 97.25 390 LYS B N 1
ATOM 7267 C CA . LYS B 1 390 ? 3.898 -18.172 -0.654 1 97.25 390 LYS B CA 1
ATOM 7268 C C . LYS B 1 390 ? 2.994 -18.734 -1.749 1 97.25 390 LYS B C 1
ATOM 7270 O O . LYS B 1 390 ? 1.847 -19.094 -1.485 1 97.25 390 LYS B O 1
ATOM 7275 N N . ILE B 1 391 ? 3.545 -18.781 -2.934 1 97.62 391 ILE B N 1
ATOM 7276 C CA . ILE B 1 391 ? 2.781 -19.344 -4.043 1 97.62 391 ILE B CA 1
ATOM 7277 C C . ILE B 1 391 ? 2.4 -20.797 -3.723 1 97.62 391 ILE B C 1
ATOM 7279 O O . ILE B 1 391 ? 1.297 -21.234 -4.051 1 97.62 391 ILE B O 1
ATOM 7283 N N . SER B 1 392 ? 3.316 -21.484 -3.088 1 98.25 392 SER B N 1
ATOM 7284 C CA . SER B 1 392 ? 3.041 -22.875 -2.697 1 98.25 392 SER B CA 1
ATOM 7285 C C . SER B 1 392 ? 1.877 -22.938 -1.713 1 98.25 392 SER B C 1
ATOM 7287 O O . SER B 1 392 ? 1.016 -23.812 -1.827 1 98.25 392 SER B O 1
ATOM 7289 N N . ALA B 1 393 ? 1.876 -22.062 -0.775 1 98.25 393 ALA B N 1
ATOM 7290 C CA . ALA B 1 393 ? 0.776 -22.031 0.185 1 98.25 393 ALA B CA 1
ATOM 7291 C C . ALA B 1 393 ? -0.541 -21.688 -0.505 1 98.25 393 ALA B C 1
ATOM 7293 O O . ALA B 1 393 ? -1.583 -22.266 -0.191 1 98.25 393 ALA B O 1
ATOM 7294 N N . VAL B 1 394 ? -0.525 -20.797 -1.425 1 98.25 394 VAL B N 1
ATOM 7295 C CA . VAL B 1 394 ? -1.715 -20.391 -2.162 1 98.25 394 VAL B CA 1
ATOM 7296 C C . VAL B 1 394 ? -2.203 -21.547 -3.039 1 98.25 394 VAL B C 1
ATOM 7298 O O . VAL B 1 394 ? -3.406 -21.797 -3.123 1 98.25 394 VAL B O 1
ATOM 7301 N N . ASN B 1 395 ? -1.237 -22.203 -3.695 1 98.38 395 ASN B N 1
ATOM 7302 C CA . ASN B 1 395 ? -1.594 -23.391 -4.465 1 98.38 395 ASN B CA 1
ATOM 7303 C C . ASN B 1 395 ? -2.266 -24.438 -3.592 1 98.3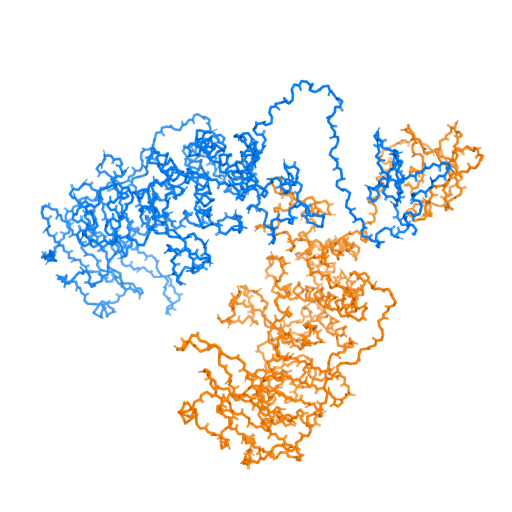8 395 ASN B C 1
ATOM 7305 O O . ASN B 1 395 ? -3.232 -25.078 -4.016 1 98.38 395 ASN B O 1
ATOM 7309 N N . ALA B 1 396 ? -1.695 -24.594 -2.43 1 97.88 396 ALA B N 1
ATOM 7310 C CA . ALA B 1 396 ? -2.299 -25.516 -1.482 1 97.88 396 ALA B CA 1
ATOM 7311 C C . ALA B 1 396 ? -3.736 -25.125 -1.157 1 97.88 396 ALA B C 1
ATOM 7313 O O . ALA B 1 396 ? -4.629 -25.969 -1.105 1 97.88 396 ALA B O 1
ATOM 7314 N N . TRP B 1 397 ? -3.965 -23.875 -0.959 1 98 397 TRP B N 1
ATOM 7315 C CA . TRP B 1 397 ? -5.301 -23.359 -0.67 1 98 397 TRP B CA 1
ATOM 7316 C C . TRP B 1 397 ? -6.234 -23.578 -1.854 1 98 397 TRP B C 1
ATOM 7318 O O . TRP B 1 397 ? -7.391 -23.969 -1.676 1 98 397 TRP B O 1
ATOM 7328 N N . PHE B 1 398 ? -5.719 -23.328 -3.076 1 97.5 398 PHE B N 1
ATOM 7329 C CA . PHE B 1 398 ? -6.527 -23.562 -4.266 1 97.5 398 PHE B CA 1
ATOM 7330 C C . PHE B 1 398 ? -6.918 -25.031 -4.379 1 97.5 398 PHE B C 1
ATOM 7332 O O . PHE B 1 398 ? -8.039 -25.344 -4.762 1 97.5 398 PHE B O 1
ATOM 7339 N N . MET B 1 399 ? -5.992 -25.891 -4.09 1 95.69 399 MET B N 1
ATOM 7340 C CA . MET B 1 399 ? -6.281 -27.328 -4.102 1 95.69 399 MET B CA 1
ATOM 7341 C C . MET B 1 399 ? -7.344 -27.672 -3.061 1 95.69 399 MET B C 1
ATOM 7343 O O . MET B 1 399 ? -8.266 -28.438 -3.338 1 95.69 399 MET B O 1
ATOM 7347 N N . HIS B 1 400 ? -7.176 -27.109 -1.891 1 95.88 400 HIS B N 1
ATOM 7348 C CA . HIS B 1 400 ? -8.156 -27.281 -0.828 1 95.88 400 HIS B CA 1
ATOM 7349 C C . HIS B 1 400 ? -9.547 -26.828 -1.277 1 95.88 400 HIS B C 1
ATOM 7351 O O . HIS B 1 400 ? -10.531 -27.531 -1.059 1 95.88 400 HIS B O 1
ATOM 7357 N N . LYS B 1 401 ? -9.609 -25.734 -1.901 1 95.5 401 LYS B N 1
ATOM 7358 C CA . LYS B 1 401 ? -10.867 -25.188 -2.402 1 95.5 401 LYS B CA 1
ATOM 7359 C C . LYS B 1 401 ? -11.492 -26.109 -3.443 1 95.5 401 LYS B C 1
ATOM 7361 O O . LYS B 1 401 ? -12.703 -26.344 -3.42 1 95.5 401 LYS B O 1
ATOM 7366 N N . ARG B 1 402 ? -10.711 -26.609 -4.332 1 93.69 402 ARG B N 1
ATOM 7367 C CA . ARG B 1 402 ? -11.195 -27.516 -5.363 1 93.69 402 ARG B CA 1
ATOM 7368 C C . ARG B 1 402 ? -11.828 -28.766 -4.738 1 93.69 402 ARG B C 1
ATOM 7370 O O . ARG B 1 402 ? -12.922 -29.172 -5.141 1 93.69 402 ARG B O 1
ATOM 7377 N N . ILE B 1 403 ? -11.148 -29.328 -3.777 1 93.5 403 ILE B N 1
ATOM 7378 C CA . ILE B 1 403 ? -11.625 -30.547 -3.146 1 93.5 403 ILE B CA 1
ATOM 7379 C C . ILE B 1 403 ? -12.914 -30.266 -2.377 1 93.5 403 ILE B C 1
ATOM 7381 O O . ILE B 1 403 ? -13.852 -31.062 -2.426 1 93.5 403 ILE B O 1
ATOM 7385 N N . LEU B 1 404 ? -12.945 -29.156 -1.669 1 93.69 404 LEU B N 1
ATOM 7386 C CA . LEU B 1 404 ? -14.156 -28.781 -0.945 1 93.69 404 LEU B CA 1
ATOM 7387 C C . LEU B 1 404 ? -15.328 -28.578 -1.906 1 93.69 404 LEU B C 1
ATOM 7389 O O . LEU B 1 404 ? -16.453 -28.969 -1.603 1 93.69 404 LEU B O 1
ATOM 7393 N N . GLN B 1 405 ? -15.023 -27.984 -3.035 1 91.62 405 GLN B N 1
ATOM 7394 C CA . GLN B 1 405 ? -16.062 -27.797 -4.047 1 91.62 405 GLN B CA 1
ATOM 7395 C C . GLN B 1 405 ? -16.578 -29.141 -4.559 1 91.62 405 GLN B C 1
ATOM 7397 O O . GLN B 1 405 ? -17.781 -29.297 -4.812 1 91.62 405 GLN B O 1
ATOM 7402 N N . GLN B 1 406 ? -15.672 -30.062 -4.734 1 90.88 406 GLN B N 1
ATOM 7403 C CA . GLN B 1 406 ? -16.062 -31.406 -5.16 1 90.88 406 GLN B CA 1
ATOM 7404 C C . GLN B 1 406 ? -16.969 -32.062 -4.117 1 90.88 406 GLN B C 1
ATOM 7406 O O . GLN B 1 406 ? -17.844 -32.875 -4.461 1 90.88 406 GLN B O 1
ATOM 7411 N N . HIS B 1 407 ? -16.781 -31.703 -2.818 1 91.38 407 HIS B N 1
ATOM 7412 C CA . HIS B 1 407 ? -17.609 -32.219 -1.729 1 91.38 407 HIS B CA 1
ATOM 7413 C C . HIS B 1 407 ? -18.828 -31.344 -1.505 1 91.38 407 HIS B C 1
ATOM 7415 O O . HIS B 1 407 ? -19.578 -31.547 -0.544 1 91.38 407 HIS B O 1
ATOM 7421 N N . LYS B 1 408 ? -19.062 -30.234 -2.328 1 90.94 408 LYS B N 1
ATOM 7422 C CA . LYS B 1 408 ? -20.172 -29.297 -2.227 1 90.94 408 LYS B CA 1
ATOM 7423 C C . LYS B 1 408 ? -20.172 -28.594 -0.873 1 90.94 408 LYS B C 1
ATOM 7425 O O . LYS B 1 408 ? -21.219 -28.453 -0.243 1 90.94 408 LYS B O 1
ATOM 7430 N N . ARG B 1 409 ? -18.984 -28.359 -0.373 1 90.69 409 ARG B N 1
ATOM 7431 C CA . ARG B 1 409 ? -18.828 -27.594 0.857 1 90.69 409 ARG B CA 1
ATOM 7432 C C . ARG B 1 409 ? -18.359 -26.172 0.559 1 90.69 409 ARG B C 1
ATOM 7434 O O . ARG B 1 409 ? -17.828 -25.906 -0.519 1 90.69 409 ARG B O 1
ATOM 7441 N N . LEU B 1 410 ? -18.531 -25.344 1.499 1 90.81 410 LEU B N 1
ATOM 7442 C CA . LEU B 1 410 ? -18.141 -23.953 1.324 1 90.81 410 LEU B CA 1
ATOM 7443 C C . LEU B 1 410 ? -16.625 -23.797 1.428 1 90.81 410 LEU B C 1
ATOM 7445 O O . LEU B 1 410 ? -15.984 -24.422 2.273 1 90.81 410 LEU B O 1
ATOM 7449 N N . PRO B 1 411 ? -16.156 -22.984 0.518 1 89.81 411 PRO B N 1
ATOM 7450 C CA . PRO B 1 411 ? -14.711 -22.766 0.544 1 89.81 411 PRO B CA 1
ATOM 7451 C C . PRO B 1 411 ? -14.25 -21.969 1.762 1 89.81 411 PRO B C 1
ATOM 7453 O O . PRO B 1 411 ? -15 -21.125 2.271 1 89.81 411 PRO B O 1
ATOM 7456 N N . THR B 1 412 ? -13.062 -22.297 2.227 1 92.06 412 THR B N 1
ATOM 7457 C CA . THR B 1 412 ? -12.422 -21.547 3.305 1 92.06 412 THR B CA 1
ATOM 7458 C C . THR B 1 412 ? -11.672 -20.344 2.758 1 92.06 412 THR B C 1
ATOM 7460 O O . THR B 1 412 ? -11.117 -20.391 1.66 1 92.06 412 THR B O 1
ATOM 7463 N N . SER B 1 413 ? -11.68 -19.25 3.43 1 93.25 413 SER B N 1
ATOM 7464 C CA . SER B 1 413 ? -10.938 -18.078 2.988 1 93.25 413 SER B CA 1
ATOM 7465 C C . SER B 1 413 ? -9.43 -18.312 3.068 1 93.25 413 SER B C 1
ATOM 7467 O O . SER B 1 413 ? -8.969 -19.156 3.838 1 93.25 413 SER B O 1
ATOM 7469 N N . LEU B 1 414 ? -8.734 -17.656 2.229 1 95.12 414 LEU B N 1
ATOM 7470 C CA . LEU B 1 414 ? -7.281 -17.766 2.236 1 95.12 414 LEU B CA 1
ATOM 7471 C C . LEU B 1 414 ? -6.715 -17.438 3.613 1 95.12 414 LEU B C 1
ATOM 7473 O O . LEU B 1 414 ? -5.801 -18.125 4.094 1 95.12 414 LEU B O 1
ATOM 7477 N N . ARG B 1 415 ? -7.262 -16.438 4.254 1 91.81 415 ARG B N 1
ATOM 7478 C CA . ARG B 1 415 ? -6.797 -16.031 5.574 1 91.81 415 ARG B CA 1
ATOM 7479 C C . ARG B 1 415 ? -6.926 -17.172 6.578 1 91.81 415 ARG B C 1
ATOM 7481 O O . ARG B 1 415 ? -5.992 -17.438 7.332 1 91.81 415 ARG B O 1
ATOM 7488 N N . GLU B 1 416 ? -8.086 -17.781 6.582 1 91.56 416 GLU B N 1
ATOM 7489 C CA . GLU B 1 416 ? -8.328 -18.891 7.5 1 91.56 416 GLU B CA 1
ATOM 7490 C C . GLU B 1 416 ? -7.414 -20.078 7.191 1 91.56 416 GLU B C 1
ATOM 7492 O O . GLU B 1 416 ? -6.898 -20.719 8.102 1 91.56 416 GLU B O 1
ATOM 7497 N N . PHE B 1 417 ? -7.305 -20.359 5.98 1 95.38 417 PHE B N 1
ATOM 7498 C CA . PHE B 1 417 ? -6.43 -21.453 5.559 1 95.38 417 PHE B CA 1
ATOM 7499 C C . PHE B 1 417 ? -4.996 -21.203 6.008 1 95.38 417 PHE B C 1
ATOM 7501 O O . PHE B 1 417 ? -4.344 -22.094 6.551 1 95.38 417 PHE B O 1
ATOM 7508 N N . LEU B 1 418 ? -4.449 -19.953 5.762 1 95.31 418 LEU B N 1
ATOM 7509 C CA . LEU B 1 418 ? -3.09 -19.594 6.156 1 95.31 418 LEU B CA 1
ATOM 7510 C C . LEU B 1 418 ? -2.928 -19.656 7.672 1 95.31 418 LEU B C 1
ATOM 7512 O O . LEU B 1 418 ? -1.874 -20.062 8.172 1 95.31 418 LEU B O 1
ATOM 7516 N N . SER B 1 419 ? -3.943 -19.219 8.391 1 92.12 419 SER B N 1
ATOM 7517 C CA . SER B 1 419 ? -3.91 -19.281 9.852 1 92.12 419 SER B CA 1
ATOM 7518 C C . SER B 1 419 ? -3.779 -20.734 10.328 1 92.12 419 SER B C 1
ATOM 7520 O O . SER B 1 419 ? -3.002 -21.016 11.242 1 92.12 419 SER B O 1
ATOM 7522 N N . GLU B 1 420 ? -4.5 -21.609 9.711 1 93.38 420 GLU B N 1
ATOM 7523 C CA . GLU B 1 420 ? -4.398 -23.016 10.047 1 93.38 420 GLU B CA 1
ATOM 7524 C C . GLU B 1 420 ? -3.023 -23.578 9.688 1 93.38 420 GLU B C 1
ATOM 7526 O O . GLU B 1 420 ? -2.422 -24.312 10.469 1 93.38 420 GLU B O 1
ATOM 7531 N N . LEU B 1 421 ? -2.576 -23.188 8.531 1 95.88 421 LEU B N 1
ATOM 7532 C CA . LEU B 1 421 ? -1.289 -23.672 8.047 1 95.88 421 LEU B CA 1
ATOM 7533 C C . LEU B 1 421 ? -0.157 -23.219 8.961 1 95.88 421 LEU B C 1
ATOM 7535 O O . LEU B 1 421 ? 0.675 -24.031 9.375 1 95.88 421 LEU B O 1
ATOM 7539 N N . GLU B 1 422 ? -0.1 -21.938 9.227 1 95.19 422 GLU B N 1
ATOM 7540 C CA . GLU B 1 422 ? 0.991 -21.422 10.047 1 95.19 422 GLU B CA 1
ATOM 7541 C C . GLU B 1 422 ? 0.978 -22.047 11.438 1 95.19 422 GLU B C 1
ATOM 7543 O O . GLU B 1 422 ? 2.033 -22.328 12.008 1 95.19 422 GLU B O 1
ATOM 7548 N N . THR B 1 423 ? -0.201 -22.219 12.039 1 91.75 423 THR B N 1
ATOM 7549 C CA . THR B 1 423 ? -0.299 -22.844 13.352 1 91.75 423 THR B CA 1
ATOM 7550 C C . THR B 1 423 ? 0.248 -24.266 13.312 1 91.75 423 THR B C 1
ATOM 7552 O O . THR B 1 423 ? 0.999 -24.672 14.203 1 91.75 423 THR B O 1
ATOM 7555 N N . SER B 1 424 ? -0.093 -24.969 12.289 1 93.38 424 SER B N 1
ATOM 7556 C CA . SER B 1 424 ? 0.385 -26.344 12.133 1 93.38 424 SER B CA 1
ATOM 7557 C C . SER B 1 424 ? 1.899 -26.391 11.961 1 93.38 424 SER B C 1
ATOM 7559 O O . SER B 1 424 ? 2.574 -27.234 12.547 1 93.38 424 SER B O 1
ATOM 7561 N N . LEU B 1 425 ? 2.455 -25.5 11.172 1 95.19 425 LEU B N 1
ATOM 7562 C CA . LEU B 1 425 ? 3.891 -25.469 10.914 1 95.19 425 LEU B CA 1
ATOM 7563 C C . LEU B 1 425 ? 4.664 -25.109 12.172 1 95.19 425 LEU B C 1
ATOM 7565 O O . LEU B 1 425 ? 5.758 -25.625 12.406 1 95.19 425 LEU B O 1
ATOM 7569 N N . ILE B 1 426 ? 4.129 -24.219 12.938 1 92.38 426 ILE B N 1
ATOM 7570 C CA . ILE B 1 426 ? 4.793 -23.75 14.148 1 92.38 426 ILE B CA 1
ATOM 7571 C C . ILE B 1 426 ? 4.727 -24.828 15.227 1 92.38 426 ILE B C 1
ATOM 7573 O O . ILE B 1 426 ? 5.703 -25.078 15.938 1 92.38 426 ILE B O 1
ATOM 7577 N N . LEU B 1 427 ? 3.635 -25.516 15.336 1 83.5 427 LEU B N 1
ATOM 7578 C CA . LEU B 1 427 ? 3.42 -26.469 16.422 1 83.5 427 LEU B CA 1
ATOM 7579 C C . LEU B 1 427 ? 3.938 -27.844 16.047 1 83.5 427 LEU B C 1
ATOM 7581 O O . LEU B 1 427 ? 4.156 -28.688 16.922 1 83.5 427 LEU B O 1
ATOM 7585 N N . LEU B 1 428 ? 4.074 -28.172 14.789 1 63.62 428 LEU B N 1
ATOM 7586 C CA . LEU B 1 428 ? 4.465 -29.516 14.406 1 63.62 428 LEU B CA 1
ATOM 7587 C C . LEU B 1 428 ? 5.695 -29.969 15.18 1 63.62 428 LEU B C 1
ATOM 7589 O O . LEU B 1 428 ? 5.766 -31.125 15.625 1 63.62 428 LEU B O 1
ATOM 7593 N N . ASN B 1 429 ? 7.102 -29.203 15.039 1 54.84 429 ASN B N 1
ATOM 7594 C CA . ASN B 1 429 ? 8.266 -29.875 15.586 1 54.84 429 ASN B CA 1
ATOM 7595 C C . ASN B 1 429 ? 8.625 -29.344 16.969 1 54.84 429 ASN B C 1
ATOM 7597 O O . ASN B 1 429 ? 9.781 -29.422 17.391 1 54.84 429 ASN B O 1
ATOM 7601 N N . LYS B 1 430 ? 8.18 -28.422 17.453 1 47.44 430 LYS B N 1
ATOM 7602 C CA . LYS B 1 430 ? 8.68 -28 18.766 1 47.44 430 LYS B CA 1
ATOM 7603 C C . LYS B 1 430 ? 8.773 -29.188 19.719 1 47.44 430 LYS B C 1
ATOM 7605 O O . LYS B 1 430 ? 7.766 -29.828 20 1 47.44 430 LYS B O 1
ATOM 7610 N N . ARG B 1 431 ? 10.039 -29.906 19.578 1 35.41 431 ARG B N 1
ATOM 7611 C CA . ARG B 1 431 ? 10.391 -30.75 20.719 1 35.41 431 ARG B CA 1
ATOM 7612 C C . ARG B 1 431 ? 10.07 -30.062 22.031 1 35.41 431 ARG B C 1
ATOM 7614 O O . ARG B 1 431 ? 10.188 -28.844 22.141 1 35.41 431 ARG B O 1
ATOM 7621 N N . PRO B 1 432 ? 9.414 -30.484 22.906 1 30.38 432 PRO B N 1
ATOM 7622 C CA . PRO B 1 432 ? 9.32 -29.812 24.203 1 30.38 432 PRO B CA 1
ATOM 7623 C C . PRO B 1 432 ? 10.664 -29.297 24.703 1 30.38 432 PRO B C 1
ATOM 7625 O O . PRO B 1 432 ? 11.711 -29.875 24.375 1 30.38 432 PRO B O 1
ATOM 7628 N N . PRO B 1 433 ? 10.992 -28.125 24.828 1 28.5 433 PRO B N 1
ATOM 7629 C CA . PRO B 1 433 ? 12.258 -27.812 25.5 1 28.5 433 PRO B CA 1
ATOM 7630 C C . PRO B 1 433 ? 12.711 -28.938 26.438 1 28.5 433 PRO B C 1
ATOM 7632 O O . PRO B 1 433 ? 11.875 -29.578 27.078 1 28.5 433 PRO B O 1
ATOM 7635 N N . GLY B 1 434 ? 13.648 -29.766 26.094 1 26.72 434 GLY B N 1
ATOM 7636 C CA . GLY B 1 434 ? 14.258 -30.609 27.109 1 26.72 434 GLY B CA 1
ATOM 7637 C C . GLY B 1 434 ? 14.18 -30.016 28.5 1 26.72 434 GLY B C 1
ATOM 7638 O O . GLY B 1 434 ? 13.984 -28.812 28.656 1 26.72 434 GLY B O 1
ATOM 7639 N N . CYS B 1 435 ? 13.773 -30.797 29.469 1 24.66 435 CYS B N 1
ATOM 7640 C CA . CYS B 1 435 ? 13.969 -30.5 30.891 1 24.66 435 CYS B CA 1
ATOM 7641 C C . CYS B 1 435 ? 15.359 -29.922 31.141 1 24.66 435 CYS B C 1
ATOM 7643 O O . CYS B 1 435 ? 16.344 -30.422 30.609 1 24.66 435 CYS B O 1
ATOM 7645 N N . PRO B 1 436 ? 15.492 -28.797 31.453 1 24.73 436 PRO B N 1
ATOM 7646 C CA . PRO B 1 436 ? 16.812 -28.625 32.062 1 24.73 436 PRO B CA 1
ATOM 7647 C C . PRO B 1 436 ? 17.281 -29.844 32.844 1 24.73 436 PRO B C 1
ATOM 7649 O O . PRO B 1 436 ? 16.438 -30.609 33.344 1 24.73 436 PRO B O 1
ATOM 7652 N N . SER B 1 437 ? 18.109 -30.656 32.312 1 23.78 437 SER B N 1
ATOM 7653 C CA . SER B 1 437 ? 18.828 -31.516 33.25 1 23.78 437 SER B CA 1
ATOM 7654 C C . SER B 1 437 ? 18.75 -30.953 34.656 1 23.78 437 SER B C 1
ATOM 7656 O O . SER B 1 437 ? 19.062 -29.781 34.875 1 23.78 437 SER B O 1
ATOM 7658 N N . ILE B 1 438 ? 17.781 -31.5 35.469 1 25.31 438 ILE B N 1
ATOM 7659 C CA . ILE B 1 438 ? 17.906 -31.25 36.875 1 25.31 438 ILE B CA 1
ATOM 7660 C C . ILE B 1 438 ? 19.375 -31.328 37.312 1 25.31 438 ILE B C 1
ATOM 7662 O O . ILE B 1 438 ? 19.703 -31.156 38.469 1 25.31 438 ILE B O 1
ATOM 7666 N N . GLN B 1 439 ? 20.094 -32.281 36.531 1 24.19 439 GLN B N 1
ATOM 7667 C CA . GLN B 1 439 ? 21.375 -32.406 37.25 1 24.19 439 GLN B CA 1
ATOM 7668 C C . GLN B 1 439 ? 21.906 -31.016 37.625 1 24.19 439 GLN B C 1
ATOM 7670 O O . GLN B 1 439 ? 22.438 -30.844 38.719 1 24.19 439 GLN B O 1
ATOM 7675 N N . ASN B 1 440 ? 22.203 -30.328 36.719 1 22.95 440 ASN B N 1
ATOM 7676 C CA . ASN B 1 440 ? 22.891 -29.234 37.344 1 22.95 440 ASN B CA 1
ATOM 7677 C C . ASN B 1 440 ? 21.938 -28.312 38.094 1 22.95 440 ASN B C 1
ATOM 7679 O O . ASN B 1 440 ? 21.797 -27.125 37.75 1 22.95 440 ASN B O 1
ATOM 7683 N N . VAL B 1 441 ? 20.469 -28.641 38.562 1 21.92 441 VAL B N 1
ATOM 7684 C CA . VAL B 1 441 ? 20.578 -28.562 40.031 1 21.92 441 VAL B CA 1
ATOM 7685 C C . VAL B 1 441 ? 21.094 -29.891 40.594 1 21.92 441 VAL B C 1
ATOM 7687 O O . VAL B 1 441 ? 20.703 -30.953 40.094 1 21.92 441 VAL B O 1
ATOM 7690 N N . THR B 1 442 ? 22.062 -30.141 41.406 1 21.94 442 THR B N 1
ATOM 7691 C CA . THR B 1 442 ? 22.703 -31.141 42.25 1 21.94 442 THR B CA 1
ATOM 7692 C C . THR B 1 442 ? 21.672 -31.906 43.094 1 21.94 442 THR B C 1
ATOM 7694 O O . THR B 1 442 ? 22.016 -32.688 43.969 1 21.94 442 THR B O 1
ATOM 7697 N N . PRO B 1 443 ? 20.422 -32.438 42.906 1 22.84 443 PRO B N 1
ATOM 7698 C CA . PRO B 1 443 ? 20.406 -33.25 44.125 1 22.84 443 PRO B CA 1
ATOM 7699 C C . PRO B 1 443 ? 21.312 -34.469 44.031 1 22.84 443 PRO B C 1
ATOM 7701 O O . PRO B 1 443 ? 21.766 -34.844 42.969 1 22.84 443 PRO B O 1
ATOM 7704 N N . PHE B 1 444 ? 21.375 -35.531 45.25 1 20.94 444 PHE B N 1
ATOM 7705 C CA . PHE B 1 444 ? 21.875 -36.844 45.625 1 20.94 444 PHE B CA 1
ATOM 7706 C C . PHE B 1 444 ? 21.312 -37.906 44.719 1 20.94 444 PHE B C 1
ATOM 7708 O O . PHE B 1 444 ? 20.234 -37.75 44.125 1 20.94 444 PHE B O 1
ATOM 7715 N N . LYS B 1 445 ? 21.609 -39.344 44.781 1 22.42 445 LYS B N 1
ATOM 7716 C CA . LYS B 1 445 ? 22 -40.594 44.094 1 22.42 445 LYS B CA 1
ATOM 7717 C C . LYS B 1 445 ? 20.766 -41.344 43.594 1 22.42 445 LYS B C 1
ATOM 7719 O O . LYS B 1 445 ? 20.781 -41.906 42.5 1 22.42 445 LYS B O 1
ATOM 7724 N N . LYS B 1 446 ? 19.625 -41.781 44.219 1 24.52 446 LYS B N 1
ATOM 7725 C CA . LYS B 1 446 ? 19.422 -43.219 44.312 1 24.52 446 LYS B CA 1
ATOM 7726 C C . LYS B 1 446 ? 18.922 -43.781 42.969 1 24.52 446 LYS B C 1
ATOM 7728 O O . LYS B 1 446 ? 18.094 -43.188 42.312 1 24.52 446 LYS B O 1
ATOM 7733 N N . VAL B 1 447 ? 19.328 -45.062 42.312 1 22.23 447 VAL B N 1
ATOM 7734 C CA . VAL B 1 447 ? 19.547 -45.969 41.188 1 22.23 447 VAL B CA 1
ATOM 7735 C C . VAL B 1 447 ? 18.219 -46.594 40.781 1 22.23 447 VAL B C 1
ATOM 7737 O O . VAL B 1 447 ? 18.047 -47 39.625 1 22.23 447 VAL B O 1
ATOM 7740 N N . CYS B 1 448 ? 17.109 -46.906 41.344 1 25.7 448 CYS B N 1
ATOM 7741 C CA . CYS B 1 448 ? 16.547 -48.25 41.062 1 25.7 448 CYS B CA 1
ATOM 7742 C C . CYS B 1 448 ? 15.93 -48.281 39.688 1 25.7 448 CYS B C 1
ATOM 7744 O O . CYS B 1 448 ? 15.688 -47.25 39.062 1 25.7 448 CYS B O 1
ATOM 7746 N N . LEU B 1 449 ? 14.984 -49.25 39.344 1 28 449 LEU B N 1
ATOM 7747 C CA . LEU B 1 449 ? 14.664 -50 38.125 1 28 449 LEU B CA 1
ATOM 7748 C C . LEU B 1 449 ? 14.039 -49.094 37.062 1 28 449 LEU B C 1
ATOM 7750 O O . LEU B 1 449 ? 13.055 -48.406 37.344 1 28 449 LEU B O 1
ATOM 7754 N N . ASN B 1 450 ? 14.711 -48.781 36 1 31.19 450 ASN B N 1
ATOM 7755 C CA . ASN B 1 450 ? 14.992 -47.688 35.094 1 31.19 450 ASN B CA 1
ATOM 7756 C C . ASN B 1 450 ? 14.109 -47.75 33.844 1 31.19 450 ASN B C 1
ATOM 7758 O O . ASN B 1 450 ? 14.18 -48.719 33.094 1 31.19 450 ASN B O 1
ATOM 7762 N N . VAL B 1 451 ? 12.609 -47.719 33.781 1 36.78 451 VAL B N 1
ATOM 7763 C CA . VAL B 1 451 ? 11.867 -47.5 32.531 1 36.78 451 VAL B CA 1
ATOM 7764 C C . VAL B 1 451 ? 12.727 -46.719 31.547 1 36.78 451 VAL B C 1
ATOM 7766 O O . VAL B 1 451 ? 13.32 -45.688 31.906 1 36.78 451 VAL B O 1
ATOM 7769 N N . PRO B 1 452 ? 13.102 -47.562 30.453 1 35.28 452 PRO B N 1
ATOM 7770 C CA . PRO B 1 452 ? 14.008 -46.781 29.594 1 35.28 452 PRO B CA 1
ATOM 7771 C C . PRO B 1 452 ? 13.547 -45.344 29.375 1 35.28 452 PRO B C 1
ATOM 7773 O O . PRO B 1 452 ? 12.336 -45.094 29.359 1 35.28 452 PRO B O 1
ATOM 7776 N N . GLN B 1 453 ? 14.391 -44.344 29.625 1 39.88 453 GLN B N 1
ATOM 7777 C CA . GLN B 1 453 ? 14.156 -42.906 29.609 1 39.88 453 GLN B CA 1
ATOM 7778 C C . GLN B 1 453 ? 13.523 -42.469 28.281 1 39.88 453 GLN B C 1
ATOM 7780 O O . GLN B 1 453 ? 12.758 -41.5 28.25 1 39.88 453 GLN B O 1
ATOM 7785 N N . ASP B 1 454 ? 13.734 -43.281 27.297 1 43.16 454 ASP B N 1
ATOM 7786 C CA . ASP B 1 454 ? 13.273 -42.844 25.969 1 43.16 454 ASP B CA 1
ATOM 7787 C C . ASP B 1 454 ? 11.758 -43 25.844 1 43.16 454 ASP B C 1
ATOM 7789 O O . ASP B 1 454 ? 11.102 -42.156 25.234 1 43.16 454 ASP B O 1
ATOM 7793 N N . VAL B 1 455 ? 11.234 -44.125 26.109 1 50.44 455 VAL B N 1
ATOM 7794 C CA . VAL B 1 455 ? 9.805 -44.406 25.984 1 50.44 455 VAL B CA 1
ATOM 7795 C C . VAL B 1 455 ? 9.039 -43.531 26.984 1 50.44 455 VAL B C 1
ATOM 7797 O O . VAL B 1 455 ? 7.953 -43.031 26.672 1 50.44 455 VAL B O 1
ATOM 7800 N N . ARG B 1 456 ? 9.586 -43.469 28.219 1 46.72 456 ARG B N 1
ATOM 7801 C CA . ARG B 1 456 ? 8.984 -42.656 29.266 1 46.72 456 ARG B CA 1
ATOM 7802 C C . ARG B 1 456 ? 8.852 -41.219 28.812 1 46.72 456 ARG B C 1
ATOM 7804 O O . ARG B 1 456 ? 7.848 -40.562 29.109 1 46.72 456 ARG B O 1
ATOM 7811 N N . ARG B 1 457 ? 9.852 -40.844 28.094 1 46.34 457 ARG B N 1
ATOM 7812 C CA . ARG B 1 457 ? 9.938 -39.438 27.719 1 46.34 457 ARG B CA 1
ATOM 7813 C C . ARG B 1 457 ? 9.336 -39.219 26.328 1 46.34 457 ARG B C 1
ATOM 7815 O O . ARG B 1 457 ? 9.297 -38.062 25.844 1 46.34 457 ARG B O 1
ATOM 7822 N N . GLU B 1 458 ? 8.953 -40.219 25.719 1 53.69 458 GLU B N 1
ATOM 7823 C CA . GLU B 1 458 ? 8.227 -40.031 24.453 1 53.69 458 GLU B CA 1
ATOM 7824 C C . GLU B 1 458 ? 6.844 -39.438 24.703 1 53.69 458 GLU B C 1
ATOM 7826 O O . GLU B 1 458 ? 6.094 -39.938 25.547 1 53.69 458 GLU B O 1
ATOM 7831 N N . SER B 1 459 ? 6.617 -38.219 24.703 1 56.44 459 SER B N 1
ATOM 7832 C CA . SER B 1 459 ? 5.438 -37.438 25.047 1 56.44 459 SER B CA 1
ATOM 7833 C C . SER B 1 459 ? 4.207 -37.938 24.297 1 56.44 459 SER B C 1
ATOM 7835 O O . SER B 1 459 ? 3.168 -37.25 24.297 1 56.44 459 SER B O 1
ATOM 7837 N N . LYS B 1 460 ? 4.328 -39.281 23.828 1 58.31 460 LYS B N 1
ATOM 7838 C CA . LYS B 1 460 ? 3.203 -39.719 23.016 1 58.31 460 LYS B CA 1
ATOM 7839 C C . LYS B 1 460 ? 2.377 -40.781 23.766 1 58.31 460 LYS B C 1
ATOM 7841 O O . LYS B 1 460 ? 2.93 -41.688 24.375 1 58.31 460 LYS B O 1
ATOM 7846 N N . GLU B 1 461 ? 1.028 -40.688 23.672 1 63.38 461 GLU B N 1
ATOM 7847 C CA . GLU B 1 461 ? -0.038 -41.625 24.016 1 63.38 461 GLU B CA 1
ATOM 7848 C C . GLU B 1 461 ? -0.01 -41.969 25.5 1 63.38 461 GLU B C 1
ATOM 7850 O O . GLU B 1 461 ? -0.531 -43.031 25.922 1 63.38 461 GLU B O 1
ATOM 7855 N N . HIS B 1 462 ? 0.535 -41.094 26.359 1 70.31 462 HIS B N 1
ATOM 7856 C CA . HIS B 1 462 ? 0.437 -41.281 27.797 1 70.31 462 HIS B CA 1
ATOM 7857 C C . HIS B 1 462 ? -0.869 -40.719 28.344 1 70.31 462 HIS B C 1
ATOM 7859 O O . HIS B 1 462 ? -0.893 -39.625 28.875 1 70.31 462 HIS B O 1
ATOM 7865 N N . TRP B 1 463 ? -1.966 -41.5 28.219 1 74.69 463 TRP B N 1
ATOM 7866 C CA . TRP B 1 463 ? -3.289 -41.031 28.641 1 74.69 463 TRP B CA 1
ATOM 7867 C C . TRP B 1 463 ? -3.582 -41.469 30.062 1 74.69 463 TRP B C 1
ATOM 7869 O O . TRP B 1 463 ? -3.326 -42.625 30.438 1 74.69 463 TRP B O 1
ATOM 7879 N N . PRO B 1 464 ? -3.953 -40.438 30.844 1 75.94 464 PRO B N 1
ATOM 7880 C CA . PRO B 1 464 ? -4.371 -40.844 32.188 1 75.94 464 PRO B CA 1
ATOM 7881 C C . PRO B 1 464 ? -5.66 -41.656 32.188 1 75.94 464 PRO B C 1
ATOM 7883 O O . PRO B 1 464 ? -6.609 -41.312 31.469 1 75.94 464 PRO B O 1
ATOM 7886 N N . THR B 1 465 ? -5.621 -42.75 32.75 1 78.44 465 THR B N 1
ATOM 7887 C CA . THR B 1 465 ? -6.781 -43.625 32.906 1 78.44 465 THR B CA 1
ATOM 7888 C C . THR B 1 465 ? -7.113 -43.844 34.375 1 78.44 465 THR B C 1
ATOM 7890 O O . THR B 1 465 ? -6.215 -43.938 35.219 1 78.44 465 THR B O 1
ATOM 7893 N N . TRP B 1 466 ? -8.414 -43.719 34.656 1 76.94 466 TRP B N 1
ATOM 7894 C CA . TRP B 1 466 ? -8.898 -43.969 36 1 76.94 466 TRP B CA 1
ATOM 7895 C C . TRP B 1 466 ? -9.172 -45.438 36.25 1 76.94 466 TRP B C 1
ATOM 7897 O O . TRP B 1 466 ? -9.992 -46.031 35.562 1 76.94 466 TRP B O 1
ATOM 7907 N N . ASN B 1 467 ? -8.508 -45.938 37.156 1 74.56 467 ASN B N 1
ATOM 7908 C CA . ASN B 1 467 ? -8.656 -47.375 37.438 1 74.56 467 ASN B CA 1
ATOM 7909 C C . ASN B 1 467 ? -9.641 -47.594 38.594 1 74.56 467 ASN B C 1
ATOM 7911 O O . ASN B 1 467 ? -9.891 -46.688 39.406 1 74.56 467 ASN B O 1
ATOM 7915 N N . ALA B 1 468 ? -10.266 -48.719 38.688 1 75.44 468 ALA B N 1
ATOM 7916 C CA . ALA B 1 468 ? -11.234 -49.094 39.688 1 75.44 468 ALA B CA 1
ATOM 7917 C C . ALA B 1 468 ? -10.555 -49.281 41.062 1 75.44 468 ALA B C 1
ATOM 7919 O O . ALA B 1 468 ? -11.164 -49.031 42.094 1 75.44 468 ALA B O 1
ATOM 7920 N N . LYS B 1 469 ? -9.305 -49.656 41.094 1 76.25 469 LYS B N 1
ATOM 7921 C CA . LYS B 1 469 ? -8.586 -49.938 42.344 1 76.25 469 LYS B CA 1
ATOM 7922 C C . LYS B 1 469 ? -7.402 -48.969 42.5 1 76.25 469 LYS B C 1
ATOM 7924 O O . LYS B 1 469 ? -6.754 -48.594 41.531 1 76.25 469 LYS B O 1
ATOM 7929 N N . GLN B 1 470 ? -7.25 -48.469 43.688 1 77.75 470 GLN B N 1
ATOM 7930 C CA . GLN B 1 470 ? -6.125 -47.594 43.969 1 77.75 470 GLN B CA 1
ATOM 7931 C C . GLN B 1 470 ? -4.824 -48.375 44.125 1 77.75 470 GLN B C 1
ATOM 7933 O O . GLN B 1 470 ? -4.82 -49.5 44.625 1 77.75 470 GLN B O 1
ATOM 7938 N N . ASN B 1 471 ? -3.809 -47.875 43.469 1 79.06 471 ASN B N 1
ATOM 7939 C CA . ASN B 1 471 ? -2.479 -48.438 43.656 1 79.06 471 ASN B CA 1
ATOM 7940 C C . ASN B 1 471 ? -1.442 -47.375 43.969 1 79.06 471 ASN B C 1
ATOM 7942 O O . ASN B 1 471 ? -1.724 -46.188 43.812 1 79.06 471 ASN B O 1
ATOM 7946 N N . ARG B 1 472 ? -0.282 -47.75 44.344 1 77.94 472 ARG B N 1
ATOM 7947 C CA . ARG B 1 472 ? 0.773 -46.844 44.75 1 77.94 472 ARG B CA 1
ATOM 7948 C C . ARG B 1 472 ? 1.325 -46.094 43.531 1 77.94 472 ARG B C 1
ATOM 7950 O O . ARG B 1 472 ? 1.513 -46.688 42.469 1 77.94 472 ARG B O 1
ATOM 7957 N N . CYS B 1 473 ? 1.543 -44.781 43.688 1 77.25 473 CYS B N 1
ATOM 7958 C CA . CYS B 1 473 ? 2.166 -43.969 42.656 1 77.25 473 CYS B CA 1
ATOM 7959 C C . CYS B 1 473 ? 3.609 -44.406 42.438 1 77.25 473 CYS B C 1
ATOM 7961 O O . CYS B 1 473 ? 4.371 -44.594 43.375 1 77.25 473 CYS B O 1
ATOM 7963 N N . LYS B 1 474 ? 3.986 -44.594 41.25 1 77.06 474 LYS B N 1
ATOM 7964 C CA . LYS B 1 474 ? 5.336 -45.031 40.906 1 77.06 474 LYS B CA 1
ATOM 7965 C C . LYS B 1 474 ? 6.348 -43.906 41.125 1 77.06 474 LYS B C 1
ATOM 7967 O O . LYS B 1 474 ? 7.512 -44.156 41.438 1 77.06 474 LYS B O 1
ATOM 7972 N N . ALA B 1 475 ? 5.945 -42.688 40.969 1 75.12 475 ALA B N 1
ATOM 7973 C CA . ALA B 1 475 ? 6.863 -41.562 41.031 1 75.12 475 ALA B CA 1
ATOM 7974 C C . ALA B 1 475 ? 7.055 -41.094 42.469 1 75.12 475 ALA B C 1
ATOM 7976 O O . ALA B 1 475 ? 8.094 -40.5 42.812 1 75.12 475 ALA B O 1
ATOM 7977 N N . CYS B 1 476 ? 6.121 -41.094 43.375 1 73.62 476 CYS B N 1
ATOM 7978 C CA . CYS B 1 476 ? 6.281 -40.594 44.719 1 73.62 476 CYS B CA 1
ATOM 7979 C C . CYS B 1 476 ? 5.914 -41.656 45.75 1 73.62 476 CYS B C 1
ATOM 7981 O O . CYS B 1 476 ? 5.047 -42.5 45.5 1 73.62 476 CYS B O 1
ATOM 7983 N N . PRO B 1 477 ? 6.875 -41.812 46.719 1 66.06 477 PRO B N 1
ATOM 7984 C CA . PRO B 1 477 ? 6.652 -42.75 47.812 1 66.06 477 PRO B CA 1
ATOM 7985 C C . PRO B 1 477 ? 5.531 -42.312 48.75 1 66.06 477 PRO B C 1
ATOM 7987 O O . PRO B 1 477 ? 5.445 -41.156 49.125 1 66.06 477 PRO B O 1
ATOM 7990 N N . GLY B 1 478 ? 4.188 -43 48.75 1 64.88 478 GLY B N 1
ATOM 7991 C CA . GLY B 1 478 ? 3.279 -42.875 49.875 1 64.88 478 GLY B CA 1
ATOM 7992 C C . GLY B 1 478 ? 1.825 -42.75 49.469 1 64.88 478 GLY B C 1
ATOM 7993 O O . GLY B 1 478 ? 0.929 -42.781 50.312 1 64.88 478 GLY B O 1
ATOM 7994 N N . GLY B 1 479 ? 1.592 -42.375 48.281 1 67.06 479 GLY B N 1
ATOM 7995 C CA . GLY B 1 479 ? 0.161 -42.188 48.125 1 67.06 479 GLY B CA 1
ATOM 7996 C C . GLY B 1 479 ? -0.445 -43.125 47.094 1 67.06 479 GLY B C 1
ATOM 7997 O O . GLY B 1 479 ? 0.275 -43.719 46.281 1 67.06 479 GLY B O 1
ATOM 7998 N N . TYR B 1 480 ? -1.659 -43.5 47.344 1 75.62 480 TYR B N 1
ATOM 7999 C CA . TYR B 1 480 ? -2.453 -44.344 46.469 1 75.62 480 TYR B CA 1
ATOM 8000 C C . TYR B 1 480 ? -3.258 -43.469 45.5 1 75.62 480 TYR B C 1
ATOM 8002 O O . TYR B 1 480 ? -3.752 -42.406 45.844 1 75.62 480 TYR B O 1
ATOM 8010 N N . THR B 1 481 ? -3.158 -43.781 44.25 1 79.5 481 THR B N 1
ATOM 8011 C CA . THR B 1 481 ? -3.896 -43.062 43.219 1 79.5 481 THR B CA 1
ATOM 8012 C C . THR B 1 481 ? -4.707 -44 42.344 1 79.5 481 THR B C 1
ATOM 8014 O O . THR B 1 481 ? -4.387 -45.188 42.25 1 79.5 481 THR B O 1
ATOM 8017 N N . TYR B 1 482 ? -5.793 -43.469 41.781 1 80.38 482 TYR B N 1
ATOM 8018 C CA . TYR B 1 482 ? -6.625 -44.188 40.844 1 80.38 482 TYR B CA 1
ATOM 8019 C C . TYR B 1 482 ? -6.16 -43.969 39.406 1 80.38 482 TYR B C 1
ATOM 8021 O O . TYR B 1 482 ? -6.668 -44.594 38.469 1 80.38 482 TYR B O 1
ATOM 8029 N N . VAL B 1 483 ? -5.172 -43.094 39.281 1 82.19 483 VAL B N 1
ATOM 8030 C CA . VAL B 1 483 ? -4.848 -42.656 37.938 1 82.19 483 VAL B CA 1
ATOM 8031 C C . VAL B 1 483 ? -3.621 -43.406 37.406 1 82.19 483 VAL B C 1
ATOM 8033 O O . VAL B 1 483 ? -2.623 -43.531 38.125 1 82.19 483 VAL B O 1
ATOM 8036 N N . SER B 1 484 ? -3.76 -43.969 36.219 1 81 484 SER B N 1
ATOM 8037 C CA . SER B 1 484 ? -2.643 -44.656 35.562 1 81 484 SER B CA 1
ATOM 8038 C C . SER B 1 484 ? -2.416 -44.125 34.156 1 81 484 SER B C 1
ATOM 8040 O O . SER B 1 484 ? -3.295 -43.469 33.594 1 81 484 SER B O 1
ATOM 8042 N N . CYS B 1 485 ? -1.238 -44.25 33.625 1 77.81 485 CYS B N 1
ATOM 8043 C CA . CYS B 1 485 ? -0.931 -43.938 32.25 1 77.81 485 CYS B CA 1
ATOM 8044 C C . CYS B 1 485 ? -1.293 -45.094 31.328 1 77.81 485 CYS B C 1
ATOM 8046 O O . CYS B 1 485 ? -0.917 -46.25 31.594 1 77.81 485 CYS B O 1
ATOM 8048 N N . ALA B 1 486 ? -2.027 -44.781 30.266 1 76.38 486 ALA B N 1
ATOM 8049 C CA . ALA B 1 486 ? -2.512 -45.812 29.344 1 76.38 486 ALA B CA 1
ATOM 8050 C C . ALA B 1 486 ? -1.353 -46.5 28.641 1 76.38 486 ALA B C 1
ATOM 8052 O O . ALA B 1 486 ? -1.425 -47.688 28.328 1 76.38 486 ALA B O 1
ATOM 8053 N N . LYS B 1 487 ? -0.357 -45.781 28.469 1 71.38 487 LYS B N 1
ATOM 8054 C CA . LYS B 1 487 ? 0.779 -46.312 27.719 1 71.38 487 LYS B CA 1
ATOM 8055 C C . LYS B 1 487 ? 1.778 -46.969 28.656 1 71.38 487 LYS B C 1
ATOM 8057 O O . LYS B 1 487 ? 2.227 -48.094 28.391 1 71.38 487 LYS B O 1
ATOM 8062 N N . CYS B 1 488 ? 2.062 -46.406 29.719 1 70.81 488 CYS B N 1
ATOM 8063 C CA . CYS B 1 488 ? 3.082 -46.906 30.609 1 70.81 488 CYS B CA 1
ATOM 8064 C C . CYS B 1 488 ? 2.477 -47.875 31.625 1 70.81 488 CYS B C 1
ATOM 8066 O O . CYS B 1 488 ? 3.199 -48.625 32.281 1 70.81 488 CYS B O 1
ATOM 8068 N N . LYS B 1 489 ? 1.17 -47.844 31.719 1 73.31 489 LYS B N 1
ATOM 8069 C CA . LYS B 1 489 ? 0.413 -48.688 32.625 1 73.31 489 LYS B CA 1
ATOM 8070 C C . LYS B 1 489 ? 0.951 -48.562 34.062 1 73.31 489 LYS B C 1
ATOM 8072 O O . LYS B 1 489 ? 0.947 -49.531 34.812 1 73.31 489 LYS B O 1
ATOM 8077 N N . VAL B 1 490 ? 1.484 -47.469 34.375 1 77.5 490 VAL B N 1
ATOM 8078 C CA . VAL B 1 490 ? 1.945 -47.188 35.75 1 77.5 490 VAL B CA 1
ATOM 8079 C C . VAL B 1 490 ? 0.994 -46.219 36.438 1 77.5 490 VAL B C 1
ATOM 8081 O O . VAL B 1 490 ? 0.402 -45.375 35.781 1 77.5 490 VAL B O 1
ATOM 8084 N N . MET B 1 491 ? 0.846 -46.438 37.719 1 79.75 491 MET B N 1
ATOM 8085 C CA . MET B 1 491 ? -0.016 -45.562 38.531 1 79.75 491 MET B CA 1
ATOM 8086 C C . MET B 1 491 ? 0.717 -44.312 38.938 1 79.75 491 MET B C 1
ATOM 8088 O O . MET B 1 491 ? 1.864 -44.344 39.375 1 79.75 491 MET B O 1
ATOM 8092 N N . LEU B 1 492 ? 0.172 -43.125 38.625 1 82 492 LEU B N 1
ATOM 8093 C CA . LEU B 1 492 ? 0.793 -41.812 38.906 1 82 492 LEU B CA 1
ATOM 8094 C C . LEU B 1 492 ? -0.216 -40.875 39.531 1 82 492 LEU B C 1
ATOM 8096 O O . LEU B 1 492 ? -1.369 -40.812 39.094 1 82 492 LEU B O 1
ATOM 8100 N N . TRP B 1 493 ? 0.237 -40.188 40.531 1 75.88 493 TRP B N 1
ATOM 8101 C CA . TRP B 1 493 ? -0.613 -39.219 41.219 1 75.88 493 TRP B CA 1
ATOM 8102 C C . TRP B 1 493 ? -0.962 -38.062 40.281 1 75.88 493 TRP B C 1
ATOM 8104 O O . TRP B 1 493 ? -0.102 -37.562 39.562 1 75.88 493 TRP B O 1
ATOM 8114 N N . PHE B 1 494 ? -2.242 -37.844 40.156 1 79.44 494 PHE B N 1
ATOM 8115 C CA . PHE B 1 494 ? -2.746 -36.625 39.531 1 79.44 494 PHE B CA 1
ATOM 8116 C C . PHE B 1 494 ? -3.818 -35.969 40.375 1 79.44 494 PHE B C 1
ATOM 8118 O O . PHE B 1 494 ? -4.961 -36.438 40.406 1 79.44 494 PHE B O 1
ATOM 8125 N N . ASN B 1 495 ? -3.395 -35.094 41.312 1 72.94 495 ASN B N 1
ATOM 8126 C CA . ASN B 1 495 ? -4.312 -34.344 42.156 1 72.94 495 ASN B CA 1
ATOM 8127 C C . ASN B 1 495 ? -3.895 -32.875 42.25 1 72.94 495 ASN B C 1
ATOM 8129 O O . ASN B 1 495 ? -2.898 -32.469 41.656 1 72.94 495 ASN B O 1
ATOM 8133 N N . LYS B 1 496 ? -4.734 -32.094 43 1 71.44 496 LYS B N 1
ATOM 8134 C CA . LYS B 1 496 ? -4.531 -30.656 43.188 1 71.44 496 LYS B CA 1
ATOM 8135 C C . LYS B 1 496 ? -3.141 -30.359 43.75 1 71.44 496 LYS B C 1
ATOM 8137 O O . LYS B 1 496 ? -2.52 -29.359 43.406 1 71.44 496 LYS B O 1
ATOM 8142 N N . ASP B 1 497 ? -2.633 -31.172 44.5 1 70.5 497 ASP B N 1
ATOM 8143 C CA . ASP B 1 497 ? -1.413 -30.891 45.25 1 70.5 497 ASP B CA 1
ATOM 8144 C C . ASP B 1 497 ? -0.197 -31.531 44.562 1 70.5 497 ASP B C 1
ATOM 8146 O O . ASP B 1 497 ? 0.919 -31.016 44.688 1 70.5 497 ASP B O 1
ATOM 8150 N N . ARG B 1 498 ? -0.412 -32.625 43.812 1 73 498 ARG B N 1
ATOM 8151 C CA . ARG B 1 498 ? 0.712 -33.375 43.25 1 73 498 ARG B CA 1
ATOM 8152 C C . ARG B 1 498 ? 0.365 -33.969 41.906 1 73 498 ARG B C 1
ATOM 8154 O O . ARG B 1 498 ? -0.694 -34.562 41.719 1 73 498 ARG B O 1
ATOM 8161 N N . ASN B 1 499 ? 1.151 -33.594 40.906 1 78.81 499 ASN B N 1
ATOM 8162 C CA . ASN B 1 499 ? 1.006 -34.125 39.531 1 78.81 499 ASN B CA 1
ATOM 8163 C C . ASN B 1 499 ? 2.207 -35 39.156 1 78.81 499 ASN B C 1
ATOM 8165 O O . ASN B 1 499 ? 3.078 -34.531 38.406 1 78.81 499 ASN B O 1
ATOM 8169 N N . CYS B 1 500 ? 2.158 -36.219 39.594 1 76.75 500 CYS B N 1
ATOM 8170 C CA . CYS B 1 500 ? 3.229 -37.156 39.281 1 76.75 500 CYS B CA 1
ATOM 8171 C C . CYS B 1 500 ? 3.141 -37.656 37.844 1 76.75 500 CYS B C 1
ATOM 8173 O O . CYS B 1 500 ? 4.129 -38.125 37.281 1 76.75 500 CYS B O 1
ATOM 8175 N N . PHE B 1 501 ? 1.939 -37.5 37.281 1 80.31 501 PHE B N 1
ATOM 8176 C CA . PHE B 1 501 ? 1.739 -37.969 35.938 1 80.31 501 PHE B CA 1
ATOM 8177 C C . PHE B 1 501 ? 2.619 -37.188 34.969 1 80.31 501 PHE B C 1
ATOM 8179 O O . PHE B 1 501 ? 3.283 -37.812 34.094 1 80.31 501 PHE B O 1
ATOM 8186 N N . VAL B 1 502 ? 2.574 -36 35.219 1 78.56 502 VAL B N 1
ATOM 8187 C CA . VAL B 1 502 ? 3.369 -35.156 34.312 1 78.56 502 VAL B CA 1
ATOM 8188 C C . VAL B 1 502 ? 4.852 -35.312 34.656 1 78.56 502 VAL B C 1
ATOM 8190 O O . VAL B 1 502 ? 5.684 -35.469 33.75 1 78.56 502 VAL B O 1
ATOM 8193 N N . SER B 1 503 ? 5.191 -35.344 35.844 1 75.56 503 SER B N 1
ATOM 8194 C CA . SER B 1 503 ? 6.582 -35.406 36.281 1 75.56 503 SER B CA 1
ATOM 8195 C C . SER B 1 503 ? 7.234 -36.719 35.875 1 75.56 503 SER B C 1
ATOM 8197 O O . SER B 1 503 ? 8.43 -36.75 35.562 1 75.56 503 SER B O 1
ATOM 8199 N N . PHE B 1 504 ? 6.488 -37.656 35.812 1 74.81 504 PHE B N 1
ATOM 8200 C CA . PHE B 1 504 ? 6.984 -39 35.469 1 74.81 504 PHE B CA 1
ATOM 8201 C C . PHE B 1 504 ? 7.273 -39.062 33.969 1 74.81 504 PHE B C 1
ATOM 8203 O O . PHE B 1 504 ? 8.156 -39.812 33.562 1 74.81 504 PHE B O 1
ATOM 8210 N N . HIS B 1 505 ? 6.531 -38.375 33.25 1 74.94 505 HIS B N 1
ATOM 8211 C CA . HIS B 1 505 ? 6.637 -38.531 31.797 1 74.94 505 HIS B CA 1
ATOM 8212 C C . HIS B 1 505 ? 7.438 -37.406 31.172 1 74.94 505 HIS B C 1
ATOM 8214 O O . HIS B 1 505 ? 7.645 -37.375 29.953 1 74.94 505 HIS B O 1
ATOM 8220 N N . GLN B 1 506 ? 7.691 -36.5 31.984 1 69.69 506 GLN B N 1
ATOM 8221 C CA . GLN B 1 506 ? 8.594 -35.438 31.547 1 69.69 506 GLN B CA 1
ATOM 8222 C C . GLN B 1 506 ? 10.047 -35.781 31.844 1 69.69 506 GLN B C 1
ATOM 8224 O O . GLN B 1 506 ? 10.336 -36.438 32.844 1 69.69 506 GLN B O 1
#

InterPro domains:
  IPR029526 PiggyBac transposable element-derived protein [PF13843] (32-397)

Solvent-accessible surface area (backbone atoms only — not comparable to full-atom values): 56050 Å² total; per-residue (Å²): 128,87,81,83,69,66,52,40,81,52,84,62,87,52,80,64,76,75,55,73,71,84,75,77,83,66,68,93,64,80,73,52,57,53,58,41,29,40,58,42,59,38,70,66,58,45,43,49,34,29,53,29,15,35,51,48,38,26,73,75,69,73,45,83,67,82,62,42,56,69,60,48,38,29,52,55,13,44,48,49,47,40,9,56,46,38,54,92,45,80,66,42,37,64,33,76,79,54,50,34,64,89,53,40,70,75,49,54,70,67,58,52,50,55,50,70,74,41,67,34,48,45,61,74,87,72,59,47,73,74,50,59,69,42,86,55,46,58,45,36,59,56,52,52,52,38,36,56,37,31,46,70,47,91,71,60,26,41,28,9,46,45,79,39,73,44,76,47,84,73,87,57,92,44,58,40,81,41,79,85,44,88,86,47,39,36,11,40,44,30,40,34,33,7,18,56,85,22,37,57,37,36,67,45,74,53,63,86,51,80,61,72,91,60,73,68,66,68,38,37,78,74,30,59,38,29,17,52,53,52,32,62,53,67,65,51,76,96,56,77,47,34,36,41,29,38,45,47,78,36,38,45,69,66,43,53,52,55,34,50,73,72,43,38,34,37,40,23,31,37,52,66,83,74,44,77,61,53,85,60,76,53,67,73,61,37,59,72,73,30,66,32,40,69,40,59,32,25,30,74,54,97,90,37,57,37,28,37,35,37,39,27,59,97,58,76,47,37,35,39,18,57,36,49,34,58,80,49,70,37,76,41,82,41,79,33,80,91,75,69,41,76,42,78,32,52,34,40,46,45,54,61,57,46,62,66,30,52,51,1,40,57,44,33,46,53,56,46,55,51,58,54,54,88,75,87,67,89,54,68,65,57,54,54,52,54,50,51,50,41,40,36,48,49,35,22,48,41,51,51,37,53,46,30,49,75,69,75,41,80,68,74,55,67,68,58,46,47,39,51,26,21,50,45,38,50,51,61,66,57,62,71,70,65,84,61,65,94,69,71,69,69,67,78,76,71,77,60,51,80,58,52,66,66,63,38,50,41,50,51,51,63,38,78,37,72,47,98,56,68,39,61,23,75,74,48,97,86,47,69,23,40,29,25,25,67,63,55,55,40,32,22,34,75,49,90,88,43,57,32,50,56,59,62,33,96,128,87,80,84,68,65,52,40,83,52,83,65,87,53,78,65,76,75,55,74,71,84,75,78,81,68,67,94,64,80,73,52,56,53,58,41,30,39,59,43,58,39,69,66,58,43,42,49,34,30,53,29,16,34,52,49,39,27,73,75,70,72,45,82,66,82,61,40,56,53,60,48,39,29,52,54,13,45,47,50,47,40,9,57,46,38,54,92,45,81,67,42,38,65,33,82,80,55,50,35,63,88,52,38,70,75,52,54,69,67,59,54,50,55,50,71,74,40,68,33,46,46,60,73,85,73,58,48,73,74,50,58,69,42,84,55,45,58,44,38,59,57,51,52,51,37,38,55,36,31,45,70,47,91,72,60,25,40,27,9,46,47,78,40,73,42,75,46,86,72,89,57,92,45,58,40,80,41,78,84,43,88,88,46,39,36,12,39,43,29,41,35,34,8,18,56,83,22,38,57,36,38,64,46,74,51,63,86,54,80,60,72,91,57,74,68,66,68,39,37,78,74,32,59,38,30,17,51,54,53,30,62,53,67,64,52,74,97,55,77,46,36,35,40,29,37,45,48,78,36,37,45,68,67,42,53,52,52,34,49,75,71,43,39,34,39,39,23,31,37,53,68,81,74,44,75,60,53,85,59,75,53,67,71,60,37,61,71,74,30,66,32,38,70,41,58,33,26,28,73,53,97,90,37,58,39,28,37,35,36,39,28,59,97,58,76,49,36,36,39,18,56,38,48,36,57,81,50,70,36,75,42,83,40,78,33,79,90,73,70,41,76,44,78,31,51,33,40,45,47,53,60,57,45,62,66,32,54,52,2,40,57,44,33,47,52,56,47,56,51,58,54,54,91,78,88,66,90,54,67,64,56,54,53,53,54,49,53,51,42,41,38,49,50,36,21,48,41,51,51,36,52,49,29,49,75,69,72,42,80,68,74,53,68,67,57,46,47,37,51,25,21,51,46,34,41,59,68,43,65,64,69,76,73,69,71,64,54,57,90,50,68,83,93,82,92,78,76,92,72,72,59,65,61,68,47,47,41,47,53,53,58,39,80,37,68,48,96,59,70,38,62,21,75,72,46,94,86,46,70,22,39,30,22,26,66,62,74,68,40,31,22,33,73,50,92,88,43,55,33,50,52,58,59,34,94

pLDDT: mean 85.08, std 15.64, range [20.94, 98.38]

Sequence (1012 aa):
MKRRYTWVKKDFDIEAGSFENNFPLPPAEPLSAVEYFDMFVSRSMLKAVVDESNKYYFQKHGIILNLTVEKLTPVLGMFFRMGLVNMHRVRAYWENGSRYELVAQVMSHNRFEKITSHLHFFDDEAAKDKVKEDKCWKVRPWLSSLRSNMVVLPQEKKSAVDEVLIPFCGRCYIRQYMPNKPKSKWGLKLWARSGESGLCYDFDVYQRCNKGFYGSQGGYQLGLGAAVVLQLCSSLPKRDDNLVVADNFFTGPQLVEELSRMGISYIGTVRENRLSSSKLMEEKLMKKQGRGTCDISVTLCDQKTMAAAKWHDNRTVTLLSNCIGADSLTSVKRWDSKEKKHIFVDCPAIIPSYNGSMGGVDLLDKMGFSYRFSNRSKCWYIYLFWHTLKISAVNAWFMHKRILQQHKRLPTSLREFLSELETSLILLNKRPPGCPSIQNVTPFKKVCLNVPQDVRRESKEHWPTWNAKQNRCKACPGGYTYVSCAKCKVMLWFNKDRNCFVSFHQMKRRYTWVKKDFDIEAGSFENNFPLPPAEPLSAVEYFDMFVSRSMLKAVVDESNKYYFQKHGIILNLTVEKLTPVLGMFFRMGLVNMHRVRAYWENGSRYELVAQVMSHNRFEKITSHLHFFDDEAAKDKVKEDKCWKVRPWLSSLRSNMVVLPQEKKSAVDEVLIPFCGRCYIRQYMPNKPKSKWGLKLWARSGESGLCYDFDVYQRCNKGFYGSQGGYQLGLGAAVVLQLCSSLPKRDDNLVVADNFFTGPQLVEELSRMGISYIGTVRENRLSSSKLMEEKLMKKQGRGTCDISVTLCDQKTMAAAKWHDNRTVTLLSNCIGADSLTSVKRWDSKEKKHIFVDCPAIIPSYNGSMGGVDLLDKMGFSYRFSNRSKCWYIYLFWHTLKISAVNAWFMHKRILQQHKRLPTSLREFLSELETSLILLNKRPPGCPSIQNVTPFKKVCLNVPQDVRRESKEHWPTWNAKQNRCKACPGGYTYVSCAKCKVMLWFNKDRNCFVSFHQ

Radius of gyration: 35.59 Å; Cα contacts (8 Å, |Δi|>4): 1815; chains: 2; bounding box: 67×102×96 Å

Nearest PDB structures (foldseek):
  6x68-assembly1_C  TM=7.380E-01  e=3.010E-22  Trichoplusia ni
  4dm0-assembly1_A-2  TM=4.555E-01  e=1.571E-06  Escherichia coli
  1muh-assembly1_A-2  TM=4.415E-01  e=3.968E-06  Escherichia coli
  3ecp-assembly1_A-2  TM=4.439E-01  e=9.492E-06  Escherichia coli
  6x68-assembly1_C  TM=7.190E-01  e=3.030E-22  Trichoplusia ni

Secondary structure (DSSP, 8-state):
--PPP-EE--------------PPPPPSSPPPHHHHHHTTS-HHHHHHHHHHHHHHHHHHHSS-----HHHHHHHHHHHHHHHHEEESSGGGGTSGGG--HHHHTTS-HHHHHHHHHT---S-GGG--TTGGGSTTTTTHHHHHHHHHHHHTSPPPSEEEEEEEEEE--S--TT-EE-TT-SS-SEEEEEEEEEETT--EEEEEE--SSS--SSS-SGGGGG-HHHHHHHHHHTTS-S-S--EEEE-TTT--HHHHHHHHHTT-EEEEE--GGG-TT--PPPHHHHHHH-TT-EEEEEEEETTEEEEEEEEESSSEEEEEESS--S-SEEEEEEEETTTTEEEEEEEETHHHHHHHHTHHHHHHHHHHHTT------S-THHHHHHHHHHHHHHHHHHHHHHHHHHTTPPPPPHHHHHHHHHHHHHHTTS---SS--TT-------------HHHHH--BS--EEEEEEEEE-SSSTT-EEEEEETTT--B--BSSS-BHHHHHH-/--PPP-EE------PPPP----PPPPPSSPPPHHHHHHTTS-HHHHHHHHHHHHHHHHHHHSS-----HHHHHHHHHHHHHHHHEEESSGGGGTSGGG--HHHHTTS-HHHHHHHHHT---S-GGG--TTGGGSTTTTTHHHHHHHHHHHHTSPPPSEEEEEEEEEE--S--TT-EE-TT-SS-SEEEEEEEEEETT--EEEEEE--SSS--SSS-SGGGGG-HHHHHHHHHHTTS-S-S--EEEE-TTT--HHHHHHHHHTT-EEEEE--GGG-TT--PPPHHHHHHH-TT-EEEEEEEETTEEEEEEEEESSSEEEEEESS--S-SEEEEEEEETTTTEEEEEEEETHHHHHHHHTHHHHHHHHHHHTT------S-THHHHHHHHHHHHHHHHHHHHHHHHHHTTPPPPPHHHHHHHHHHHHHHHS--------STTS-----------HHHHT--BS--EEEEEEEEE-SSSTT-EEEEEETTT--B--BSSS-BHHHHHH-

Foldseek 3Di:
DLDDFAKAADFDPFAFDDQFDDDDAFDPDFDALQVLLCLQVPLVQLQLQQVQLQVQCCVVPVDGLPDDSLLVLLLLLLQLVCLLPPDPDPCLCQDQVRHPCVNPVLDHPVNSCSSLQRGWRDHPVPDDPVLVVPVLSGCVVSQVSSLVSLLPDRAGQFKEKDKFFQDDDADDQQKAAQPPDPPHRIGWIKIFIFWLLQFTRHIFTDRVDLATPADDSVQSVVPSLLNSVVRRCVSPPPDLRHEYEYEQSRDAPVSQVVCVVSNHKYKYWHDPVRVVNYPWDDQVVQVVVPAQDKGKMWTDDPNFIKMWMWGDHPHIIIMITRRDYQPDWDWDWDADPVVRDTDIHIDGPSVCVNVSTHCNNVVLNVQLPRSGHDDDHNDRSSSVVSSVSSSSSVSSLSVSQVNCVSVVHDRDDSSVSSNSNSVCSSCVPPPPPPPPPPPPPPPDPPPQNPQPLVRLQPPPQFDWDFAPDWDDAPQDPDDTGRIATPRRRGDHDDDPVDGRSVVRSD/DLDDFAKDADFDPFAFDDQFDDDDAFDPDFDALQVLLCLQVPLVQLQLQQVQLQVQCCVVPVDGLPDDSLLVLLLLLLQLVCLLPPDPDPCLCQDDVRHPCVNPVLDHPVNSCSSLQRGWRDHPVPDDPVLVVPVLSGCVVSQVSSLVSLLPDRAGQFKEKDKFFQDDDADDPQKAAQPPPPPHRIGWIKIFIFWLLQFTRHIFTDRVDLATPADDSVQSVVPSLLSSVVRRCVSPPPDLRHEYEYEQSRDAPVSQVVCVVSNHKYKYWHDPVRVVNYPWDDPVVQVVVPAQDKGKMWTDDPNFIKMWMWGDHPHIIIMITRRDYQPDWDWDWDADPVVRDTDIHIDGPSVCVNVSTHCNNVVLNVQLPRSGHDDDHNDRSSSVVSSVSSSSSVSSLSVSQVSCVSVVHDRDDSSVSSNSNSVCSSPVNPPPPPDPPCVVVDDDDDDDDPPPLPVLQPPPQFDWDFAPDWDAAPQDPDDTGRIATPVVRGDHDDDPVDGRSVVRSD